Protein AF-0000000082178890 (afdb_homodimer)

pLDDT: mean 85.11, std 12.73, range [21.38, 98.31]

Organism: Oncorhynchus tshawytscha (NCBI:txid74940)

Solvent-accessible surface area (backbone atoms only — not comparable to full-atom values): 46301 Å² total; per-residue (Å²): 65,71,50,72,57,61,72,82,31,42,28,19,26,69,44,69,34,83,80,50,57,94,66,37,44,65,43,42,55,34,37,46,28,28,51,73,40,82,48,95,54,94,53,44,28,35,28,27,34,68,86,80,62,51,67,18,37,38,53,47,88,45,40,38,68,64,49,59,48,72,90,50,92,35,52,24,84,53,24,27,51,57,45,88,54,51,71,70,54,52,52,60,68,50,57,78,66,42,74,19,31,27,36,34,29,39,30,83,89,47,79,79,22,32,30,41,38,36,22,47,92,88,39,73,46,77,39,62,28,46,56,57,93,77,29,34,26,70,72,83,75,59,76,24,68,30,68,66,30,44,51,54,49,29,42,75,36,38,82,94,48,97,54,34,47,71,39,71,45,62,28,88,78,43,35,52,34,64,57,51,30,33,64,30,46,33,54,48,66,67,90,48,52,44,79,58,58,77,74,46,74,53,99,71,31,47,26,24,34,30,33,46,85,83,36,65,22,28,36,37,46,23,51,47,62,72,58,31,53,56,44,48,56,30,51,28,55,38,53,63,44,83,47,94,18,32,59,41,65,68,29,31,28,83,65,73,28,37,30,46,33,25,59,52,44,80,55,36,32,37,32,63,47,37,59,47,68,53,47,64,44,57,48,27,40,34,50,30,48,25,51,34,44,76,71,46,35,19,49,72,58,58,38,43,74,30,24,31,24,26,54,69,35,58,34,19,40,45,75,49,75,62,43,38,61,60,46,74,58,74,65,92,64,91,65,59,65,86,38,50,27,67,62,34,71,73,68,32,44,51,32,57,44,36,40,32,23,5,47,22,46,29,51,50,22,57,55,48,43,43,46,69,71,66,75,98,53,54,72,68,52,49,57,53,40,44,70,75,65,55,73,86,74,74,44,79,90,50,53,67,70,57,44,51,50,28,51,43,25,60,40,88,52,56,86,72,26,62,52,45,61,56,48,43,52,52,53,52,53,54,52,60,62,64,48,74,70,86,114,66,71,51,72,56,62,70,80,31,44,29,20,25,71,44,68,33,83,79,50,56,93,66,36,41,64,44,44,56,33,36,46,28,28,50,74,40,82,48,94,56,93,52,43,28,36,27,27,34,68,85,82,60,51,66,19,37,38,52,47,88,44,40,37,69,62,50,57,49,72,91,51,91,37,52,26,83,53,24,30,52,58,44,88,52,52,71,71,54,52,52,60,68,49,56,78,65,43,75,19,30,26,36,33,30,39,30,82,90,46,80,80,23,32,28,42,38,35,22,47,91,86,37,72,47,77,39,61,29,46,56,55,95,78,27,34,26,72,71,83,75,59,77,25,70,29,69,66,30,43,52,54,48,30,42,77,35,39,83,93,49,96,55,37,47,73,40,71,44,62,28,88,77,43,34,52,34,64,58,51,30,32,64,31,45,34,53,47,65,66,91,48,52,44,80,58,57,77,75,46,74,51,100,72,30,48,25,23,35,29,33,46,84,85,37,64,24,28,33,37,46,22,51,48,61,72,56,32,52,56,44,47,55,30,50,28,55,37,53,63,43,82,47,94,19,30,58,42,64,69,30,33,28,82,64,72,28,38,31,45,33,26,60,52,44,78,55,35,34,38,31,63,45,38,59,47,68,54,48,63,44,56,50,28,40,36,50,29,48,26,50,35,44,76,70,45,34,20,47,75,59,57,38,42,74,30,24,31,24,26,55,69,34,57,33,18,41,45,74,49,75,62,42,37,61,61,46,74,59,74,67,92,64,90,65,60,64,85,39,50,28,67,59,32,72,73,67,33,43,52,34,58,45,35,41,33,23,7,48,22,46,28,52,47,22,57,54,46,43,42,46,70,73,66,73,98,54,52,72,69,52,48,57,54,40,44,70,74,65,55,71,86,74,75,44,78,90,51,53,65,70,57,45,51,50,30,51,44,24,59,42,88,51,54,85,72,26,60,51,44,62,55,48,45,52,53,52,52,54,53,53,60,63,64,48,74,71,85,115

Nearest PDB structures (foldseek):
  3f3t-assembly2_B  TM=7.734E-01  e=2.099E-18  Gallus gallus
  3us4-assembly1_A  TM=9.822E-01  e=5.163E-13  Homo sapiens
  7jxi-assembly1_D-2  TM=7.387E-01  e=9.907E-17  Homo sapiens
  3eaz-assembly1_A  TM=9.312E-01  e=6.035E-11  Homo sapiens
  3eac-assembly1_A  TM=9.272E-01  e=5.388E-11  Homo sapiens

Sequence (878 aa):
MATKSWASGTRVAKSDHSKPKAGELAYGKGDILTIVETGTGKQHYKARHNTTGEEGLVAATNVREREAICVDPSLSLMPWFHGKISGPEAVSKLLPVEDGLFLVRESIRHHGDYVLCVSYSSQVIHYRVIYQDSKLTIDNTQYFYNLLDMIEFYSKHKGAIVTKLLKPKEKEGTKSAELELSKTGWLLDIRELTLGGSIGEGEFGAVYEGDYMGQKVAVKNIKCDVTAQAFLEETTVMTKLQHKNLVRLLGVILHNGLHIVTELMAKGNLVNFLRTRGRHIIEDVCEGMEYLESKRLVHRDLAARNILVSNEGVAKVSDFGLTKLDCKASDNAKLPVKWTAPEALKKEKFSTRSDVWSYGVLLWEMFSYGRQPYPKMSLKEVKELVEQGYRMEAPEECPPSVYALMRCCWEAEPRKRPSFQKLQEKLERELTKQQPCSGMATKSWASGTRVAKSDHSKPKAGELAYGKGDILTIVETGTGKQHYKARHNTTGEEGLVAATNVREREAICVDPSLSLMPWFHGKISGPEAVSKLLPVEDGLFLVRESIRHHGDYVLCVSYSSQVIHYRVIYQDSKLTIDNTQYFYNLLDMIEFYSKHKGAIVTKLLKPKEKEGTKSAELELSKTGWLLDIRELTLGGSIGEGEFGAVYEGDYMGQKVAVKNIKCDVTAQAFLEETTVMTKLQHKNLVRLLGVILHNGLHIVTELMAKGNLVNFLRTRGRHIIEDVCEGMEYLESKRLVHRDLAARNILVSNEGVAKVSDFGLTKLDCKASDNAKLPVKWTAPEALKKEKFSTRSDVWSYGVLLWEMFSYGRQPYPKMSLKEVKELVEQGYRMEAPEECPPSVYALMRCCWEAEPRKRPSFQKLQEKLERELTKQQPCSG

InterPro domains:
  IPR000719 Protein kinase domain [PS50011] (193-431)
  IPR000980 SH2 domain [PF00017] (80-154)
  IPR000980 SH2 domain [PS50001] (80-169)
  IPR000980 SH2 domain [SM00252] (78-160)
  IPR001245 Serine-threonine/tyrosine-protein kinase, catalytic domain [PF07714] (194-427)
  IPR001245 Serine-threonine/tyrosine-protein kinase, catalytic domain [PR00109] (262-275)
  IPR001245 Serine-threonine/tyrosine-protein kinase, catalytic domain [PR00109] (335-345)
  IPR001245 Serine-threonine/tyrosine-protein kinase, catalytic domain [PR00109] (354-376)
  IPR001245 Serine-threonine/tyrosine-protein kinase, catalytic domain [PR00109] (398-420)
  IPR001452 SH3 domain [PS50002] (6-68)
  IPR008266 Tyrosine-protein kinase, active site [PS00109] (297-309)
  IPR011009 Protein kinase-like domain superfamily [SSF56112] (185-430)
  IPR017441 Protein kinase, ATP binding site [PS00107] (199-220)
  IPR020635 Tyrosine-protein kinase, catalytic domain [SM00219] (193-427)
  IPR036028 SH3-like domain superfamily [SSF50044] (12-96)
  IPR036860 SH2 domain superfamily [G3DSA:3.30.505.10] (75-171)
  IPR036860 SH2 domain superfamily [SSF55550] (75-210)
  IPR050198 Non-receptor tyrosine kinases involved in cell signaling [PTHR24418] (56-435)

Structure (mmCIF, N/CA/C/O backbone):
data_AF-0000000082178890-model_v1
#
loop_
_entity.id
_entity.type
_entity.pdbx_description
1 polymer 'Tyrosine-protein kinase'
#
loop_
_atom_site.group_PDB
_atom_site.id
_atom_site.type_symbol
_atom_site.label_atom_id
_atom_site.label_alt_id
_atom_site.label_comp_id
_atom_site.label_asym_id
_atom_site.label_entity_id
_atom_site.label_seq_id
_atom_site.pdbx_PDB_ins_code
_atom_site.Cartn_x
_atom_site.Cartn_y
_atom_site.Cartn_z
_atom_site.occupancy
_atom_site.B_iso_or_equiv
_atom_site.auth_seq_id
_atom_site.auth_comp_id
_atom_site.auth_asym_id
_atom_site.auth_atom_id
_atom_site.pdbx_PDB_model_num
ATOM 1 N N . MET A 1 1 ? 3.154 4.98 -15.164 1 21.38 1 MET A N 1
ATOM 2 C CA . MET A 1 1 ? 3.699 6.281 -14.797 1 21.38 1 MET A CA 1
ATOM 3 C C . MET A 1 1 ? 3.086 6.777 -13.492 1 21.38 1 MET A C 1
ATOM 5 O O . MET A 1 1 ? 1.864 6.906 -13.383 1 21.38 1 MET A O 1
ATOM 9 N N . ALA A 1 2 ? 3.6 6.578 -12.391 1 32.34 2 ALA A N 1
ATOM 10 C CA . ALA A 1 2 ? 3.096 7.086 -11.117 1 32.34 2 ALA A CA 1
ATOM 11 C C . ALA A 1 2 ? 2.637 8.539 -11.25 1 32.34 2 ALA A C 1
ATOM 13 O O . ALA A 1 2 ? 3.41 9.406 -11.656 1 32.34 2 ALA A O 1
ATOM 14 N N . THR A 1 3 ? 1.495 8.75 -11.523 1 34.69 3 THR A N 1
ATOM 15 C CA . THR A 1 3 ? 1.02 10.125 -11.578 1 34.69 3 THR A CA 1
ATOM 16 C C . THR A 1 3 ? 1.709 10.977 -10.508 1 34.69 3 THR A C 1
ATOM 18 O O . THR A 1 3 ? 1.564 10.719 -9.312 1 34.69 3 THR A O 1
ATOM 21 N N . LYS A 1 4 ? 2.84 11.531 -10.789 1 46.69 4 LYS A N 1
ATOM 22 C CA . LYS A 1 4 ? 3.564 12.469 -9.938 1 46.69 4 LYS A CA 1
ATOM 23 C C . LYS A 1 4 ? 2.609 13.445 -9.258 1 46.69 4 LYS A C 1
ATOM 25 O O . LYS A 1 4 ? 1.762 14.055 -9.922 1 46.69 4 LYS A O 1
ATOM 30 N N . SER A 1 5 ? 2.381 13.297 -7.906 1 59.34 5 SER A N 1
ATOM 31 C CA . SER A 1 5 ? 1.671 14.273 -7.09 1 59.34 5 SER A CA 1
ATOM 32 C C . SER A 1 5 ? 2.092 15.695 -7.445 1 59.34 5 SER A C 1
ATOM 34 O O . SER A 1 5 ? 3.246 15.938 -7.805 1 59.34 5 SER A O 1
ATOM 36 N N . TRP A 1 6 ? 1.131 16.531 -7.875 1 55.03 6 TRP A N 1
ATOM 37 C CA . TRP A 1 6 ? 1.464 17.922 -8.219 1 55.03 6 TRP A CA 1
ATOM 38 C C . TRP A 1 6 ? 2.426 18.516 -7.195 1 55.03 6 TRP A C 1
ATOM 40 O O . TRP A 1 6 ? 3.217 19.406 -7.523 1 55.03 6 TRP A O 1
ATOM 50 N N . ALA A 1 7 ? 2.412 17.984 -6.113 1 60.75 7 ALA A N 1
ATOM 51 C CA . ALA A 1 7 ? 3.166 18.625 -5.039 1 60.75 7 ALA A CA 1
ATOM 52 C C . ALA A 1 7 ? 4.668 18.438 -5.242 1 60.75 7 ALA A C 1
ATOM 54 O O . ALA A 1 7 ? 5.457 19.328 -4.914 1 60.75 7 ALA A O 1
ATOM 55 N N . SER A 1 8 ? 4.941 17.312 -5.859 1 61.91 8 SER A N 1
ATOM 56 C CA . SER A 1 8 ? 6.367 17.062 -6.051 1 61.91 8 SER A CA 1
ATOM 57 C C . SER A 1 8 ? 6.945 17.969 -7.133 1 61.91 8 SER A C 1
ATOM 59 O O . SER A 1 8 ? 8.141 18.266 -7.125 1 61.91 8 SER A O 1
ATOM 61 N N . GLY A 1 9 ? 6.125 18.5 -7.93 1 70.94 9 GLY A N 1
ATOM 62 C CA . GLY A 1 9 ? 6.609 19.344 -9.016 1 70.94 9 GLY A CA 1
ATOM 63 C C . GLY A 1 9 ? 6.254 20.812 -8.852 1 70.94 9 GLY A C 1
ATOM 64 O O . GLY A 1 9 ? 6.34 21.578 -9.797 1 70.94 9 GLY A O 1
ATOM 65 N N . THR A 1 10 ? 5.934 21.188 -7.602 1 76.75 10 THR A N 1
ATOM 66 C CA . THR A 1 10 ? 5.461 22.547 -7.379 1 76.75 10 THR A CA 1
ATOM 67 C C . THR A 1 10 ? 6.633 23.516 -7.301 1 76.75 10 THR A C 1
ATOM 69 O O . THR A 1 10 ? 7.633 23.25 -6.637 1 76.75 10 THR A O 1
ATOM 72 N N . ARG A 1 11 ? 6.566 24.578 -8.125 1 82.94 11 ARG A N 1
ATOM 73 C CA . ARG A 1 11 ? 7.551 25.656 -8.133 1 82.94 11 ARG A CA 1
ATOM 74 C C . ARG A 1 11 ? 6.875 27.016 -7.977 1 82.94 11 ARG A C 1
ATOM 76 O O . ARG A 1 11 ? 5.672 27.141 -8.211 1 82.94 11 ARG A O 1
ATOM 83 N N . VAL A 1 12 ? 7.715 27.938 -7.555 1 87 12 VAL A N 1
ATOM 84 C CA . VAL A 1 12 ? 7.227 29.312 -7.371 1 87 12 VAL A CA 1
ATOM 85 C C . VAL A 1 12 ? 7.934 30.25 -8.344 1 87 12 VAL A C 1
ATOM 87 O O . VAL A 1 12 ? 9.156 30.203 -8.477 1 87 12 VAL A O 1
ATOM 90 N N . ALA A 1 13 ? 7.145 31.062 -9.047 1 89.56 13 ALA A N 1
ATOM 91 C CA . ALA A 1 13 ? 7.719 32.031 -9.992 1 89.56 13 ALA A CA 1
ATOM 92 C C . ALA A 1 13 ? 8.516 33.094 -9.273 1 89.56 13 ALA A C 1
ATOM 94 O O . ALA A 1 13 ? 8.016 33.719 -8.328 1 89.56 13 ALA A O 1
ATOM 95 N N . LYS A 1 14 ? 9.688 33.375 -9.711 1 88.5 14 LYS A N 1
ATOM 96 C CA . LYS A 1 14 ? 10.57 34.344 -9.078 1 88.5 14 LYS A CA 1
ATOM 97 C C . LYS A 1 14 ? 10.258 35.75 -9.539 1 88.5 14 LYS A C 1
ATOM 99 O O . LYS A 1 14 ? 10.586 36.719 -8.852 1 88.5 14 LYS A O 1
ATOM 104 N N . SER A 1 15 ? 9.781 35.812 -10.742 1 89 15 SER A N 1
ATOM 105 C CA . SER A 1 15 ? 9.523 37.094 -11.352 1 89 15 SER A CA 1
ATOM 106 C C . SER A 1 15 ? 8.312 37.031 -12.273 1 89 15 SER A C 1
ATOM 108 O O . SER A 1 15 ? 7.762 35.969 -12.523 1 89 15 SER A O 1
ATOM 110 N N . ASP A 1 16 ? 7.922 38.188 -12.68 1 90.56 16 ASP A N 1
ATOM 111 C CA . ASP A 1 16 ? 6.801 38.281 -13.609 1 90.56 16 ASP A CA 1
ATOM 112 C C . ASP A 1 16 ? 7.223 37.875 -15.023 1 90.56 16 ASP A C 1
ATOM 114 O O . ASP A 1 16 ? 8.352 38.125 -15.438 1 90.56 16 ASP A O 1
ATOM 118 N N . HIS A 1 17 ? 6.422 37.156 -15.703 1 90.56 17 HIS A N 1
ATOM 119 C CA . HIS A 1 17 ? 6.527 36.844 -17.109 1 90.56 17 HIS A CA 1
ATOM 120 C C . HIS A 1 17 ? 5.211 37.094 -17.844 1 90.56 17 HIS A C 1
ATOM 122 O O . HIS A 1 17 ? 4.5 36.156 -18.203 1 90.56 17 HIS A O 1
ATOM 128 N N . SER A 1 18 ? 4.898 38.375 -18.094 1 88.88 18 SER A N 1
ATOM 129 C CA . SER A 1 18 ? 3.588 38.781 -18.562 1 88.88 18 SER A CA 1
ATOM 130 C C . SER A 1 18 ? 3.502 38.75 -20.078 1 88.88 18 SER A C 1
ATOM 132 O O . SER A 1 18 ? 2.408 38.719 -20.641 1 88.88 18 SER A O 1
ATOM 134 N N . LYS A 1 19 ? 4.586 38.844 -20.781 1 88.62 19 LYS A N 1
ATOM 135 C CA . LYS A 1 19 ? 4.598 38.781 -22.25 1 88.62 19 LYS A CA 1
ATOM 136 C C . LYS A 1 19 ? 5.328 37.562 -22.75 1 88.62 19 LYS A C 1
ATOM 138 O O . LYS A 1 19 ? 6.43 37.656 -23.297 1 88.62 19 LYS A O 1
ATOM 143 N N . PRO A 1 20 ? 4.676 36.469 -22.594 1 86.12 20 PRO A N 1
ATOM 144 C CA . PRO A 1 20 ? 5.344 35.219 -23 1 86.12 20 PRO A CA 1
ATOM 145 C C . PRO A 1 20 ? 5.402 35.062 -24.516 1 86.12 20 PRO A C 1
ATOM 147 O O . PRO A 1 20 ? 4.531 35.562 -25.234 1 86.12 20 PRO A O 1
ATOM 150 N N . LYS A 1 21 ? 6.488 34.438 -25.016 1 86.31 21 LYS A N 1
ATOM 151 C CA . LYS A 1 21 ? 6.559 34 -26.422 1 86.31 21 LYS A CA 1
ATOM 152 C C . LYS A 1 21 ? 5.645 32.812 -26.672 1 86.31 21 LYS A C 1
ATOM 154 O O . LYS A 1 21 ? 5.066 32.25 -25.734 1 86.31 21 LYS A O 1
ATOM 159 N N . ALA A 1 22 ? 5.484 32.594 -27.906 1 86.88 22 ALA A N 1
ATOM 160 C CA . ALA A 1 22 ? 4.621 31.484 -28.297 1 86.88 22 ALA A CA 1
ATOM 161 C C . ALA A 1 22 ? 5.07 30.188 -27.625 1 86.88 22 ALA A C 1
ATOM 163 O O . ALA A 1 22 ? 6.246 29.828 -27.703 1 86.88 22 ALA A O 1
ATOM 164 N N . GLY A 1 23 ? 4.211 29.578 -26.906 1 89.31 23 GLY A N 1
ATOM 165 C CA . GLY A 1 23 ? 4.5 28.312 -26.266 1 89.31 23 GLY A CA 1
ATOM 166 C C . GLY A 1 23 ? 4.906 28.453 -24.812 1 89.31 23 GLY A C 1
ATOM 167 O O . GLY A 1 23 ? 4.973 27.453 -24.078 1 89.31 23 GLY A O 1
ATOM 168 N N . GLU A 1 24 ? 5.281 29.703 -24.453 1 90.62 24 GLU A N 1
ATOM 169 C CA . GLU A 1 24 ? 5.719 29.938 -23.078 1 90.62 24 GLU A CA 1
ATOM 170 C C . GLU A 1 24 ? 4.531 30.234 -22.172 1 90.62 24 GLU A C 1
ATOM 172 O O . GLU A 1 24 ? 3.471 30.656 -22.641 1 90.62 24 GLU A O 1
ATOM 177 N N . LEU A 1 25 ? 4.695 29.984 -20.938 1 92.06 25 LEU A N 1
ATOM 178 C CA . LEU A 1 25 ? 3.666 30.219 -19.922 1 92.06 25 LEU A CA 1
ATOM 179 C C . LEU A 1 25 ? 3.771 31.625 -19.344 1 92.06 25 LEU A C 1
ATOM 181 O O . LEU A 1 25 ? 4.871 32.094 -19.062 1 92.06 25 LEU A O 1
ATOM 185 N N . ALA A 1 26 ? 2.646 32.312 -19.266 1 92.38 26 ALA A N 1
ATOM 186 C CA . ALA A 1 26 ? 2.59 33.625 -18.562 1 92.38 26 ALA A CA 1
ATOM 187 C C . ALA A 1 26 ? 2.365 33.406 -17.062 1 92.38 26 ALA A C 1
ATOM 189 O O . ALA A 1 26 ? 1.588 32.562 -16.656 1 92.38 26 ALA A O 1
ATOM 190 N N . TYR A 1 27 ? 3.115 34.156 -16.203 1 90.5 27 TYR A N 1
ATOM 191 C CA . TYR A 1 27 ? 2.947 34.062 -14.766 1 90.5 27 TYR A CA 1
ATOM 192 C C . TYR A 1 27 ? 3.42 35.344 -14.078 1 90.5 27 TYR A C 1
ATOM 194 O O . TYR A 1 27 ? 4.086 36.188 -14.703 1 90.5 27 TYR A O 1
ATOM 202 N N . GLY A 1 28 ? 2.945 35.531 -12.867 1 87.12 28 GLY A N 1
ATOM 203 C CA . GLY A 1 28 ? 3.426 36.594 -12 1 87.12 28 GLY A CA 1
ATOM 204 C C . GLY A 1 28 ? 4.332 36.094 -10.891 1 87.12 28 GLY A C 1
ATOM 205 O O . GLY A 1 28 ? 4.359 34.906 -10.602 1 87.12 28 GLY A O 1
ATOM 206 N N . LYS A 1 29 ? 5.078 37.062 -10.398 1 83.94 29 LYS A N 1
ATOM 207 C CA . LYS A 1 29 ? 5.922 36.688 -9.258 1 83.94 29 LYS A CA 1
ATOM 208 C C . LYS A 1 29 ? 5.094 36.094 -8.133 1 83.94 29 LYS A C 1
ATOM 210 O O . LYS A 1 29 ? 4.062 36.625 -7.746 1 83.94 29 LYS A O 1
ATOM 215 N N . GLY A 1 30 ? 5.543 34.906 -7.727 1 79.62 30 GLY A N 1
ATOM 216 C CA . GLY A 1 30 ? 4.855 34.281 -6.609 1 79.62 30 GLY A CA 1
ATOM 217 C C . GLY A 1 30 ? 3.83 33.25 -7.051 1 79.62 30 GLY A C 1
ATOM 218 O O . GLY A 1 30 ? 3.336 32.469 -6.234 1 79.62 30 GLY A O 1
ATOM 219 N N . ASP A 1 31 ? 3.588 33.25 -8.336 1 83.31 31 ASP A N 1
ATOM 220 C CA . ASP A 1 31 ? 2.643 32.25 -8.828 1 83.31 31 ASP A CA 1
ATOM 221 C C . ASP A 1 31 ? 3.178 30.828 -8.609 1 83.31 31 ASP A C 1
ATOM 223 O O . ASP A 1 31 ? 4.383 30.594 -8.727 1 83.31 31 ASP A O 1
ATOM 227 N N . ILE A 1 32 ? 2.248 29.984 -8.273 1 83.12 32 ILE A N 1
ATOM 228 C CA . ILE A 1 32 ? 2.607 28.578 -8.078 1 83.12 32 ILE A CA 1
ATOM 229 C C . ILE A 1 32 ? 2.41 27.812 -9.375 1 83.12 32 ILE A C 1
ATOM 231 O O . ILE A 1 32 ? 1.333 27.859 -9.977 1 83.12 32 ILE A O 1
ATOM 235 N N . LEU A 1 33 ? 3.479 27.188 -9.742 1 85.38 33 LEU A N 1
ATOM 236 C CA . LEU A 1 33 ? 3.488 26.391 -10.969 1 85.38 33 LEU A CA 1
ATOM 237 C C . LEU A 1 33 ? 3.781 24.938 -10.664 1 85.38 33 LEU A C 1
ATOM 239 O O . LEU A 1 33 ? 4.496 24.625 -9.711 1 85.38 33 LEU A O 1
ATOM 243 N N . THR A 1 34 ? 3.146 24.078 -11.406 1 84.69 34 THR A N 1
ATOM 244 C CA . THR A 1 34 ? 3.439 22.656 -11.297 1 84.69 34 THR A CA 1
ATOM 245 C C . THR A 1 34 ? 4.219 22.172 -12.523 1 84.69 34 THR A C 1
ATOM 247 O O . THR A 1 34 ? 3.75 22.297 -13.656 1 84.69 34 THR A O 1
ATOM 250 N N . ILE A 1 35 ? 5.371 21.656 -12.289 1 82.31 35 ILE A N 1
ATOM 251 C CA . ILE A 1 35 ? 6.172 21.109 -13.383 1 82.31 35 ILE A CA 1
ATOM 252 C C . ILE A 1 35 ? 5.543 19.828 -13.898 1 82.31 35 ILE A C 1
ATOM 254 O O . ILE A 1 35 ? 5.34 18.875 -13.133 1 82.31 35 ILE A O 1
ATOM 258 N N . VAL A 1 36 ? 5.164 19.781 -15.086 1 79.88 36 VAL A N 1
ATOM 259 C CA . VAL A 1 36 ? 4.52 18.625 -15.703 1 79.88 36 VAL A CA 1
ATOM 260 C C . VAL A 1 36 ? 5.574 17.719 -16.328 1 79.88 36 VAL A C 1
ATOM 262 O O . VAL A 1 36 ? 5.469 16.484 -16.266 1 79.88 36 VAL A O 1
ATOM 265 N N . GLU A 1 37 ? 6.445 18.172 -17.016 1 76.44 37 GLU A N 1
ATOM 266 C CA . GLU A 1 37 ? 7.496 17.422 -17.703 1 76.44 37 GLU A CA 1
ATOM 267 C C . GLU A 1 37 ? 8.844 18.125 -17.562 1 76.44 37 GLU A C 1
ATOM 269 O O . GLU A 1 37 ? 8.922 19.344 -17.609 1 76.44 37 GLU A O 1
ATOM 274 N N . THR A 1 38 ? 9.797 17.203 -17.156 1 69.38 38 THR A N 1
ATOM 275 C CA . THR A 1 38 ? 11.148 17.766 -17.125 1 69.38 38 THR A CA 1
ATOM 276 C C . THR A 1 38 ? 11.812 17.656 -18.5 1 69.38 38 THR A C 1
ATOM 278 O O . THR A 1 38 ? 11.766 16.609 -19.125 1 69.38 38 THR A O 1
ATOM 281 N N . GLY A 1 39 ? 11.75 18.562 -19.375 1 55.72 39 GLY A N 1
ATOM 282 C CA . GLY A 1 39 ? 12.352 18.531 -20.703 1 55.72 39 GLY A CA 1
ATOM 283 C C . GLY A 1 39 ? 13.766 18 -20.703 1 55.72 39 GLY A C 1
ATOM 284 O O . GLY A 1 39 ? 14.375 17.844 -19.641 1 55.72 39 GLY A O 1
ATOM 285 N N . THR A 1 40 ? 14.109 17.391 -21.797 1 54.22 40 THR A N 1
ATOM 286 C CA . THR A 1 40 ? 15.43 16.828 -22.047 1 54.22 40 THR A CA 1
ATOM 287 C C . THR A 1 40 ? 16.516 17.797 -21.609 1 54.22 40 THR A C 1
ATOM 289 O O . THR A 1 40 ? 17.594 17.375 -21.188 1 54.22 40 THR A O 1
ATOM 292 N N . GLY A 1 41 ? 16.484 19.094 -21.906 1 54.06 41 GLY A N 1
ATOM 293 C CA . GLY A 1 41 ? 17.516 20.047 -21.531 1 54.06 41 GLY A CA 1
ATOM 294 C C . GLY A 1 41 ? 17.188 20.828 -20.281 1 54.06 41 GLY A C 1
ATOM 295 O O . GLY A 1 41 ? 16.016 20.938 -19.906 1 54.06 41 GLY A O 1
ATOM 296 N N . LYS A 1 42 ? 18.234 21.016 -19.312 1 60.53 42 LYS A N 1
ATOM 297 C CA . LYS A 1 42 ? 18.25 21.578 -17.969 1 60.53 42 LYS A CA 1
ATOM 298 C C . LYS A 1 42 ? 17.766 23.016 -17.969 1 60.53 42 LYS A C 1
ATOM 300 O O . LYS A 1 42 ? 17.766 23.672 -16.922 1 60.53 42 LYS A O 1
ATOM 305 N N . GLN A 1 43 ? 17.172 23.391 -19.109 1 76.94 43 GLN A N 1
ATOM 306 C CA . GLN A 1 43 ? 17.016 24.844 -19.062 1 76.94 43 GLN A CA 1
ATOM 307 C C . GLN A 1 43 ? 15.539 25.219 -19.016 1 76.94 43 GLN A C 1
ATOM 309 O O . GLN A 1 43 ? 15.188 26.297 -18.531 1 76.94 43 GLN A O 1
ATOM 314 N N . HIS A 1 44 ? 14.648 24.375 -19.578 1 84.31 44 HIS A N 1
ATOM 315 C CA . HIS A 1 44 ? 13.234 24.734 -19.578 1 84.31 44 HIS A CA 1
ATOM 316 C C . HIS A 1 44 ? 12.383 23.578 -19.047 1 84.31 44 HIS A C 1
ATOM 318 O O . HIS A 1 44 ? 12.758 22.406 -19.172 1 84.31 44 HIS A O 1
ATOM 324 N N . TYR A 1 45 ? 11.328 23.938 -18.281 1 85.94 45 TYR A N 1
ATOM 325 C CA . TYR A 1 45 ? 10.312 23 -17.859 1 85.94 45 TYR A CA 1
ATOM 326 C C . TYR A 1 45 ? 8.992 23.25 -18.578 1 85.94 45 TYR A C 1
ATOM 328 O O . TYR A 1 45 ? 8.703 24.375 -18.969 1 85.94 45 TYR A O 1
ATOM 336 N N . LYS A 1 46 ? 8.312 22.203 -18.859 1 88.25 46 LYS A N 1
ATOM 337 C CA . LYS A 1 46 ? 6.887 22.375 -19.109 1 88.25 46 LYS A CA 1
ATOM 338 C C . LYS A 1 46 ? 6.098 22.422 -17.797 1 88.25 46 LYS A C 1
ATOM 340 O O . LYS A 1 46 ? 6.191 21.516 -16.984 1 88.25 46 LYS A O 1
ATOM 345 N N . ALA A 1 47 ? 5.434 23.578 -17.562 1 88.25 47 ALA A N 1
ATOM 346 C CA . ALA A 1 47 ? 4.754 23.766 -16.297 1 88.25 47 ALA A CA 1
ATOM 347 C C . ALA A 1 47 ? 3.293 24.156 -16.5 1 88.25 47 ALA A C 1
ATOM 349 O O . ALA A 1 47 ? 2.91 24.609 -17.578 1 88.25 47 ALA A O 1
ATOM 350 N N . ARG A 1 48 ? 2.516 23.875 -15.578 1 86.25 48 ARG A N 1
ATOM 351 C CA . ARG A 1 48 ? 1.12 24.297 -15.5 1 86.25 48 ARG A CA 1
ATOM 352 C C . ARG A 1 48 ? 0.93 25.359 -14.43 1 86.25 48 ARG A C 1
ATOM 354 O O . ARG A 1 48 ? 1.444 25.234 -13.32 1 86.25 48 ARG A O 1
ATOM 361 N N . HIS A 1 49 ? 0.298 26.469 -14.906 1 85.81 49 HIS A N 1
ATOM 362 C CA . HIS A 1 49 ? -0.065 27.484 -13.93 1 85.81 49 HIS A CA 1
ATOM 363 C C . HIS A 1 49 ? -1.202 27.016 -13.031 1 85.81 49 HIS A C 1
ATOM 365 O O . HIS A 1 49 ? -2.293 26.703 -13.516 1 85.81 49 HIS A O 1
ATOM 371 N N . ASN A 1 50 ? -1.004 26.969 -11.75 1 76.94 50 ASN A N 1
ATOM 372 C CA . ASN A 1 50 ? -1.936 26.312 -10.844 1 76.94 50 ASN A CA 1
ATOM 373 C C . ASN A 1 50 ? -3.256 27.078 -10.742 1 76.94 50 ASN A C 1
ATOM 375 O O . ASN A 1 50 ? -4.301 26.484 -10.469 1 76.94 50 ASN A O 1
ATOM 379 N N . THR A 1 51 ? -3.238 28.359 -10.93 1 76.38 51 THR A N 1
ATOM 380 C CA . THR A 1 51 ? -4.453 29.156 -10.836 1 76.38 51 THR A CA 1
ATOM 381 C C . THR A 1 51 ? -5.207 29.172 -12.164 1 76.38 51 THR A C 1
ATOM 383 O O . THR A 1 51 ? -6.418 28.938 -12.195 1 76.38 51 THR A O 1
ATOM 386 N N . THR A 1 52 ? -4.492 29.344 -13.266 1 79.56 52 THR A N 1
ATOM 387 C CA . THR A 1 52 ? -5.141 29.5 -14.562 1 79.56 52 THR A CA 1
ATOM 388 C C . THR A 1 52 ? -5.293 28.156 -15.258 1 79.56 52 THR A C 1
ATOM 390 O O . THR A 1 52 ? -6.121 28 -16.156 1 79.56 52 THR A O 1
ATOM 393 N N . GLY A 1 53 ? -4.453 27.188 -14.898 1 81.38 53 GLY A N 1
ATOM 394 C CA . GLY A 1 53 ? -4.473 25.875 -15.516 1 81.38 53 GLY A CA 1
ATOM 395 C C . GLY A 1 53 ? -3.719 25.828 -16.828 1 81.38 53 GLY A C 1
ATOM 396 O O . GLY A 1 53 ? -3.553 24.75 -17.406 1 81.38 53 GLY A O 1
ATOM 397 N N . GLU A 1 54 ? -3.254 26.938 -17.297 1 87.5 54 GLU A N 1
ATOM 398 C CA . GLU A 1 54 ? -2.539 27 -18.578 1 87.5 54 GLU A CA 1
ATOM 399 C C . GLU A 1 54 ? -1.191 26.297 -18.484 1 87.5 54 GLU A C 1
ATOM 401 O O . GLU A 1 54 ? -0.545 26.312 -17.438 1 87.5 54 GLU A O 1
ATOM 406 N N . GLU A 1 55 ? -0.882 25.625 -19.531 1 89.56 55 GLU A N 1
ATOM 407 C CA . GLU A 1 55 ? 0.407 24.938 -19.594 1 89.56 55 GLU A CA 1
ATOM 408 C C . GLU A 1 55 ? 1.344 25.609 -20.594 1 89.56 55 GLU A C 1
ATOM 410 O O . GLU A 1 55 ? 0.892 26.188 -21.594 1 89.56 55 GLU A O 1
ATOM 415 N N . GLY A 1 56 ? 2.578 25.641 -20.406 1 88.69 56 GLY A N 1
ATOM 416 C CA . GLY A 1 56 ? 3.594 26.203 -21.281 1 88.69 56 GLY A CA 1
ATOM 417 C C . GLY A 1 56 ? 5.004 26 -20.766 1 88.69 56 GLY A C 1
ATOM 418 O O . GLY A 1 56 ? 5.211 25.344 -19.734 1 88.69 56 GLY A O 1
ATOM 419 N N . LEU A 1 57 ? 5.902 26.531 -21.5 1 89.62 57 LEU A N 1
ATOM 420 C CA . LEU A 1 57 ? 7.309 26.406 -21.141 1 89.62 57 LEU A CA 1
ATOM 421 C C . LEU A 1 57 ? 7.715 27.484 -20.156 1 89.62 57 LEU A C 1
ATOM 423 O O . LEU A 1 57 ? 7.277 28.641 -20.266 1 89.62 57 LEU A O 1
ATOM 427 N N . VAL A 1 58 ? 8.484 27.125 -19.219 1 90.31 58 VAL A N 1
ATOM 428 C CA . VAL A 1 58 ? 9.031 28.047 -18.234 1 90.31 58 VAL A CA 1
ATOM 429 C C . VAL A 1 58 ? 10.531 27.812 -18.062 1 90.31 58 VAL A C 1
ATOM 431 O O . VAL A 1 58 ? 10.984 26.656 -18.062 1 90.31 58 VAL A O 1
ATOM 434 N N . ALA A 1 59 ? 11.234 28.891 -18.078 1 87.94 59 ALA A N 1
ATOM 435 C CA . ALA A 1 59 ? 12.664 28.766 -17.828 1 87.94 59 ALA A CA 1
ATOM 436 C C . ALA A 1 59 ? 12.938 28.297 -16.391 1 87.94 59 ALA A C 1
ATOM 438 O O . ALA A 1 59 ? 12.359 28.828 -15.445 1 87.94 59 ALA A O 1
ATOM 439 N N . ALA A 1 60 ? 13.828 27.375 -16.219 1 86.62 60 ALA A N 1
ATOM 440 C CA . ALA A 1 60 ? 14.164 26.844 -14.906 1 86.62 60 ALA A CA 1
ATOM 441 C C . ALA A 1 60 ? 14.703 27.922 -13.984 1 86.62 60 ALA A C 1
ATOM 443 O O . ALA A 1 60 ? 14.508 27.875 -12.766 1 86.62 60 ALA A O 1
ATOM 444 N N . THR A 1 61 ? 15.32 28.938 -14.523 1 87.44 61 THR A N 1
ATOM 445 C CA . THR A 1 61 ? 15.93 30.016 -13.75 1 87.44 61 THR A CA 1
ATOM 446 C C . THR A 1 61 ? 14.859 30.953 -13.18 1 87.44 61 THR A C 1
ATOM 448 O O . THR A 1 61 ? 15.133 31.734 -12.273 1 87.44 61 THR A O 1
ATOM 451 N N . ASN A 1 62 ? 13.695 30.844 -13.75 1 89.94 62 ASN A N 1
ATOM 452 C CA . ASN A 1 62 ? 12.648 31.781 -13.352 1 89.94 62 ASN A CA 1
ATOM 453 C C . ASN A 1 62 ? 11.727 31.172 -12.297 1 89.94 62 ASN A C 1
ATOM 455 O O . ASN A 1 62 ? 10.727 31.781 -11.906 1 89.94 62 ASN A O 1
ATOM 459 N N . VAL A 1 63 ? 12.078 30.016 -11.93 1 87.94 63 VAL A N 1
ATOM 460 C CA . VAL A 1 63 ? 11.242 29.359 -10.922 1 87.94 63 VAL A CA 1
ATOM 461 C C . VAL A 1 63 ? 12.125 28.828 -9.797 1 87.94 63 VAL A C 1
ATOM 463 O O . VAL A 1 63 ? 13.32 28.594 -9.992 1 87.94 63 VAL A O 1
ATOM 466 N N . ARG A 1 64 ? 11.578 28.844 -8.602 1 86.25 64 ARG A N 1
ATOM 467 C CA . ARG A 1 64 ? 12.273 28.281 -7.445 1 86.25 64 ARG A CA 1
ATOM 468 C C . ARG A 1 64 ? 11.391 27.281 -6.707 1 86.25 64 ARG A C 1
ATOM 470 O O . ARG A 1 64 ? 10.18 27.234 -6.922 1 86.25 64 ARG A O 1
ATOM 477 N N . GLU A 1 65 ? 12.062 26.516 -5.879 1 84.62 65 GLU A N 1
ATOM 478 C CA . GLU A 1 65 ? 11.32 25.609 -5.008 1 84.62 65 GLU A CA 1
ATOM 479 C C . GLU A 1 65 ? 10.617 26.375 -3.885 1 84.62 65 GLU A C 1
ATOM 481 O O . GLU A 1 65 ? 10.953 27.531 -3.607 1 84.62 65 GLU A O 1
ATOM 486 N N . ARG A 1 66 ? 9.609 25.797 -3.328 1 85.56 66 ARG A N 1
ATOM 487 C CA . ARG A 1 66 ? 8.961 26.359 -2.15 1 85.56 66 ARG A CA 1
ATOM 488 C C . ARG A 1 66 ? 9.945 26.516 -1 1 85.56 66 ARG A C 1
ATOM 490 O O . ARG A 1 66 ? 10.898 25.734 -0.881 1 85.56 66 ARG A O 1
ATOM 497 N N . GLU A 1 67 ? 9.719 27.562 -0.272 1 84.69 67 GLU A N 1
ATOM 498 C CA . GLU A 1 67 ? 10.609 27.828 0.85 1 84.69 67 GLU A CA 1
ATOM 499 C C . GLU A 1 67 ? 9.906 27.609 2.184 1 84.69 67 GLU A C 1
ATOM 501 O O . GLU A 1 67 ? 8.711 27.906 2.318 1 84.69 67 GLU A O 1
ATOM 506 N N . ALA A 1 68 ? 10.688 27.094 3.045 1 85.94 68 ALA A N 1
ATOM 507 C CA . ALA A 1 68 ? 10.164 26.953 4.402 1 85.94 68 ALA A CA 1
ATOM 508 C C . ALA A 1 68 ? 9.93 28.328 5.047 1 85.94 68 ALA A C 1
ATOM 510 O O . ALA A 1 68 ? 10.703 29.25 4.828 1 85.94 68 ALA A O 1
ATOM 511 N N . ILE A 1 69 ? 8.875 28.406 5.734 1 83.88 69 ILE A N 1
ATOM 512 C CA . ILE A 1 69 ? 8.586 29.625 6.488 1 83.88 69 ILE A CA 1
ATOM 513 C C . ILE A 1 69 ? 9.234 29.547 7.867 1 83.88 69 ILE A C 1
ATOM 515 O O . ILE A 1 69 ? 9.094 28.547 8.57 1 83.88 69 ILE A O 1
ATOM 519 N N . CYS A 1 70 ? 10 30.484 8.164 1 79.12 70 CYS A N 1
ATOM 520 C CA . CYS A 1 70 ? 10.641 30.531 9.477 1 79.12 70 CYS A CA 1
ATOM 521 C C . CYS A 1 70 ? 9.625 30.812 10.57 1 79.12 70 CYS A C 1
ATOM 523 O O . CYS A 1 70 ? 8.68 31.578 10.359 1 79.12 70 CYS A O 1
ATOM 525 N N . VAL A 1 71 ? 9.883 30.141 11.633 1 73.81 71 VAL A N 1
ATOM 526 C CA . VAL A 1 71 ? 9.039 30.438 12.789 1 73.81 71 VAL A CA 1
ATOM 527 C C . VAL A 1 71 ? 9.227 31.891 13.211 1 73.81 71 VAL A C 1
ATOM 529 O O . VAL A 1 71 ? 10.336 32.312 13.547 1 73.81 71 VAL A O 1
ATOM 532 N N . ASP A 1 72 ? 8.242 32.719 12.969 1 79.06 72 ASP A N 1
ATOM 533 C CA . ASP A 1 72 ? 8.219 34.125 13.281 1 79.06 72 ASP A CA 1
ATOM 534 C C . ASP A 1 72 ? 6.984 34.5 14.102 1 79.06 72 ASP A C 1
ATOM 536 O O . ASP A 1 72 ? 5.855 34.438 13.609 1 79.06 72 ASP A O 1
ATOM 540 N N . PRO A 1 73 ? 7.215 34.812 15.359 1 77.81 73 PRO A N 1
ATOM 541 C CA . PRO A 1 73 ? 6.074 35.156 16.219 1 77.81 73 PRO A CA 1
ATOM 542 C C . PRO A 1 73 ? 5.285 36.344 15.703 1 77.81 73 PRO A C 1
ATOM 544 O O . PRO A 1 73 ? 4.145 36.562 16.125 1 77.81 73 PRO A O 1
ATOM 547 N N . SER A 1 74 ? 5.906 37.062 14.828 1 86.06 74 SER A N 1
ATOM 548 C CA . SER A 1 74 ? 5.242 38.25 14.328 1 86.06 74 SER A CA 1
ATOM 549 C C . SER A 1 74 ? 4.246 37.906 13.227 1 86.06 74 SER A C 1
ATOM 551 O O . SER A 1 74 ? 3.402 38.719 12.867 1 86.06 74 SER A O 1
ATOM 553 N N . LEU A 1 75 ? 4.305 36.75 12.758 1 86.69 75 LEU A N 1
ATOM 554 C CA . LEU A 1 75 ? 3.391 36.344 11.695 1 86.69 75 LEU A CA 1
ATOM 555 C C . LEU A 1 75 ? 1.964 36.219 12.219 1 86.69 75 LEU A C 1
ATOM 557 O O . LEU A 1 75 ? 1.729 35.594 13.25 1 86.69 75 LEU A O 1
ATOM 561 N N . SER A 1 76 ? 1.094 36.938 11.586 1 89 76 SER A N 1
ATOM 562 C CA . SER A 1 76 ? -0.3 36.938 12.016 1 89 76 SER A CA 1
ATOM 563 C C . SER A 1 76 ? -1.246 36.719 10.844 1 89 76 SER A C 1
ATOM 565 O O . SER A 1 76 ? -1.021 37.25 9.75 1 89 76 SER A O 1
ATOM 567 N N . LEU A 1 77 ? -2.277 35.938 11.055 1 88.56 77 LEU A N 1
ATOM 568 C CA . LEU A 1 77 ? -3.338 35.812 10.062 1 88.56 77 LEU A CA 1
ATOM 569 C C . LEU A 1 77 ? -4.227 37.031 10.023 1 88.56 77 LEU A C 1
ATOM 571 O O . LEU A 1 77 ? -4.965 37.25 9.062 1 88.56 77 LEU A O 1
ATOM 575 N N . MET A 1 78 ? -4.145 37.812 11.078 1 89.75 78 MET A N 1
ATOM 576 C CA . MET A 1 78 ? -4.973 39 11.227 1 89.75 78 MET A CA 1
ATOM 577 C C . MET A 1 78 ? -4.121 40.219 11.578 1 89.75 78 MET A C 1
ATOM 579 O O . MET A 1 78 ? -4.34 40.844 12.602 1 89.75 78 MET A O 1
ATOM 583 N N . PRO A 1 79 ? -3.273 40.5 10.641 1 92.19 79 PRO A N 1
ATOM 584 C CA . PRO A 1 79 ? -2.393 41.656 10.945 1 92.19 79 PRO A CA 1
ATOM 585 C C . PRO A 1 79 ? -3.152 42.969 11.086 1 92.19 79 PRO A C 1
ATOM 587 O O . PRO A 1 79 ? -2.619 43.938 11.641 1 92.19 79 PRO A O 1
ATOM 590 N N . TRP A 1 80 ? -4.359 43.031 10.648 1 94.31 80 TRP A N 1
ATOM 591 C CA . TRP A 1 80 ? -5.199 44.25 10.711 1 94.31 80 TRP A CA 1
ATOM 592 C C . TRP A 1 80 ? -5.926 44.312 12.047 1 94.31 80 TRP A C 1
ATOM 594 O O . TRP A 1 80 ? -6.625 45.312 12.32 1 94.31 80 TRP A O 1
ATOM 604 N N . PHE A 1 81 ? -5.77 43.312 12.859 1 94.5 81 PHE A N 1
ATOM 605 C CA . PHE A 1 81 ? -6.434 43.344 14.156 1 94.5 81 PHE A CA 1
ATOM 606 C C . PHE A 1 81 ? -5.555 44 15.203 1 94.5 81 PHE A C 1
ATOM 608 O O . PHE A 1 81 ? -4.5 43.469 15.562 1 94.5 81 PHE A O 1
ATOM 615 N N . HIS A 1 82 ? -5.973 45.125 15.789 1 94.88 82 HIS A N 1
ATOM 616 C CA . HIS A 1 82 ? -5.125 45.938 16.641 1 94.88 82 HIS A CA 1
ATOM 617 C C . HIS A 1 82 ? -5.504 45.781 18.109 1 94.88 82 HIS A C 1
ATOM 619 O O . HIS A 1 82 ? -4.938 46.438 18.984 1 94.88 82 HIS A O 1
ATOM 625 N N . GLY A 1 83 ? -6.504 44.875 18.359 1 92.75 83 GLY A N 1
ATOM 626 C CA . GLY A 1 83 ? -6.844 44.562 19.719 1 92.75 83 GLY A CA 1
ATOM 627 C C . GLY A 1 83 ? -7.602 45.656 20.438 1 92.75 83 GLY A C 1
ATOM 628 O O . GLY A 1 83 ? -8.586 46.188 19.906 1 92.75 83 GLY A O 1
ATOM 629 N N . LYS A 1 84 ? -7.141 45.906 21.719 1 93.94 84 LYS A N 1
ATOM 630 C CA . LYS A 1 84 ? -7.852 46.844 22.594 1 93.94 84 LYS A CA 1
ATOM 631 C C . LYS A 1 84 ? -7.281 48.25 22.453 1 93.94 84 LYS A C 1
ATOM 633 O O . LYS A 1 84 ? -6.508 48.719 23.297 1 93.94 84 LYS A O 1
ATOM 638 N N . ILE A 1 85 ? -7.699 48.969 21.469 1 96 85 ILE A N 1
ATOM 639 C CA . ILE A 1 85 ? -7.328 50.375 21.297 1 96 85 ILE A CA 1
ATOM 640 C C . ILE A 1 85 ? -8.586 51.25 21.234 1 96 85 ILE A C 1
ATOM 642 O O . ILE A 1 85 ? -9.672 50.75 20.938 1 96 85 ILE A O 1
ATOM 646 N N . SER A 1 86 ? -8.367 52.531 21.5 1 95.75 86 SER A N 1
ATOM 647 C CA . SER A 1 86 ? -9.508 53.438 21.531 1 95.75 86 SER A CA 1
ATOM 648 C C . SER A 1 86 ? -9.844 53.938 20.125 1 95.75 86 SER A C 1
ATOM 650 O O . SER A 1 86 ? -9.047 53.781 19.203 1 95.75 86 SER A O 1
ATOM 652 N N . GLY A 1 87 ? -11.07 54.5 19.953 1 95.31 87 GLY A N 1
ATOM 653 C CA . GLY A 1 87 ? -11.492 55.094 18.688 1 95.31 87 GLY A CA 1
ATOM 654 C C . GLY A 1 87 ? -10.508 56.125 18.172 1 95.31 87 GLY A C 1
ATOM 655 O O . GLY A 1 87 ? -10.047 56.031 17.031 1 95.31 87 GLY A O 1
ATOM 656 N N . PRO A 1 88 ? -10.172 57.062 19.062 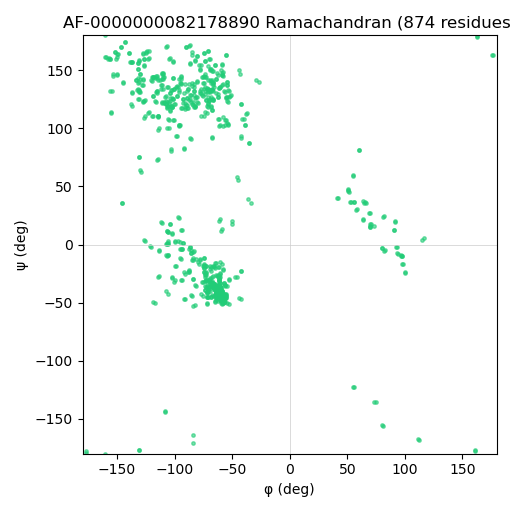1 95.88 88 PRO A N 1
ATOM 657 C CA . PRO A 1 88 ? -9.203 58.062 18.641 1 95.88 88 PRO A CA 1
ATOM 658 C C . PRO A 1 88 ? -7.852 57.469 18.25 1 95.88 88 PRO A C 1
ATOM 660 O O . PRO A 1 88 ? -7.211 57.969 17.312 1 95.88 88 PRO A O 1
ATOM 663 N N . GLU A 1 89 ? -7.441 56.5 18.906 1 96.5 89 GLU A N 1
ATOM 664 C CA . GLU A 1 89 ? -6.188 55.844 18.562 1 96.5 89 GLU A CA 1
ATOM 665 C C . GLU A 1 89 ? -6.273 55.188 17.172 1 96.5 89 GLU A C 1
ATOM 667 O O . GLU A 1 89 ? -5.312 55.25 16.406 1 96.5 89 GLU A O 1
ATOM 672 N N . ALA A 1 90 ? -7.383 54.562 16.938 1 97.19 90 ALA A N 1
ATOM 673 C CA . ALA A 1 90 ? -7.598 53.938 15.625 1 97.19 90 ALA A CA 1
ATOM 674 C C . ALA A 1 90 ? -7.523 55 14.516 1 97.19 90 ALA A C 1
ATOM 676 O O . ALA A 1 90 ? -6.93 54.75 13.461 1 97.19 90 ALA A O 1
ATOM 677 N N . VAL A 1 91 ? -8.117 56.125 14.781 1 96.88 91 VAL A N 1
ATOM 678 C CA . VAL A 1 91 ? -8.109 57.219 13.805 1 96.88 91 VAL A CA 1
ATOM 679 C C . VAL A 1 91 ? -6.676 57.656 13.555 1 96.88 91 VAL A C 1
ATOM 681 O O . VAL A 1 91 ? -6.289 57.906 12.406 1 96.88 91 VAL A O 1
ATOM 684 N N . SER A 1 92 ? -5.879 57.781 14.633 1 96.69 92 SER A N 1
ATOM 685 C CA . SER A 1 92 ? -4.488 58.219 14.516 1 96.69 92 SER A CA 1
ATOM 686 C C . SER A 1 92 ? -3.674 57.25 13.68 1 96.69 92 SER A C 1
ATOM 688 O O . SER A 1 92 ? -2.818 57.656 12.898 1 96.69 92 SER A O 1
ATOM 690 N N . LYS A 1 93 ? -3.951 55.969 13.797 1 96 93 LYS A N 1
ATOM 691 C CA . LYS A 1 93 ? -3.197 54.938 13.109 1 96 93 LYS A CA 1
ATOM 692 C C . LYS A 1 93 ? -3.551 54.906 11.625 1 96 93 LYS A C 1
ATOM 694 O O . LYS A 1 93 ? -2.768 54.406 10.805 1 96 93 LYS A O 1
ATOM 699 N N . LEU A 1 94 ? -4.676 55.375 11.281 1 96.44 94 LEU A N 1
ATOM 700 C CA . LEU A 1 94 ? -5.145 55.281 9.898 1 96.44 94 LEU A CA 1
ATOM 701 C C . LEU A 1 94 ? -4.781 56.562 9.133 1 96.44 94 LEU A C 1
ATOM 703 O O . LEU A 1 94 ? -5.219 56.75 8 1 96.44 94 LEU A O 1
ATOM 707 N N . LEU A 1 95 ? -3.924 57.344 9.742 1 92.56 95 LEU A N 1
ATOM 708 C CA . LEU A 1 95 ? -3.436 58.562 9.062 1 92.56 95 LEU A CA 1
ATOM 709 C C . LEU A 1 95 ? -2.115 58.281 8.352 1 92.56 95 LEU A C 1
ATOM 711 O O . LEU A 1 95 ? -1.269 57.531 8.875 1 92.56 95 LEU A O 1
ATOM 715 N N . PRO A 1 96 ? -1.795 58.812 7.176 1 90.44 96 PRO A N 1
ATOM 716 C CA . PRO A 1 96 ? -2.725 59.594 6.383 1 90.44 96 PRO A CA 1
ATOM 717 C C . PRO A 1 96 ? -3.873 58.781 5.805 1 90.44 96 PRO A C 1
ATOM 719 O O . PRO A 1 96 ? -3.707 57.594 5.527 1 90.44 96 PRO A O 1
ATOM 722 N N . VAL A 1 97 ? -4.871 59.375 5.629 1 88.12 97 VAL A N 1
ATOM 723 C CA . VAL A 1 97 ? -6.082 58.719 5.191 1 88.12 97 VAL A CA 1
ATOM 724 C C . VAL A 1 97 ? -5.934 58.281 3.734 1 88.12 97 VAL A C 1
ATOM 726 O O . VAL A 1 97 ? -5.434 59.031 2.902 1 88.12 97 VAL A O 1
ATOM 729 N N . GLU A 1 98 ? -6.184 57.031 3.473 1 94.94 98 GLU A N 1
ATOM 730 C CA . GLU A 1 98 ? -6.258 56.438 2.143 1 94.94 98 GLU A CA 1
ATOM 731 C C . GLU A 1 98 ? -7.523 55.594 1.99 1 94.94 98 GLU A C 1
ATOM 733 O O . GLU A 1 98 ? -7.809 54.75 2.83 1 94.94 98 GLU A O 1
ATOM 738 N N . ASP A 1 99 ? -8.266 55.938 0.953 1 96.06 99 ASP A N 1
ATOM 739 C CA . ASP A 1 99 ? -9.523 55.219 0.777 1 96.06 99 ASP A CA 1
ATOM 740 C C . ASP A 1 99 ? -9.305 53.688 0.767 1 96.06 99 ASP A C 1
ATOM 742 O O . ASP A 1 99 ? -8.453 53.188 0.028 1 96.06 99 ASP A O 1
ATOM 746 N N . GLY A 1 100 ? -10.047 53 1.616 1 96.56 100 GLY A N 1
ATOM 747 C CA . GLY A 1 100 ? -9.977 51.562 1.664 1 96.56 100 GLY A CA 1
ATOM 748 C C . GLY A 1 100 ? -8.992 51.031 2.703 1 96.56 100 GLY A C 1
ATOM 749 O O . GLY A 1 100 ? -8.93 49.844 2.957 1 96.56 100 GLY A O 1
ATOM 750 N N . LEU A 1 101 ? -8.203 51.969 3.295 1 97.31 101 LEU A N 1
ATOM 751 C CA . LEU A 1 101 ? -7.355 51.625 4.426 1 97.31 101 LEU A CA 1
ATOM 752 C C . LEU A 1 101 ? -8.195 51.281 5.652 1 97.31 101 LEU A C 1
ATOM 754 O O . LEU A 1 101 ? -9.172 51.969 5.945 1 97.31 101 LEU A O 1
ATOM 758 N N . PHE A 1 102 ? -7.812 50.125 6.305 1 97.94 102 PHE A N 1
ATOM 759 C CA . PHE A 1 102 ? -8.719 49.75 7.379 1 97.94 102 PHE A CA 1
ATOM 760 C C . PHE A 1 102 ? -7.961 49.031 8.5 1 97.94 102 PHE A C 1
ATOM 762 O O . PHE A 1 102 ? -6.809 48.625 8.312 1 97.94 102 PHE A O 1
ATOM 769 N N . LEU A 1 103 ? -8.562 48.906 9.688 1 98 103 LEU A N 1
ATOM 770 C CA . LEU A 1 103 ? -8.141 48.031 10.797 1 98 103 LEU A CA 1
ATOM 771 C C . LEU A 1 103 ? -9.344 47.594 11.625 1 98 103 LEU A C 1
ATOM 773 O O . LEU A 1 103 ? -10.445 48.125 11.461 1 98 103 LEU A O 1
ATOM 777 N N . VAL A 1 104 ? -9.164 46.562 12.359 1 97.38 104 VAL A N 1
ATOM 778 C CA . VAL A 1 104 ? -10.203 46.094 13.266 1 97.38 104 VAL A CA 1
ATOM 779 C C . VAL A 1 104 ? -9.719 46.188 14.711 1 97.38 104 VAL A C 1
ATOM 781 O O . VAL A 1 104 ? -8.531 46 14.984 1 97.38 104 VAL A O 1
ATOM 784 N N . ARG A 1 105 ? -10.625 46.531 15.594 1 96.94 105 ARG A N 1
ATOM 785 C CA . ARG A 1 105 ? -10.312 46.625 17.016 1 96.94 105 ARG A CA 1
ATOM 786 C C . ARG A 1 105 ? -11.453 46.062 17.859 1 96.94 105 ARG A C 1
ATOM 788 O O . ARG A 1 105 ? -12.555 45.844 17.359 1 96.94 105 ARG A O 1
ATOM 795 N N . GLU A 1 106 ? -11.18 45.812 19.094 1 95.56 106 GLU A N 1
ATOM 796 C CA . GLU A 1 106 ? -12.234 45.438 20.047 1 95.56 106 GLU A CA 1
ATOM 797 C C . GLU A 1 106 ? -13.109 46.656 20.406 1 95.56 106 GLU A C 1
ATOM 799 O O . GLU A 1 106 ? -12.609 47.75 20.516 1 95.56 106 GLU A O 1
ATOM 804 N N . SER A 1 107 ? -14.336 46.375 20.578 1 95.38 107 SER A N 1
ATOM 805 C CA . SER A 1 107 ? -15.242 47.438 21 1 95.38 107 SER A CA 1
ATOM 806 C C . SER A 1 107 ? -15.078 47.781 22.469 1 95.38 107 SER A C 1
ATOM 808 O O . SER A 1 107 ? -15.055 46.875 23.312 1 95.38 107 SER A O 1
ATOM 810 N N . ILE A 1 108 ? -14.891 48.969 22.781 1 92.81 108 ILE A N 1
ATOM 811 C CA . ILE A 1 108 ? -14.789 49.406 24.172 1 92.81 108 ILE A CA 1
ATOM 812 C C . ILE A 1 108 ? -16.188 49.594 24.75 1 92.81 108 ILE A C 1
ATOM 814 O O . ILE A 1 108 ? -16.406 49.281 25.922 1 92.81 108 ILE A O 1
ATOM 818 N N . ARG A 1 109 ? -17.109 50.031 24 1 93.19 109 ARG A N 1
ATOM 819 C CA . ARG A 1 109 ? -18.484 50.312 24.422 1 93.19 109 ARG A CA 1
ATOM 820 C C . ARG A 1 109 ? -19.281 49.031 24.594 1 93.19 109 ARG A C 1
ATOM 822 O O . ARG A 1 109 ? -20.094 48.938 25.516 1 93.19 109 ARG A O 1
ATOM 829 N N . HIS A 1 110 ? -19.125 48.156 23.641 1 94.31 110 HIS A N 1
ATOM 830 C CA . HIS A 1 110 ? -19.844 46.875 23.641 1 94.31 110 HIS A CA 1
ATOM 831 C C . HIS A 1 110 ? -18.875 45.688 23.812 1 94.31 110 HIS A C 1
ATOM 833 O O . HIS A 1 110 ? -18.391 45.156 22.828 1 94.31 110 HIS A O 1
ATOM 839 N N . HIS A 1 111 ? -18.797 45.188 25 1 89.81 111 HIS A N 1
ATOM 840 C CA . HIS A 1 111 ? -17.844 44.125 25.297 1 89.81 111 HIS A CA 1
ATOM 841 C C . HIS A 1 111 ? -18.172 42.875 24.516 1 89.81 111 HIS A C 1
ATOM 843 O O . HIS A 1 111 ? -19.328 42.438 24.5 1 89.81 111 HIS A O 1
ATOM 849 N N . GLY A 1 112 ? -17.156 42.312 23.844 1 90.19 112 GLY A N 1
ATOM 850 C CA . GLY A 1 112 ? -17.344 41.125 23.031 1 90.19 112 GLY A CA 1
ATOM 851 C C . GLY A 1 112 ? -17.469 41.406 21.547 1 90.19 112 GLY A C 1
ATOM 852 O O . GLY A 1 112 ? -17.234 40.531 20.703 1 90.19 112 GLY A O 1
ATOM 853 N N . ASP A 1 113 ? -17.891 42.625 21.281 1 94.81 113 ASP A N 1
ATOM 854 C 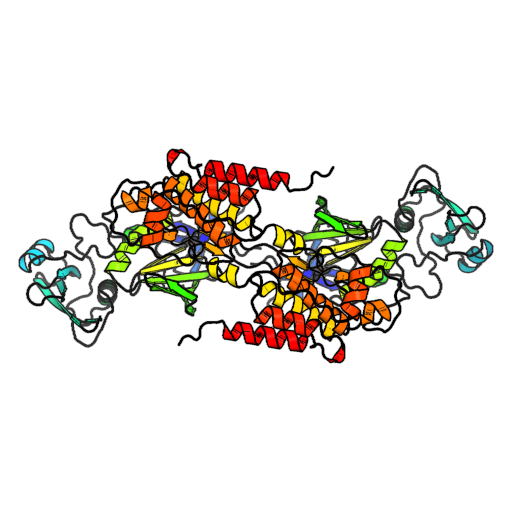CA . ASP A 1 113 ? -18.031 43.062 19.891 1 94.81 113 ASP A CA 1
ATOM 855 C C . ASP A 1 113 ? -16.703 43.625 19.359 1 94.81 113 ASP A C 1
ATOM 857 O O . ASP A 1 113 ? -15.734 43.75 20.109 1 94.81 113 ASP A O 1
ATOM 861 N N . TYR A 1 114 ? -16.719 43.875 18.062 1 97.19 114 TYR A N 1
ATOM 862 C CA . TYR A 1 114 ? -15.57 44.469 17.406 1 97.19 114 TYR A CA 1
ATOM 863 C C . TYR A 1 114 ? -15.984 45.75 16.688 1 97.19 114 TYR A C 1
ATOM 865 O O . TYR A 1 114 ? -17.156 46.125 16.688 1 97.19 114 TYR A O 1
ATOM 873 N N . VAL A 1 115 ? -14.992 46.531 16.281 1 98 115 VAL A N 1
ATOM 874 C CA . VAL A 1 115 ? -15.234 47.719 15.469 1 98 115 VAL A CA 1
ATOM 875 C C . VAL A 1 115 ? -14.352 47.688 14.219 1 98 115 VAL A C 1
ATOM 877 O O . VAL A 1 115 ? -13.133 47.5 14.32 1 98 115 VAL A O 1
ATOM 880 N N . LEU A 1 116 ? -14.953 47.75 13.109 1 98.31 116 LEU A N 1
ATOM 881 C CA . LEU A 1 116 ? -14.242 47.906 11.844 1 98.31 116 LEU A CA 1
ATOM 882 C C . LEU A 1 116 ? -14.078 49.375 11.492 1 98.31 116 LEU A C 1
ATOM 884 O O . LEU A 1 116 ? -15.07 50.094 11.383 1 98.31 116 LEU A O 1
ATOM 888 N N . CYS A 1 117 ? -12.836 49.844 11.43 1 98.12 117 CYS A N 1
ATOM 889 C CA . CYS A 1 117 ? -12.531 51.219 11.086 1 98.12 117 CYS A CA 1
ATOM 890 C C . CYS A 1 117 ? -12.047 51.312 9.641 1 98.12 117 CYS A C 1
ATOM 892 O O . CYS A 1 117 ? -11.07 50.688 9.266 1 98.12 117 CYS A O 1
ATOM 894 N N . VAL A 1 118 ? -12.703 52.188 8.852 1 98.06 118 VAL A N 1
ATOM 895 C CA . VAL A 1 118 ? -12.383 52.281 7.43 1 98.06 118 VAL A CA 1
ATOM 896 C C . VAL A 1 118 ? -12.18 53.719 7.035 1 98.06 118 VAL A C 1
ATOM 898 O O . VAL A 1 118 ? -12.992 54.594 7.375 1 98.06 118 VAL A O 1
ATOM 901 N N . SER A 1 119 ? -11.07 53.969 6.324 1 97.38 119 SER A N 1
ATOM 902 C CA . SER A 1 119 ? -10.812 55.312 5.809 1 97.38 119 SER A CA 1
ATOM 903 C C . SER A 1 119 ? -11.547 55.531 4.496 1 97.38 119 SER A C 1
ATOM 905 O O . SER A 1 119 ? -11.477 54.719 3.578 1 97.38 119 SER A O 1
ATOM 907 N N . TYR A 1 120 ? -12.273 56.594 4.41 1 96.38 120 TYR A N 1
ATOM 908 C CA . TYR A 1 120 ? -12.984 56.969 3.191 1 96.38 120 TYR A CA 1
ATOM 909 C C . TYR A 1 120 ? -13.25 58.469 3.143 1 96.38 120 TYR A C 1
ATOM 911 O O . TYR A 1 120 ? -13.773 59.031 4.098 1 96.38 120 TYR A O 1
ATOM 919 N N . SER A 1 121 ? -12.945 59.094 2.006 1 94.5 121 SER A N 1
ATOM 920 C CA . SER A 1 121 ? -13.211 60.5 1.765 1 94.5 121 SER A CA 1
ATOM 921 C C . SER A 1 121 ? -12.672 61.375 2.9 1 94.5 121 SER A C 1
ATOM 923 O O . SER A 1 121 ? -13.414 62.156 3.49 1 94.5 121 SER A O 1
ATOM 925 N N . SER A 1 122 ? -11.492 61.156 3.357 1 92.75 122 SER A N 1
ATOM 926 C CA . SER A 1 122 ? -10.711 61.938 4.316 1 92.75 122 SER A CA 1
ATOM 927 C C . SER A 1 122 ? -11.266 61.781 5.73 1 92.75 122 SER A C 1
ATOM 929 O O . SER A 1 122 ? -10.992 62.625 6.598 1 92.75 122 SER A O 1
ATOM 931 N N . GLN A 1 123 ? -12.109 60.75 5.93 1 95 123 GLN A N 1
ATOM 932 C CA . GLN A 1 123 ? -12.633 60.438 7.258 1 95 123 GLN A CA 1
ATOM 933 C C . GLN A 1 123 ? -12.477 58.969 7.598 1 95 123 GLN A C 1
ATOM 935 O O . GLN A 1 123 ? -12.289 58.125 6.703 1 95 123 GLN A O 1
ATOM 940 N N . VAL A 1 124 ? -12.492 58.688 8.852 1 97.31 124 VAL A N 1
ATOM 941 C CA . VAL A 1 124 ? -12.5 57.312 9.328 1 97.31 124 VAL A CA 1
ATOM 942 C C . VAL A 1 124 ? -13.898 56.938 9.812 1 97.31 124 VAL A C 1
ATOM 944 O O . VAL A 1 124 ? -14.438 57.594 10.711 1 97.31 124 VAL A O 1
ATOM 947 N N . ILE A 1 125 ? -14.492 56 9.148 1 97.25 125 ILE A N 1
ATOM 948 C CA . ILE A 1 125 ? -15.828 55.531 9.508 1 97.25 125 ILE A CA 1
ATOM 949 C C . ILE A 1 125 ? -15.727 54.281 10.383 1 97.25 125 ILE A C 1
ATOM 951 O O . ILE A 1 125 ? -14.992 53.344 10.055 1 97.25 125 ILE A O 1
ATOM 955 N N . HIS A 1 126 ? -16.469 54.281 11.5 1 97.56 126 HIS A N 1
ATOM 956 C CA . HIS A 1 126 ? -16.453 53.188 12.453 1 97.56 126 HIS A CA 1
ATOM 957 C C . HIS A 1 126 ? -17.734 52.344 12.344 1 97.56 126 HIS A C 1
ATOM 959 O O . HIS A 1 126 ? -18.844 52.875 12.477 1 97.56 126 HIS A O 1
ATOM 965 N N . TYR A 1 127 ? -17.531 51.125 12.039 1 97.75 127 TYR A N 1
ATOM 966 C CA . TYR A 1 127 ? -18.656 50.188 12.008 1 97.75 127 TYR A CA 1
ATOM 967 C C . TYR A 1 127 ? -18.609 49.219 13.195 1 97.75 127 TYR A C 1
ATOM 969 O O . TYR A 1 127 ? -17.625 48.531 13.391 1 97.75 127 TYR A O 1
ATOM 977 N N . ARG A 1 128 ? -19.625 49.188 13.938 1 97.5 128 ARG A N 1
ATOM 978 C CA . ARG A 1 128 ? -19.734 48.188 14.977 1 97.5 128 ARG A CA 1
ATOM 979 C C . ARG A 1 128 ? -19.922 46.781 14.367 1 97.5 128 ARG A C 1
ATOM 981 O O . ARG A 1 128 ? -20.781 46.594 13.492 1 97.5 128 ARG A O 1
ATOM 988 N N . VAL A 1 129 ? -19.078 45.875 14.742 1 97.75 129 VAL A N 1
ATOM 989 C CA . VAL A 1 129 ? -19.219 44.469 14.375 1 97.75 129 VAL A CA 1
ATOM 990 C C . VAL A 1 129 ? -19.812 43.656 15.531 1 97.75 129 VAL A C 1
ATOM 992 O O . VAL A 1 129 ? -19.141 43.375 16.516 1 97.75 129 VAL A O 1
ATOM 995 N N . ILE A 1 130 ? -21.031 43.281 15.367 1 96.62 130 ILE A N 1
ATOM 996 C CA . ILE A 1 130 ? -21.781 42.594 16.422 1 96.62 130 ILE A CA 1
ATOM 997 C C . ILE A 1 130 ? -21.391 41.125 16.453 1 96.62 130 ILE A C 1
ATOM 999 O O . ILE A 1 130 ? -21.375 40.469 15.406 1 96.62 130 ILE A O 1
ATOM 1003 N N . TYR A 1 131 ? -20.938 40.656 17.5 1 93.5 131 TYR A N 1
ATOM 1004 C CA . TYR A 1 131 ? -20.688 39.219 17.703 1 93.5 131 TYR A CA 1
ATOM 1005 C C . TYR A 1 131 ? -21.75 38.594 18.609 1 93.5 131 TYR A C 1
ATOM 1007 O O . TYR A 1 131 ? -21.797 38.906 19.797 1 93.5 131 TYR A O 1
ATOM 1015 N N . GLN A 1 132 ? -22.625 37.812 18 1 89.62 132 GLN A N 1
ATOM 1016 C CA . GLN A 1 132 ? -23.719 37.156 18.719 1 89.62 132 GLN A CA 1
ATOM 1017 C C . GLN A 1 132 ? -24 35.781 18.141 1 89.62 132 GLN A C 1
ATOM 1019 O O . GLN A 1 132 ? -23.984 35.594 16.938 1 89.62 132 GLN A O 1
ATOM 1024 N N . ASP A 1 133 ? -24.266 34.781 18.984 1 88.38 133 ASP A N 1
ATOM 1025 C CA . ASP A 1 133 ? -24.594 33.406 18.594 1 88.38 133 ASP A CA 1
ATOM 1026 C C . ASP A 1 133 ? -23.5 32.812 17.703 1 88.38 133 ASP A C 1
ATOM 1028 O O . ASP A 1 133 ? -23.797 32.219 16.672 1 88.38 133 ASP A O 1
ATOM 1032 N N . SER A 1 134 ? -22.281 33.156 17.984 1 82.75 134 SER A N 1
ATOM 1033 C CA . SER A 1 134 ? -21.078 32.594 17.344 1 82.75 134 SER A CA 1
ATOM 1034 C C . SER A 1 134 ? -20.984 33.062 15.891 1 82.75 134 SER A C 1
ATOM 1036 O O . SER A 1 134 ? -20.438 32.344 15.039 1 82.75 134 SER A O 1
ATOM 1038 N N . LYS A 1 135 ? -21.578 34.219 15.695 1 90.31 135 LYS A N 1
ATOM 1039 C CA . LYS A 1 135 ? -21.484 34.812 14.359 1 90.31 135 LYS A CA 1
ATOM 1040 C C . LYS A 1 135 ? -21.219 36.312 14.445 1 90.31 135 LYS A C 1
ATOM 1042 O O . LYS A 1 135 ? -21.484 36.938 15.477 1 90.31 135 LYS A O 1
ATOM 1047 N N . LEU A 1 136 ? -20.672 36.812 13.391 1 93.94 136 LEU A N 1
ATOM 1048 C CA . LEU A 1 136 ? -20.375 38.25 13.281 1 93.94 136 LEU A CA 1
ATOM 1049 C C . LEU A 1 136 ? -21.25 38.906 12.211 1 93.94 136 LEU A C 1
ATOM 1051 O O . LEU A 1 136 ? -21.531 38.281 11.18 1 93.94 136 LEU A O 1
ATOM 1055 N N . THR A 1 137 ? -21.703 40.125 12.469 1 96.5 137 THR A N 1
ATOM 1056 C CA . THR A 1 137 ? -22.453 40.875 11.461 1 96.5 137 THR A CA 1
ATOM 1057 C C . THR A 1 137 ? -22.328 42.375 11.664 1 96.5 137 THR A C 1
ATOM 1059 O O . THR A 1 137 ? -22.125 42.844 12.789 1 96.5 137 THR A O 1
ATOM 1062 N N . ILE A 1 138 ? -22.297 43.125 10.641 1 96.19 138 ILE A N 1
ATOM 1063 C CA . ILE A 1 138 ? -22.281 44.562 10.68 1 96.19 138 ILE A CA 1
ATOM 1064 C C . ILE A 1 138 ? -23.688 45.125 10.422 1 96.19 138 ILE A C 1
ATOM 1066 O O . ILE A 1 138 ? -24.094 46.125 11.008 1 96.19 138 ILE A O 1
ATOM 1070 N N . ASP A 1 139 ? -24.5 44.375 9.602 1 94.81 139 ASP A N 1
ATOM 1071 C CA . ASP A 1 139 ? -25.766 44.906 9.133 1 94.81 139 ASP A CA 1
ATOM 1072 C C . ASP A 1 139 ? -26.922 43.969 9.438 1 94.81 139 ASP A C 1
ATOM 1074 O O . ASP A 1 139 ? -28.031 44.156 8.945 1 94.81 139 ASP A O 1
ATOM 1078 N N . ASN A 1 140 ? -26.766 42.906 10.094 1 93.94 140 ASN A N 1
ATOM 1079 C CA . ASN A 1 140 ? -27.75 41.875 10.461 1 93.94 140 ASN A CA 1
ATOM 1080 C C . ASN A 1 140 ? -28.328 41.188 9.234 1 93.94 140 ASN A C 1
ATOM 1082 O O . ASN A 1 140 ? -29.453 40.688 9.266 1 93.94 140 ASN A O 1
ATOM 1086 N N . THR A 1 141 ? -27.641 41.25 8.133 1 93.62 141 THR A N 1
ATOM 1087 C CA . THR A 1 141 ? -28.016 40.562 6.906 1 93.62 141 THR A CA 1
ATOM 1088 C C . THR A 1 141 ? -26.953 39.531 6.5 1 93.62 141 THR A C 1
ATOM 1090 O O . THR A 1 141 ? -27.281 38.375 6.199 1 93.62 141 THR A O 1
ATOM 1093 N N . GLN A 1 142 ? -25.75 40.094 6.5 1 93.75 142 GLN A N 1
ATOM 1094 C CA . GLN A 1 142 ? -24.625 39.219 6.207 1 93.75 142 GLN A CA 1
ATOM 1095 C C . GLN A 1 142 ? -23.953 38.75 7.492 1 93.75 142 GLN A C 1
ATOM 1097 O O . GLN A 1 142 ? -23.641 39.531 8.375 1 93.75 142 GLN A O 1
ATOM 1102 N N . TYR A 1 143 ? -23.797 37.406 7.613 1 93.31 143 TYR A N 1
ATOM 1103 C CA . TYR A 1 143 ? -23.219 36.812 8.82 1 93.31 143 TYR A CA 1
ATOM 1104 C C . TYR A 1 143 ? -21.938 36.062 8.492 1 93.31 143 TYR A C 1
ATOM 1106 O O . TYR A 1 143 ? -21.797 35.5 7.402 1 93.31 143 TYR A O 1
ATOM 1114 N N . PHE A 1 144 ? -20.953 36.125 9.438 1 91.06 144 PHE A N 1
ATOM 1115 C CA . PHE A 1 144 ? -19.656 35.469 9.289 1 91.06 144 PHE A CA 1
ATOM 1116 C C . PHE A 1 144 ? -19.297 34.688 10.547 1 91.06 144 PHE A C 1
ATOM 1118 O O . PHE A 1 144 ? -19.672 35.094 11.656 1 91.06 144 PHE A O 1
ATOM 1125 N N . TYR A 1 145 ? -18.547 33.656 10.359 1 84.12 145 TYR A N 1
ATOM 1126 C CA . TYR A 1 145 ? -18.203 32.844 11.508 1 84.12 145 TYR A CA 1
ATOM 1127 C C . TYR A 1 145 ? -16.953 33.375 12.203 1 84.12 145 TYR A C 1
ATOM 1129 O O . TYR A 1 145 ? -16.719 33.094 13.383 1 84.12 145 TYR A O 1
ATOM 1137 N N . ASN A 1 146 ? -16.188 34.094 11.5 1 86.88 146 ASN A N 1
ATOM 1138 C CA . ASN A 1 146 ? -14.969 34.656 12.078 1 86.88 146 ASN A CA 1
ATOM 1139 C C . ASN A 1 146 ? -14.578 35.969 11.383 1 86.88 146 ASN A C 1
ATOM 1141 O O . ASN A 1 146 ? -15.172 36.344 10.367 1 86.88 146 ASN A O 1
ATOM 1145 N N . LEU A 1 147 ? -13.656 36.688 12.039 1 90.75 147 LEU A N 1
ATOM 1146 C CA . LEU A 1 147 ? -13.234 37.969 11.508 1 90.75 147 LEU A CA 1
ATOM 1147 C C . LEU A 1 147 ? -12.555 37.812 10.156 1 90.75 147 LEU A C 1
ATOM 1149 O O . LEU A 1 147 ? -12.727 38.656 9.266 1 90.75 147 LEU A O 1
ATOM 1153 N N . LEU A 1 148 ? -11.828 36.812 9.992 1 88 148 LEU A N 1
ATOM 1154 C CA . LEU A 1 148 ? -11.117 36.531 8.742 1 88 148 LEU A CA 1
ATOM 1155 C C . LEU A 1 148 ? -12.086 36.5 7.57 1 88 148 LEU A C 1
ATOM 1157 O O . LEU A 1 148 ? -11.836 37.094 6.527 1 88 148 LEU A O 1
ATOM 1161 N N . ASP A 1 149 ? -13.133 35.844 7.789 1 89.06 149 ASP A N 1
ATOM 1162 C CA . ASP A 1 149 ? -14.156 35.688 6.754 1 89.06 149 ASP A CA 1
ATOM 1163 C C . ASP A 1 149 ? -14.82 37.031 6.445 1 89.06 149 ASP A C 1
ATOM 1165 O O . ASP A 1 149 ? -15.125 37.344 5.289 1 89.06 149 ASP A O 1
ATOM 1169 N N . MET A 1 150 ? -15.07 37.625 7.469 1 92.75 150 MET A N 1
ATOM 1170 C CA . MET A 1 150 ? -15.719 38.938 7.301 1 92.75 150 MET A CA 1
ATOM 1171 C C . MET A 1 150 ? -14.844 39.875 6.477 1 92.75 150 MET A C 1
ATOM 1173 O O . MET A 1 150 ? -15.32 40.5 5.535 1 92.75 150 MET A O 1
ATOM 1177 N N . ILE A 1 151 ? -13.57 39.938 6.816 1 92.94 151 ILE A N 1
ATOM 1178 C CA . ILE A 1 151 ? -12.633 40.812 6.125 1 92.94 151 ILE A CA 1
ATOM 1179 C C . ILE A 1 151 ? -12.5 40.375 4.664 1 92.94 151 ILE A C 1
ATOM 1181 O O . ILE A 1 151 ? -12.469 41.219 3.764 1 92.94 151 ILE A O 1
ATOM 1185 N N . GLU A 1 152 ? -12.406 39.094 4.445 1 89 152 GLU A N 1
ATOM 1186 C CA . GLU A 1 152 ? -12.328 38.594 3.082 1 89 152 GLU A CA 1
ATOM 1187 C C . GLU A 1 152 ? -13.539 39.031 2.26 1 89 152 GLU A C 1
ATOM 1189 O O . GLU A 1 152 ? -13.398 39.469 1.109 1 89 152 GLU A O 1
ATOM 1194 N N . PHE A 1 153 ? -14.68 38.875 2.814 1 90.56 153 PHE A N 1
ATOM 1195 C CA . PHE A 1 153 ? -15.914 39.25 2.127 1 90.56 153 PHE A CA 1
ATOM 1196 C C . PHE A 1 153 ? -15.914 40.719 1.749 1 90.56 153 PHE A C 1
ATOM 1198 O O . PHE A 1 153 ? -16.156 41.062 0.591 1 90.56 153 PHE A O 1
ATOM 1205 N N . TYR A 1 154 ? -15.594 41.562 2.711 1 95.31 154 TYR A N 1
ATOM 1206 C CA . TYR A 1 154 ? -15.688 43.031 2.492 1 95.31 154 TYR A CA 1
ATOM 1207 C C . TYR A 1 154 ? -14.508 43.531 1.677 1 95.31 154 TYR A C 1
ATOM 1209 O O . TYR A 1 154 ? -14.5 44.688 1.233 1 95.31 154 TYR A O 1
ATOM 1217 N N . SER A 1 155 ? -13.492 42.719 1.518 1 92.88 155 SER A N 1
ATOM 1218 C CA . SER A 1 155 ? -12.422 43.031 0.583 1 92.88 155 SER A CA 1
ATOM 1219 C C . SER A 1 155 ? -12.875 42.844 -0.862 1 92.88 155 SER A C 1
ATOM 1221 O O . SER A 1 155 ? -12.344 43.469 -1.774 1 92.88 155 SER A O 1
ATOM 1223 N N . LYS A 1 156 ? -13.781 42 -1.035 1 91.31 156 LYS A N 1
ATOM 1224 C CA . LYS A 1 156 ? -14.258 41.688 -2.379 1 91.31 156 LYS A CA 1
ATOM 1225 C C . LYS A 1 156 ? -15.578 42.375 -2.678 1 91.31 156 LYS A C 1
ATOM 1227 O O . LYS A 1 156 ? -15.883 42.688 -3.836 1 91.31 156 LYS A O 1
ATOM 1232 N N . HIS A 1 157 ? -16.344 42.625 -1.569 1 93.44 157 HIS A N 1
ATOM 1233 C CA . HIS A 1 157 ? -17.672 43.219 -1.704 1 93.44 157 HIS A CA 1
ATOM 1234 C C . HIS A 1 157 ? -17.859 44.406 -0.751 1 93.44 157 HIS A C 1
ATOM 1236 O O . HIS A 1 157 ? -17.531 44.281 0.435 1 93.44 157 HIS A O 1
ATOM 1242 N N . LYS A 1 158 ? -18.359 45.438 -1.29 1 93.31 158 LYS A N 1
ATOM 1243 C CA . LYS A 1 158 ? -18.594 46.594 -0.453 1 93.31 158 LYS A CA 1
ATOM 1244 C C . LYS A 1 158 ? -19.656 46.312 0.611 1 93.31 158 LYS A C 1
ATOM 1246 O O . LYS A 1 158 ? -19.453 46.625 1.788 1 93.31 158 LYS A O 1
ATOM 1251 N N . GLY A 1 159 ? -20.812 45.719 0.087 1 91.31 159 GLY A N 1
ATOM 1252 C CA . GLY A 1 159 ? -21.922 45.406 0.982 1 91.31 159 GLY A CA 1
ATOM 1253 C C . GLY A 1 159 ? -22.406 46.594 1.79 1 91.31 159 GLY A C 1
ATOM 1254 O O . GLY A 1 159 ? -22.719 47.625 1.229 1 91.31 159 GLY A O 1
ATOM 1255 N N . ALA A 1 160 ? -22.375 46.438 3.195 1 93.88 160 ALA A N 1
ATOM 1256 C CA . ALA A 1 160 ? -22.953 47.406 4.121 1 93.88 160 ALA A CA 1
ATOM 1257 C C . ALA A 1 160 ? -21.969 48.5 4.457 1 93.88 160 ALA A C 1
ATOM 1259 O O . ALA A 1 160 ? -22.297 49.469 5.16 1 93.88 160 ALA A O 1
ATOM 1260 N N . ILE A 1 161 ? -20.734 48.469 3.947 1 96.38 161 ILE A N 1
ATOM 1261 C CA . ILE A 1 161 ? -19.734 49.438 4.371 1 96.38 161 ILE A CA 1
ATOM 1262 C C . ILE A 1 161 ? -19.484 50.438 3.25 1 96.38 161 ILE A C 1
ATOM 1264 O O . ILE A 1 161 ? -19.969 50.25 2.131 1 96.38 161 ILE A O 1
ATOM 1268 N N . VAL A 1 162 ? -18.766 51.5 3.484 1 95.94 162 VAL A N 1
ATOM 1269 C CA . VAL A 1 162 ? -18.672 52.656 2.633 1 95.94 162 VAL A CA 1
ATOM 1270 C C . VAL A 1 162 ? -17.844 52.344 1.393 1 95.94 162 VAL A C 1
ATOM 1272 O O . VAL A 1 162 ? -17.984 53 0.354 1 95.94 162 VAL A O 1
ATOM 1275 N N . THR A 1 163 ? -16.891 51.438 1.518 1 96.69 163 THR A N 1
ATOM 1276 C CA . THR A 1 163 ? -16.016 51.031 0.429 1 96.69 163 THR A CA 1
ATOM 1277 C C . THR A 1 163 ? -15.422 49.656 0.711 1 96.69 163 THR A C 1
ATOM 1279 O O . THR A 1 163 ? -15.477 49.156 1.845 1 96.69 163 THR A O 1
ATOM 1282 N N . LYS A 1 164 ? -14.961 49 -0.32 1 97.06 164 LYS A N 1
ATOM 1283 C CA . LYS A 1 164 ? -14.266 47.75 -0.136 1 97.06 164 LYS A CA 1
ATOM 1284 C C . LYS A 1 164 ? -12.992 47.906 0.676 1 97.06 164 LYS A C 1
ATOM 1286 O O . LYS A 1 164 ? -12.359 48.969 0.618 1 97.06 164 LYS A O 1
ATOM 1291 N N . LEU A 1 165 ? -12.711 46.938 1.422 1 96.44 165 LEU A N 1
ATOM 1292 C CA . LEU A 1 165 ? -11.438 46.906 2.143 1 96.44 165 LEU A CA 1
ATOM 1293 C C . LEU A 1 165 ? -10.273 46.656 1.191 1 96.44 165 LEU A C 1
ATOM 1295 O O . LEU A 1 165 ? -10.172 45.562 0.622 1 96.44 165 LEU A O 1
ATOM 1299 N N . LEU A 1 166 ? -9.445 47.625 1.042 1 94.5 166 LEU A N 1
ATOM 1300 C CA . LEU A 1 166 ? -8.422 47.531 0.007 1 94.5 166 LEU A CA 1
ATOM 1301 C C . LEU A 1 166 ? -7.055 47.25 0.62 1 94.5 166 LEU A C 1
ATOM 1303 O O . LEU A 1 166 ? -6.266 46.469 0.067 1 94.5 166 LEU A O 1
ATOM 1307 N N . LYS A 1 167 ? -6.738 47.938 1.722 1 94.06 167 LYS A N 1
ATOM 1308 C CA . LYS A 1 167 ? -5.418 47.844 2.338 1 94.06 167 LYS A CA 1
ATOM 1309 C C . LYS A 1 167 ? -5.527 47.75 3.857 1 94.06 167 LYS A C 1
ATOM 1311 O O . LYS A 1 167 ? -6.078 48.625 4.5 1 94.06 167 LYS A O 1
ATOM 1316 N N . PRO A 1 168 ? -5.039 46.688 4.387 1 94.56 168 PRO A N 1
ATOM 1317 C CA . PRO A 1 168 ? -5.051 46.594 5.848 1 94.56 168 PRO A CA 1
ATOM 1318 C C . PRO A 1 168 ? -3.959 47.438 6.508 1 94.56 168 PRO A C 1
ATOM 1320 O O . PRO A 1 168 ? -2.836 47.5 6 1 94.56 168 PRO A O 1
ATOM 1323 N N . LYS A 1 169 ? -4.34 48.188 7.551 1 95.75 169 LYS A N 1
ATOM 1324 C CA . LYS A 1 169 ? -3.32 48.781 8.414 1 95.75 169 LYS A CA 1
ATOM 1325 C C . LYS A 1 169 ? -2.74 47.75 9.367 1 95.75 169 LYS A C 1
ATOM 1327 O O . LYS A 1 169 ? -3.402 47.344 10.328 1 95.75 169 LYS A O 1
ATOM 1332 N N . GLU A 1 170 ? -1.527 47.406 9.148 1 93.06 170 GLU A N 1
ATOM 1333 C CA . GLU A 1 170 ? -0.905 46.375 9.945 1 93.06 170 GLU A CA 1
ATOM 1334 C C . GLU A 1 170 ? -0.568 46.844 11.352 1 93.06 170 GLU A C 1
ATOM 1336 O O . GLU A 1 170 ? -0.125 48 11.523 1 93.06 170 GLU A O 1
ATOM 1341 N N . LYS A 1 171 ? -0.952 46 12.273 1 93.5 171 LYS A N 1
ATOM 1342 C CA . LYS A 1 171 ? -0.543 46.281 13.648 1 93.5 171 LYS A CA 1
ATOM 1343 C C . LYS A 1 171 ? 0.978 46.281 13.781 1 93.5 171 LYS A C 1
ATOM 1345 O O . LYS A 1 171 ? 1.659 45.469 13.172 1 93.5 171 LYS A O 1
ATOM 1350 N N . GLU A 1 172 ? 1.462 47.281 14.469 1 89.38 172 GLU A N 1
ATOM 1351 C CA . GLU A 1 172 ? 2.906 47.344 14.664 1 89.38 172 GLU A CA 1
ATOM 1352 C C . GLU A 1 172 ? 3.465 46.031 15.203 1 89.38 172 GLU A C 1
ATOM 1354 O O . GLU A 1 172 ? 2.916 45.469 16.156 1 89.38 172 GLU A O 1
ATOM 1359 N N . GLY A 1 173 ? 4.461 45.531 14.562 1 88.06 173 GLY A N 1
ATOM 1360 C CA . GLY A 1 173 ? 5.105 44.312 15.023 1 88.06 173 GLY A CA 1
ATOM 1361 C C . GLY A 1 173 ? 4.535 43.062 14.391 1 88.06 173 GLY A C 1
ATOM 1362 O O . GLY A 1 173 ? 4.961 41.938 14.711 1 88.06 173 GLY A O 1
ATOM 1363 N N . THR A 1 174 ? 3.533 43.219 13.555 1 89.56 174 THR A N 1
ATOM 1364 C CA . THR A 1 174 ? 2.936 42.031 12.922 1 89.56 174 THR A CA 1
ATOM 1365 C C . THR A 1 174 ? 3.264 42 11.43 1 89.56 174 THR A C 1
ATOM 1367 O O . THR A 1 174 ? 3.535 43.062 10.828 1 89.56 174 THR A O 1
ATOM 1370 N N . LYS A 1 175 ? 3.387 40.75 10.977 1 88.5 175 LYS A N 1
ATOM 1371 C CA . LYS A 1 175 ? 3.555 40.5 9.547 1 88.5 175 LYS A CA 1
ATOM 1372 C C . LYS A 1 175 ? 2.424 39.625 9.008 1 88.5 175 LYS A C 1
ATOM 1374 O O . LYS A 1 175 ? 1.951 38.719 9.703 1 88.5 175 LYS A O 1
ATOM 1379 N N . SER A 1 176 ? 2.027 39.969 7.844 1 87.94 176 SER A N 1
ATOM 1380 C CA . SER A 1 176 ? 0.922 39.25 7.246 1 87.94 176 SER A CA 1
ATOM 1381 C C . SER A 1 176 ? 1.328 37.812 6.93 1 87.94 176 SER A C 1
ATOM 1383 O O . SER A 1 176 ? 2.164 37.562 6.051 1 87.94 176 SER A O 1
ATOM 1385 N N . ALA A 1 177 ? 0.703 36.906 7.582 1 89.12 177 ALA A N 1
ATOM 1386 C CA . ALA A 1 177 ? 0.945 35.469 7.297 1 89.12 177 ALA A CA 1
ATOM 1387 C C . ALA A 1 177 ? 0.51 35.125 5.879 1 89.12 177 ALA A C 1
ATOM 1389 O O . ALA A 1 177 ? 1.148 34.312 5.215 1 89.12 177 ALA A O 1
ATOM 1390 N N . GLU A 1 178 ? -0.583 35.656 5.43 1 86.88 178 GLU A N 1
ATOM 1391 C CA . GLU A 1 178 ? -1.088 35.406 4.082 1 86.88 178 GLU A CA 1
ATOM 1392 C C . GLU A 1 178 ? -0.044 35.781 3.027 1 86.88 178 GLU A C 1
ATOM 1394 O O . GLU A 1 178 ? 0.178 35 2.088 1 86.88 178 GLU A O 1
ATOM 1399 N N . LEU A 1 179 ? 0.507 36.906 3.219 1 84.94 179 LEU A N 1
ATOM 1400 C CA . LEU A 1 179 ? 1.529 37.344 2.281 1 84.94 179 LEU A CA 1
ATOM 1401 C C . LEU A 1 179 ? 2.736 36.438 2.301 1 84.94 179 LEU A C 1
ATOM 1403 O O . LEU A 1 179 ? 3.285 36.094 1.249 1 84.94 179 LEU A O 1
ATOM 1407 N N . GLU A 1 180 ? 3.123 36.094 3.457 1 87 180 GLU A N 1
ATOM 1408 C CA . GLU A 1 180 ? 4.281 35.188 3.598 1 87 180 GLU A CA 1
ATOM 1409 C C . GLU A 1 180 ? 4.016 33.844 2.967 1 87 180 GLU A C 1
ATOM 1411 O O . GLU A 1 180 ? 4.883 33.281 2.287 1 87 180 GLU A O 1
ATOM 1416 N N . LEU A 1 181 ? 2.869 33.375 3.229 1 87.94 181 LEU A N 1
ATOM 1417 C CA . LEU A 1 181 ? 2.473 32.094 2.654 1 87.94 181 LEU A CA 1
ATOM 1418 C C . LEU A 1 181 ? 2.449 32.156 1.131 1 87.94 181 LEU A C 1
ATOM 1420 O O . LEU A 1 181 ? 2.854 31.203 0.454 1 87.94 181 LEU A O 1
ATOM 1424 N N . SER A 1 182 ? 1.937 33.188 0.641 1 83.81 182 SER A N 1
ATOM 1425 C CA . SER A 1 182 ? 1.878 33.375 -0.804 1 83.81 182 SER A CA 1
ATOM 1426 C C . SER A 1 182 ? 3.275 33.469 -1.405 1 83.81 182 SER A C 1
ATOM 1428 O O . SER A 1 182 ? 3.588 32.781 -2.377 1 83.81 182 SER A O 1
ATOM 1430 N N . LYS A 1 183 ? 4.094 34.281 -0.785 1 82.25 183 LYS A N 1
ATOM 1431 C CA . LYS A 1 183 ? 5.449 34.5 -1.275 1 82.25 183 LYS A CA 1
ATOM 1432 C C . LYS A 1 183 ? 6.262 33.219 -1.26 1 82.25 183 LYS A C 1
ATOM 1434 O O . LYS A 1 183 ? 7.102 33 -2.135 1 82.25 183 LYS A O 1
ATOM 1439 N N . THR A 1 184 ? 6.012 32.438 -0.319 1 85.94 184 THR A N 1
ATOM 1440 C CA . THR A 1 184 ? 6.824 31.234 -0.14 1 85.94 184 THR A CA 1
ATOM 1441 C C . THR A 1 184 ? 6.188 30.031 -0.843 1 85.94 184 THR A C 1
ATOM 1443 O O . THR A 1 184 ? 6.746 28.938 -0.839 1 85.94 184 THR A O 1
ATOM 1446 N N . GLY A 1 185 ? 5.004 30.172 -1.426 1 83.56 185 GLY A N 1
ATOM 1447 C CA . GLY A 1 185 ? 4.418 29.172 -2.295 1 83.56 185 GLY A CA 1
ATOM 1448 C C . GLY A 1 185 ? 3.535 28.188 -1.555 1 83.56 185 GLY A C 1
A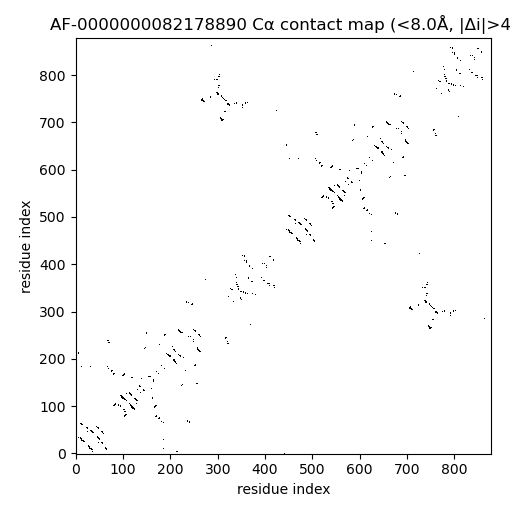TOM 1449 O O . GLY A 1 185 ? 3.303 27.062 -2.031 1 83.56 185 GLY A O 1
ATOM 1450 N N . TRP A 1 186 ? 3.068 28.562 -0.371 1 89.5 186 TRP A N 1
ATOM 1451 C CA . TRP A 1 186 ? 2.299 27.609 0.425 1 89.5 186 TRP A CA 1
ATOM 1452 C C . TRP A 1 186 ? 0.816 27.953 0.412 1 89.5 186 TRP A C 1
ATOM 1454 O O . TRP A 1 186 ? -0.017 27.188 0.895 1 89.5 186 TRP A O 1
ATOM 1464 N N . LEU A 1 187 ? 0.502 29.125 -0.141 1 87.69 187 LEU A N 1
ATOM 1465 C CA . LEU A 1 187 ? -0.895 29.531 -0.227 1 87.69 187 LEU A CA 1
ATOM 1466 C C . LEU A 1 187 ? -1.574 28.891 -1.437 1 87.69 187 LEU A C 1
ATOM 1468 O O . LEU A 1 187 ? -1.148 29.109 -2.574 1 87.69 187 LEU A O 1
ATOM 1472 N N . LEU A 1 188 ? -2.615 28.094 -1.175 1 87.81 188 LEU A N 1
ATOM 1473 C CA . LEU A 1 188 ? -3.342 27.391 -2.221 1 87.81 188 LEU A CA 1
ATOM 1474 C C . LEU A 1 188 ? -4.648 28.094 -2.555 1 87.81 188 LEU A C 1
ATOM 1476 O O . LEU A 1 188 ? -5.16 28.875 -1.745 1 87.81 188 LEU A O 1
ATOM 1480 N N . ASP A 1 189 ? -5.121 27.812 -3.771 1 85.31 189 ASP A N 1
ATOM 1481 C CA . ASP A 1 189 ? -6.371 28.375 -4.258 1 85.31 189 ASP A CA 1
ATOM 1482 C C . ASP A 1 189 ? -7.555 27.469 -3.945 1 85.31 189 ASP A C 1
ATOM 1484 O O . ASP A 1 189 ? -7.582 26.312 -4.363 1 85.31 189 ASP A O 1
ATOM 1488 N N . ILE A 1 190 ? -8.484 28.031 -3.238 1 88.31 190 ILE A N 1
ATOM 1489 C CA . ILE A 1 190 ? -9.641 27.25 -2.809 1 88.31 190 ILE A CA 1
ATOM 1490 C C . ILE A 1 190 ? -10.398 26.734 -4.031 1 88.31 190 ILE A C 1
ATOM 1492 O O . ILE A 1 190 ? -11.102 25.734 -3.955 1 88.31 190 ILE A O 1
ATOM 1496 N N . ARG A 1 191 ? -10.375 27.328 -5.258 1 88.5 191 ARG A N 1
ATOM 1497 C CA . ARG A 1 191 ? -11.148 27 -6.449 1 88.5 191 ARG A CA 1
ATOM 1498 C C . ARG A 1 191 ? -10.766 25.625 -6.984 1 88.5 191 ARG A C 1
ATOM 1500 O O . ARG A 1 191 ? -11.547 24.984 -7.695 1 88.5 191 ARG A O 1
ATOM 1507 N N . GLU A 1 192 ? -9.602 25.188 -6.539 1 85.31 192 GLU A N 1
ATOM 1508 C CA . GLU A 1 192 ? -9.109 23.906 -7.047 1 85.31 192 GLU A CA 1
ATOM 1509 C C . GLU A 1 192 ? -9.375 22.781 -6.055 1 85.31 192 GLU A C 1
ATOM 1511 O O . GLU A 1 192 ? -8.984 21.641 -6.285 1 85.31 192 GLU A O 1
ATOM 1516 N N . LEU A 1 193 ? -10.031 23.156 -4.98 1 90.62 193 LEU A N 1
ATOM 1517 C CA . LEU A 1 193 ? -10.297 22.172 -3.936 1 90.62 193 LEU A CA 1
ATOM 1518 C C . LEU A 1 193 ? -11.742 21.672 -4.016 1 90.62 193 LEU A C 1
ATOM 1520 O O . LEU A 1 193 ? -12.672 22.469 -4.125 1 90.62 193 LEU A O 1
ATOM 1524 N N . THR A 1 194 ? -11.891 20.391 -4.105 1 93 194 THR A N 1
ATOM 1525 C CA . THR A 1 194 ? -13.188 19.766 -3.91 1 93 194 THR A CA 1
ATOM 1526 C C . THR A 1 194 ? -13.219 18.984 -2.596 1 93 194 THR A C 1
ATOM 1528 O O . THR A 1 194 ? -12.406 18.078 -2.383 1 93 194 THR A O 1
ATOM 1531 N N . LEU A 1 195 ? -14.164 19.344 -1.762 1 91.56 195 LEU A N 1
ATOM 1532 C CA . LEU A 1 195 ? -14.242 18.703 -0.455 1 91.56 195 LEU A CA 1
ATOM 1533 C C . LEU A 1 195 ? -15.227 17.547 -0.483 1 91.56 195 LEU A C 1
ATOM 1535 O O . LEU A 1 195 ? -16.281 17.625 -1.11 1 91.56 195 LEU A O 1
ATOM 1539 N N . GLY A 1 196 ? -14.781 16.516 0.18 1 91.56 196 GLY A N 1
ATOM 1540 C CA . GLY A 1 196 ? -15.648 15.359 0.338 1 91.56 196 GLY A CA 1
ATOM 1541 C C . GLY A 1 196 ? -16.172 15.188 1.754 1 91.56 196 GLY A C 1
ATOM 1542 O O . GLY A 1 196 ? -16.547 16.172 2.398 1 91.56 196 GLY A O 1
ATOM 1543 N N . GLY A 1 197 ? -16.297 13.938 2.195 1 87.69 197 GLY A N 1
ATOM 1544 C CA . GLY A 1 197 ? -16.859 13.633 3.508 1 87.69 197 GLY A CA 1
ATOM 1545 C C . GLY A 1 197 ? -15.844 13.797 4.629 1 87.69 197 GLY A C 1
ATOM 1546 O O . GLY A 1 197 ? -14.641 13.875 4.379 1 87.69 197 GLY A O 1
ATOM 1547 N N . SER A 1 198 ? -16.422 13.906 5.855 1 87.06 198 SER A N 1
ATOM 1548 C CA . SER A 1 198 ? -15.586 13.992 7.047 1 87.06 198 SER A CA 1
ATOM 1549 C C . SER A 1 198 ? -14.906 12.656 7.34 1 87.06 198 SER A C 1
ATOM 1551 O O . SER A 1 198 ? -15.523 11.602 7.23 1 87.06 198 SER A O 1
ATOM 1553 N N . ILE A 1 199 ? -13.602 12.641 7.602 1 82.25 199 ILE A N 1
ATOM 1554 C CA . ILE A 1 199 ? -12.867 11.406 7.875 1 82.25 199 ILE A CA 1
ATOM 1555 C C . ILE A 1 199 ? -12.383 11.414 9.32 1 82.25 199 ILE A C 1
ATOM 1557 O O . ILE A 1 199 ? -11.766 10.445 9.773 1 82.25 199 ILE A O 1
ATOM 1561 N N . GLY A 1 200 ? -12.539 12.398 10.008 1 75.19 200 GLY A N 1
ATOM 1562 C CA . GLY A 1 200 ? -12.117 12.43 11.398 1 75.19 200 GLY A CA 1
ATOM 1563 C C . GLY A 1 200 ? -12.328 13.781 12.062 1 75.19 200 GLY A C 1
ATOM 1564 O O . GLY A 1 200 ? -12.758 14.734 11.414 1 75.19 200 GLY A O 1
ATOM 1565 N N . GLU A 1 201 ? -12.289 13.695 13.375 1 69.25 201 GLU A N 1
ATOM 1566 C CA . GLU A 1 201 ? -12.359 14.914 14.172 1 69.25 201 GLU A CA 1
ATOM 1567 C C . GLU A 1 201 ? -11.055 15.148 14.93 1 69.25 201 GLU A C 1
ATOM 1569 O O . GLU A 1 201 ? -10.5 14.219 15.531 1 69.25 201 GLU A O 1
ATOM 1574 N N . GLY A 1 202 ? -10.375 16.141 14.508 1 57.84 202 GLY A N 1
ATOM 1575 C CA . GLY A 1 202 ? -9.203 16.484 15.305 1 57.84 202 GLY A CA 1
ATOM 1576 C C . GLY A 1 202 ? -9.484 17.484 16.406 1 57.84 202 GLY A C 1
ATOM 1577 O O . GLY A 1 202 ? -10.633 17.891 16.594 1 57.84 202 GLY A O 1
ATOM 1578 N N . GLU A 1 203 ? -8.539 17.734 17.328 1 54.09 203 GLU A N 1
ATOM 1579 C CA . GLU A 1 203 ? -8.609 18.672 18.438 1 54.09 203 GLU A CA 1
ATOM 1580 C C . GLU A 1 203 ? -9.133 20.031 17.984 1 54.09 203 GLU A C 1
ATOM 1582 O O . GLU A 1 203 ? -9.828 20.719 18.734 1 54.09 203 GLU A O 1
ATOM 1587 N N . PHE A 1 204 ? -8.898 20.312 16.766 1 57.78 204 PHE A N 1
ATOM 1588 C CA . PHE A 1 204 ? -9.125 21.703 16.391 1 57.78 204 PHE A CA 1
ATOM 1589 C C . PHE A 1 204 ? -10.164 21.812 15.281 1 57.78 204 PHE A C 1
ATOM 1591 O O . PHE A 1 204 ? -10.484 22.906 14.82 1 57.78 204 PHE A O 1
ATOM 1598 N N . GLY A 1 205 ? -10.594 20.656 14.875 1 66.88 205 GLY A N 1
ATOM 1599 C CA . GLY A 1 205 ? -11.617 20.719 13.852 1 66.88 205 GLY A CA 1
ATOM 1600 C C . GLY A 1 205 ? -11.797 19.422 13.102 1 66.88 205 GLY A C 1
ATOM 1601 O O . GLY A 1 205 ? -11.117 18.438 13.391 1 66.88 205 GLY A O 1
ATOM 1602 N N . ALA A 1 206 ? -12.703 19.516 12.234 1 78.12 206 ALA A N 1
ATOM 1603 C CA . ALA A 1 206 ? -13.031 18.359 11.422 1 78.12 206 ALA A CA 1
ATOM 1604 C C . ALA A 1 206 ? -12.047 18.188 10.273 1 78.12 206 ALA A C 1
ATOM 1606 O O . ALA A 1 206 ? -11.484 19.172 9.781 1 78.12 206 ALA A O 1
ATOM 1607 N N . VAL A 1 207 ? -11.68 17.016 9.992 1 87.94 207 VAL A N 1
ATOM 1608 C CA . VAL A 1 207 ? -10.844 16.703 8.836 1 87.94 207 VAL A CA 1
ATOM 1609 C C . VAL A 1 207 ? -11.703 16.078 7.73 1 87.94 207 VAL A C 1
ATOM 1611 O O . VAL A 1 207 ? -12.508 15.188 7.984 1 87.94 207 VAL A O 1
ATOM 1614 N N . TYR A 1 208 ? -11.539 16.625 6.555 1 91 208 TYR A N 1
ATOM 1615 C CA . TYR A 1 208 ? -12.305 16.156 5.406 1 91 208 TYR A CA 1
ATOM 1616 C C . TYR A 1 208 ? -11.391 15.547 4.352 1 91 208 TYR A C 1
ATOM 1618 O O . TYR A 1 208 ? -10.234 15.961 4.207 1 91 208 TYR A O 1
ATOM 1626 N N . GLU A 1 209 ? -11.914 14.523 3.705 1 92.5 209 GLU A N 1
ATOM 1627 C CA . GLU A 1 209 ? -11.25 14.117 2.471 1 92.5 209 GLU A CA 1
ATOM 1628 C C . GLU A 1 209 ? -11.617 15.047 1.314 1 92.5 209 GLU A C 1
ATOM 1630 O O . GLU A 1 209 ? -12.672 15.672 1.326 1 92.5 209 GLU A O 1
ATOM 1635 N N . GLY A 1 210 ? -10.695 15.172 0.384 1 92.38 210 GLY A N 1
ATOM 1636 C CA . GLY A 1 210 ? -10.93 16.031 -0.768 1 92.38 210 GLY A CA 1
ATOM 1637 C C . GLY A 1 210 ? -10.023 15.711 -1.941 1 92.38 210 GLY A C 1
ATOM 1638 O O . GLY A 1 210 ? -9.312 14.711 -1.931 1 92.38 210 GLY A O 1
ATOM 1639 N N . ASP A 1 211 ? -10.211 16.438 -2.939 1 91.19 211 ASP A N 1
ATOM 1640 C CA . ASP A 1 211 ? -9.383 16.406 -4.141 1 91.19 211 ASP A CA 1
ATOM 1641 C C . ASP A 1 211 ? -8.852 17.797 -4.484 1 91.19 211 ASP A C 1
ATOM 1643 O O . ASP A 1 211 ? -9.617 18.766 -4.52 1 91.19 211 ASP A O 1
ATOM 1647 N N . TYR A 1 212 ? -7.566 17.922 -4.59 1 88.38 212 TYR A N 1
ATOM 1648 C CA . TYR A 1 212 ? -6.941 19.172 -5.035 1 88.38 212 TYR A CA 1
ATOM 1649 C C . TYR A 1 212 ? -6.141 18.938 -6.312 1 88.38 212 TYR A C 1
ATOM 1651 O O . TYR A 1 212 ? -5.105 18.266 -6.293 1 88.38 212 TYR A O 1
ATOM 1659 N N . MET A 1 213 ? -6.602 19.469 -7.387 1 79.81 213 MET A N 1
ATOM 1660 C CA . MET A 1 213 ? -5.957 19.359 -8.695 1 79.81 213 MET A CA 1
ATOM 1661 C C . MET A 1 213 ? -5.68 17.891 -9.039 1 79.81 213 MET A C 1
ATOM 1663 O O . MET A 1 213 ? -4.566 17.547 -9.438 1 79.81 213 MET A O 1
ATOM 1667 N N . GLY A 1 214 ? -6.605 17.016 -8.648 1 78.75 214 GLY A N 1
ATOM 1668 C CA . GLY A 1 214 ? -6.516 15.609 -9.031 1 78.75 214 GLY A CA 1
ATOM 1669 C C . GLY A 1 214 ? -5.875 14.734 -7.973 1 78.75 214 GLY A C 1
ATOM 1670 O O . GLY A 1 214 ? -5.855 13.516 -8.094 1 78.75 214 GLY A O 1
ATOM 1671 N N . GLN A 1 215 ? -5.352 15.328 -7.031 1 81.81 215 GLN A N 1
ATOM 1672 C CA . GLN A 1 215 ? -4.727 14.57 -5.953 1 81.81 215 GLN A CA 1
ATOM 1673 C C . GLN A 1 215 ? -5.648 14.484 -4.738 1 81.81 215 GLN A C 1
ATOM 1675 O O . GLN A 1 215 ? -6.223 15.492 -4.316 1 81.81 215 GLN A O 1
ATOM 1680 N N . LYS A 1 216 ? -5.738 13.273 -4.211 1 87.12 216 LYS A N 1
ATOM 1681 C CA . LYS A 1 216 ? -6.508 13.117 -2.98 1 87.12 216 LYS A CA 1
ATOM 1682 C C . LYS A 1 216 ? -5.797 13.773 -1.801 1 87.12 216 LYS A C 1
ATOM 1684 O O . LYS A 1 216 ? -4.578 13.648 -1.657 1 87.12 216 LYS A O 1
ATOM 1689 N N . VAL A 1 217 ? -6.629 14.555 -1.027 1 92.56 217 VAL A N 1
ATOM 1690 C CA . VAL A 1 217 ? -6.023 15.32 0.061 1 92.56 217 VAL A CA 1
ATOM 1691 C C . VAL A 1 217 ? -6.898 15.219 1.31 1 92.56 217 VAL A C 1
ATOM 1693 O O . VAL A 1 217 ? -8.047 14.789 1.235 1 92.56 217 VAL A O 1
ATOM 1696 N N . ALA A 1 218 ? -6.293 15.43 2.447 1 92.19 218 ALA A N 1
ATOM 1697 C CA . ALA A 1 218 ? -6.996 15.656 3.707 1 92.19 218 ALA A CA 1
ATOM 1698 C C . ALA A 1 218 ? -7 17.141 4.074 1 92.19 218 ALA A C 1
ATOM 1700 O O . ALA A 1 218 ? -5.973 17.812 3.961 1 92.19 218 ALA A O 1
ATOM 1701 N N . VAL A 1 219 ? -8.156 17.672 4.457 1 92.69 219 VAL A N 1
ATOM 1702 C CA . VAL A 1 219 ? -8.305 19.094 4.738 1 92.69 219 VAL A CA 1
ATOM 1703 C C . VAL A 1 219 ? -8.805 19.281 6.168 1 92.69 219 VAL A C 1
ATOM 1705 O O . VAL A 1 219 ? -9.898 18.828 6.52 1 92.69 219 VAL A O 1
ATOM 1708 N N . LYS A 1 220 ? -7.98 19.844 6.965 1 88.12 220 LYS A N 1
ATOM 1709 C CA . LYS A 1 220 ? -8.391 20.25 8.305 1 88.12 220 LYS A CA 1
ATOM 1710 C C . LYS A 1 220 ? -8.938 21.672 8.297 1 88.12 220 LYS A C 1
ATOM 1712 O O . LYS A 1 220 ? -8.242 22.609 7.891 1 88.12 220 LYS A O 1
ATOM 1717 N N . ASN A 1 221 ? -10.141 21.828 8.68 1 84.94 221 ASN A N 1
ATOM 1718 C CA . ASN A 1 221 ? -10.805 23.125 8.672 1 84.94 221 ASN A CA 1
ATOM 1719 C C . ASN A 1 221 ? -10.836 23.75 10.062 1 84.94 221 ASN A C 1
ATOM 1721 O O . ASN A 1 221 ? -11.406 23.172 10.992 1 84.94 221 ASN A O 1
ATOM 1725 N N . ILE A 1 222 ? -10.25 24.906 10.141 1 81.88 222 ILE A N 1
ATOM 1726 C CA . ILE A 1 222 ? -10.211 25.672 11.391 1 81.88 222 ILE A CA 1
ATOM 1727 C C . ILE A 1 222 ? -11.008 26.953 11.234 1 81.88 222 ILE A C 1
ATOM 1729 O O . ILE A 1 222 ? -10.555 27.906 10.578 1 81.88 222 ILE A O 1
ATOM 1733 N N . LYS A 1 223 ? -12.094 27.062 11.844 1 77.19 223 LYS A N 1
ATOM 1734 C CA . LYS A 1 223 ? -13.016 28.172 11.633 1 77.19 223 LYS A CA 1
ATOM 1735 C C . LYS A 1 223 ? -12.859 29.234 12.727 1 77.19 223 LYS A C 1
ATOM 1737 O O . LYS A 1 223 ? -13.258 30.391 12.539 1 77.19 223 LYS A O 1
ATOM 1742 N N . CYS A 1 224 ? -12.227 28.797 13.852 1 75.06 224 CYS A N 1
ATOM 1743 C CA . CYS A 1 224 ? -12.047 29.719 14.961 1 75.06 224 CYS A CA 1
ATOM 1744 C C . CYS A 1 224 ? -10.766 30.531 14.797 1 75.06 224 CYS A C 1
ATOM 1746 O O . CYS A 1 224 ? -9.711 29.984 14.508 1 75.06 224 CYS A O 1
ATOM 1748 N N . ASP A 1 225 ? -10.867 31.906 14.914 1 76.62 225 ASP A N 1
ATOM 1749 C CA . ASP A 1 225 ? -9.742 32.812 14.695 1 76.62 225 ASP A CA 1
ATOM 1750 C C . ASP A 1 225 ? -8.562 32.469 15.594 1 76.62 225 ASP A C 1
ATOM 1752 O O . ASP A 1 225 ? -7.418 32.406 15.141 1 76.62 225 ASP A O 1
ATOM 1756 N N . VAL A 1 226 ? -8.945 32.219 16.906 1 69.38 226 VAL A N 1
ATOM 1757 C CA . VAL A 1 226 ? -7.902 31.953 17.891 1 69.38 226 VAL A CA 1
ATOM 1758 C C . VAL A 1 226 ? -7.188 30.656 17.531 1 69.38 226 VAL A C 1
ATOM 1760 O O . VAL A 1 226 ? -5.953 30.609 17.531 1 69.38 226 VAL A O 1
ATOM 1763 N N . THR A 1 227 ? -7.953 29.812 17.125 1 70.19 227 THR A N 1
ATOM 1764 C CA . THR A 1 227 ? -7.387 28.516 16.781 1 70.19 227 THR A CA 1
ATOM 1765 C C . THR A 1 227 ? -6.613 28.594 15.469 1 70.19 227 THR A C 1
ATOM 1767 O O . THR A 1 227 ? -5.555 27.969 15.32 1 70.19 227 THR A O 1
ATOM 1770 N N . ALA A 1 228 ? -7.141 29.375 14.641 1 76.38 228 ALA A N 1
ATOM 1771 C CA . ALA A 1 228 ? -6.469 29.531 13.359 1 76.38 228 ALA A CA 1
ATOM 1772 C C . ALA A 1 228 ? -5.066 30.109 13.539 1 76.38 228 ALA A C 1
ATOM 1774 O O . ALA A 1 228 ? -4.113 29.656 12.914 1 76.38 228 ALA A O 1
ATOM 1775 N N . GLN A 1 229 ? -4.953 31.078 14.398 1 77.62 229 GLN A N 1
ATOM 1776 C CA . GLN A 1 229 ? -3.658 31.688 14.664 1 77.62 229 GLN A CA 1
ATOM 1777 C C . GLN A 1 229 ? -2.691 30.703 15.297 1 77.62 229 GLN A C 1
ATOM 1779 O O . GLN A 1 229 ? -1.495 30.703 15 1 77.62 229 GLN A O 1
ATOM 1784 N N . ALA A 1 230 ? -3.232 29.891 16.094 1 73.06 230 ALA A N 1
ATOM 1785 C CA . ALA A 1 230 ? -2.406 28.875 16.734 1 73.06 230 ALA A CA 1
ATOM 1786 C C . ALA A 1 230 ? -1.868 27.875 15.719 1 73.06 230 ALA A C 1
ATOM 1788 O O . ALA A 1 230 ? -0.727 27.406 15.828 1 73.06 230 ALA A O 1
ATOM 1789 N N . PHE A 1 231 ? -2.693 27.672 14.75 1 75.88 231 PHE A N 1
ATOM 1790 C CA . PHE A 1 231 ? -2.326 26.656 13.773 1 75.88 231 PHE A CA 1
ATOM 1791 C C . PHE A 1 231 ? -1.325 27.203 12.766 1 75.88 231 PHE A C 1
ATOM 1793 O O . PHE A 1 231 ? -0.667 26.438 12.055 1 75.88 231 PHE A O 1
ATOM 1800 N N . LEU A 1 232 ? -1.255 28.516 12.789 1 80.06 232 LEU A N 1
ATOM 1801 C CA . LEU A 1 232 ? -0.244 29.109 11.906 1 80.06 232 LEU A CA 1
ATOM 1802 C C . LEU A 1 232 ? 1.151 28.625 12.289 1 80.06 232 LEU A C 1
ATOM 1804 O O . LEU A 1 232 ? 1.986 28.375 11.422 1 80.06 232 LEU A O 1
ATOM 1808 N N . GLU A 1 233 ? 1.326 28.469 13.586 1 77.56 233 GLU A N 1
ATOM 1809 C CA . GLU A 1 233 ? 2.615 27.969 14.055 1 77.56 233 GLU A CA 1
ATOM 1810 C C . GLU A 1 233 ? 2.854 26.531 13.578 1 77.56 233 GLU A C 1
ATOM 1812 O O . GLU A 1 233 ? 3.953 26.203 13.133 1 77.56 233 GLU A O 1
ATOM 1817 N N . GLU A 1 234 ? 1.868 25.766 13.703 1 78 234 GLU A N 1
ATOM 1818 C CA . GLU A 1 234 ? 1.936 24.375 13.227 1 78 234 GLU A CA 1
ATOM 1819 C C . GLU A 1 234 ? 2.27 24.312 11.742 1 78 234 GLU A C 1
ATOM 1821 O O . GLU A 1 234 ? 3.123 23.531 11.32 1 78 234 GLU A O 1
ATOM 1826 N N . THR A 1 235 ? 1.608 25.094 11.055 1 83.25 235 THR A N 1
ATOM 1827 C CA . THR A 1 235 ? 1.784 25.125 9.602 1 83.25 235 THR A CA 1
ATOM 1828 C C . THR A 1 235 ? 3.199 25.562 9.234 1 83.25 235 THR A C 1
ATOM 1830 O O . THR A 1 235 ? 3.807 25 8.32 1 83.25 235 THR A O 1
ATOM 1833 N N . THR A 1 236 ? 3.631 26.547 9.969 1 85.44 236 THR A N 1
ATOM 1834 C CA . THR A 1 236 ? 4.98 27.031 9.727 1 85.44 236 THR A CA 1
ATOM 1835 C C . THR A 1 236 ? 6.008 25.938 9.945 1 85.44 236 THR A C 1
ATOM 1837 O O . THR A 1 236 ? 6.938 25.766 9.156 1 85.44 236 THR A O 1
ATOM 1840 N N . VAL A 1 237 ? 5.789 25.172 11 1 83.25 237 VAL A N 1
ATOM 1841 C CA . VAL A 1 237 ? 6.68 24.047 11.289 1 83.25 237 VAL A CA 1
ATOM 1842 C C . VAL A 1 237 ? 6.613 23.016 10.156 1 83.25 237 VAL A C 1
ATOM 1844 O O . VAL A 1 237 ? 7.641 22.516 9.703 1 83.25 237 VAL A O 1
ATOM 1847 N N . MET A 1 238 ? 5.488 22.797 9.656 1 87.62 238 MET A N 1
ATOM 1848 C CA . MET A 1 238 ? 5.277 21.75 8.656 1 87.62 238 MET A CA 1
ATOM 1849 C C . MET A 1 238 ? 5.922 22.141 7.328 1 87.62 238 MET A C 1
ATOM 1851 O O . MET A 1 238 ? 6.297 21.266 6.539 1 87.62 238 MET A O 1
ATOM 1855 N N . THR A 1 239 ? 5.977 23.422 7.062 1 88.44 239 THR A N 1
ATOM 1856 C CA . THR A 1 239 ? 6.59 23.859 5.812 1 88.44 239 THR A CA 1
ATOM 1857 C C . THR A 1 239 ? 8.062 23.453 5.762 1 88.44 239 THR A C 1
ATOM 1859 O O . THR A 1 239 ? 8.648 23.375 4.68 1 88.44 239 THR A O 1
ATOM 1862 N N . LYS A 1 240 ? 8.633 23.172 6.891 1 84.75 240 LYS A N 1
ATOM 1863 C CA . LYS A 1 240 ? 10.047 22.812 6.98 1 84.75 240 LYS A CA 1
ATOM 1864 C C . LYS A 1 240 ? 10.227 21.297 6.953 1 84.75 240 LYS A C 1
ATOM 1866 O O . LYS A 1 240 ? 11.344 20.797 6.805 1 84.75 240 LYS A O 1
ATOM 1871 N N . LEU A 1 241 ? 9.133 20.641 7.117 1 85.19 241 LEU A N 1
ATOM 1872 C CA . LEU A 1 241 ? 9.203 19.203 7.359 1 85.19 241 LEU A CA 1
ATOM 1873 C C . LEU A 1 241 ? 8.844 18.438 6.098 1 85.19 241 LEU A C 1
ATOM 1875 O O . LEU A 1 241 ? 7.684 18.078 5.887 1 85.19 241 LEU A O 1
ATOM 1879 N N . GLN A 1 242 ? 9.789 18.281 5.238 1 82.5 242 GLN A N 1
ATOM 1880 C CA . GLN A 1 242 ? 9.602 17.453 4.055 1 82.5 242 GLN A CA 1
ATOM 1881 C C . GLN A 1 242 ? 10.359 16.141 4.188 1 82.5 242 GLN A C 1
ATOM 1883 O O . GLN A 1 242 ? 11.586 16.094 4.016 1 82.5 242 GLN A O 1
ATOM 1888 N N . HIS A 1 243 ? 9.586 15.109 4.547 1 86.94 243 HIS A N 1
ATOM 1889 C CA . HIS A 1 243 ? 10.172 13.789 4.773 1 86.94 243 HIS A CA 1
ATOM 1890 C C . HIS A 1 243 ? 9.18 12.68 4.445 1 86.94 243 HIS A C 1
ATOM 1892 O O . HIS A 1 243 ? 7.977 12.828 4.672 1 86.94 243 HIS A O 1
ATOM 1898 N N . LYS A 1 244 ? 9.672 11.586 3.961 1 85.94 244 LYS A N 1
ATOM 1899 C CA . LYS A 1 244 ? 8.836 10.477 3.492 1 85.94 244 LYS A CA 1
ATOM 1900 C C . LYS A 1 244 ? 8 9.898 4.633 1 85.94 244 LYS A C 1
ATOM 1902 O O . LYS A 1 244 ? 6.953 9.297 4.395 1 85.94 244 LYS A O 1
ATOM 1907 N N . ASN A 1 245 ? 8.438 10.008 5.91 1 90.25 245 ASN A N 1
ATOM 1908 C CA . ASN A 1 245 ? 7.738 9.398 7.039 1 90.25 245 ASN A CA 1
ATOM 1909 C C . ASN A 1 245 ? 7.016 10.453 7.879 1 90.25 245 ASN A C 1
ATOM 1911 O O . ASN A 1 245 ? 6.676 10.195 9.039 1 90.25 245 ASN A O 1
ATOM 1915 N N . LEU A 1 246 ? 6.922 11.648 7.379 1 91.81 246 LEU A N 1
ATOM 1916 C CA . LEU A 1 246 ? 6.086 12.703 7.945 1 91.81 246 LEU A CA 1
ATOM 1917 C C . LEU A 1 246 ? 4.965 13.086 6.988 1 91.81 246 LEU A C 1
ATOM 1919 O O . LEU A 1 246 ? 5.184 13.195 5.781 1 91.81 246 LEU A O 1
ATOM 1923 N N . VAL A 1 247 ? 3.773 13.156 7.547 1 90.94 247 VAL A N 1
ATOM 1924 C CA . VAL A 1 247 ? 2.668 13.578 6.691 1 90.94 247 VAL A CA 1
ATOM 1925 C C . VAL A 1 247 ? 3.016 14.898 6.004 1 90.94 247 VAL A C 1
ATOM 1927 O O . VAL A 1 247 ? 3.426 15.859 6.664 1 90.94 247 VAL A O 1
ATOM 1930 N N . ARG A 1 248 ? 2.812 14.961 4.789 1 89.81 248 ARG A N 1
ATOM 1931 C CA . ARG A 1 248 ? 3.281 16.078 3.98 1 89.81 248 ARG A CA 1
ATOM 1932 C C . ARG A 1 248 ? 2.242 17.188 3.934 1 89.81 248 ARG A C 1
ATOM 1934 O O . ARG A 1 248 ? 1.072 16.938 3.633 1 89.81 248 ARG A O 1
ATOM 1941 N N . LEU A 1 249 ? 2.705 18.391 4.301 1 90.94 249 LEU A N 1
ATOM 1942 C CA . LEU A 1 249 ? 1.895 19.578 4.047 1 90.94 249 LEU A CA 1
ATOM 1943 C C . LEU A 1 249 ? 1.885 19.922 2.564 1 90.94 249 LEU A C 1
ATOM 1945 O O . LEU A 1 249 ? 2.943 20.031 1.94 1 90.94 249 LEU A O 1
ATOM 1949 N N . LEU A 1 250 ? 0.706 20.016 2.01 1 90.12 250 LEU A N 1
ATOM 1950 C CA . LEU A 1 250 ? 0.604 20.406 0.605 1 90.12 250 LEU A CA 1
ATOM 1951 C C . LEU A 1 250 ? 0.396 21.906 0.466 1 90.12 250 LEU A C 1
ATOM 1953 O O . LEU A 1 250 ? 0.816 22.5 -0.527 1 90.12 250 LEU A O 1
ATOM 1957 N N . GLY A 1 251 ? -0.25 22.516 1.444 1 90.31 251 GLY A N 1
ATOM 1958 C CA . GLY A 1 251 ? -0.457 23.953 1.466 1 90.31 251 GLY A CA 1
ATOM 1959 C C . GLY A 1 251 ? -1.577 24.375 2.395 1 90.31 251 GLY A C 1
ATOM 1960 O O . GLY A 1 251 ? -2.09 23.562 3.17 1 90.31 251 GLY A O 1
ATOM 1961 N N . VAL A 1 252 ? -1.785 25.688 2.352 1 91.69 252 VAL A N 1
ATOM 1962 C CA . VAL A 1 252 ? -2.811 26.266 3.207 1 91.69 252 VAL A CA 1
ATOM 1963 C C . VAL A 1 252 ? -3.771 27.109 2.363 1 91.69 252 VAL A C 1
ATOM 1965 O O . VAL A 1 252 ? -3.369 27.703 1.365 1 91.69 252 VAL A O 1
ATOM 1968 N N . ILE A 1 253 ? -5 27.031 2.723 1 89.56 253 ILE A N 1
ATOM 1969 C CA . ILE A 1 253 ? -6.023 27.859 2.09 1 89.56 253 ILE A CA 1
ATOM 1970 C C . ILE A 1 253 ? -6.641 28.797 3.121 1 89.56 253 ILE A C 1
ATOM 1972 O O . ILE A 1 253 ? -7.008 28.375 4.219 1 89.56 253 ILE A O 1
ATOM 1976 N N . LEU A 1 254 ? -6.562 30 2.803 1 85.88 254 LEU A N 1
ATOM 1977 C CA . LEU A 1 254 ? -7.219 31 3.637 1 85.88 254 LEU A CA 1
ATOM 1978 C C . LEU A 1 254 ? -8.562 31.406 3.041 1 85.88 254 LEU A C 1
ATOM 1980 O O . LEU A 1 254 ? -8.617 32.25 2.15 1 85.88 254 LEU A O 1
ATOM 1984 N N . HIS A 1 255 ? -9.602 30.766 3.465 1 83.12 255 HIS A N 1
ATOM 1985 C CA . HIS A 1 255 ? -10.977 30.969 3.016 1 83.12 255 HIS A CA 1
ATOM 1986 C C . HIS A 1 255 ? -11.977 30.531 4.078 1 83.12 255 HIS A C 1
ATOM 1988 O O . HIS A 1 255 ? -12.094 29.344 4.367 1 83.12 255 HIS A O 1
ATOM 1994 N N . ASN A 1 256 ? -12.734 31.516 4.645 1 79.31 256 ASN A N 1
ATOM 1995 C CA . ASN A 1 256 ? -13.656 31.188 5.73 1 79.31 256 ASN A CA 1
ATOM 1996 C C . ASN A 1 256 ? -12.953 30.391 6.832 1 79.31 256 ASN A C 1
ATOM 1998 O O . ASN A 1 256 ? -13.422 29.328 7.223 1 79.31 256 ASN A O 1
ATOM 2002 N N . GLY A 1 257 ? -11.867 30.938 7.141 1 80 257 GLY A N 1
ATOM 2003 C CA . GLY A 1 257 ? -11.016 30.281 8.109 1 80 257 GLY A CA 1
ATOM 2004 C C . GLY A 1 257 ? -9.727 29.75 7.504 1 80 257 GLY A C 1
ATOM 2005 O O . GLY A 1 257 ? -9.266 30.25 6.469 1 80 257 GLY A O 1
ATOM 2006 N N . LEU A 1 258 ? -9.047 28.922 8.297 1 85.81 258 LEU A N 1
ATOM 2007 C CA . LEU A 1 258 ? -7.785 28.344 7.867 1 85.81 258 LEU A CA 1
ATOM 2008 C C . LEU A 1 258 ? -7.961 26.859 7.523 1 85.81 258 LEU A C 1
ATOM 2010 O O . LEU A 1 258 ? -8.477 26.094 8.336 1 85.81 258 LEU A O 1
ATOM 2014 N N . HIS A 1 259 ? -7.691 26.547 6.215 1 89.12 259 HIS A N 1
ATOM 2015 C CA . HIS A 1 259 ? -7.672 25.141 5.797 1 89.12 259 HIS A CA 1
ATOM 2016 C C . HIS A 1 259 ? -6.242 24.641 5.637 1 89.12 259 HIS A C 1
ATOM 2018 O O . HIS A 1 259 ? -5.461 25.203 4.871 1 89.12 259 HIS A O 1
ATOM 2024 N N . ILE A 1 260 ? -5.902 23.641 6.41 1 90 260 ILE A N 1
ATOM 2025 C CA . ILE A 1 260 ? -4.613 22.984 6.25 1 90 260 ILE A CA 1
ATOM 2026 C C . ILE A 1 260 ? -4.766 21.766 5.336 1 90 260 ILE A C 1
ATOM 2028 O O . ILE A 1 260 ? -5.512 20.828 5.648 1 90 260 ILE A O 1
ATOM 2032 N N . VAL A 1 261 ? -4.094 21.812 4.227 1 92.38 261 VAL A N 1
ATOM 2033 C CA . VAL A 1 261 ? -4.215 20.75 3.221 1 92.38 261 VAL A CA 1
ATOM 2034 C C . VAL A 1 261 ? -2.992 19.844 3.285 1 92.38 261 VAL A C 1
ATOM 2036 O O . VAL A 1 261 ? -1.861 20.297 3.092 1 92.38 261 VAL A O 1
ATOM 2039 N N . THR A 1 262 ? -3.207 18.562 3.566 1 92.62 262 THR A N 1
ATOM 2040 C CA . THR A 1 262 ? -2.141 17.562 3.617 1 92.62 262 THR A CA 1
ATOM 2041 C C . THR A 1 262 ? -2.447 16.391 2.684 1 92.62 262 THR A C 1
ATOM 2043 O O . THR A 1 262 ? -3.549 16.297 2.139 1 92.62 262 THR A O 1
ATOM 2046 N N . GLU A 1 263 ? -1.413 15.602 2.426 1 90 263 GLU A N 1
ATOM 2047 C CA . GLU A 1 263 ? -1.67 14.367 1.69 1 90 263 GLU A CA 1
ATOM 2048 C C . GLU A 1 263 ? -2.664 13.477 2.434 1 90 263 GLU A C 1
ATOM 2050 O O . GLU A 1 263 ? -2.723 13.5 3.664 1 90 263 GLU A O 1
ATOM 2055 N N . LEU A 1 264 ? -3.439 12.797 1.675 1 88.75 264 LEU A N 1
ATOM 2056 C CA . LEU A 1 264 ? -4.414 11.891 2.277 1 88.75 264 LEU A CA 1
ATOM 2057 C C . LEU A 1 264 ? -3.783 10.539 2.598 1 88.75 264 LEU A C 1
ATOM 2059 O O . LEU A 1 264 ? -3.16 9.922 1.732 1 88.75 264 LEU A O 1
ATOM 2063 N N . MET A 1 265 ? -3.855 10.172 3.861 1 86.81 265 MET A N 1
ATOM 2064 C CA . MET A 1 265 ? -3.498 8.828 4.301 1 86.81 265 MET A CA 1
ATOM 2065 C C . MET A 1 265 ? -4.734 7.938 4.402 1 86.81 265 MET A C 1
ATOM 2067 O O . MET A 1 265 ? -5.469 8 5.391 1 86.81 265 MET A O 1
ATOM 2071 N N . ALA A 1 266 ? -4.945 7.094 3.471 1 76.75 266 ALA A N 1
ATOM 2072 C CA . ALA A 1 266 ? -6.223 6.453 3.178 1 76.75 266 ALA A CA 1
ATOM 2073 C C . ALA A 1 266 ? -6.637 5.512 4.305 1 76.75 266 ALA A C 1
ATOM 2075 O O . ALA A 1 266 ? -7.828 5.309 4.551 1 76.75 266 ALA A O 1
ATOM 2076 N N . LYS A 1 267 ? -5.738 4.969 5.047 1 76.62 267 LYS A N 1
ATOM 2077 C CA . LYS A 1 267 ? -6.117 3.969 6.043 1 76.62 267 LYS A CA 1
ATOM 2078 C C . LYS A 1 267 ? -6.316 4.605 7.414 1 76.62 267 LYS A C 1
ATOM 2080 O O . LYS A 1 267 ? -6.699 3.928 8.367 1 76.62 267 LYS A O 1
ATOM 2085 N N . GLY A 1 268 ? -6.059 5.852 7.512 1 78.19 268 GLY A N 1
ATOM 2086 C CA . GLY A 1 268 ? -6.32 6.555 8.758 1 78.19 268 GLY A CA 1
ATOM 2087 C C . GLY A 1 268 ? -5.23 6.352 9.797 1 78.19 268 GLY A C 1
ATOM 2088 O O . GLY A 1 268 ? -4.062 6.156 9.453 1 78.19 268 GLY A O 1
ATOM 2089 N N . ASN A 1 269 ? -5.617 6.52 11.031 1 82.12 269 ASN A N 1
ATOM 2090 C CA . ASN A 1 269 ? -4.602 6.492 12.078 1 82.12 269 ASN A CA 1
ATOM 2091 C C . ASN A 1 269 ? -4.254 5.062 12.484 1 82.12 269 ASN A C 1
ATOM 2093 O O . ASN A 1 269 ? -5.047 4.141 12.273 1 82.12 269 ASN A O 1
ATOM 2097 N N . LEU A 1 270 ? -3.135 4.926 13.039 1 83.94 270 LEU A N 1
ATOM 2098 C CA . LEU A 1 270 ? -2.549 3.627 13.359 1 83.94 270 LEU A CA 1
ATOM 2099 C C . LEU A 1 270 ? -3.395 2.889 14.391 1 83.94 270 LEU A C 1
ATOM 2101 O O . LEU A 1 270 ? -3.529 1.665 14.336 1 83.94 270 LEU A O 1
ATOM 2105 N N . VAL A 1 271 ? -4.008 3.594 15.391 1 83.19 271 VAL A N 1
ATOM 2106 C CA . VAL A 1 271 ? -4.805 2.955 16.422 1 83.19 271 VAL A CA 1
ATOM 2107 C C . VAL A 1 271 ? -5.949 2.17 15.789 1 83.19 271 VAL A C 1
ATOM 2109 O O . VAL A 1 271 ? -6.156 0.995 16.109 1 83.19 271 VAL A O 1
ATOM 2112 N N . ASN A 1 272 ? -6.625 2.879 14.922 1 76.81 272 ASN A N 1
ATOM 2113 C CA . ASN A 1 272 ? -7.73 2.227 14.227 1 76.81 272 ASN A CA 1
ATOM 2114 C C . ASN A 1 272 ? -7.246 1.077 13.352 1 76.81 272 ASN A C 1
ATOM 2116 O O . ASN A 1 272 ? -7.879 0.02 13.297 1 76.81 272 ASN A O 1
ATOM 2120 N N . PHE A 1 273 ? -6.227 1.271 12.719 1 77.38 273 PHE A N 1
ATOM 2121 C CA . PHE A 1 273 ? -5.629 0.243 11.875 1 77.38 273 PHE A CA 1
ATOM 2122 C C . PHE A 1 273 ? -5.301 -1.005 12.688 1 77.38 273 PHE A C 1
ATOM 2124 O O . PHE A 1 273 ? -5.613 -2.121 12.273 1 77.38 273 PHE A O 1
ATOM 2131 N N . LEU A 1 274 ? -4.645 -0.777 13.836 1 75.44 274 LEU A N 1
ATOM 2132 C CA . LEU A 1 274 ? -4.25 -1.88 14.711 1 75.44 274 LEU A CA 1
ATOM 2133 C C . LEU A 1 274 ? -5.473 -2.637 15.219 1 75.44 274 LEU A C 1
ATOM 2135 O O . LEU A 1 274 ? -5.445 -3.863 15.336 1 75.44 274 LEU A O 1
ATOM 2139 N N . ARG A 1 275 ? -6.457 -1.927 15.461 1 71.12 275 ARG A N 1
ATOM 2140 C CA . ARG A 1 275 ? -7.648 -2.527 16.047 1 71.12 275 ARG A CA 1
ATOM 2141 C C . ARG A 1 275 ? -8.391 -3.389 15.031 1 71.12 275 ARG A C 1
ATOM 2143 O O . ARG A 1 275 ? -9.141 -4.289 15.406 1 71.12 275 ARG A O 1
ATOM 2150 N N . THR A 1 276 ? -8.188 -3.078 13.727 1 68.44 276 THR A N 1
ATOM 2151 C CA . THR A 1 276 ? -8.82 -3.904 12.703 1 68.44 276 THR A CA 1
ATOM 2152 C C . THR A 1 276 ? -8.109 -5.25 12.578 1 68.44 276 THR A C 1
ATOM 2154 O O . THR A 1 276 ? -8.688 -6.219 12.086 1 68.44 276 THR A O 1
ATOM 2157 N N . ARG A 1 277 ? -6.926 -5.445 13.188 1 62.53 277 ARG A N 1
ATOM 2158 C CA . ARG A 1 277 ? -6.105 -6.652 13.195 1 62.53 277 ARG A CA 1
ATOM 2159 C C . ARG A 1 277 ? -6.07 -7.309 11.82 1 62.53 277 ARG A C 1
ATOM 2161 O O . ARG A 1 277 ? -6.199 -8.531 11.711 1 62.53 277 ARG A O 1
ATOM 2168 N N . GLY A 1 278 ? -5.992 -6.504 10.766 1 66.25 278 GLY A N 1
ATOM 2169 C CA . GLY A 1 278 ? -5.871 -7.105 9.445 1 66.25 278 GLY A CA 1
ATOM 2170 C C . GLY A 1 278 ? -7.203 -7.555 8.875 1 66.25 278 GLY A C 1
ATOM 2171 O O . GLY A 1 278 ? -7.254 -8.477 8.055 1 66.25 278 GLY A O 1
ATOM 2172 N N . ARG A 1 279 ? -8.242 -6.902 9.383 1 70.12 279 ARG A N 1
ATOM 2173 C CA . ARG A 1 279 ? -9.586 -7.246 8.93 1 70.12 279 ARG A CA 1
ATOM 2174 C C . ARG A 1 279 ? -9.672 -7.188 7.406 1 70.12 279 ARG A C 1
ATOM 2176 O O . ARG A 1 279 ? -10.367 -8 6.789 1 70.12 279 ARG A O 1
ATOM 2183 N N . HIS A 1 280 ? -8.867 -6.309 6.922 1 74.94 280 HIS A N 1
ATOM 2184 C CA . HIS A 1 280 ? -8.945 -6.195 5.469 1 74.94 280 HIS A CA 1
ATOM 2185 C C . HIS A 1 280 ? -8.398 -7.449 4.789 1 74.94 280 HIS A C 1
ATOM 2187 O O . HIS A 1 280 ? -8.891 -7.852 3.732 1 74.94 280 HIS A O 1
ATOM 2193 N N . ILE A 1 281 ? -7.434 -8.078 5.383 1 80.25 281 ILE A N 1
ATOM 2194 C CA . ILE A 1 281 ? -6.855 -9.297 4.816 1 80.25 281 ILE A CA 1
ATOM 2195 C C . ILE A 1 281 ? -7.898 -10.414 4.828 1 80.25 281 ILE A C 1
ATOM 2197 O O . ILE A 1 281 ? -8.016 -11.172 3.863 1 80.25 281 ILE A O 1
ATOM 2201 N N . ILE A 1 282 ? -8.641 -10.391 5.918 1 81.81 282 ILE A N 1
ATOM 2202 C CA . ILE A 1 282 ? -9.703 -11.383 6.047 1 81.81 282 ILE A CA 1
ATOM 2203 C C . ILE A 1 282 ? -10.695 -11.234 4.895 1 81.81 282 ILE A C 1
ATOM 2205 O O . ILE A 1 282 ? -11.062 -12.219 4.254 1 81.81 282 ILE A O 1
ATOM 2209 N N . GLU A 1 283 ? -10.984 -10.055 4.609 1 84.75 283 GLU A N 1
ATOM 2210 C CA . GLU A 1 283 ? -11.945 -9.758 3.551 1 84.75 283 GLU A CA 1
ATOM 2211 C C . GLU A 1 283 ? -11.359 -10.062 2.172 1 84.75 283 GLU A C 1
ATOM 2213 O O . GLU A 1 283 ? -12.047 -10.617 1.312 1 84.75 283 GLU A O 1
ATOM 2218 N N . ASP A 1 284 ? -10.164 -9.641 1.998 1 87.75 284 ASP A N 1
ATOM 2219 C CA . ASP A 1 284 ? -9.508 -9.883 0.717 1 87.75 284 ASP A CA 1
ATOM 2220 C C . ASP A 1 284 ? -9.469 -11.375 0.394 1 87.75 284 ASP A C 1
ATOM 2222 O O . ASP A 1 284 ? -9.805 -11.781 -0.718 1 87.75 284 ASP A O 1
ATOM 2226 N N . VAL A 1 285 ? -9.023 -12.172 1.364 1 90.44 285 VAL A N 1
ATOM 2227 C CA . VAL A 1 285 ? -8.898 -13.609 1.157 1 90.44 285 VAL A CA 1
ATOM 2228 C C . VAL A 1 285 ? -10.281 -14.219 0.897 1 90.44 285 VAL A C 1
ATOM 2230 O O . VAL A 1 285 ? -10.438 -15.047 -0.002 1 90.44 285 VAL A O 1
ATOM 2233 N N . CYS A 1 286 ? -11.25 -13.75 1.698 1 91.56 286 CYS A N 1
ATOM 2234 C CA . CYS A 1 286 ? -12.602 -14.258 1.517 1 91.56 286 CYS A CA 1
ATOM 2235 C C . CYS A 1 286 ? -13.117 -13.953 0.115 1 91.56 286 CYS A C 1
ATOM 2237 O O . CYS A 1 286 ? -13.719 -14.812 -0.53 1 91.56 286 CYS A O 1
ATOM 2239 N N . GLU A 1 287 ? -12.898 -12.789 -0.324 1 90.75 287 GLU A N 1
ATOM 2240 C CA . GLU A 1 287 ? -13.328 -12.391 -1.661 1 90.75 287 GLU A CA 1
ATOM 2241 C C . GLU A 1 287 ? -12.648 -13.234 -2.734 1 90.75 287 GLU A C 1
ATOM 2243 O O . GLU A 1 287 ? -13.281 -13.648 -3.705 1 90.75 287 GLU A O 1
ATOM 2248 N N . GLY A 1 288 ? -11.367 -13.422 -2.57 1 92.12 288 GLY A N 1
ATOM 2249 C CA . GLY A 1 288 ? -10.656 -14.297 -3.486 1 92.12 288 GLY A CA 1
ATOM 2250 C C . GLY A 1 288 ? -11.219 -15.711 -3.514 1 92.12 288 GLY A C 1
ATOM 2251 O O . GLY A 1 288 ? -11.398 -16.281 -4.586 1 92.12 288 GLY A O 1
ATOM 2252 N N . MET A 1 289 ? -11.461 -16.219 -2.33 1 92.94 289 MET A N 1
ATOM 2253 C CA . MET A 1 289 ? -11.984 -17.578 -2.225 1 92.94 289 MET A CA 1
ATOM 2254 C C . MET A 1 289 ? -13.414 -17.656 -2.754 1 92.94 289 MET A C 1
ATOM 2256 O O . MET A 1 289 ? -13.812 -18.688 -3.318 1 92.94 289 MET A O 1
ATOM 2260 N N . GLU A 1 290 ? -14.172 -16.578 -2.527 1 92.38 290 GLU A N 1
ATOM 2261 C CA . GLU A 1 290 ? -15.508 -16.516 -3.113 1 92.38 290 GLU A CA 1
ATOM 2262 C C . GLU A 1 290 ? -15.445 -16.625 -4.633 1 92.38 290 GLU A C 1
ATOM 2264 O O . GLU A 1 290 ? -16.281 -17.297 -5.246 1 92.38 290 GLU A O 1
ATOM 2269 N N . TYR A 1 291 ? -14.547 -15.992 -5.215 1 91.62 291 TYR A N 1
ATOM 2270 C CA . TYR A 1 291 ? -14.344 -16.078 -6.656 1 91.62 291 TYR A CA 1
ATOM 2271 C C . TYR A 1 291 ? -14.016 -17.5 -7.078 1 91.62 291 TYR A C 1
ATOM 2273 O O . TYR A 1 291 ? -14.586 -18.016 -8.039 1 91.62 291 TYR A O 1
ATOM 2281 N N . LEU A 1 292 ? -13.078 -18.141 -6.383 1 90.5 292 LEU A N 1
ATOM 2282 C CA . LEU A 1 292 ? -12.742 -19.531 -6.68 1 90.5 292 LEU A CA 1
ATOM 2283 C C . LEU A 1 292 ? -13.984 -20.406 -6.586 1 90.5 292 LEU A C 1
ATOM 2285 O O . LEU A 1 292 ? -14.219 -21.25 -7.457 1 90.5 292 LEU A O 1
ATOM 2289 N N . GLU A 1 293 ? -14.688 -20.172 -5.523 1 89.69 293 GLU A N 1
ATOM 2290 C CA . GLU A 1 293 ? -15.922 -20.922 -5.316 1 89.69 293 GLU A CA 1
ATOM 2291 C C . GLU A 1 293 ? -16.891 -20.719 -6.473 1 89.69 293 GLU A C 1
ATOM 2293 O O . GLU A 1 293 ? -17.531 -21.672 -6.926 1 89.69 293 GLU A O 1
ATOM 2298 N N . SER A 1 294 ? -17.016 -19.516 -6.941 1 90.38 294 SER A N 1
ATOM 2299 C CA . SER A 1 294 ? -17.922 -19.188 -8.047 1 90.38 294 SER A CA 1
ATOM 2300 C C . SER A 1 294 ? -17.5 -19.906 -9.328 1 90.38 294 SER A C 1
ATOM 2302 O O . SER A 1 294 ? -18.328 -20.141 -10.211 1 90.38 294 SER A O 1
ATOM 2304 N N . LYS A 1 295 ? -16.234 -20.219 -9.469 1 86.81 295 LYS A N 1
ATOM 2305 C CA . LYS A 1 295 ? -15.703 -20.969 -10.617 1 86.81 295 LYS A CA 1
ATOM 2306 C C . LYS A 1 295 ? -15.672 -22.469 -10.336 1 86.81 295 LYS A C 1
ATOM 2308 O O . LYS A 1 295 ? -15.117 -23.234 -11.125 1 86.81 295 LYS A O 1
ATOM 2313 N N . ARG A 1 296 ? -16.141 -22.891 -9.148 1 87.06 296 ARG A N 1
ATOM 2314 C CA . ARG A 1 296 ? -16.203 -24.297 -8.719 1 87.06 296 ARG A CA 1
ATOM 2315 C C . ARG A 1 296 ? -14.82 -24.891 -8.594 1 87.06 296 ARG A C 1
ATOM 2317 O O . ARG A 1 296 ? -14.602 -26.047 -8.961 1 87.06 296 ARG A O 1
ATOM 2324 N N . LEU A 1 297 ? -13.93 -24.047 -8.148 1 87.12 297 LEU A N 1
ATOM 2325 C CA . LEU A 1 297 ? -12.562 -24.484 -7.902 1 87.12 297 LEU A CA 1
ATOM 2326 C C . LEU A 1 297 ? -12.289 -24.609 -6.41 1 87.12 297 LEU A C 1
ATOM 2328 O O . LEU A 1 297 ? -12.727 -23.766 -5.621 1 87.12 297 LEU A O 1
ATOM 2332 N N . VAL A 1 298 ? -11.656 -25.656 -6.055 1 88.81 298 VAL A N 1
ATOM 2333 C CA . VAL A 1 298 ? -11.227 -25.906 -4.68 1 88.81 298 VAL A CA 1
ATOM 2334 C C . VAL A 1 298 ? -9.727 -25.688 -4.555 1 88.81 298 VAL A C 1
ATOM 2336 O O . VAL A 1 298 ? -8.938 -26.297 -5.277 1 88.81 298 VAL A O 1
ATOM 2339 N N . HIS A 1 299 ? -9.289 -24.797 -3.664 1 87.06 299 HIS A N 1
ATOM 2340 C CA . HIS A 1 299 ? -7.883 -24.422 -3.531 1 87.06 299 HIS A CA 1
ATOM 2341 C C . HIS A 1 299 ? -7.074 -25.562 -2.906 1 87.06 299 HIS A C 1
ATOM 2343 O O . HIS A 1 299 ? -6 -25.906 -3.4 1 87.06 299 HIS A O 1
ATOM 2349 N N . ARG A 1 300 ? -7.504 -26.141 -1.747 1 85.12 300 ARG A N 1
ATOM 2350 C CA . ARG A 1 300 ? -7.02 -27.328 -1.058 1 85.12 300 ARG A CA 1
ATOM 2351 C C . ARG A 1 300 ? -5.773 -27.016 -0.235 1 85.12 300 ARG A C 1
ATOM 2353 O O . ARG A 1 300 ? -5.277 -27.875 0.501 1 85.12 300 ARG A O 1
ATOM 2360 N N . ASP A 1 301 ? -5.258 -25.828 -0.26 1 86.5 301 ASP A N 1
ATOM 2361 C CA . ASP A 1 301 ? -4.07 -25.5 0.517 1 86.5 301 ASP A CA 1
ATOM 2362 C C . ASP A 1 301 ? -4.133 -24.062 1.019 1 86.5 301 ASP A C 1
ATOM 2364 O O . ASP A 1 301 ? -3.129 -23.344 0.99 1 86.5 301 ASP A O 1
ATOM 2368 N N . LEU A 1 302 ? -5.305 -23.641 1.354 1 90.81 302 LEU A N 1
ATOM 2369 C CA . LEU A 1 302 ? -5.465 -22.297 1.9 1 90.81 302 LEU A CA 1
ATOM 2370 C C . LEU A 1 302 ? -4.828 -22.188 3.283 1 90.81 302 LEU A C 1
ATOM 2372 O O . LEU A 1 302 ? -5.152 -22.969 4.18 1 90.81 302 LEU A O 1
ATOM 2376 N N . ALA A 1 303 ? -3.898 -21.359 3.389 1 91.81 303 ALA A N 1
ATOM 2377 C CA . ALA A 1 303 ? -3.139 -21.094 4.609 1 91.81 303 ALA A CA 1
ATOM 2378 C C . ALA A 1 303 ? -2.439 -19.734 4.535 1 91.81 303 ALA A C 1
ATOM 2380 O O . ALA A 1 303 ? -2.279 -19.172 3.449 1 91.81 303 ALA A O 1
ATOM 2381 N N . ALA A 1 304 ? -2.055 -19.234 5.676 1 90.06 304 ALA A N 1
ATOM 2382 C CA . ALA A 1 304 ? -1.395 -17.922 5.727 1 90.06 304 ALA A CA 1
ATOM 2383 C C . ALA A 1 304 ? -0.141 -17.906 4.855 1 90.06 304 ALA A C 1
ATOM 2385 O O . ALA A 1 304 ? 0.195 -16.891 4.258 1 90.06 304 ALA A O 1
ATOM 2386 N N . ARG A 1 305 ? 0.587 -19.047 4.73 1 87 305 ARG A N 1
ATOM 2387 C CA . ARG A 1 305 ? 1.809 -19.141 3.938 1 87 305 ARG A CA 1
ATOM 2388 C C . ARG A 1 305 ? 1.517 -18.922 2.455 1 87 305 ARG A C 1
ATOM 2390 O O . ARG A 1 305 ? 2.414 -18.578 1.683 1 87 305 ARG A O 1
ATOM 2397 N N . ASN A 1 306 ? 0.24 -19.109 2.08 1 86.75 306 ASN A N 1
ATOM 2398 C CA . ASN A 1 306 ? -0.142 -19 0.675 1 86.75 306 ASN A CA 1
ATOM 2399 C C . ASN A 1 306 ? -0.899 -17.703 0.394 1 86.75 306 ASN A C 1
ATOM 2401 O O . ASN A 1 306 ? -1.547 -17.578 -0.646 1 86.75 306 ASN A O 1
ATOM 2405 N N . ILE A 1 307 ? -0.887 -16.828 1.386 1 90.94 307 ILE A N 1
ATOM 2406 C CA . ILE A 1 307 ? -1.406 -15.469 1.209 1 90.94 307 ILE A CA 1
ATOM 2407 C C . ILE A 1 307 ? -0.248 -14.492 1.042 1 90.94 307 ILE A C 1
ATOM 2409 O O . ILE A 1 307 ? 0.637 -14.414 1.897 1 90.94 307 ILE A O 1
ATOM 2413 N N . LEU A 1 308 ? -0.234 -13.867 -0.098 1 88.19 308 LEU A N 1
ATOM 2414 C CA . LEU A 1 308 ? 0.813 -12.883 -0.356 1 88.19 308 LEU A CA 1
ATOM 2415 C C . LEU A 1 308 ? 0.284 -11.461 -0.175 1 88.19 308 LEU A C 1
ATOM 2417 O O . LEU A 1 308 ? -0.88 -11.188 -0.471 1 88.19 308 LEU A O 1
ATOM 2421 N N . VAL A 1 309 ? 1.134 -10.641 0.352 1 84 309 VAL A N 1
ATOM 2422 C CA . VAL A 1 309 ? 0.714 -9.281 0.677 1 84 309 VAL A CA 1
ATOM 2423 C C . VAL A 1 309 ? 1.546 -8.273 -0.121 1 84 309 VAL A C 1
ATOM 2425 O O . VAL A 1 309 ? 2.742 -8.484 -0.334 1 84 309 VAL A O 1
ATOM 2428 N N . SER A 1 310 ? 0.943 -7.43 -0.761 1 76.44 310 SER A N 1
ATOM 2429 C CA . SER A 1 310 ? 1.623 -6.398 -1.534 1 76.44 310 SER A CA 1
ATOM 2430 C C . SER A 1 310 ? 2.01 -5.215 -0.655 1 76.44 310 SER A C 1
ATOM 2432 O O . SER A 1 310 ? 1.638 -5.156 0.519 1 76.44 310 SER A O 1
ATOM 2434 N N . ASN A 1 311 ? 2.484 -4.066 -1.205 1 57.25 311 ASN A N 1
ATOM 2435 C CA . ASN A 1 311 ? 3.221 -2.92 -0.685 1 57.25 311 ASN A CA 1
ATOM 2436 C C . ASN A 1 311 ? 2.492 -2.273 0.489 1 57.25 311 ASN A C 1
ATOM 2438 O O . ASN A 1 311 ? 1.285 -2.031 0.419 1 57.25 311 ASN A O 1
ATOM 2442 N N . GLU A 1 312 ? 3.184 -2.592 1.566 1 59.19 312 GLU A N 1
ATOM 2443 C CA . GLU A 1 312 ? 2.771 -2.057 2.859 1 59.19 312 GLU A CA 1
ATOM 2444 C C . GLU A 1 312 ? 2.688 -0.533 2.824 1 59.19 312 GLU A C 1
ATOM 2446 O O . GLU A 1 312 ? 3.424 0.117 2.078 1 59.19 312 GLU A O 1
ATOM 2451 N N . GLY A 1 313 ? 1.646 -0.078 2.826 1 65.5 313 GLY A N 1
ATOM 2452 C CA . GLY A 1 313 ? 1.424 1.33 3.117 1 65.5 313 GLY A CA 1
ATOM 2453 C C . GLY A 1 313 ? 2.504 1.937 3.992 1 65.5 313 GLY A C 1
ATOM 2454 O O . GLY A 1 313 ? 3.287 1.214 4.609 1 65.5 313 GLY A O 1
ATOM 2455 N N . VAL A 1 314 ? 2.982 3.082 3.822 1 76.38 314 VAL A N 1
ATOM 2456 C CA . VAL A 1 314 ? 3.922 3.887 4.594 1 76.38 314 VAL A CA 1
ATOM 2457 C C . VAL A 1 314 ? 3.215 4.488 5.809 1 76.38 314 VAL A C 1
ATOM 2459 O O . VAL A 1 314 ? 2.055 4.898 5.719 1 76.38 314 VAL A O 1
ATOM 2462 N N . ALA A 1 315 ? 3.898 4.285 7.008 1 87 315 ALA A N 1
ATOM 2463 C CA . ALA A 1 315 ? 3.414 4.992 8.188 1 87 315 ALA A CA 1
ATOM 2464 C C . ALA A 1 315 ? 4.07 6.367 8.312 1 87 315 ALA A C 1
ATOM 2466 O O . ALA A 1 315 ? 5.273 6.508 8.078 1 87 315 ALA A O 1
ATOM 2467 N N . LYS A 1 316 ? 3.299 7.375 8.57 1 91.25 316 LYS A N 1
ATOM 2468 C CA . LYS A 1 316 ? 3.814 8.734 8.688 1 91.25 316 LYS A CA 1
ATOM 2469 C C . LYS A 1 316 ? 3.369 9.383 9.992 1 91.25 316 LYS A C 1
ATOM 2471 O O . LYS A 1 316 ? 2.229 9.203 10.43 1 91.25 316 LYS A O 1
ATOM 2476 N N . VAL A 1 317 ? 4.309 10.055 10.602 1 92.06 317 VAL A N 1
ATOM 2477 C CA . VAL A 1 317 ? 4.008 10.836 11.789 1 92.06 317 VAL A CA 1
ATOM 2478 C C . VAL A 1 317 ? 3.18 12.062 11.414 1 92.06 317 VAL A C 1
ATOM 2480 O O . VAL A 1 317 ? 3.445 12.711 10.398 1 92.06 317 VAL A O 1
ATOM 2483 N N . SER A 1 318 ? 2.164 12.305 12.156 1 88.88 318 SER A N 1
ATOM 2484 C CA . SER A 1 318 ? 1.304 13.461 11.906 1 88.88 318 SER A CA 1
ATOM 2485 C C . SER A 1 318 ? 1.062 14.258 13.18 1 88.88 318 SER A C 1
ATOM 2487 O O . SER A 1 318 ? 1.682 13.992 14.211 1 88.88 318 SER A O 1
ATOM 2489 N N . ASP A 1 319 ? 0.212 15.344 13.094 1 79.38 319 ASP A N 1
ATOM 2490 C CA . ASP A 1 319 ? -0.229 16.219 14.188 1 79.38 319 ASP A CA 1
ATOM 2491 C C . ASP A 1 319 ? 0.959 16.906 14.852 1 79.38 319 ASP A C 1
ATOM 2493 O O . ASP A 1 319 ? 1.344 16.547 15.969 1 79.38 319 ASP A O 1
ATOM 2497 N N . PHE A 1 320 ? 1.421 17.922 14.281 1 80.19 320 PHE A N 1
ATOM 2498 C CA . PHE A 1 320 ? 2.555 18.703 14.773 1 80.19 320 PHE A CA 1
ATOM 2499 C C . PHE A 1 320 ? 2.078 19.906 15.57 1 80.19 320 PHE A C 1
ATOM 2501 O O . PHE A 1 320 ? 2.789 20.906 15.672 1 80.19 320 PHE A O 1
ATOM 2508 N N . GLY A 1 321 ? 0.945 19.797 16.047 1 74.06 321 GLY A N 1
ATOM 2509 C CA . GLY A 1 321 ? 0.325 20.906 16.781 1 74.06 321 GLY A CA 1
ATOM 2510 C C . GLY A 1 321 ? 1.097 21.312 18.016 1 74.06 321 GLY A C 1
ATOM 2511 O O . GLY A 1 321 ? 1.088 22.484 18.391 1 74.06 321 GLY A O 1
ATOM 2512 N N . LEU A 1 322 ? 1.755 20.422 18.578 1 67.12 322 LEU A N 1
ATOM 2513 C CA . LEU A 1 322 ? 2.482 20.719 19.812 1 67.12 322 LEU A CA 1
ATOM 2514 C C . LEU A 1 322 ? 3.982 20.812 19.547 1 67.12 322 LEU A C 1
ATOM 2516 O O . LEU A 1 322 ? 4.766 21.031 20.469 1 67.12 322 LEU A O 1
ATOM 2520 N N . THR A 1 323 ? 4.281 20.625 18.297 1 73.31 323 THR A N 1
ATOM 2521 C CA . THR A 1 323 ? 5.695 20.547 17.953 1 73.31 323 THR A CA 1
ATOM 2522 C C . THR A 1 323 ? 6.387 21.891 18.172 1 73.31 323 THR A C 1
ATOM 2524 O O . THR A 1 323 ? 5.84 22.938 17.828 1 73.31 323 THR A O 1
ATOM 2527 N N . LYS A 1 324 ? 7.391 21.891 18.922 1 72.06 324 LYS A N 1
ATOM 2528 C CA . LYS A 1 324 ? 8.188 23.078 19.203 1 72.06 324 LYS A CA 1
ATOM 2529 C C . LYS A 1 324 ? 9.68 22.797 19.047 1 72.06 324 LYS A C 1
ATOM 2531 O O . LYS A 1 324 ? 10.094 21.641 19 1 72.06 324 LYS A O 1
ATOM 2536 N N . LEU A 1 325 ? 10.344 23.953 18.797 1 65.94 325 LEU A N 1
ATOM 2537 C CA . LEU A 1 325 ? 11.797 23.828 18.828 1 65.94 325 LEU A CA 1
ATOM 2538 C C . LEU A 1 325 ? 12.266 23.375 20.203 1 65.94 325 LEU A C 1
ATOM 2540 O O . LEU A 1 325 ? 11.641 23.703 21.219 1 65.94 325 LEU A O 1
ATOM 2544 N N . ASP A 1 326 ? 13.094 22.531 20.203 1 59.38 326 ASP A N 1
ATOM 2545 C CA . ASP A 1 326 ? 13.656 22.016 21.453 1 59.38 326 ASP A CA 1
ATOM 2546 C C . ASP A 1 326 ? 14.008 23.156 22.406 1 59.38 326 ASP A C 1
ATOM 2548 O O . ASP A 1 326 ? 15.117 23.703 22.344 1 59.38 326 ASP A O 1
ATOM 2552 N N . CYS A 1 327 ? 12.922 23.969 22.719 1 54.34 327 CYS A N 1
ATOM 2553 C CA . CYS A 1 327 ? 13.234 25.047 23.672 1 54.34 327 CYS A CA 1
ATOM 2554 C C . CYS A 1 327 ? 12.547 24.812 25 1 54.34 327 CYS A C 1
ATOM 2556 O O . CYS A 1 327 ? 11.516 24.141 25.078 1 54.34 327 CYS A O 1
ATOM 2558 N N . LYS A 1 328 ? 13.281 24.969 26.125 1 51.31 328 LYS A N 1
ATOM 2559 C CA . LYS A 1 328 ? 12.922 24.828 27.531 1 51.31 328 LYS A CA 1
ATOM 2560 C C . LYS A 1 328 ? 11.648 25.625 27.859 1 51.31 328 LYS A C 1
ATOM 2562 O O . LYS A 1 328 ? 11.383 25.922 29.016 1 51.31 328 LYS A O 1
ATOM 2567 N N . ALA A 1 329 ? 10.969 25.938 26.828 1 47.22 329 ALA A N 1
ATOM 2568 C CA . ALA A 1 329 ? 9.93 26.875 27.266 1 47.22 329 ALA A CA 1
ATOM 2569 C C . ALA A 1 329 ? 8.727 26.125 27.844 1 47.22 329 ALA A C 1
ATOM 2571 O O . ALA A 1 329 ? 8.414 25.016 27.391 1 47.22 329 ALA A O 1
ATOM 2572 N N . SER A 1 330 ? 8.258 26.562 29.016 1 48.34 330 SER A N 1
ATOM 2573 C CA . SER A 1 330 ? 7.105 26.125 29.781 1 48.34 330 SER A CA 1
ATOM 2574 C C . SER A 1 330 ? 5.809 26.312 29 1 48.34 330 SER A C 1
ATOM 2576 O O . SER A 1 330 ? 5.621 27.344 28.344 1 48.34 330 SER A O 1
ATOM 2578 N N . ASP A 1 331 ? 5.16 25.312 28.406 1 53.53 331 ASP A N 1
ATOM 2579 C CA . ASP A 1 331 ? 3.871 25.531 27.766 1 53.53 331 ASP A CA 1
ATOM 2580 C C . ASP A 1 331 ? 2.746 24.844 28.531 1 53.53 331 ASP A C 1
ATOM 2582 O O . ASP A 1 331 ? 2.957 23.812 29.172 1 53.53 331 ASP A O 1
ATOM 2586 N N . ASN A 1 332 ? 1.732 25.672 28.969 1 52.81 332 ASN A N 1
ATOM 2587 C CA . ASN A 1 332 ? 0.521 25.219 29.641 1 52.81 332 ASN A CA 1
ATOM 2588 C C . ASN A 1 332 ? -0.289 24.266 28.75 1 52.81 332 ASN A C 1
ATOM 2590 O O . ASN A 1 332 ? -1.492 24.094 28.969 1 52.81 332 ASN A O 1
ATOM 2594 N N . ALA A 1 333 ? 0.315 23.656 27.812 1 57.44 333 ALA A N 1
ATOM 2595 C CA . ALA A 1 333 ? -0.485 22.844 26.906 1 57.44 333 ALA A CA 1
ATOM 2596 C C . ALA A 1 333 ? -0.945 21.562 27.594 1 57.44 333 ALA A C 1
ATOM 2598 O O . ALA A 1 333 ? -0.267 21.047 28.469 1 57.44 333 ALA A O 1
ATOM 2599 N N . LYS A 1 334 ? -2.254 21.203 27.406 1 70.56 334 LYS A N 1
ATOM 2600 C CA . LYS A 1 334 ? -2.756 19.891 27.797 1 70.56 334 LYS A CA 1
ATOM 2601 C C . LYS A 1 334 ? -1.914 18.781 27.188 1 70.56 334 LYS A C 1
ATOM 2603 O O . LYS A 1 334 ? -1.846 18.641 25.953 1 70.56 334 LYS A O 1
ATOM 2608 N N . LEU A 1 335 ? -1.09 18.188 28 1 79.75 335 LEU A N 1
ATOM 2609 C CA . LEU A 1 335 ? -0.159 17.156 27.562 1 79.75 335 LEU A CA 1
ATOM 2610 C C . LEU A 1 335 ? -0.792 15.766 27.688 1 79.75 335 LEU A C 1
ATOM 2612 O O . LEU A 1 335 ? -1.592 15.523 28.594 1 79.75 335 LEU A O 1
ATOM 2616 N N . PRO A 1 336 ? -0.575 14.922 26.703 1 88.19 336 PRO A N 1
ATOM 2617 C CA . PRO A 1 336 ? -1.012 13.531 26.844 1 88.19 336 PRO A CA 1
ATOM 2618 C C . PRO A 1 336 ? -0.23 12.773 27.906 1 88.19 336 PRO A C 1
ATOM 2620 O O . PRO A 1 336 ? 0.767 12.109 27.594 1 88.19 336 PRO A O 1
ATOM 2623 N N . VAL A 1 337 ? -0.67 12.758 29.062 1 90.44 337 VAL A N 1
ATOM 2624 C CA . VAL A 1 337 ? 0.031 12.336 30.266 1 90.44 337 VAL A CA 1
ATOM 2625 C C . VAL A 1 337 ? 0.562 10.914 30.078 1 90.44 337 VAL A C 1
ATOM 2627 O O . VAL A 1 337 ? 1.728 10.641 30.375 1 90.44 337 VAL A O 1
ATOM 2630 N N . LYS A 1 338 ? -0.226 9.992 29.547 1 94.56 338 LYS A N 1
ATOM 2631 C CA . LYS A 1 338 ? 0.13 8.578 29.453 1 94.56 338 LYS A CA 1
ATOM 2632 C C . LYS A 1 338 ? 1.277 8.359 28.469 1 94.56 338 LYS A C 1
ATOM 2634 O O . LYS A 1 338 ? 1.951 7.328 28.516 1 94.56 338 LYS A O 1
ATOM 2639 N N . TRP A 1 339 ? 1.519 9.32 27.578 1 95.12 339 TRP A N 1
ATOM 2640 C CA . TRP A 1 339 ? 2.549 9.164 26.562 1 95.12 339 TRP A CA 1
ATOM 2641 C C . TRP A 1 339 ? 3.766 10.023 26.875 1 95.12 339 TRP A C 1
ATOM 2643 O O . TRP A 1 339 ? 4.816 9.883 26.25 1 95.12 339 TRP A O 1
ATOM 2653 N N . THR A 1 340 ? 3.65 10.914 27.875 1 93.62 340 THR A N 1
ATOM 2654 C CA . THR A 1 340 ? 4.668 11.938 28.109 1 93.62 340 THR A CA 1
ATOM 2655 C C . THR A 1 340 ? 5.68 11.461 29.156 1 93.62 340 THR A C 1
ATOM 2657 O O . THR A 1 340 ? 5.312 10.82 30.141 1 93.62 340 THR A O 1
ATOM 2660 N N . ALA A 1 341 ? 6.906 11.812 29 1 94.62 341 ALA A N 1
ATOM 2661 C CA . ALA A 1 341 ? 7.992 11.469 29.906 1 94.62 341 ALA A CA 1
ATOM 2662 C C . ALA A 1 341 ? 7.82 12.156 31.25 1 94.62 341 ALA A C 1
ATOM 2664 O O . ALA A 1 341 ? 7.273 13.258 31.328 1 94.62 341 ALA A O 1
ATOM 2665 N N . PRO A 1 342 ? 8.297 11.516 32.312 1 93.69 342 PRO A N 1
ATOM 2666 C CA . PRO A 1 342 ? 8.117 12.078 33.656 1 93.69 342 PRO A CA 1
ATOM 2667 C C . PRO A 1 342 ? 8.758 13.461 33.812 1 93.69 342 PRO A C 1
ATOM 2669 O O . PRO A 1 342 ? 8.188 14.336 34.469 1 93.69 342 PRO A O 1
ATOM 2672 N N . GLU A 1 343 ? 9.961 13.742 33.219 1 92.38 343 GLU A N 1
ATOM 2673 C CA . GLU A 1 343 ? 10.602 15.047 33.344 1 92.38 343 GLU A CA 1
ATOM 2674 C C . GLU A 1 343 ? 9.797 16.125 32.625 1 92.38 343 GLU A C 1
ATOM 2676 O O . GLU A 1 343 ? 9.82 17.297 33.031 1 92.38 343 GLU A O 1
ATOM 2681 N N . ALA A 1 344 ? 9.141 15.789 31.547 1 89.06 344 ALA A N 1
ATOM 2682 C CA . ALA A 1 344 ? 8.297 16.734 30.812 1 89.06 344 ALA A CA 1
ATOM 2683 C C . ALA A 1 344 ? 7.023 17.047 31.594 1 89.06 344 ALA A C 1
ATOM 2685 O O . ALA A 1 344 ? 6.543 18.188 31.562 1 89.06 344 ALA A O 1
ATOM 2686 N N . LEU A 1 345 ? 6.496 16.094 32.281 1 86.56 345 LEU A N 1
ATOM 2687 C CA . LEU A 1 345 ? 5.285 16.281 33.062 1 86.56 345 LEU A CA 1
ATOM 2688 C C . LEU A 1 345 ? 5.566 17.156 34.281 1 86.56 345 LEU A C 1
ATOM 2690 O O . LEU A 1 345 ? 4.73 17.969 34.656 1 86.56 345 LEU A O 1
ATOM 2694 N N . LYS A 1 346 ? 6.633 16.969 34.844 1 82.25 346 LYS A N 1
ATOM 2695 C CA . LYS A 1 346 ? 6.961 17.641 36.125 1 82.25 346 LYS A CA 1
ATOM 2696 C C . LYS A 1 346 ? 7.504 19.031 35.844 1 82.25 346 LYS A C 1
ATOM 2698 O O . LYS A 1 346 ? 7.047 20 36.469 1 82.25 346 LYS A O 1
ATOM 2703 N N . LYS A 1 347 ? 8.539 19.109 34.969 1 71.19 347 LYS A N 1
ATOM 2704 C CA . LYS A 1 347 ? 9.289 20.344 34.844 1 71.19 347 LYS A CA 1
ATOM 2705 C C . LYS A 1 347 ? 8.945 21.062 33.531 1 71.19 347 LYS A C 1
ATOM 2707 O O . LYS A 1 347 ? 9.531 22.109 33.219 1 71.19 347 LYS A O 1
ATOM 2712 N N . GLU A 1 348 ? 8.078 20.469 32.812 1 73.38 348 GLU A N 1
ATOM 2713 C CA . GLU A 1 348 ? 7.715 21.016 31.531 1 73.38 348 GLU A CA 1
ATOM 2714 C C . GLU A 1 348 ? 8.938 21.156 30.625 1 73.38 348 GLU A C 1
ATOM 2716 O O . GLU A 1 348 ? 9.078 22.141 29.891 1 73.38 348 GLU A O 1
ATOM 2721 N N . LYS A 1 349 ? 9.883 20.266 30.844 1 81.31 349 LYS A N 1
ATOM 2722 C CA . LYS A 1 349 ? 11.086 20.219 30.016 1 81.31 349 LYS A CA 1
ATOM 2723 C C . LYS A 1 349 ? 10.953 19.188 28.906 1 81.31 349 LYS A C 1
ATOM 2725 O O . LYS A 1 349 ? 11.062 17.984 29.156 1 81.31 349 LYS A O 1
ATOM 2730 N N . PHE A 1 350 ? 10.695 19.688 27.766 1 86.44 350 PHE A N 1
ATOM 2731 C CA . PHE A 1 350 ? 10.578 18.797 26.609 1 86.44 350 PHE A CA 1
ATOM 2732 C C . PHE A 1 350 ? 11.875 18.781 25.812 1 86.44 350 PHE A C 1
ATOM 2734 O O . PHE A 1 350 ? 12.547 19.797 25.672 1 86.44 350 PHE A O 1
ATOM 2741 N N . SER A 1 351 ? 12.258 17.625 25.453 1 88.25 351 SER A N 1
ATOM 2742 C CA . SER A 1 351 ? 13.383 17.406 24.547 1 88.25 351 SER A CA 1
ATOM 2743 C C . SER A 1 351 ? 13.125 16.25 23.609 1 88.25 351 SER A C 1
ATOM 2745 O O . SER A 1 351 ? 12.094 15.578 23.703 1 88.25 351 SER A O 1
ATOM 2747 N N . THR A 1 352 ? 14.031 16.078 22.703 1 90.94 352 THR A N 1
ATOM 2748 C CA . THR A 1 352 ? 13.922 14.922 21.812 1 90.94 352 THR A CA 1
ATOM 2749 C C . THR A 1 352 ? 13.906 13.625 22.594 1 90.94 352 THR A C 1
ATOM 2751 O O . THR A 1 352 ? 13.32 12.625 22.156 1 90.94 352 THR A O 1
ATOM 2754 N N . ARG A 1 353 ? 14.422 13.719 23.797 1 93.31 353 ARG A N 1
ATOM 2755 C CA . ARG A 1 353 ? 14.461 12.531 24.641 1 93.31 353 ARG A CA 1
ATOM 2756 C C . ARG A 1 353 ? 13.086 12.219 25.219 1 93.31 353 ARG A C 1
ATOM 2758 O O . ARG A 1 353 ? 12.766 11.062 25.484 1 93.31 353 ARG A O 1
ATOM 2765 N N . SER A 1 354 ? 12.312 13.289 25.469 1 93.19 354 SER A N 1
ATOM 2766 C CA . SER A 1 354 ? 10.938 13.055 25.891 1 93.19 354 SER A CA 1
ATOM 2767 C C . SER A 1 354 ? 10.133 12.367 24.797 1 93.19 354 SER A C 1
ATOM 2769 O O . SER A 1 354 ? 9.266 11.539 25.078 1 93.19 354 SER A O 1
ATOM 2771 N N . ASP A 1 355 ? 10.445 12.719 23.531 1 93.62 355 ASP A N 1
ATOM 2772 C CA . ASP A 1 355 ? 9.805 12.047 22.406 1 93.62 355 ASP A CA 1
ATOM 2773 C C . ASP A 1 355 ? 10.227 10.586 22.312 1 93.62 355 ASP A C 1
ATOM 2775 O O . ASP A 1 355 ? 9.438 9.727 21.906 1 93.62 355 ASP A O 1
ATOM 2779 N N . VAL A 1 356 ? 11.453 10.305 22.719 1 96.44 356 VAL A N 1
ATOM 2780 C CA . VAL A 1 356 ? 11.922 8.922 22.734 1 96.44 356 VAL A CA 1
ATOM 2781 C C . VAL A 1 356 ? 11.086 8.109 23.719 1 96.44 356 VAL A C 1
ATOM 2783 O O . VAL A 1 356 ? 10.742 6.961 23.453 1 96.44 356 VAL A O 1
ATOM 2786 N N . TRP A 1 357 ? 10.781 8.742 24.875 1 96.5 357 TRP A N 1
ATOM 2787 C CA . TRP A 1 357 ? 9.883 8.094 25.828 1 96.5 357 TRP A CA 1
ATOM 2788 C C . TRP A 1 357 ? 8.547 7.762 25.172 1 96.5 357 TRP A C 1
ATOM 2790 O O . TRP A 1 357 ? 8.062 6.637 25.266 1 96.5 357 TRP A O 1
ATOM 2800 N N . SER A 1 358 ? 7.98 8.75 24.5 1 95.56 358 SER A N 1
ATOM 2801 C CA . SER A 1 358 ? 6.703 8.562 23.828 1 95.56 358 SER A CA 1
ATOM 2802 C C . SER A 1 358 ? 6.785 7.469 22.781 1 95.56 358 SER A C 1
ATOM 2804 O O . SER A 1 358 ? 5.82 6.734 22.547 1 95.56 358 SER A O 1
ATOM 2806 N N . TYR A 1 359 ? 7.938 7.391 22.094 1 96 359 TYR A N 1
ATOM 2807 C CA . TYR A 1 359 ? 8.156 6.352 21.094 1 96 359 TYR A CA 1
ATOM 2808 C C . TYR A 1 359 ? 8.055 4.965 21.719 1 96 359 TYR A C 1
ATOM 2810 O O . TYR A 1 359 ? 7.461 4.055 21.125 1 96 359 TYR A O 1
ATOM 2818 N N . GLY A 1 360 ? 8.648 4.785 22.875 1 96.19 360 GLY A N 1
ATOM 2819 C CA . GLY A 1 360 ? 8.492 3.529 23.594 1 96.19 360 GLY A CA 1
ATOM 2820 C C . GLY A 1 360 ? 7.047 3.18 23.875 1 96.19 360 GLY A C 1
ATOM 2821 O O . GLY A 1 360 ? 6.641 2.023 23.734 1 96.19 360 GLY A O 1
ATOM 2822 N N . VAL A 1 361 ? 6.309 4.195 24.328 1 96.19 361 VAL A N 1
ATOM 2823 C CA . VAL A 1 361 ? 4.895 3.98 24.625 1 96.19 361 VAL A CA 1
ATOM 2824 C C . VAL A 1 361 ? 4.145 3.607 23.344 1 96.19 361 VAL A C 1
ATOM 2826 O O . VAL A 1 361 ? 3.27 2.74 23.359 1 96.19 361 VAL A O 1
ATOM 2829 N N . LEU A 1 362 ? 4.48 4.285 22.281 1 93.94 362 LEU A N 1
ATOM 2830 C CA . LEU A 1 362 ? 3.9 3.969 20.984 1 93.94 362 LEU A CA 1
ATOM 2831 C C . LEU A 1 362 ? 4.148 2.51 20.609 1 93.94 362 LEU A C 1
ATOM 2833 O O . LEU A 1 362 ? 3.25 1.831 20.109 1 93.94 362 LEU A O 1
ATOM 2837 N N . LEU A 1 363 ? 5.402 2.027 20.812 1 92.31 363 LEU A N 1
ATOM 2838 C CA . LEU A 1 363 ? 5.707 0.622 20.562 1 92.31 363 LEU A CA 1
ATOM 2839 C C . LEU A 1 363 ? 4.777 -0.286 21.359 1 92.31 363 LEU A C 1
ATOM 2841 O O . LEU A 1 363 ? 4.293 -1.296 20.844 1 92.31 363 LEU A O 1
ATOM 2845 N N . TRP A 1 364 ? 4.586 0.104 22.578 1 92.25 364 TRP A N 1
ATOM 2846 C CA . TRP A 1 364 ? 3.695 -0.674 23.438 1 92.25 364 TRP A CA 1
ATOM 2847 C C . TRP A 1 364 ? 2.283 -0.713 22.859 1 92.25 364 TRP A C 1
ATOM 2849 O O . TRP A 1 364 ? 1.651 -1.771 22.828 1 92.25 364 TRP A O 1
ATOM 2859 N N . GLU A 1 365 ? 1.757 0.437 22.391 1 90.19 365 GLU A N 1
ATOM 2860 C CA . GLU A 1 365 ? 0.452 0.502 21.734 1 90.19 365 GLU A CA 1
ATOM 2861 C C . GLU A 1 365 ? 0.381 -0.449 20.547 1 90.19 365 GLU A C 1
ATOM 2863 O O . GLU A 1 365 ? -0.612 -1.157 20.359 1 90.19 365 GLU A O 1
ATOM 2868 N N . MET A 1 366 ? 1.42 -0.452 19.797 1 85.81 366 MET A N 1
ATOM 2869 C CA . MET A 1 366 ? 1.458 -1.263 18.594 1 85.81 366 MET A CA 1
ATOM 2870 C C . MET A 1 366 ? 1.37 -2.748 18.922 1 85.81 366 MET A C 1
ATOM 2872 O O . MET A 1 366 ? 0.571 -3.477 18.328 1 85.81 366 MET A O 1
ATOM 2876 N N . PHE A 1 367 ? 2.105 -3.145 19.891 1 83.12 367 PHE A N 1
ATOM 2877 C CA . PHE A 1 367 ? 2.191 -4.566 20.188 1 83.12 367 PHE A CA 1
ATOM 2878 C C . PHE A 1 367 ? 1.055 -4.996 21.109 1 83.12 367 PHE A C 1
ATOM 2880 O O . PHE A 1 367 ? 0.869 -6.191 21.359 1 83.12 367 PHE A O 1
ATOM 2887 N N . SER A 1 368 ? 0.271 -4.047 21.609 1 82.69 368 SER A N 1
ATOM 2888 C CA . SER A 1 368 ? -0.938 -4.359 22.359 1 82.69 368 SER A CA 1
ATOM 2889 C C . SER A 1 368 ? -2.188 -4.176 21.5 1 82.69 368 SER A C 1
ATOM 2891 O O . SER A 1 368 ? -3.299 -4.086 22.031 1 82.69 368 SER A O 1
ATOM 2893 N N . TYR A 1 369 ? -2.02 -3.969 20.219 1 76.88 369 TYR A N 1
ATOM 2894 C CA . TYR A 1 369 ? -3.092 -3.861 19.234 1 76.88 369 TYR A CA 1
ATOM 2895 C C . TYR A 1 369 ? -3.941 -2.623 19.484 1 76.88 369 TYR A C 1
ATOM 2897 O O . TYR A 1 369 ? -5.172 -2.682 19.422 1 76.88 369 TYR A O 1
ATOM 2905 N N . GLY A 1 370 ? -3.285 -1.55 19.922 1 81.94 370 GLY A N 1
ATOM 2906 C CA . GLY A 1 370 ? -3.955 -0.262 20.016 1 81.94 370 GLY A CA 1
ATOM 2907 C C . GLY A 1 370 ? -4.602 -0.021 21.359 1 81.94 370 GLY A C 1
ATOM 2908 O O . GLY A 1 370 ? -5.383 0.919 21.531 1 81.94 370 GLY A O 1
ATOM 2909 N N . ARG A 1 371 ? -4.293 -0.834 22.344 1 84.62 371 ARG A N 1
ATOM 2910 C CA . ARG A 1 371 ? -4.801 -0.587 23.688 1 84.62 371 ARG A CA 1
ATOM 2911 C C . ARG A 1 371 ? -4.23 0.708 24.25 1 84.62 371 ARG A C 1
ATOM 2913 O O . ARG A 1 371 ? -3.129 1.122 23.891 1 84.62 371 ARG A O 1
ATOM 2920 N N . GLN A 1 372 ? -5.008 1.289 25.188 1 89.25 372 GLN A N 1
ATOM 2921 C CA . GLN A 1 372 ? -4.512 2.469 25.891 1 89.25 372 GLN A CA 1
ATOM 2922 C C . GLN A 1 372 ? -3.367 2.105 26.828 1 89.25 372 GLN A C 1
ATOM 2924 O O . GLN A 1 372 ? -3.428 1.089 27.531 1 89.25 372 GLN A O 1
ATOM 2929 N N . PRO A 1 373 ? -2.307 2.865 26.766 1 94.44 373 PRO A N 1
ATOM 2930 C CA . PRO A 1 373 ? -1.218 2.6 27.703 1 94.44 373 PRO A CA 1
ATOM 2931 C C . PRO A 1 373 ? -1.658 2.711 29.156 1 94.44 373 PRO A C 1
ATOM 2933 O O . PRO A 1 373 ? -2.654 3.375 29.469 1 94.44 373 PRO A O 1
ATOM 2936 N N . TYR A 1 374 ? -0.929 2.006 30.031 1 95.25 374 TYR A N 1
ATOM 2937 C CA . TYR A 1 374 ? -1.191 2.002 31.469 1 95.25 374 TYR A CA 1
ATOM 2938 C C . TYR A 1 374 ? -2.635 1.605 31.75 1 95.25 374 TYR A C 1
ATOM 2940 O O . TYR A 1 374 ? -3.371 2.35 32.406 1 95.25 374 TYR A O 1
ATOM 2948 N N . PRO A 1 375 ? -2.914 0.435 31.297 1 91.94 375 PRO A N 1
ATOM 2949 C CA . PRO A 1 375 ? -4.305 0.002 31.453 1 91.94 375 PRO A CA 1
ATOM 2950 C C . PRO A 1 375 ? -4.754 -0.009 32.906 1 91.94 375 PRO A C 1
ATOM 2952 O O . PRO A 1 375 ? -3.984 -0.393 33.812 1 91.94 375 PRO A O 1
ATOM 2955 N N . LYS A 1 376 ? -6.02 0.494 33.156 1 91.12 376 LYS A N 1
ATOM 2956 C CA . LYS A 1 376 ? -6.711 0.469 34.438 1 91.12 376 LYS A CA 1
ATOM 2957 C C . LYS A 1 376 ? -6.051 1.422 35.438 1 91.12 376 LYS A C 1
ATOM 2959 O O . LYS A 1 376 ? -6.184 1.25 36.656 1 91.12 376 LYS A O 1
ATOM 2964 N N . MET A 1 377 ? -5.258 2.344 35.031 1 93.38 377 MET A N 1
ATOM 2965 C CA . MET A 1 377 ? -4.645 3.361 35.875 1 93.38 377 MET A CA 1
ATOM 2966 C C . MET A 1 377 ? -5.211 4.742 35.562 1 93.38 377 MET A C 1
ATOM 2968 O O . MET A 1 377 ? -5.426 5.082 34.406 1 93.38 377 MET A O 1
ATOM 2972 N N . SER A 1 378 ? -5.473 5.488 36.625 1 92.19 378 SER A N 1
ATOM 2973 C CA . SER A 1 378 ? -5.836 6.891 36.438 1 92.19 378 SER A CA 1
ATOM 2974 C C . SER A 1 378 ? -4.621 7.73 36.062 1 92.19 378 SER A C 1
ATOM 2976 O O . SER A 1 378 ? -3.482 7.289 36.219 1 92.19 378 SER A O 1
ATOM 2978 N N . LEU A 1 379 ? -4.836 8.93 35.562 1 92.44 379 LEU A N 1
ATOM 2979 C CA . LEU A 1 379 ? -3.752 9.82 35.188 1 92.44 379 LEU A CA 1
ATOM 2980 C C . LEU A 1 379 ? -2.859 10.148 36.375 1 92.44 379 LEU A C 1
ATOM 2982 O O . LEU A 1 379 ? -1.636 10.211 36.219 1 92.44 379 LEU A O 1
ATOM 2986 N N . LYS A 1 380 ? -3.549 10.328 37.469 1 92.19 380 LYS A N 1
ATOM 2987 C CA . LYS A 1 380 ? -2.809 10.617 38.688 1 92.19 380 LYS A CA 1
ATOM 2988 C C . LYS A 1 380 ? -1.921 9.445 39.094 1 92.19 380 LYS A C 1
ATOM 2990 O O . LYS A 1 380 ? -0.764 9.633 39.469 1 92.19 380 LYS A O 1
ATOM 2995 N N . GLU A 1 381 ? -2.443 8.242 39 1 94.94 381 GLU A N 1
ATOM 2996 C CA . GLU A 1 381 ? -1.682 7.035 39.312 1 94.94 381 GLU A CA 1
ATOM 2997 C C . GLU A 1 381 ? -0.493 6.871 38.375 1 94.94 381 GLU A C 1
ATOM 2999 O O . GLU A 1 381 ? 0.599 6.492 38.812 1 94.94 381 GLU A O 1
ATOM 3004 N N . VAL A 1 382 ? -0.688 7.133 37.094 1 95 382 VAL A N 1
ATOM 3005 C CA . VAL A 1 382 ? 0.376 7.016 36.094 1 95 382 VAL A CA 1
ATOM 3006 C C . VAL A 1 382 ? 1.531 7.941 36.469 1 95 382 VAL A C 1
ATOM 3008 O O . VAL A 1 382 ? 2.688 7.52 36.5 1 95 382 VAL A O 1
ATOM 3011 N N . LYS A 1 383 ? 1.208 9.195 36.719 1 93.06 383 LYS A N 1
ATOM 3012 C CA . LYS A 1 383 ? 2.232 10.172 37.062 1 93.06 383 LYS A CA 1
ATOM 3013 C C . LYS A 1 383 ? 3.031 9.734 38.312 1 93.06 383 LYS A C 1
ATOM 3015 O O . LYS A 1 383 ? 4.262 9.766 38.281 1 93.06 383 LYS A O 1
ATOM 3020 N N . GLU A 1 384 ? 2.346 9.266 39.312 1 94.62 384 GLU A N 1
ATOM 3021 C CA . GLU A 1 384 ? 2.975 8.898 40.562 1 94.62 384 GLU A CA 1
ATOM 3022 C C . GLU A 1 384 ? 3.814 7.633 40.438 1 94.62 384 GLU A C 1
ATOM 3024 O O . GLU A 1 384 ? 4.965 7.59 40.875 1 94.62 384 GLU A O 1
ATOM 3029 N N . LEU A 1 385 ? 3.271 6.637 39.781 1 96.12 385 LEU A N 1
ATOM 3030 C CA . LEU A 1 385 ? 3.939 5.344 39.688 1 96.12 385 LEU A CA 1
ATOM 3031 C C . LEU A 1 385 ? 5.145 5.422 38.781 1 96.12 385 LEU A C 1
ATOM 3033 O O . LEU A 1 385 ? 6.18 4.805 39.031 1 96.12 385 LEU A O 1
ATOM 3037 N N . VAL A 1 386 ? 5.02 6.105 37.688 1 95.69 386 VAL A N 1
ATOM 3038 C CA . VAL A 1 386 ? 6.125 6.242 36.719 1 95.69 386 VAL A CA 1
ATOM 3039 C C . VAL A 1 386 ? 7.289 6.973 37.406 1 95.69 386 VAL A C 1
ATOM 3041 O O . VAL A 1 386 ? 8.453 6.613 37.188 1 95.69 386 VAL A O 1
ATOM 3044 N N . GLU A 1 387 ? 6.984 7.988 38.156 1 93.5 387 GLU A N 1
ATOM 3045 C CA . GLU A 1 387 ? 8.008 8.719 38.875 1 93.5 387 GLU A CA 1
ATOM 3046 C C . GLU A 1 387 ? 8.719 7.816 39.875 1 93.5 387 GLU A C 1
ATOM 3048 O O . GLU A 1 387 ? 9.906 8.008 40.156 1 93.5 387 GLU A O 1
ATOM 3053 N N . GLN A 1 388 ? 7.977 6.836 40.406 1 95 388 GLN A N 1
ATOM 3054 C CA . GLN A 1 388 ? 8.523 5.914 41.406 1 95 388 GLN A CA 1
ATOM 3055 C C . GLN A 1 388 ? 9.266 4.762 40.719 1 95 388 GLN A C 1
ATOM 3057 O O . GLN A 1 388 ? 9.789 3.873 41.406 1 95 388 GLN A O 1
ATOM 3062 N N . GLY A 1 389 ? 9.195 4.676 39.344 1 95 389 GLY A N 1
ATOM 3063 C CA . GLY A 1 389 ? 10.016 3.693 38.656 1 95 389 GLY A CA 1
ATOM 3064 C C . GLY A 1 389 ? 9.195 2.65 37.938 1 95 389 GLY A C 1
ATOM 3065 O O . GLY A 1 389 ? 9.758 1.769 37.281 1 95 389 GLY A O 1
ATOM 3066 N N . TYR A 1 390 ? 7.93 2.869 37.969 1 96.81 390 TYR A N 1
ATOM 3067 C CA . TYR A 1 390 ? 7.066 1.91 37.312 1 96.81 390 TYR A CA 1
ATOM 3068 C C . TYR A 1 390 ? 7.27 1.967 35.781 1 96.81 390 TYR A C 1
ATOM 3070 O O . TYR A 1 390 ? 7.441 3.047 35.219 1 96.81 390 TYR A O 1
ATOM 3078 N N . ARG A 1 391 ? 7.285 0.812 35.188 1 97.5 391 ARG A N 1
ATOM 3079 C CA . ARG A 1 391 ? 7.234 0.656 33.75 1 97.5 391 ARG A CA 1
ATOM 3080 C C . ARG A 1 391 ? 6.23 -0.418 33.344 1 97.5 391 ARG A C 1
ATOM 3082 O O . ARG A 1 391 ? 6.078 -1.425 34.031 1 97.5 391 ARG A O 1
ATOM 3089 N N . MET A 1 392 ? 5.523 -0.161 32.25 1 96.88 392 MET A N 1
ATOM 3090 C CA . MET A 1 392 ? 4.539 -1.132 31.75 1 96.88 392 MET A CA 1
ATOM 3091 C C . MET A 1 392 ? 5.203 -2.471 31.453 1 96.88 392 MET A C 1
ATOM 3093 O O . MET A 1 392 ? 6.348 -2.514 31 1 96.88 392 MET A O 1
ATOM 3097 N N . GLU A 1 393 ? 4.473 -3.586 31.625 1 95.94 393 GLU A N 1
ATOM 3098 C CA . GLU A 1 393 ? 4.93 -4.922 31.25 1 95.94 393 GLU A CA 1
ATOM 3099 C C . GLU A 1 393 ? 4.82 -5.145 29.75 1 95.94 393 GLU A C 1
ATOM 3101 O O . GLU A 1 393 ? 4.027 -4.484 29.078 1 95.94 393 GLU A O 1
ATOM 3106 N N . ALA A 1 394 ? 5.652 -6.035 29.344 1 93.19 394 ALA A N 1
ATOM 3107 C CA . ALA A 1 394 ? 5.598 -6.379 27.922 1 93.19 394 ALA A CA 1
ATOM 3108 C C . ALA A 1 394 ? 4.203 -6.852 27.531 1 93.19 394 ALA A C 1
ATOM 3110 O O . ALA A 1 394 ? 3.572 -7.621 28.266 1 93.19 394 ALA A O 1
ATOM 3111 N N . PRO A 1 395 ? 3.691 -6.273 26.406 1 85.94 395 PRO A N 1
ATOM 3112 C CA . PRO A 1 395 ? 2.455 -6.867 25.891 1 85.94 395 PRO A CA 1
ATOM 3113 C C . PRO A 1 395 ? 2.592 -8.367 25.625 1 85.94 395 PRO A C 1
ATOM 3115 O O . PRO A 1 395 ? 3.707 -8.875 25.484 1 85.94 395 PRO A O 1
ATOM 3118 N N . GLU A 1 396 ? 1.465 -9.047 25.5 1 77.75 396 GLU A N 1
ATOM 3119 C CA . GLU A 1 396 ? 1.459 -10.484 25.25 1 77.75 396 GLU A CA 1
ATOM 3120 C C . GLU A 1 396 ? 2.121 -10.805 23.906 1 77.75 396 GLU A C 1
ATOM 3122 O O . GLU A 1 396 ? 1.832 -10.164 22.891 1 77.75 396 GLU A O 1
ATOM 3127 N N . GLU A 1 397 ? 3.109 -11.727 23.953 1 72.69 397 GLU A N 1
ATOM 3128 C CA . GLU A 1 397 ? 3.791 -12.258 22.781 1 72.69 397 GLU A CA 1
ATOM 3129 C C . GLU A 1 397 ? 4.672 -11.203 22.125 1 72.69 397 GLU A C 1
ATOM 3131 O O . GLU A 1 397 ? 4.965 -11.281 20.938 1 72.69 397 GLU A O 1
ATOM 3136 N N . CYS A 1 398 ? 4.926 -10.172 22.812 1 80.81 398 CYS A N 1
ATOM 3137 C CA . CYS A 1 398 ? 5.887 -9.18 22.328 1 80.81 398 CYS A CA 1
ATOM 3138 C C . CYS A 1 398 ? 7.293 -9.766 22.297 1 80.81 398 CYS A C 1
ATOM 3140 O O . CYS A 1 398 ? 7.758 -10.336 23.281 1 80.81 398 CYS A O 1
ATOM 3142 N N . PRO A 1 399 ? 7.926 -9.703 21.141 1 78.19 399 PRO A N 1
ATOM 3143 C CA . PRO A 1 399 ? 9.312 -10.18 21.109 1 78.19 399 PRO A CA 1
ATOM 3144 C C . PRO A 1 399 ? 10.195 -9.5 22.156 1 78.19 399 PRO A C 1
ATOM 3146 O O . PRO A 1 399 ? 10.086 -8.289 22.375 1 78.19 399 PRO A O 1
ATOM 3149 N N . PRO A 1 400 ? 11.016 -10.289 22.797 1 86.62 400 PRO A N 1
ATOM 3150 C CA . PRO A 1 400 ? 11.875 -9.727 23.844 1 86.62 400 PRO A CA 1
ATOM 3151 C C . PRO A 1 400 ? 12.734 -8.57 23.328 1 86.62 400 PRO A C 1
ATOM 3153 O O . PRO A 1 400 ? 12.992 -7.621 24.078 1 86.62 400 PRO A O 1
ATOM 3156 N N . SER A 1 401 ? 13.148 -8.664 22.125 1 83.94 401 SER A N 1
ATOM 3157 C CA . SER A 1 401 ? 13.992 -7.609 21.562 1 83.94 401 SER A CA 1
ATOM 3158 C C . SER A 1 401 ? 13.234 -6.285 21.484 1 83.94 401 SER A C 1
ATOM 3160 O O . SER A 1 401 ? 13.812 -5.223 21.703 1 83.94 401 SER A O 1
ATOM 3162 N N . VAL A 1 402 ? 11.984 -6.359 21.188 1 86.5 402 VAL A N 1
ATOM 3163 C CA . VAL A 1 402 ? 11.156 -5.16 21.078 1 86.5 402 VAL A CA 1
ATOM 3164 C C . VAL A 1 402 ? 10.906 -4.574 22.469 1 86.5 402 VAL A C 1
ATOM 3166 O O . VAL A 1 402 ? 10.93 -3.354 22.656 1 86.5 402 VAL A O 1
ATOM 3169 N N . TYR A 1 403 ? 10.664 -5.469 23.391 1 92.56 403 TYR A N 1
ATOM 3170 C CA . TYR A 1 403 ? 10.438 -4.977 24.734 1 92.56 403 TYR A CA 1
ATOM 3171 C C . TYR A 1 403 ? 11.703 -4.34 25.297 1 92.56 403 TYR A C 1
ATOM 3173 O O . TYR A 1 403 ? 11.633 -3.359 26.047 1 92.56 403 TYR A O 1
ATOM 3181 N N . ALA A 1 404 ? 12.836 -4.941 24.953 1 93.44 404 ALA A N 1
ATOM 3182 C CA . ALA A 1 404 ? 14.102 -4.328 25.359 1 93.44 404 ALA A CA 1
ATOM 3183 C C . ALA A 1 404 ? 14.219 -2.912 24.797 1 93.44 404 ALA A C 1
ATOM 3185 O O . ALA A 1 404 ? 14.727 -2.014 25.484 1 93.44 404 ALA A O 1
ATOM 3186 N N . LEU A 1 405 ? 13.805 -2.752 23.609 1 92.19 405 LEU A N 1
ATOM 3187 C CA . LEU A 1 405 ? 13.805 -1.43 23 1 92.19 405 LEU A CA 1
ATOM 3188 C C . LEU A 1 405 ? 12.898 -0.471 23.766 1 92.19 405 LEU A C 1
ATOM 3190 O O . LEU A 1 405 ? 13.266 0.685 23.984 1 92.19 405 LEU A O 1
ATOM 3194 N N . MET A 1 406 ? 11.688 -0.906 24.156 1 95.5 406 MET A N 1
ATOM 3195 C CA . MET A 1 406 ? 10.781 -0.09 24.953 1 95.5 406 MET A CA 1
ATOM 3196 C C . MET A 1 406 ? 11.445 0.362 26.25 1 95.5 406 MET A C 1
ATOM 3198 O O . MET A 1 406 ? 11.398 1.545 26.594 1 95.5 406 MET A O 1
ATOM 3202 N N . ARG A 1 407 ? 12.055 -0.548 26.859 1 96.62 407 ARG A N 1
ATOM 3203 C CA . ARG A 1 407 ? 12.664 -0.279 28.156 1 96.62 407 ARG A CA 1
ATOM 3204 C C . ARG A 1 407 ? 13.797 0.736 28.016 1 96.62 407 ARG A C 1
ATOM 3206 O O . ARG A 1 407 ? 13.977 1.583 28.891 1 96.62 407 ARG A O 1
ATOM 3213 N N . CYS A 1 408 ? 14.539 0.613 26.938 1 96.62 408 CYS A N 1
ATOM 3214 C CA . CYS A 1 408 ? 15.594 1.585 26.688 1 96.62 408 CYS A CA 1
ATOM 3215 C C . CYS A 1 408 ? 15.023 2.988 26.531 1 96.62 408 CYS A C 1
ATOM 3217 O O . CYS A 1 408 ? 15.633 3.963 26.969 1 96.62 408 CYS A O 1
ATOM 3219 N N . CYS A 1 409 ? 13.883 3.072 25.969 1 97.38 409 CYS A N 1
ATOM 3220 C CA . CYS A 1 409 ? 13.234 4.359 25.766 1 97.38 409 CYS A CA 1
ATOM 3221 C C . CYS A 1 409 ? 12.672 4.91 27.062 1 97.38 409 CYS A C 1
ATOM 3223 O O . CYS A 1 409 ? 12.453 6.117 27.188 1 97.38 409 CYS A O 1
ATOM 3225 N N . TRP A 1 410 ? 12.461 4.031 28.062 1 97.88 410 TRP A N 1
ATOM 3226 C CA . TRP A 1 410 ? 11.781 4.426 29.297 1 97.88 410 TRP A CA 1
ATOM 3227 C C . TRP A 1 410 ? 12.773 4.602 30.438 1 97.88 410 TRP A C 1
ATOM 3229 O O . TRP A 1 410 ? 12.398 4.574 31.609 1 97.88 410 TRP A O 1
ATOM 3239 N N . GLU A 1 411 ? 14.039 4.738 30.062 1 97.44 411 GLU A N 1
ATOM 3240 C CA . GLU A 1 411 ? 15.016 5.07 31.094 1 97.44 411 GLU A CA 1
ATOM 3241 C C . GLU A 1 411 ? 14.609 6.332 31.859 1 97.44 411 GLU A C 1
ATOM 3243 O O . GLU A 1 411 ? 14.141 7.297 31.25 1 97.44 411 GLU A O 1
ATOM 3248 N N . ALA A 1 412 ? 14.812 6.332 33.188 1 95.25 412 ALA A N 1
ATOM 3249 C CA . ALA A 1 412 ? 14.383 7.434 34.031 1 95.25 412 ALA A CA 1
ATOM 3250 C C . ALA A 1 412 ? 15.125 8.719 33.688 1 95.25 412 ALA A C 1
ATOM 3252 O O . ALA A 1 412 ? 14.523 9.797 33.625 1 95.25 412 ALA A O 1
ATOM 3253 N N . GLU A 1 413 ? 16.422 8.594 33.5 1 94.88 413 GLU A N 1
ATOM 3254 C CA . GLU A 1 413 ? 17.234 9.742 33.125 1 94.88 413 GLU A CA 1
ATOM 3255 C C . GLU A 1 413 ? 17.188 9.984 31.609 1 94.88 413 GLU A C 1
ATOM 3257 O O . GLU A 1 413 ? 17.594 9.125 30.828 1 94.88 413 GLU A O 1
ATOM 3262 N N . PRO A 1 414 ? 16.734 11.133 31.156 1 94.75 414 PRO A N 1
ATOM 3263 C CA . PRO A 1 414 ? 16.594 11.406 29.719 1 94.75 414 PRO A CA 1
ATOM 3264 C C . PRO A 1 414 ? 17.891 11.188 28.953 1 94.75 414 PRO A C 1
ATOM 3266 O O . PRO A 1 414 ? 17.875 10.672 27.828 1 94.75 414 PRO A O 1
ATOM 3269 N N . ARG A 1 415 ? 19.016 11.5 29.547 1 94.5 415 ARG A N 1
ATOM 3270 C CA . ARG A 1 415 ? 20.312 11.414 28.875 1 94.5 415 ARG A CA 1
ATOM 3271 C C . ARG A 1 415 ? 20.703 9.969 28.609 1 94.5 415 ARG A C 1
ATOM 3273 O O . ARG A 1 415 ? 21.531 9.688 27.75 1 94.5 415 ARG A O 1
ATOM 3280 N N . LYS A 1 416 ? 20.141 9.078 29.328 1 96.62 416 LYS A N 1
ATOM 3281 C CA . LYS A 1 416 ? 20.438 7.664 29.172 1 96.62 416 LYS A CA 1
ATOM 3282 C C . LYS A 1 416 ? 19.594 7.035 28.078 1 96.62 416 LYS A C 1
ATOM 3284 O O . LYS A 1 416 ? 19.859 5.91 27.641 1 96.62 416 LYS A O 1
ATOM 3289 N N . ARG A 1 417 ? 18.578 7.746 27.641 1 96.56 417 ARG A N 1
ATOM 3290 C CA . ARG A 1 417 ? 17.781 7.258 26.531 1 96.56 417 ARG A CA 1
ATOM 3291 C C . ARG A 1 417 ? 18.5 7.43 25.203 1 96.56 417 ARG A C 1
ATOM 3293 O O . ARG A 1 417 ? 19.234 8.406 25.016 1 96.56 417 ARG A O 1
ATOM 3300 N N . PRO A 1 418 ? 18.344 6.52 24.312 1 95.38 418 PRO A N 1
ATOM 3301 C CA . PRO A 1 418 ? 19 6.664 23 1 95.38 418 PRO A CA 1
ATOM 3302 C C . PRO A 1 418 ? 18.391 7.785 22.156 1 95.38 418 PRO A C 1
ATOM 3304 O O . PRO A 1 418 ? 17.234 8.156 22.359 1 95.38 418 PRO A O 1
ATOM 3307 N N . SER A 1 419 ? 19.219 8.398 21.297 1 94.56 419 SER A N 1
ATOM 3308 C CA . SER A 1 419 ? 18.672 9.281 20.266 1 94.56 419 SER A CA 1
ATOM 3309 C C . SER A 1 419 ? 17.906 8.492 19.219 1 94.56 419 SER A C 1
ATOM 3311 O O . SER A 1 419 ? 18.031 7.27 19.125 1 94.56 419 SER A O 1
ATOM 3313 N N . PHE A 1 420 ? 17.047 9.133 18.484 1 93.56 420 PHE A N 1
ATOM 3314 C CA . PHE A 1 420 ? 16.344 8.461 17.391 1 93.56 420 PHE A CA 1
ATOM 3315 C C . PHE A 1 420 ? 17.344 7.945 16.344 1 93.56 420 PHE A C 1
ATOM 3317 O O . PHE A 1 420 ? 17.109 6.902 15.734 1 93.56 420 PHE A O 1
ATOM 3324 N N . GLN A 1 421 ? 18.438 8.672 16.172 1 91.62 421 GLN A N 1
ATOM 3325 C CA . GLN A 1 421 ? 19.484 8.211 15.273 1 91.62 421 GLN A CA 1
ATOM 3326 C C . GLN A 1 421 ? 20.016 6.848 15.703 1 91.62 421 GLN A C 1
ATOM 3328 O O . GLN A 1 421 ? 20.156 5.941 14.875 1 91.62 421 GLN A O 1
ATOM 3333 N N . LYS A 1 422 ? 20.312 6.746 16.938 1 91.81 422 LYS A N 1
ATOM 3334 C CA . LYS A 1 422 ? 20.812 5.488 17.484 1 91.81 422 LYS A CA 1
ATOM 3335 C C . LYS A 1 422 ? 19.766 4.391 17.391 1 91.81 422 LYS A C 1
ATOM 3337 O O . LYS A 1 422 ? 20.078 3.229 17.125 1 91.81 422 LYS A O 1
ATOM 3342 N N . LEU A 1 423 ? 18.516 4.758 17.688 1 91.69 423 LEU A N 1
ATOM 3343 C CA . LEU A 1 423 ? 17.422 3.801 17.578 1 91.69 423 LEU A CA 1
ATOM 3344 C C . LEU A 1 423 ? 17.312 3.27 16.156 1 91.69 423 LEU A C 1
ATOM 3346 O O . LEU A 1 423 ? 17.109 2.07 15.953 1 91.69 423 LEU A O 1
ATOM 3350 N N . GLN A 1 424 ? 17.391 4.168 15.172 1 88.19 424 GLN A N 1
ATOM 3351 C CA . GLN A 1 424 ? 17.312 3.787 13.766 1 88.19 424 GLN A CA 1
ATOM 3352 C C . GLN A 1 424 ? 18.422 2.803 13.398 1 88.19 424 GLN A C 1
ATOM 3354 O O . GLN A 1 424 ? 18.172 1.839 12.664 1 88.19 424 GLN A O 1
ATOM 3359 N N . GLU A 1 425 ? 19.578 3.051 13.891 1 87 425 GLU A N 1
ATOM 3360 C CA . GLU A 1 425 ? 20.719 2.168 13.641 1 87 425 GLU A CA 1
ATOM 3361 C C . GLU A 1 425 ? 20.469 0.777 14.219 1 87 425 GLU A C 1
ATOM 3363 O O . GLU A 1 425 ? 20.766 -0.23 13.578 1 87 425 GLU A O 1
ATOM 3368 N N . LYS A 1 426 ? 19.969 0.792 15.391 1 84.88 426 LYS A N 1
ATOM 3369 C CA . LYS A 1 426 ? 19.672 -0.474 16.047 1 84.88 426 LYS A CA 1
ATOM 3370 C C . LYS A 1 426 ? 18.609 -1.265 15.289 1 84.88 426 LYS A C 1
ATOM 3372 O O . LYS A 1 426 ? 18.734 -2.48 15.125 1 84.88 426 LYS A O 1
ATOM 3377 N N . LEU A 1 427 ? 17.578 -0.6 14.867 1 83.56 427 LEU A N 1
ATOM 3378 C CA . LEU A 1 427 ? 16.484 -1.235 14.133 1 83.56 427 LEU A CA 1
ATOM 3379 C C . LEU A 1 427 ? 16.969 -1.78 12.797 1 83.56 427 LEU A C 1
ATOM 3381 O O . LEU A 1 427 ? 16.578 -2.875 12.391 1 83.56 427 LEU A O 1
ATOM 3385 N N . GLU A 1 428 ? 17.812 -1.028 12.125 1 76.81 428 GLU A N 1
ATOM 3386 C CA . GLU A 1 428 ? 18.359 -1.45 10.844 1 76.81 428 GLU A CA 1
ATOM 3387 C C . GLU A 1 428 ? 19.234 -2.689 11 1 76.81 428 GLU A C 1
ATOM 3389 O O . GLU A 1 428 ? 19.219 -3.582 10.148 1 76.81 428 GLU A O 1
ATOM 3394 N N . ARG A 1 429 ? 19.953 -2.791 12.062 1 75.44 429 ARG A N 1
ATOM 3395 C CA . ARG A 1 429 ? 20.812 -3.934 12.336 1 75.44 429 ARG A CA 1
ATOM 3396 C C . ARG A 1 429 ? 20 -5.191 12.594 1 75.44 429 ARG A C 1
ATOM 3398 O O . ARG A 1 429 ? 20.359 -6.281 12.156 1 75.44 429 ARG A O 1
ATOM 3405 N N . GLU A 1 430 ? 18.859 -4.992 13.266 1 71.31 430 GLU A N 1
ATOM 3406 C CA . GLU A 1 430 ? 18 -6.129 13.57 1 71.31 430 GLU A CA 1
ATOM 3407 C C . GLU A 1 430 ? 17.328 -6.672 12.305 1 71.31 430 GLU A C 1
ATOM 3409 O O . GLU A 1 430 ? 17.094 -7.875 12.188 1 71.31 430 GLU A O 1
ATOM 3414 N N . LEU A 1 431 ? 16.984 -5.812 11.461 1 60.94 431 LEU A N 1
ATOM 3415 C CA . LEU A 1 431 ? 16.344 -6.219 10.203 1 60.94 431 LEU A CA 1
ATOM 3416 C C . LEU A 1 431 ? 17.328 -6.961 9.312 1 60.94 431 LEU A C 1
ATOM 3418 O O . LEU A 1 431 ? 16.969 -7.934 8.648 1 60.94 431 LEU A O 1
ATOM 3422 N N . THR A 1 432 ? 18.484 -6.457 9.203 1 57.12 432 THR A N 1
ATOM 3423 C CA . THR A 1 432 ? 19.516 -7.094 8.391 1 57.12 432 THR A CA 1
ATOM 3424 C C . THR A 1 432 ? 19.844 -8.484 8.93 1 57.12 432 THR A C 1
ATOM 3426 O O . THR A 1 432 ? 20.156 -9.391 8.156 1 57.12 432 THR A O 1
ATOM 3429 N N . LYS A 1 433 ? 19.703 -8.68 10.172 1 56.31 433 LYS A N 1
ATOM 3430 C CA . LYS A 1 433 ? 19.984 -9.984 10.773 1 56.31 433 LYS A CA 1
ATOM 3431 C C . LYS A 1 433 ? 18.891 -10.992 10.438 1 56.31 433 LYS A C 1
ATOM 3433 O O . LYS A 1 433 ? 19.156 -12.188 10.312 1 56.31 433 LYS A O 1
ATOM 3438 N N . GLN A 1 434 ? 17.734 -10.523 10.445 1 52.19 434 GLN A N 1
ATOM 3439 C CA . GLN A 1 434 ? 16.609 -11.43 10.18 1 52.19 434 GLN A CA 1
ATOM 3440 C C . GLN A 1 434 ? 16.547 -11.82 8.711 1 52.19 434 GLN A C 1
ATOM 3442 O O . GLN A 1 434 ? 15.828 -12.742 8.336 1 52.19 434 GLN A O 1
ATOM 3447 N N . GLN A 1 435 ? 17.031 -11.062 7.816 1 45.75 435 GLN A N 1
ATOM 3448 C CA . GLN A 1 435 ? 17.094 -11.57 6.449 1 45.75 435 GLN A CA 1
ATOM 3449 C C . GLN A 1 435 ? 17.906 -12.859 6.383 1 45.75 435 GLN A C 1
ATOM 3451 O O . GLN A 1 435 ? 19.047 -12.914 6.867 1 45.75 435 GLN A O 1
ATOM 3456 N N . PRO A 1 436 ? 17.344 -14.023 6.293 1 40.22 436 PRO A N 1
ATOM 3457 C CA . PRO A 1 436 ? 18.125 -15.266 6.223 1 40.22 436 PRO A CA 1
ATOM 3458 C C . PRO A 1 436 ? 19.391 -15.125 5.395 1 40.22 436 PRO A C 1
ATOM 3460 O O . PRO A 1 436 ? 19.406 -14.398 4.395 1 40.22 436 PRO A O 1
ATOM 3463 N N . CYS A 1 437 ? 20.672 -15.211 6.055 1 30.8 437 CYS A N 1
ATOM 3464 C CA . CYS A 1 437 ? 21.859 -15.594 5.312 1 30.8 437 CYS A CA 1
ATOM 3465 C C . CYS A 1 437 ? 21.547 -16.688 4.293 1 30.8 437 CYS A C 1
ATOM 3467 O O . CYS A 1 437 ? 20.859 -17.656 4.605 1 30.8 437 CYS A O 1
ATOM 3469 N N . SER A 1 438 ? 21.438 -16.312 3.055 1 29.5 438 SER A N 1
ATOM 3470 C CA . SER A 1 438 ? 21.75 -17.344 2.08 1 29.5 438 SER A CA 1
ATOM 3471 C C . SER A 1 438 ? 22.844 -18.266 2.586 1 29.5 438 SER A C 1
ATOM 3473 O O . SER A 1 438 ? 23.5 -18.969 1.797 1 29.5 438 SER A O 1
ATOM 3475 N N . GLY A 1 439 ? 23 -18.672 3.969 1 24.11 439 GLY A N 1
ATOM 3476 C CA . GLY A 1 439 ? 23.797 -19.891 3.934 1 24.11 439 GLY A CA 1
ATOM 3477 C C . GLY A 1 439 ? 23.078 -21.047 3.26 1 24.11 439 GLY A C 1
ATOM 3478 O O . GLY A 1 439 ? 21.844 -21.078 3.223 1 24.11 439 GLY A O 1
ATOM 3479 N N . MET B 1 1 ? -0.21 9.18 -13.375 1 21.77 1 MET B N 1
ATOM 3480 C CA . MET B 1 1 ? -0.684 8.141 -14.281 1 21.77 1 MET B CA 1
ATOM 3481 C C . MET B 1 1 ? -0.211 6.762 -13.828 1 21.77 1 MET B C 1
ATOM 3483 O O . MET B 1 1 ? 0.992 6.527 -13.695 1 21.77 1 MET B O 1
ATOM 3487 N N . ALA B 1 2 ? -0.869 6.027 -13.094 1 32.12 2 ALA B N 1
ATOM 3488 C CA . ALA B 1 2 ? -0.493 4.676 -12.688 1 32.12 2 ALA B CA 1
ATOM 3489 C C . ALA B 1 2 ? 0.086 3.887 -13.859 1 32.12 2 ALA B C 1
ATOM 3491 O O . ALA B 1 2 ? -0.559 3.75 -14.898 1 32.12 2 ALA B O 1
ATOM 3492 N N . THR B 1 3 ? 1.271 3.893 -14.008 1 35.09 3 THR B N 1
ATOM 3493 C CA . THR B 1 3 ? 1.857 3.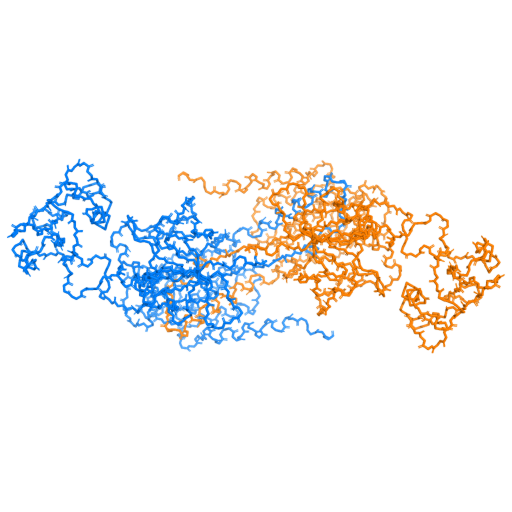078 -15.062 1 35.09 3 THR B CA 1
ATOM 3494 C C . THR B 1 3 ? 1.094 1.766 -15.227 1 35.09 3 THR B C 1
ATOM 3496 O O . THR B 1 3 ? 1.05 0.952 -14.297 1 35.09 3 THR B O 1
ATOM 3499 N N . LYS B 1 4 ? 0.054 1.722 -16.016 1 46.56 4 LYS B N 1
ATOM 3500 C CA . LYS B 1 4 ? -0.711 0.528 -16.359 1 46.56 4 LYS B CA 1
ATOM 3501 C C . LYS B 1 4 ? 0.211 -0.662 -16.609 1 46.56 4 LYS B C 1
ATOM 3503 O O . LYS B 1 4 ? 1.186 -0.553 -17.359 1 46.56 4 LYS B O 1
ATOM 3508 N N . SER B 1 5 ? 0.23 -1.66 -15.664 1 59.31 5 SER B N 1
ATOM 3509 C CA . SER B 1 5 ? 0.887 -2.947 -15.867 1 59.31 5 SER B CA 1
ATOM 3510 C C . SER B 1 5 ? 0.624 -3.482 -17.266 1 59.31 5 SER B C 1
ATOM 3512 O O . SER B 1 5 ? -0.448 -3.258 -17.844 1 59.31 5 SER B O 1
ATOM 3514 N N . TRP B 1 6 ? 1.71 -3.711 -18.062 1 55.5 6 TRP B N 1
ATOM 3515 C CA . TRP B 1 6 ? 1.532 -4.234 -19.406 1 55.5 6 TRP B CA 1
ATOM 3516 C C . TRP B 1 6 ? 0.483 -5.34 -19.422 1 55.5 6 TRP B C 1
ATOM 3518 O O . TRP B 1 6 ? -0.184 -5.551 -20.438 1 55.5 6 TRP B O 1
ATOM 3528 N N . ALA B 1 7 ? 0.292 -5.883 -18.375 1 61.28 7 ALA B N 1
ATOM 3529 C CA . ALA B 1 7 ? -0.557 -7.074 -18.359 1 61.28 7 ALA B CA 1
ATOM 3530 C C . ALA B 1 7 ? -2.023 -6.703 -18.578 1 61.28 7 ALA B C 1
ATOM 3532 O O . ALA B 1 7 ? -2.771 -7.438 -19.219 1 61.28 7 ALA B O 1
ATOM 3533 N N . SER B 1 8 ? -2.289 -5.516 -18.062 1 62.06 8 SER B N 1
ATOM 3534 C CA . SER B 1 8 ? -3.688 -5.117 -18.188 1 62.06 8 SER B CA 1
ATOM 3535 C C . SER B 1 8 ? -4.023 -4.75 -19.625 1 62.06 8 SER B C 1
ATOM 3537 O O . SER B 1 8 ? -5.18 -4.855 -20.047 1 62.06 8 SER B O 1
ATOM 3539 N N . GLY B 1 9 ? -3.059 -4.48 -20.391 1 71.06 9 GLY B N 1
ATOM 3540 C CA . GLY B 1 9 ? -3.307 -4.066 -21.766 1 71.06 9 GLY B CA 1
ATOM 3541 C C . GLY B 1 9 ? -2.875 -5.105 -22.797 1 71.06 9 GLY B C 1
ATOM 3542 O O . GLY B 1 9 ? -2.775 -4.805 -23.984 1 71.06 9 GLY B O 1
ATOM 3543 N N . THR B 1 10 ? -2.707 -6.348 -22.312 1 76.62 10 THR B N 1
ATOM 3544 C CA . THR B 1 10 ? -2.176 -7.371 -23.203 1 76.62 10 THR B CA 1
ATOM 3545 C C . THR B 1 10 ? -3.273 -7.922 -24.109 1 76.62 10 THR B C 1
ATOM 3547 O O . THR B 1 10 ? -4.379 -8.211 -23.641 1 76.62 10 THR B O 1
ATOM 3550 N N . ARG B 1 11 ? -3.006 -7.898 -25.422 1 82.75 11 ARG B N 1
ATOM 3551 C CA . ARG B 1 11 ? -3.896 -8.461 -26.438 1 82.75 11 ARG B CA 1
ATOM 3552 C C . ARG B 1 11 ? -3.156 -9.445 -27.328 1 82.75 11 ARG B C 1
ATOM 3554 O O . ARG B 1 11 ? -1.926 -9.43 -27.391 1 82.75 11 ARG B O 1
ATOM 3561 N N . VAL B 1 12 ? -3.984 -10.273 -27.953 1 86.94 12 VAL B N 1
ATOM 3562 C CA . VAL B 1 12 ? -3.43 -11.273 -28.859 1 86.94 12 VAL B CA 1
ATOM 3563 C C . VAL B 1 12 ? -3.92 -10.992 -30.281 1 86.94 12 VAL B C 1
ATOM 3565 O O . VAL B 1 12 ? -5.113 -10.773 -30.5 1 86.94 12 VAL B O 1
ATOM 3568 N N . ALA B 1 13 ? -2.979 -10.984 -31.25 1 89.5 13 ALA B N 1
ATOM 3569 C CA . ALA B 1 13 ? -3.338 -10.758 -32.656 1 89.5 13 ALA B CA 1
ATOM 3570 C C . ALA B 1 13 ? -4.152 -11.922 -33.188 1 89.5 13 ALA B C 1
ATOM 3572 O O . ALA B 1 13 ? -3.752 -13.086 -33.062 1 89.5 13 ALA B O 1
ATOM 3573 N N . LYS B 1 14 ? -5.227 -11.641 -33.844 1 88.44 14 LYS B N 1
ATOM 3574 C CA . LYS B 1 14 ? -6.125 -12.664 -34.375 1 88.44 14 LYS B CA 1
ATOM 3575 C C . LYS B 1 14 ? -5.648 -13.156 -35.719 1 88.44 14 LYS B C 1
ATOM 3577 O O . LYS B 1 14 ? -6.008 -14.258 -36.156 1 88.44 14 LYS B O 1
ATOM 3582 N N . SER B 1 15 ? -5 -12.25 -36.375 1 89 15 SER B N 1
ATOM 3583 C CA . SER B 1 15 ? -4.559 -12.555 -37.75 1 89 15 SER B CA 1
ATOM 3584 C C . SER B 1 15 ? -3.238 -11.867 -38.062 1 89 15 SER B C 1
ATOM 3586 O O . SER B 1 15 ? -2.734 -11.078 -37.281 1 89 15 SER B O 1
ATOM 3588 N N . ASP B 1 16 ? -2.717 -12.25 -39.156 1 90.56 16 ASP B N 1
ATOM 3589 C CA . ASP B 1 16 ? -1.47 -11.641 -39.625 1 90.56 16 ASP B CA 1
ATOM 3590 C C . ASP B 1 16 ? -1.715 -10.242 -40.156 1 90.56 16 ASP B C 1
ATOM 3592 O O . ASP B 1 16 ? -2.756 -9.984 -40.781 1 90.56 16 ASP B O 1
ATOM 3596 N N . HIS B 1 17 ? -0.883 -9.344 -39.875 1 90.56 17 HIS B N 1
ATOM 3597 C CA . HIS B 1 17 ? -0.806 -8 -40.469 1 90.56 17 HIS B CA 1
ATOM 3598 C C . HIS B 1 17 ? 0.615 -7.672 -40.906 1 90.56 17 HIS B C 1
ATOM 3600 O O . HIS B 1 17 ? 1.311 -6.891 -40.25 1 90.56 17 HIS B O 1
ATOM 3606 N N . SER B 1 18 ? 1.047 -8.258 -42.031 1 88.81 18 SER B N 1
ATOM 3607 C CA . SER B 1 18 ? 2.439 -8.242 -42.469 1 88.81 18 SER B CA 1
ATOM 3608 C C . SER B 1 18 ? 2.742 -7.008 -43.312 1 88.81 18 SER B C 1
ATOM 3610 O O . SER B 1 18 ? 3.904 -6.629 -43.469 1 88.81 18 SER B O 1
ATOM 3612 N N . LYS B 1 19 ? 1.783 -6.402 -43.938 1 88.56 19 LYS B N 1
ATOM 3613 C CA . LYS B 1 19 ? 1.979 -5.211 -44.75 1 88.56 19 LYS B CA 1
ATOM 3614 C C . LYS B 1 19 ? 1.252 -4.008 -44.156 1 88.56 19 LYS B C 1
ATOM 3616 O O . LYS B 1 19 ? 0.248 -3.549 -44.719 1 88.56 19 LYS B O 1
ATOM 3621 N N . PRO B 1 20 ? 1.797 -3.555 -43.125 1 86.06 20 PRO B N 1
ATOM 3622 C CA . PRO B 1 20 ? 1.114 -2.443 -42.438 1 86.06 20 PRO B CA 1
ATOM 3623 C C . PRO B 1 20 ? 1.264 -1.123 -43.188 1 86.06 20 PRO B C 1
ATOM 3625 O O . PRO B 1 20 ? 2.262 -0.912 -43.875 1 86.06 20 PRO B O 1
ATOM 3628 N N . LYS B 1 21 ? 0.223 -0.272 -43.156 1 86.12 21 LYS B N 1
ATOM 3629 C CA . LYS B 1 21 ? 0.329 1.102 -43.625 1 86.12 21 LYS B CA 1
ATOM 3630 C C . LYS B 1 21 ? 1.179 1.952 -42.688 1 86.12 21 LYS B C 1
ATOM 3632 O O . LYS B 1 21 ? 1.572 1.493 -41.625 1 86.12 21 LYS B O 1
ATOM 3637 N N . ALA B 1 22 ? 1.503 3.055 -43.219 1 86.81 22 ALA B N 1
ATOM 3638 C CA . ALA B 1 22 ? 2.33 3.959 -42.406 1 86.81 22 ALA B CA 1
ATOM 3639 C C . ALA B 1 22 ? 1.694 4.23 -41.062 1 86.81 22 ALA B C 1
ATOM 3641 O O . ALA B 1 22 ? 0.521 4.602 -40.969 1 86.81 22 ALA B O 1
ATOM 3642 N N . GLY B 1 23 ? 2.4 3.955 -40.031 1 89.31 23 GLY B N 1
ATOM 3643 C CA . GLY B 1 23 ? 1.928 4.223 -38.688 1 89.31 23 GLY B CA 1
ATOM 3644 C C . GLY B 1 23 ? 1.326 3.002 -38 1 89.31 23 GLY B C 1
ATOM 3645 O O . GLY B 1 23 ? 1.084 3.01 -36.781 1 89.31 23 GLY B O 1
ATOM 3646 N N . GLU B 1 24 ? 1.004 2.006 -38.844 1 90.62 24 GLU B N 1
ATOM 3647 C CA . GLU B 1 24 ? 0.392 0.799 -38.312 1 90.62 24 GLU B CA 1
ATOM 3648 C C . GLU B 1 24 ? 1.451 -0.196 -37.844 1 90.62 24 GLU B C 1
ATOM 3650 O O . GLU B 1 24 ? 2.598 -0.147 -38.281 1 90.62 24 GLU B O 1
ATOM 3655 N N . LEU B 1 25 ? 1.085 -1.032 -36.969 1 92.06 25 LEU B N 1
ATOM 3656 C CA . LEU B 1 25 ? 1.968 -2.049 -36.406 1 92.06 25 LEU B CA 1
ATOM 3657 C C . LEU B 1 25 ? 1.879 -3.346 -37.188 1 92.06 25 LEU B C 1
ATOM 3659 O O . LEU B 1 25 ? 0.785 -3.775 -37.562 1 92.06 25 LEU B O 1
ATOM 3663 N N . ALA B 1 26 ? 3.023 -3.908 -37.562 1 92.38 26 ALA B N 1
ATOM 3664 C CA . ALA B 1 26 ? 3.066 -5.234 -38.156 1 92.38 26 ALA B CA 1
ATOM 3665 C C . ALA B 1 26 ? 3.055 -6.332 -37.094 1 92.38 26 ALA B C 1
ATOM 3667 O O . ALA B 1 26 ? 3.705 -6.203 -36.062 1 92.38 26 ALA B O 1
ATOM 3668 N N . TYR B 1 27 ? 2.242 -7.395 -37.312 1 90.44 27 TYR B N 1
ATOM 3669 C CA . TYR B 1 27 ? 2.189 -8.516 -36.375 1 90.44 27 TYR B CA 1
ATOM 3670 C C . TYR B 1 27 ? 1.711 -9.781 -37.062 1 90.44 27 TYR B C 1
ATOM 3672 O O . TYR B 1 27 ? 1.192 -9.727 -38.188 1 90.44 27 TYR B O 1
ATOM 3680 N N . GLY B 1 28 ? 2.025 -10.898 -36.438 1 87.12 28 GLY B N 1
ATOM 3681 C CA . GLY B 1 28 ? 1.497 -12.188 -36.844 1 87.12 28 GLY B CA 1
ATOM 3682 C C . GLY B 1 28 ? 0.408 -12.703 -35.938 1 87.12 28 GLY B C 1
ATOM 3683 O O . GLY B 1 28 ? 0.258 -12.227 -34.812 1 87.12 28 GLY B O 1
ATOM 3684 N N . LYS B 1 29 ? -0.335 -13.617 -36.5 1 83.69 29 LYS B N 1
ATOM 3685 C CA . LYS B 1 29 ? -1.357 -14.25 -35.688 1 83.69 29 LYS B CA 1
ATOM 3686 C C . LYS B 1 29 ? -0.749 -14.852 -34.438 1 83.69 29 LYS B C 1
ATOM 3688 O O . LYS B 1 29 ? 0.253 -15.562 -34.5 1 83.69 29 LYS B O 1
ATOM 3693 N N . GLY B 1 30 ? -1.327 -14.445 -33.312 1 79.5 30 GLY B N 1
ATOM 3694 C CA . GLY B 1 30 ? -0.853 -15.008 -32.062 1 79.5 30 GLY B CA 1
ATOM 3695 C C . GLY B 1 30 ? 0.148 -14.117 -31.344 1 79.5 30 GLY B C 1
ATOM 3696 O O . GLY B 1 30 ? 0.472 -14.344 -30.172 1 79.5 30 GLY B O 1
ATOM 3697 N N . ASP B 1 31 ? 0.566 -13.102 -32.062 1 83.38 31 ASP B N 1
ATOM 3698 C CA . ASP B 1 31 ? 1.499 -12.188 -31.406 1 83.38 31 ASP B CA 1
ATOM 3699 C C . ASP B 1 31 ? 0.841 -11.477 -30.219 1 83.38 31 ASP B C 1
ATOM 3701 O O . ASP B 1 31 ? -0.345 -11.141 -30.281 1 83.38 31 ASP B O 1
ATOM 3705 N N . ILE B 1 32 ? 1.664 -11.32 -29.219 1 83.06 32 ILE B N 1
ATOM 3706 C CA . ILE B 1 32 ? 1.183 -10.617 -28.047 1 83.06 32 ILE B CA 1
ATOM 3707 C C . ILE B 1 32 ? 1.513 -9.125 -28.156 1 83.06 32 ILE B C 1
ATOM 3709 O O . ILE B 1 32 ? 2.666 -8.758 -28.391 1 83.06 32 ILE B O 1
ATOM 3713 N N . LEU B 1 33 ? 0.46 -8.391 -28.016 1 85.38 33 LEU B N 1
ATOM 3714 C CA . LEU B 1 33 ? 0.572 -6.941 -28.109 1 85.38 33 LEU B CA 1
ATOM 3715 C C . LEU B 1 33 ? 0.132 -6.285 -26.797 1 85.38 33 LEU B C 1
ATOM 3717 O O . LEU B 1 33 ? -0.735 -6.809 -26.094 1 85.38 33 LEU B O 1
ATOM 3721 N N . THR B 1 34 ? 0.801 -5.234 -26.469 1 84.75 34 THR B N 1
ATOM 3722 C CA . THR B 1 34 ? 0.394 -4.445 -25.297 1 84.75 34 THR B CA 1
ATOM 3723 C C . THR B 1 34 ? -0.234 -3.125 -25.734 1 84.75 34 THR B C 1
ATOM 3725 O O . THR B 1 34 ? 0.398 -2.332 -26.438 1 84.75 34 THR B O 1
ATOM 3728 N N . ILE B 1 35 ? -1.441 -2.92 -25.344 1 82.25 35 ILE B N 1
ATOM 3729 C CA . ILE B 1 35 ? -2.113 -1.668 -25.672 1 82.25 35 ILE B CA 1
ATOM 3730 C C . ILE B 1 35 ? -1.513 -0.531 -24.844 1 82.25 35 ILE B C 1
ATOM 3732 O O . ILE B 1 35 ? -1.495 -0.591 -23.609 1 82.25 35 ILE B O 1
ATOM 3736 N N . VAL B 1 36 ? -0.98 0.413 -25.453 1 79.69 36 VAL B N 1
ATOM 3737 C CA . VAL B 1 36 ? -0.333 1.546 -24.797 1 79.69 36 VAL B CA 1
ATOM 3738 C C .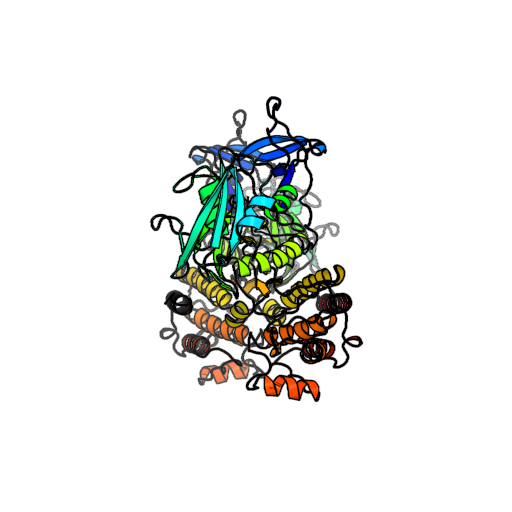 VAL B 1 36 ? -1.346 2.67 -24.594 1 79.69 36 VAL B C 1
ATOM 3740 O O . VAL B 1 36 ? -1.34 3.332 -23.547 1 79.69 36 VAL B O 1
ATOM 3743 N N . GLU B 1 37 ? -2.064 3.018 -25.469 1 76.5 37 GLU B N 1
ATOM 3744 C CA . GLU B 1 37 ? -3.059 4.086 -25.406 1 76.5 37 GLU B CA 1
ATOM 3745 C C . GLU B 1 37 ? -4.363 3.664 -26.078 1 76.5 37 GLU B C 1
ATOM 3747 O O . GLU B 1 37 ? -4.348 2.975 -27.109 1 76.5 37 GLU B O 1
ATOM 3752 N N . THR B 1 38 ? -5.434 3.939 -25.234 1 68.94 38 THR B N 1
ATOM 3753 C CA . THR B 1 38 ? -6.73 3.676 -25.859 1 68.94 38 THR B CA 1
ATOM 3754 C C . THR B 1 38 ? -7.199 4.883 -26.656 1 68.94 38 THR B C 1
ATOM 3756 O O . THR B 1 38 ? -7.152 6.016 -26.188 1 68.94 38 THR B O 1
ATOM 3759 N N . GLY B 1 39 ? -6.934 5.035 -27.875 1 56.12 39 GLY B N 1
ATOM 3760 C CA . GLY B 1 39 ? -7.344 6.152 -28.719 1 56.12 39 GLY B CA 1
ATOM 3761 C C . GLY B 1 39 ? -8.789 6.562 -28.5 1 56.12 39 GLY B C 1
ATOM 3762 O O . GLY B 1 39 ? -9.547 5.844 -27.844 1 56.12 39 GLY B O 1
ATOM 3763 N N . THR B 1 40 ? -9.023 7.844 -28.641 1 53.94 40 THR B N 1
ATOM 3764 C CA . THR B 1 40 ? -10.336 8.461 -28.531 1 53.94 40 THR B CA 1
ATOM 3765 C C . THR B 1 40 ? -11.398 7.621 -29.234 1 53.94 40 THR B C 1
ATOM 3767 O O . THR B 1 40 ? -12.555 7.586 -28.812 1 53.94 40 THR B O 1
ATOM 3770 N N . GLY B 1 41 ? -11.188 7.148 -30.469 1 54.81 41 GLY B N 1
ATOM 3771 C CA . GLY B 1 41 ? -12.195 6.375 -31.172 1 54.81 41 GLY B CA 1
ATOM 3772 C C . GLY B 1 41 ? -12.023 4.879 -31.016 1 54.81 41 GLY B C 1
ATOM 3773 O O . GLY B 1 41 ? -10.93 4.406 -30.688 1 54.81 41 GLY B O 1
ATOM 3774 N N . LYS B 1 42 ? -13.148 4.07 -30.812 1 61.03 42 LYS B N 1
ATOM 3775 C CA . LYS B 1 42 ? -13.328 2.652 -30.5 1 61.03 42 LYS B CA 1
ATOM 3776 C C . LYS B 1 42 ? -12.711 1.774 -31.594 1 61.03 42 LYS B C 1
ATOM 3778 O O . LYS B 1 42 ? -12.773 0.545 -31.5 1 61.03 42 LYS B O 1
ATOM 3783 N N . GLN B 1 43 ? -11.969 2.379 -32.438 1 77.38 43 GLN B N 1
ATOM 3784 C CA . GLN B 1 43 ? -11.703 1.468 -33.562 1 77.38 43 GLN B CA 1
ATOM 3785 C C . GLN B 1 43 ? -10.227 1.09 -33.625 1 77.38 43 GLN B C 1
ATOM 3787 O O . GLN B 1 43 ? -9.867 0.043 -34.156 1 77.38 43 GLN B O 1
ATOM 3792 N N . HIS B 1 44 ? -9.336 1.957 -33.125 1 83.88 44 HIS B N 1
ATOM 3793 C CA . HIS B 1 44 ? -7.914 1.634 -33.188 1 83.88 44 HIS B CA 1
ATOM 3794 C C . HIS B 1 44 ? -7.234 1.844 -31.844 1 83.88 44 HIS B C 1
ATOM 3796 O O . HIS B 1 44 ? -7.672 2.676 -31.031 1 83.88 44 HIS B O 1
ATOM 3802 N N . TYR B 1 45 ? -6.277 0.971 -31.531 1 85.88 45 TYR B N 1
ATOM 3803 C CA . TYR B 1 45 ? -5.402 1.11 -30.375 1 85.88 45 TYR B CA 1
ATOM 3804 C C . TYR B 1 45 ? -3.975 1.432 -30.812 1 85.88 45 TYR B C 1
ATOM 3806 O O . TYR B 1 45 ? -3.553 1.06 -31.906 1 85.88 45 TYR B O 1
ATOM 3814 N N . LYS B 1 46 ? -3.348 2.229 -30.031 1 88.25 46 LYS B N 1
ATOM 3815 C CA . LYS B 1 46 ? -1.891 2.217 -30.125 1 88.25 46 LYS B CA 1
ATOM 3816 C C . LYS B 1 46 ? -1.301 1.084 -29.281 1 88.25 46 LYS B C 1
ATOM 3818 O O . LYS B 1 46 ? -1.581 0.976 -28.094 1 88.25 46 LYS B O 1
ATOM 3823 N N . ALA B 1 47 ? -0.593 0.155 -29.984 1 88.25 47 ALA B N 1
ATOM 3824 C CA . ALA B 1 47 ? -0.096 -1.029 -29.297 1 88.25 47 ALA B CA 1
ATOM 3825 C C . ALA B 1 47 ? 1.403 -1.206 -29.516 1 88.25 47 ALA B C 1
ATOM 3827 O O . ALA B 1 47 ? 1.971 -0.634 -30.453 1 88.25 47 ALA B O 1
ATOM 3828 N N . ARG B 1 48 ? 2.016 -1.828 -28.625 1 86.31 48 ARG B N 1
ATOM 3829 C CA . ARG B 1 48 ? 3.412 -2.24 -28.719 1 86.31 48 ARG B CA 1
ATOM 3830 C C . ARG B 1 48 ? 3.525 -3.748 -28.922 1 86.31 48 ARG B C 1
ATOM 3832 O O . ARG B 1 48 ? 2.85 -4.523 -28.25 1 86.31 48 ARG B O 1
ATOM 3839 N N . HIS B 1 49 ? 4.301 -4.066 -29.984 1 85.81 49 HIS B N 1
ATOM 3840 C CA . HIS B 1 49 ? 4.59 -5.484 -30.188 1 85.81 49 HIS B CA 1
ATOM 3841 C C . HIS B 1 49 ? 5.551 -6 -29.109 1 85.81 49 HIS B C 1
ATOM 3843 O O . HIS B 1 49 ? 6.676 -5.508 -29 1 85.81 49 HIS B O 1
ATOM 3849 N N . ASN B 1 50 ? 5.156 -6.984 -28.375 1 76.81 50 ASN B N 1
ATOM 3850 C CA . ASN B 1 50 ? 5.898 -7.387 -27.188 1 76.81 50 ASN B CA 1
ATOM 3851 C C . ASN B 1 50 ? 7.242 -8.016 -27.547 1 76.81 50 ASN B C 1
ATOM 3853 O O . ASN B 1 50 ? 8.195 -7.934 -26.766 1 76.81 50 ASN B O 1
ATOM 3857 N N . THR B 1 51 ? 7.352 -8.641 -28.672 1 76.12 51 THR B N 1
ATOM 3858 C CA . THR B 1 51 ? 8.594 -9.289 -29.078 1 76.12 51 THR B CA 1
ATOM 3859 C C . THR B 1 51 ? 9.531 -8.289 -29.75 1 76.12 51 THR B C 1
ATOM 3861 O O . THR B 1 51 ? 10.711 -8.211 -29.406 1 76.12 51 THR B O 1
ATOM 3864 N N . THR B 1 52 ? 8.992 -7.465 -30.641 1 79.62 52 THR B N 1
ATOM 3865 C CA . THR B 1 52 ? 9.836 -6.574 -31.438 1 79.62 52 THR B CA 1
ATOM 3866 C C . THR B 1 52 ? 10 -5.223 -30.734 1 79.62 52 THR B C 1
ATOM 3868 O O . THR B 1 52 ? 10.93 -4.477 -31.031 1 79.62 52 THR B O 1
ATOM 3871 N N . GLY B 1 53 ? 9.039 -4.875 -29.891 1 81.38 53 GLY B N 1
ATOM 3872 C CA . GLY B 1 53 ? 9.055 -3.598 -29.188 1 81.38 53 GLY B CA 1
ATOM 3873 C C . GLY B 1 53 ? 8.5 -2.459 -30.031 1 81.38 53 GLY B C 1
ATOM 3874 O O . GLY B 1 53 ? 8.344 -1.339 -29.531 1 81.38 53 GLY B O 1
ATOM 3875 N N . GLU B 1 54 ? 8.188 -2.711 -31.25 1 87.56 54 GLU B N 1
ATOM 3876 C CA . GLU B 1 54 ? 7.664 -1.681 -32.156 1 87.56 54 GLU B CA 1
ATOM 3877 C C . GLU B 1 54 ? 6.273 -1.227 -31.719 1 87.56 54 GLU B C 1
ATOM 3879 O O . GLU B 1 54 ? 5.484 -2.023 -31.219 1 87.56 54 GLU B O 1
ATOM 3884 N N . GLU B 1 55 ? 6.074 0.038 -31.859 1 89.56 55 GLU B N 1
ATOM 3885 C CA . GLU B 1 55 ? 4.762 0.585 -31.531 1 89.56 55 GLU B CA 1
ATOM 3886 C C . GLU B 1 55 ? 4.027 1.056 -32.781 1 89.56 55 GLU B C 1
ATOM 3888 O O . GLU B 1 55 ? 4.66 1.479 -33.75 1 89.56 55 GLU B O 1
ATOM 3893 N N . GLY B 1 56 ? 2.773 0.98 -32.875 1 88.81 56 GLY B N 1
ATOM 3894 C CA . GLY B 1 56 ? 1.938 1.414 -33.969 1 88.81 56 GLY B CA 1
ATOM 3895 C C . GLY B 1 56 ? 0.456 1.225 -33.719 1 88.81 56 GLY B C 1
ATOM 3896 O O . GLY B 1 56 ? 0.059 0.809 -32.625 1 88.81 56 GLY B O 1
ATOM 3897 N N . LEU B 1 57 ? -0.269 1.593 -34.688 1 89.56 57 LEU B N 1
ATOM 3898 C CA . LEU B 1 57 ? -1.719 1.481 -34.594 1 89.56 57 LEU B CA 1
ATOM 3899 C C . LEU B 1 57 ? -2.186 0.073 -34.938 1 89.56 57 LEU B C 1
ATOM 3901 O O . LEU B 1 57 ? -1.657 -0.549 -35.875 1 89.56 57 LEU B O 1
ATOM 3905 N N . VAL B 1 58 ? -3.113 -0.403 -34.188 1 90.38 58 VAL B N 1
ATOM 3906 C CA . VAL B 1 58 ? -3.73 -1.702 -34.438 1 90.38 58 VAL B CA 1
ATOM 3907 C C . VAL B 1 58 ? -5.25 -1.576 -34.375 1 90.38 58 VAL B C 1
ATOM 3909 O O . VAL B 1 58 ? -5.781 -0.861 -33.5 1 90.38 58 VAL B O 1
ATOM 3912 N N . ALA B 1 59 ? -5.859 -2.166 -35.344 1 87.94 59 ALA B N 1
ATOM 3913 C CA . ALA B 1 59 ? -7.32 -2.184 -35.281 1 87.94 59 ALA B CA 1
ATOM 3914 C C . ALA B 1 59 ? -7.828 -3.025 -34.125 1 87.94 59 ALA B C 1
ATOM 3916 O O . ALA B 1 59 ? -7.352 -4.141 -33.906 1 87.94 59 ALA B O 1
ATOM 3917 N N . ALA B 1 60 ? -8.797 -2.539 -33.438 1 86.56 60 ALA B N 1
ATOM 3918 C CA . ALA B 1 60 ? -9.352 -3.242 -32.281 1 86.56 60 ALA B CA 1
ATOM 3919 C C . ALA B 1 60 ? -9.945 -4.59 -32.688 1 86.56 60 ALA B C 1
ATOM 3921 O O . ALA B 1 60 ? -9.93 -5.543 -31.906 1 86.56 60 ALA B O 1
ATOM 3922 N N . THR B 1 61 ? -10.391 -4.73 -33.906 1 87.31 61 THR B N 1
ATOM 3923 C CA . THR B 1 61 ? -11.031 -5.945 -34.406 1 87.31 61 THR B CA 1
ATOM 3924 C C . THR B 1 61 ? -9.992 -7.031 -34.656 1 87.31 61 THR B C 1
ATOM 3926 O O . THR B 1 61 ? -10.336 -8.211 -34.781 1 87.31 61 THR B O 1
ATOM 3929 N N . ASN B 1 62 ? -8.781 -6.602 -34.75 1 89.94 62 ASN B N 1
ATOM 3930 C CA . ASN B 1 62 ? -7.734 -7.555 -35.094 1 89.94 62 ASN B CA 1
ATOM 3931 C C . ASN B 1 62 ? -7.027 -8.102 -33.875 1 89.94 62 ASN B C 1
ATOM 3933 O O . ASN B 1 62 ? -6.059 -8.852 -33.969 1 89.94 62 ASN B O 1
ATOM 3937 N N . VAL B 1 63 ? -7.504 -7.672 -32.781 1 88.06 63 VAL B N 1
ATOM 3938 C CA . VAL B 1 63 ? -6.875 -8.156 -31.562 1 88.06 63 VAL B CA 1
ATOM 3939 C C . VAL B 1 63 ? -7.945 -8.664 -30.594 1 88.06 63 VAL B C 1
ATOM 3941 O O . VAL B 1 63 ? -9.117 -8.281 -30.703 1 88.06 63 VAL B O 1
ATOM 3944 N N . ARG B 1 64 ? -7.566 -9.672 -29.844 1 86.31 64 ARG B N 1
ATOM 3945 C CA . ARG B 1 64 ? -8.461 -10.211 -28.812 1 86.31 64 ARG B CA 1
ATOM 3946 C C . ARG B 1 64 ? -7.766 -10.273 -27.469 1 86.31 64 ARG B C 1
ATOM 3948 O O . ARG B 1 64 ? -6.543 -10.164 -27.375 1 86.31 64 ARG B O 1
ATOM 3955 N N . GLU B 1 65 ? -8.609 -10.438 -26.469 1 84.69 65 GLU B N 1
ATOM 3956 C CA . GLU B 1 65 ? -8.062 -10.648 -25.125 1 84.69 65 GLU B CA 1
ATOM 3957 C C . GLU B 1 65 ? -7.48 -12.047 -24.984 1 84.69 65 GLU B C 1
ATOM 3959 O O . GLU B 1 65 ? -7.77 -12.93 -25.797 1 84.69 65 GLU B O 1
ATOM 3964 N N . ARG B 1 66 ? -6.609 -12.219 -24.047 1 85.62 66 ARG B N 1
ATOM 3965 C CA . ARG B 1 66 ? -6.098 -13.547 -23.719 1 85.62 66 ARG B CA 1
ATOM 3966 C C . ARG B 1 66 ? -7.23 -14.484 -23.312 1 85.62 66 ARG B C 1
ATOM 3968 O O . ARG B 1 66 ? -8.242 -14.047 -22.766 1 85.62 66 ARG B O 1
ATOM 3975 N N . GLU B 1 67 ? -7.023 -15.711 -23.688 1 84.62 67 GLU B N 1
ATOM 3976 C CA . GLU B 1 67 ? -8.055 -16.703 -23.391 1 84.62 67 GLU B CA 1
ATOM 3977 C C . GLU B 1 67 ? -7.57 -17.688 -22.328 1 84.62 67 GLU B C 1
ATOM 3979 O O . GLU B 1 67 ? -6.398 -18.062 -22.312 1 84.62 67 GLU B O 1
ATOM 3984 N N . ALA B 1 68 ? -8.516 -18 -21.531 1 86 68 ALA B N 1
ATOM 3985 C CA . ALA B 1 68 ? -8.211 -19.047 -20.547 1 86 68 ALA B CA 1
ATOM 3986 C C . ALA B 1 68 ? -7.977 -20.391 -21.234 1 86 68 ALA B C 1
ATOM 3988 O O . ALA B 1 68 ? -8.641 -20.719 -22.219 1 86 68 ALA B O 1
ATOM 3989 N N . ILE B 1 69 ? -7.023 -21.062 -20.75 1 83.88 69 ILE B N 1
ATOM 3990 C CA . ILE B 1 69 ? -6.762 -22.422 -21.25 1 83.88 69 ILE B CA 1
ATOM 3991 C C . ILE B 1 69 ? -7.613 -23.422 -20.484 1 83.88 69 ILE B C 1
ATOM 3993 O O . ILE B 1 69 ? -7.656 -23.391 -19.25 1 83.88 69 ILE B O 1
ATOM 3997 N N . CYS B 1 70 ? -8.352 -24.172 -21.172 1 79.06 70 CYS B N 1
ATOM 3998 C CA . CYS B 1 70 ? -9.18 -25.188 -20.531 1 79.06 70 CYS B CA 1
ATOM 3999 C C . CYS B 1 70 ? -8.32 -26.312 -19.984 1 79.06 70 CYS B C 1
ATOM 4001 O O . CYS B 1 70 ? -7.301 -26.672 -20.578 1 79.06 70 CYS B O 1
ATOM 4003 N N . VAL B 1 71 ? -8.773 -26.734 -18.859 1 73.94 71 VAL B N 1
ATOM 4004 C CA . VAL B 1 71 ? -8.094 -27.906 -18.297 1 73.94 71 VAL B CA 1
ATOM 4005 C C . VAL B 1 71 ? -8.227 -29.094 -19.25 1 73.94 71 VAL B C 1
ATOM 4007 O O . VAL B 1 71 ? -9.344 -29.531 -19.547 1 73.94 71 VAL B O 1
ATOM 4010 N N . ASP B 1 72 ? -7.164 -29.453 -19.891 1 79.06 72 ASP B N 1
ATOM 4011 C CA . ASP B 1 72 ? -7.082 -30.562 -20.844 1 79.06 72 ASP B CA 1
ATOM 4012 C C . ASP B 1 72 ? -5.961 -31.531 -20.469 1 79.06 72 ASP B C 1
ATOM 4014 O O . ASP B 1 72 ? -4.781 -31.172 -20.547 1 79.06 72 ASP B O 1
ATOM 4018 N N . PRO B 1 73 ? -6.359 -32.719 -20.031 1 78 73 PRO B N 1
ATOM 4019 C CA . PRO B 1 73 ? -5.34 -33.688 -19.625 1 78 73 PRO B CA 1
ATOM 4020 C C . PRO B 1 73 ? -4.391 -34.062 -20.766 1 78 73 PRO B C 1
ATOM 4022 O O . PRO B 1 73 ? -3.314 -34.594 -20.531 1 78 73 PRO B O 1
ATOM 4025 N N . SER B 1 74 ? -4.812 -33.719 -21.922 1 86.38 74 SER B N 1
ATOM 4026 C CA . SER B 1 74 ? -3.99 -34.094 -23.078 1 86.38 74 SER B CA 1
ATOM 4027 C C . SER B 1 74 ? -2.867 -33.062 -23.297 1 86.38 74 SER B C 1
ATOM 4029 O O . SER B 1 74 ? -1.922 -33.344 -24.031 1 86.38 74 SER B O 1
ATOM 4031 N N . LEU B 1 75 ? -2.938 -32 -22.656 1 87 75 LEU B N 1
ATOM 4032 C CA . LEU B 1 75 ? -1.903 -30.984 -22.812 1 87 75 LEU B CA 1
ATOM 4033 C C . LEU B 1 75 ? -0.587 -31.438 -22.203 1 87 75 LEU B C 1
ATOM 4035 O O . LEU B 1 75 ? -0.56 -31.906 -21.062 1 87 75 LEU B O 1
ATOM 4039 N N . SER B 1 76 ? 0.426 -31.422 -23 1 89.25 76 SER B N 1
ATOM 4040 C CA . SER B 1 76 ? 1.733 -31.875 -22.547 1 89.25 76 SER B CA 1
ATOM 4041 C C . SER B 1 76 ? 2.826 -30.875 -22.906 1 89.25 76 SER B C 1
ATOM 4043 O O . SER B 1 76 ? 2.812 -30.297 -24 1 89.25 76 SER B O 1
ATOM 4045 N N . LEU B 1 77 ? 3.742 -30.656 -22.016 1 88.88 77 LEU B N 1
ATOM 4046 C CA . LEU B 1 77 ? 4.926 -29.859 -22.312 1 88.88 77 LEU B CA 1
ATOM 4047 C C . LEU B 1 77 ? 5.902 -30.641 -23.188 1 88.88 77 LEU B C 1
ATOM 4049 O O . LEU B 1 77 ? 6.789 -30.047 -23.812 1 88.88 77 LEU B O 1
ATOM 4053 N N . MET B 1 78 ? 5.723 -31.938 -23.203 1 90.12 78 MET B N 1
ATOM 4054 C CA . MET B 1 78 ? 6.609 -32.812 -23.938 1 90.12 78 MET B CA 1
ATOM 4055 C C . MET B 1 78 ? 5.805 -33.781 -24.828 1 90.12 78 MET B C 1
ATOM 4057 O O . MET B 1 78 ? 5.922 -35 -24.719 1 90.12 78 MET B O 1
ATOM 4061 N N . PRO B 1 79 ? 5.133 -33.156 -25.75 1 92.44 79 PRO B N 1
ATOM 4062 C CA . PRO B 1 79 ? 4.305 -34 -26.594 1 92.44 79 PRO B CA 1
ATOM 4063 C C . PRO B 1 79 ? 5.133 -34.969 -27.453 1 92.44 79 PRO B C 1
ATOM 4065 O O . PRO B 1 79 ? 4.598 -35.938 -27.984 1 92.44 79 PRO B O 1
ATOM 4068 N N . TRP B 1 80 ? 6.395 -34.75 -27.594 1 94.5 80 TRP B N 1
ATOM 4069 C CA . TRP B 1 80 ? 7.305 -35.562 -28.391 1 94.5 80 TRP B CA 1
ATOM 4070 C C . TRP B 1 80 ? 7.824 -36.75 -27.562 1 94.5 80 TRP B C 1
ATOM 4072 O O . TRP B 1 80 ? 8.547 -37.594 -28.094 1 94.5 80 TRP B O 1
ATOM 4082 N N . PHE B 1 81 ? 7.477 -36.781 -26.328 1 94.62 81 PHE B N 1
ATOM 4083 C CA . PHE B 1 81 ? 7.938 -37.875 -25.484 1 94.62 81 PHE B CA 1
ATOM 4084 C C . PHE B 1 81 ? 6.965 -39.062 -25.531 1 94.62 81 PHE B C 1
ATOM 4086 O O . PHE B 1 81 ? 5.832 -38.938 -25.047 1 94.62 81 PHE B O 1
ATOM 4093 N N . HIS B 1 82 ? 7.367 -40.219 -26 1 95 82 HIS B N 1
ATOM 4094 C CA . HIS B 1 82 ? 6.465 -41.312 -26.281 1 95 82 HIS B CA 1
ATOM 4095 C C . HIS B 1 82 ? 6.605 -42.406 -25.234 1 95 82 HIS B C 1
ATOM 4097 O O . HIS B 1 82 ? 5.957 -43.469 -25.344 1 95 82 HIS B O 1
ATOM 4103 N N . GLY B 1 83 ? 7.5 -42.156 -24.25 1 92.88 83 GLY B N 1
ATOM 4104 C CA . GLY B 1 83 ? 7.605 -43.094 -23.141 1 92.88 83 GLY B CA 1
ATOM 4105 C C . GLY B 1 83 ? 8.32 -44.375 -23.5 1 92.88 83 GLY B C 1
ATOM 4106 O O . GLY B 1 83 ? 9.414 -44.344 -24.078 1 92.88 83 GLY B O 1
ATOM 4107 N N . LYS B 1 84 ? 7.691 -45.5 -23.016 1 94 84 LYS B N 1
ATOM 4108 C CA . LYS B 1 84 ? 8.336 -46.812 -23.156 1 94 84 LYS B CA 1
ATOM 4109 C C . LYS B 1 84 ? 7.895 -47.5 -24.453 1 94 84 LYS B C 1
ATOM 4111 O O . LYS B 1 84 ? 7.02 -48.375 -24.438 1 94 84 LYS B O 1
ATOM 4116 N N . ILE B 1 85 ? 8.508 -47.156 -25.547 1 96.06 85 ILE B N 1
ATOM 4117 C CA . ILE B 1 85 ? 8.273 -47.844 -26.812 1 96.06 85 ILE B CA 1
ATOM 4118 C C . ILE B 1 85 ? 9.578 -48.406 -27.344 1 96.06 85 ILE B C 1
ATOM 4120 O O . ILE B 1 85 ? 10.664 -47.969 -26.969 1 96.06 85 ILE B O 1
ATOM 4124 N N . SER B 1 86 ? 9.43 -49.375 -28.234 1 95.81 86 SER B N 1
ATOM 4125 C CA . SER B 1 86 ? 10.625 -50 -28.766 1 95.81 86 SER B CA 1
ATOM 4126 C C . SER B 1 86 ? 11.203 -49.219 -29.938 1 95.81 86 SER B C 1
ATOM 4128 O O . SER B 1 86 ? 10.547 -48.312 -30.484 1 95.81 86 SER B O 1
ATOM 4130 N N . GLY B 1 87 ? 12.484 -49.531 -30.328 1 95.38 87 GLY B N 1
ATOM 4131 C CA . GLY B 1 87 ? 13.133 -48.906 -31.469 1 95.38 87 GLY B CA 1
ATOM 4132 C C . GLY B 1 87 ? 12.32 -49.031 -32.75 1 95.38 87 GLY B C 1
ATOM 4133 O O . GLY B 1 87 ? 12.023 -48 -33.406 1 95.38 87 GLY B O 1
ATOM 4134 N N . PRO B 1 88 ? 11.914 -50.281 -33 1 95.94 88 PRO B N 1
ATOM 4135 C CA . PRO B 1 88 ? 11.109 -50.469 -34.219 1 95.94 88 PRO B CA 1
ATOM 4136 C C . PRO B 1 88 ? 9.789 -49.688 -34.156 1 95.94 88 PRO B C 1
ATOM 4138 O O . PRO B 1 88 ? 9.336 -49.188 -35.188 1 95.94 88 PRO B O 1
ATOM 4141 N N . GLU B 1 89 ? 9.211 -49.594 -33.062 1 96.56 89 GLU B N 1
ATOM 4142 C CA . GLU B 1 89 ? 7.98 -48.844 -32.938 1 96.56 89 GLU B CA 1
ATOM 4143 C C . GLU B 1 89 ? 8.227 -47.344 -33.219 1 96.56 89 GLU B C 1
ATOM 4145 O O . GLU B 1 89 ? 7.406 -46.688 -33.844 1 96.56 89 GLU B O 1
ATOM 4150 N N . ALA B 1 90 ? 9.297 -46.875 -32.656 1 97.25 90 ALA B N 1
ATOM 4151 C CA . ALA B 1 90 ? 9.664 -45.469 -32.906 1 97.25 90 ALA B CA 1
ATOM 4152 C C . ALA B 1 90 ? 9.836 -45.219 -34.406 1 97.25 90 ALA B C 1
ATOM 4154 O O . ALA B 1 90 ? 9.391 -44.188 -34.906 1 97.25 90 ALA B O 1
ATOM 4155 N N . VAL B 1 91 ? 10.469 -46.156 -35.062 1 96.94 91 VAL B N 1
ATOM 4156 C CA . VAL B 1 91 ? 10.688 -46 -36.5 1 96.94 91 VAL B CA 1
ATOM 4157 C C . VAL B 1 91 ? 9.352 -45.969 -37.219 1 96.94 91 VAL B C 1
ATOM 4159 O O . VAL B 1 91 ? 9.156 -45.156 -38.156 1 96.94 91 VAL B O 1
ATOM 4162 N N . SER B 1 92 ? 8.414 -46.844 -36.812 1 96.69 92 SER B N 1
ATOM 4163 C CA . SER B 1 92 ? 7.094 -46.906 -37.438 1 96.69 92 SER B CA 1
ATOM 4164 C C . SER B 1 92 ? 6.344 -45.594 -37.281 1 96.69 92 SER B C 1
ATOM 4166 O O . SER B 1 92 ? 5.652 -45.125 -38.188 1 96.69 92 SER B O 1
ATOM 4168 N N . LYS B 1 93 ? 6.496 -44.938 -36.156 1 96.06 93 LYS B N 1
ATOM 4169 C CA . LYS B 1 93 ? 5.781 -43.719 -35.844 1 96.06 93 LYS B CA 1
ATOM 4170 C C . LYS B 1 93 ? 6.348 -42.531 -36.625 1 96.06 93 LYS B C 1
ATOM 4172 O O . LYS B 1 93 ? 5.66 -41.531 -36.844 1 96.06 93 LYS B O 1
ATOM 4177 N N . LEU B 1 94 ? 7.559 -42.625 -37.031 1 96.44 94 LEU B N 1
ATOM 4178 C CA . LEU B 1 94 ? 8.227 -41.531 -37.688 1 96.44 94 LEU B CA 1
ATOM 4179 C C . LEU B 1 94 ? 8.078 -41.656 -39.219 1 96.44 94 LEU B C 1
ATOM 4181 O O . LEU B 1 94 ? 8.703 -40.875 -39.969 1 96.44 94 LEU B O 1
ATOM 4185 N N . LEU B 1 95 ? 7.191 -42.531 -39.625 1 92.62 95 LEU B N 1
ATOM 4186 C CA . LEU B 1 95 ? 6.902 -42.656 -41.031 1 92.62 95 LEU B CA 1
ATOM 4187 C C . LEU B 1 95 ? 5.688 -41.844 -41.438 1 92.62 95 LEU B C 1
ATOM 4189 O O . LEU B 1 95 ? 4.719 -41.75 -40.656 1 92.62 95 LEU B O 1
ATOM 4193 N N . PRO B 1 96 ? 5.59 -41.188 -42.594 1 90.44 96 PRO B N 1
ATOM 4194 C CA . PRO B 1 96 ? 6.688 -41.125 -43.531 1 90.44 96 PRO B CA 1
ATOM 4195 C C . PRO B 1 96 ? 7.844 -40.25 -43.062 1 90.44 96 PRO B C 1
ATOM 4197 O O . PRO B 1 96 ? 7.629 -39.312 -42.281 1 90.44 96 PRO B O 1
ATOM 4200 N N . VAL B 1 97 ? 8.906 -40.531 -43.5 1 88.12 97 VAL B N 1
ATOM 4201 C CA . VAL B 1 97 ? 10.109 -39.875 -43 1 88.12 97 VAL B CA 1
ATOM 4202 C C . VAL B 1 97 ? 10.148 -38.438 -43.531 1 88.12 97 VAL B C 1
ATOM 4204 O O . VAL B 1 97 ? 9.852 -38.188 -44.719 1 88.12 97 VAL B O 1
ATOM 4207 N N . GLU B 1 98 ? 10.336 -37.531 -42.688 1 95 98 GLU B N 1
ATOM 4208 C CA . GLU B 1 98 ? 10.562 -36.094 -42.969 1 95 98 GLU B CA 1
ATOM 4209 C C . GLU B 1 98 ? 11.773 -35.562 -42.188 1 95 98 GLU B C 1
ATOM 4211 O O . GLU B 1 98 ? 11.859 -35.75 -40.969 1 95 98 GLU B O 1
ATOM 4216 N N . ASP B 1 99 ? 12.68 -35 -42.938 1 96.06 99 ASP B N 1
ATOM 4217 C CA . ASP B 1 99 ? 13.898 -34.531 -42.281 1 96.06 99 ASP B CA 1
ATOM 4218 C C . ASP B 1 99 ? 13.562 -33.594 -41.125 1 96.06 99 ASP B C 1
ATOM 4220 O O . ASP B 1 99 ? 12.797 -32.656 -41.281 1 96.06 99 ASP B O 1
ATOM 4224 N N . GLY B 1 100 ? 14.125 -33.938 -39.969 1 96.56 100 GLY B N 1
ATOM 4225 C CA . GLY B 1 100 ? 13.938 -33.094 -38.781 1 96.56 100 GLY B CA 1
ATOM 4226 C C . GLY B 1 100 ? 12.773 -33.531 -37.938 1 96.56 100 GLY B C 1
ATOM 4227 O O . GLY B 1 100 ? 12.57 -33.031 -36.844 1 96.56 100 GLY B O 1
ATOM 4228 N N . LEU B 1 101 ? 11.977 -34.5 -38.438 1 97.38 101 LEU B N 1
ATOM 4229 C CA . LEU B 1 101 ? 10.938 -35.125 -37.625 1 97.38 101 LEU B CA 1
ATOM 4230 C C . LEU B 1 101 ? 11.562 -35.969 -36.5 1 97.38 101 LEU B C 1
ATOM 4232 O O . LEU B 1 101 ? 12.531 -36.688 -36.75 1 97.38 101 LEU B O 1
ATOM 4236 N N . PHE B 1 102 ? 10.992 -35.781 -35.281 1 97.94 102 PHE B N 1
ATOM 4237 C CA . PHE B 1 102 ? 11.695 -36.469 -34.219 1 97.94 102 PHE B CA 1
ATOM 4238 C C . PHE B 1 102 ? 10.727 -36.875 -33.094 1 97.94 102 PHE B C 1
ATOM 4240 O O . PHE B 1 102 ? 9.586 -36.406 -33.062 1 97.94 102 PHE B O 1
ATOM 4247 N N . LEU B 1 103 ? 11.125 -37.781 -32.219 1 98.06 103 LEU B N 1
ATOM 4248 C CA . LEU B 1 103 ? 10.484 -38.125 -30.938 1 98.06 103 LEU B CA 1
ATOM 4249 C C . LEU B 1 103 ? 11.508 -38.625 -29.922 1 98.06 103 LEU B C 1
ATOM 4251 O O . LEU B 1 103 ? 12.656 -38.875 -30.281 1 98.06 103 LEU B O 1
ATOM 4255 N N . VAL B 1 104 ? 11.148 -38.562 -28.688 1 97.44 104 VAL B N 1
ATOM 4256 C CA . VAL B 1 104 ? 12 -39.094 -27.625 1 97.44 104 VAL B CA 1
ATOM 4257 C C . VAL B 1 104 ? 11.312 -40.25 -26.938 1 97.44 104 VAL B C 1
ATOM 4259 O O . VAL B 1 104 ? 10.086 -40.281 -26.781 1 97.44 104 VAL B O 1
ATOM 4262 N N . ARG B 1 105 ? 12.086 -41.25 -26.562 1 97 105 ARG B N 1
ATOM 4263 C CA . ARG B 1 105 ? 11.578 -42.406 -25.859 1 97 105 ARG B CA 1
ATOM 4264 C C . ARG B 1 105 ? 12.531 -42.844 -24.75 1 97 105 ARG B C 1
ATOM 4266 O O . ARG B 1 105 ? 13.672 -42.375 -24.688 1 97 105 ARG B O 1
ATOM 4273 N N . GLU B 1 106 ? 12.062 -43.656 -23.875 1 95.62 106 GLU B N 1
ATOM 4274 C CA . GLU B 1 106 ? 12.93 -44.25 -22.875 1 95.62 106 GLU B CA 1
ATOM 4275 C C . GLU B 1 106 ? 13.828 -45.344 -23.484 1 95.62 106 GLU B C 1
ATOM 4277 O O . GLU B 1 106 ? 13.398 -46.062 -24.391 1 95.62 106 GLU B O 1
ATOM 4282 N N . SER B 1 107 ? 14.992 -45.406 -22.984 1 95.44 107 SER B N 1
ATOM 4283 C CA . SER B 1 107 ? 15.898 -46.469 -23.469 1 95.44 107 SER B CA 1
ATOM 4284 C C . SER B 1 107 ? 15.539 -47.812 -22.891 1 95.44 107 SER B C 1
ATOM 4286 O O . SER B 1 107 ? 15.32 -47.938 -21.688 1 95.44 107 SER B O 1
ATOM 4288 N N . ILE B 1 108 ? 15.398 -48.75 -23.703 1 93 108 ILE B N 1
ATOM 4289 C CA . ILE B 1 108 ? 15.125 -50.125 -23.266 1 93 108 ILE B CA 1
ATOM 4290 C C . ILE B 1 108 ? 16.422 -50.812 -22.844 1 93 108 ILE B C 1
ATOM 4292 O O . ILE B 1 108 ? 16.453 -51.594 -21.875 1 93 108 ILE B O 1
ATOM 4296 N N . ARG B 1 109 ? 17.484 -50.531 -23.5 1 93.31 109 ARG B N 1
ATOM 4297 C CA . ARG B 1 109 ? 18.797 -51.156 -23.281 1 93.31 109 ARG B CA 1
ATOM 4298 C C . ARG B 1 109 ? 19.469 -50.562 -22.031 1 93.31 109 ARG B C 1
ATOM 4300 O O . ARG B 1 109 ? 20.109 -51.312 -21.281 1 93.31 109 ARG B O 1
ATOM 4307 N N . HIS B 1 110 ? 19.375 -49.281 -21.891 1 94.38 110 HIS B N 1
ATOM 4308 C CA . HIS B 1 110 ? 19.984 -48.562 -20.766 1 94.38 110 HIS B CA 1
ATOM 4309 C C . HIS B 1 110 ? 18.938 -47.938 -19.875 1 94.38 110 HIS B C 1
ATOM 4311 O O . HIS B 1 110 ? 18.562 -46.781 -20.078 1 94.38 110 HIS B O 1
ATOM 4317 N N . HIS B 1 111 ? 18.625 -48.594 -18.797 1 90 111 HIS B N 1
ATOM 4318 C CA . HIS B 1 111 ? 17.578 -48.125 -17.906 1 90 111 HIS B CA 1
ATOM 4319 C C . HIS B 1 111 ? 17.922 -46.75 -17.312 1 90 111 HIS B C 1
ATOM 4321 O O . HIS B 1 111 ? 19.031 -46.562 -16.797 1 90 111 HIS B O 1
ATOM 4327 N N . GLY B 1 112 ? 16.969 -45.812 -17.422 1 90.31 112 GLY B N 1
ATOM 4328 C CA . GLY B 1 112 ? 17.188 -44.469 -16.906 1 90.31 112 GLY B CA 1
ATOM 4329 C C . GLY B 1 112 ? 17.562 -43.469 -17.984 1 90.31 112 GLY B C 1
ATOM 4330 O O . GLY B 1 112 ? 17.375 -42.25 -17.828 1 90.31 112 GLY B O 1
ATOM 4331 N N . ASP B 1 113 ? 18.094 -44.031 -19.047 1 94.88 113 ASP B N 1
ATOM 4332 C CA . ASP B 1 113 ? 18.469 -43.188 -20.188 1 94.88 113 ASP B CA 1
ATOM 4333 C C . ASP B 1 113 ? 17.297 -43 -21.141 1 94.88 113 ASP B C 1
ATOM 4335 O O . ASP B 1 113 ? 16.219 -43.562 -20.938 1 94.88 113 ASP B O 1
ATOM 4339 N N . TYR B 1 114 ? 17.516 -42.094 -22.094 1 97.19 114 TYR B N 1
ATOM 4340 C CA . TYR B 1 114 ? 16.547 -41.844 -23.141 1 97.19 114 TYR B CA 1
ATOM 4341 C C . TYR B 1 114 ? 17.156 -42.062 -24.516 1 97.19 114 TYR B C 1
ATOM 4343 O O . TYR B 1 114 ? 18.344 -42.375 -24.641 1 97.19 114 TYR B O 1
ATOM 4351 N N . VAL B 1 115 ? 16.281 -42.125 -25.516 1 98.06 115 VAL B N 1
ATOM 4352 C CA . VAL B 1 115 ? 16.734 -42.219 -26.906 1 98.06 115 VAL B CA 1
ATOM 4353 C C . VAL B 1 115 ? 16.047 -41.125 -27.734 1 98.06 115 VAL B C 1
ATOM 4355 O O . VAL B 1 115 ? 14.82 -41 -27.703 1 98.06 115 VAL B O 1
ATOM 4358 N N . LEU B 1 116 ? 16.812 -40.344 -28.344 1 98.31 116 LEU B N 1
ATOM 4359 C CA . LEU B 1 116 ? 16.312 -39.375 -29.312 1 98.31 116 LEU B CA 1
ATOM 4360 C C . LEU B 1 116 ? 16.312 -39.969 -30.719 1 98.31 116 LEU B C 1
ATOM 4362 O O . LEU B 1 116 ? 17.359 -40.375 -31.219 1 98.31 116 LEU B O 1
ATOM 4366 N N . CYS B 1 117 ? 15.148 -40.062 -31.297 1 98.12 117 CYS B N 1
ATOM 4367 C CA . CYS B 1 117 ? 15.008 -40.594 -32.656 1 98.12 117 CYS B CA 1
ATOM 4368 C C . CYS B 1 117 ? 14.758 -39.469 -33.656 1 98.12 117 CYS B C 1
ATOM 4370 O O . CYS B 1 117 ? 13.797 -38.719 -33.5 1 98.12 117 CYS B O 1
ATOM 4372 N N . VAL B 1 118 ? 15.578 -39.406 -34.688 1 98.06 118 VAL B N 1
ATOM 4373 C CA . VAL B 1 118 ? 15.492 -38.312 -35.625 1 98.06 118 VAL B CA 1
ATOM 4374 C C . VAL B 1 118 ? 15.453 -38.844 -37.062 1 98.06 118 VAL B C 1
ATOM 4376 O O . VAL B 1 118 ? 16.266 -39.688 -37.438 1 98.06 118 VAL B O 1
ATOM 4379 N N . SER B 1 119 ? 14.492 -38.344 -37.844 1 97.44 119 SER B N 1
ATOM 4380 C CA . SER B 1 119 ? 14.414 -38.688 -39.25 1 97.44 119 SER B CA 1
ATOM 4381 C C . SER B 1 119 ? 15.367 -37.844 -40.094 1 97.44 119 SER B C 1
ATOM 4383 O O . SER B 1 119 ? 15.375 -36.625 -39.969 1 97.44 119 SER B O 1
ATOM 4385 N N . TYR B 1 120 ? 16.172 -38.469 -40.844 1 96.38 120 TYR B N 1
ATOM 4386 C CA . TYR B 1 120 ? 17.078 -37.75 -41.75 1 96.38 120 TYR B CA 1
ATOM 4387 C C . TYR B 1 120 ? 17.453 -38.625 -42.938 1 96.38 120 TYR B C 1
ATOM 4389 O O . TYR B 1 120 ? 17.859 -39.781 -42.781 1 96.38 120 TYR B O 1
ATOM 4397 N N . SER B 1 121 ? 17.375 -38.094 -44.156 1 94.56 121 SER B N 1
ATOM 4398 C CA . SER B 1 121 ? 17.766 -38.75 -45.375 1 94.56 121 SER B CA 1
ATOM 4399 C C . SER B 1 121 ? 17.141 -40.125 -45.5 1 94.56 121 SER B C 1
ATOM 4401 O O . SER B 1 121 ? 17.828 -41.125 -45.688 1 94.56 121 SER B O 1
ATOM 4403 N N . SER B 1 122 ? 15.891 -40.281 -45.25 1 92.75 122 SER B N 1
ATOM 4404 C CA . SER B 1 122 ? 15.023 -41.438 -45.406 1 92.75 122 SER B CA 1
ATOM 4405 C C . SER B 1 122 ? 15.352 -42.531 -44.375 1 92.75 122 SER B C 1
ATOM 4407 O O . SER B 1 122 ? 15.016 -43.688 -44.594 1 92.75 122 SER B O 1
ATOM 4409 N N . GLN B 1 123 ? 16.078 -42.125 -43.312 1 95.06 123 GLN B N 1
ATOM 4410 C CA . GLN B 1 123 ? 16.359 -43.062 -42.219 1 95.06 123 GLN B CA 1
ATOM 4411 C C . GLN B 1 123 ? 16.047 -42.438 -40.875 1 95.06 123 GLN B C 1
ATOM 4413 O O . GLN B 1 123 ? 15.93 -41.219 -40.75 1 95.06 123 GLN B O 1
ATOM 4418 N N . VAL B 1 124 ? 15.859 -43.281 -39.938 1 97.38 124 VAL B N 1
ATOM 4419 C CA . VAL B 1 124 ? 15.688 -42.844 -38.562 1 97.38 124 VAL B CA 1
ATOM 4420 C C . VAL B 1 124 ? 16.969 -43.094 -37.75 1 97.38 124 VAL B C 1
ATOM 4422 O O . VAL B 1 124 ? 17.406 -44.25 -37.688 1 97.38 124 VAL B O 1
ATOM 4425 N N . ILE B 1 125 ? 17.578 -42.062 -37.312 1 97.25 125 ILE B N 1
ATOM 4426 C CA . ILE B 1 125 ? 18.812 -42.188 -36.531 1 97.25 125 ILE B CA 1
ATOM 4427 C C . ILE B 1 125 ? 18.484 -42.125 -35.031 1 97.25 125 ILE B C 1
ATOM 4429 O O . ILE B 1 125 ? 17.734 -41.25 -34.594 1 97.25 125 ILE B O 1
ATOM 4433 N N . HIS B 1 126 ? 19.047 -43.062 -34.281 1 97.62 126 HIS B N 1
ATOM 4434 C CA . HIS B 1 126 ? 18.812 -43.156 -32.844 1 97.62 126 HIS B CA 1
ATOM 4435 C C . HIS B 1 126 ? 20.016 -42.688 -32.031 1 97.62 126 HIS B C 1
ATOM 4437 O O . HIS B 1 126 ? 21.125 -43.188 -32.219 1 97.62 126 HIS B O 1
ATOM 4443 N N . TYR B 1 127 ? 19.766 -41.688 -31.266 1 97.75 127 TYR B N 1
ATOM 4444 C CA . TYR B 1 127 ? 20.812 -41.188 -30.375 1 97.75 127 TYR B CA 1
ATOM 4445 C C . TYR B 1 127 ? 20.531 -41.562 -28.938 1 97.75 127 TYR B C 1
ATOM 4447 O O . TYR B 1 127 ? 19.469 -41.219 -28.406 1 97.75 127 TYR B O 1
ATOM 4455 N N . ARG B 1 128 ? 21.406 -42.219 -28.328 1 97.5 128 ARG B N 1
ATOM 4456 C CA . ARG B 1 128 ? 21.281 -42.438 -26.891 1 97.5 128 ARG B CA 1
ATOM 4457 C C . ARG B 1 128 ? 21.469 -41.125 -26.109 1 97.5 128 ARG B C 1
ATOM 4459 O O . ARG B 1 128 ? 22.422 -40.406 -26.344 1 97.5 128 ARG B O 1
ATOM 4466 N N . VAL B 1 129 ? 20.516 -40.812 -25.266 1 97.75 129 VAL B N 1
ATOM 4467 C CA . VAL B 1 129 ? 20.594 -39.688 -24.344 1 97.75 129 VAL B CA 1
ATOM 4468 C C . VAL B 1 129 ? 20.953 -40.188 -22.938 1 97.75 129 VAL B C 1
ATOM 4470 O O . VAL B 1 129 ? 20.109 -40.75 -22.25 1 97.75 129 VAL B O 1
ATOM 4473 N N . ILE B 1 130 ? 22.156 -39.938 -22.547 1 96.69 130 ILE B N 1
ATOM 4474 C CA . ILE B 1 130 ? 22.672 -40.438 -21.281 1 96.69 130 ILE B CA 1
ATOM 4475 C C . ILE B 1 130 ? 22.188 -39.531 -20.141 1 96.69 130 ILE B C 1
ATOM 4477 O O . ILE B 1 130 ? 22.281 -38.312 -20.219 1 96.69 130 ILE B O 1
ATOM 4481 N N . TYR B 1 131 ? 21.531 -40.062 -19.219 1 93.56 131 TYR B N 1
ATOM 4482 C CA . TYR B 1 131 ? 21.141 -39.344 -18.016 1 93.56 131 TYR B CA 1
ATOM 4483 C C . TYR B 1 131 ? 22 -39.781 -16.828 1 93.56 131 TYR B C 1
ATOM 4485 O O . TYR B 1 131 ? 21.891 -40.938 -16.359 1 93.56 131 TYR B O 1
ATOM 4493 N N . GLN B 1 132 ? 22.906 -38.875 -16.406 1 89.81 132 GLN B N 1
ATOM 4494 C CA . GLN B 1 132 ? 23.828 -39.156 -15.312 1 89.81 132 GLN B CA 1
ATOM 4495 C C . GLN B 1 132 ? 24.094 -37.906 -14.492 1 89.81 132 GLN B C 1
ATOM 4497 O O . GLN B 1 132 ? 24.234 -36.812 -15.055 1 89.81 132 GLN B O 1
ATOM 4502 N N . ASP B 1 133 ? 24.156 -38 -13.164 1 88.38 133 ASP B N 1
ATOM 4503 C CA . ASP B 1 133 ? 24.438 -36.906 -12.258 1 88.38 133 ASP B CA 1
ATOM 4504 C C . ASP B 1 133 ? 23.453 -35.75 -12.461 1 88.38 133 ASP B C 1
ATOM 4506 O O . ASP B 1 133 ? 23.859 -34.594 -12.547 1 88.38 133 ASP B O 1
ATOM 4510 N N . SER B 1 134 ? 22.219 -36.062 -12.742 1 83 134 SER B N 1
ATOM 4511 C CA . SER B 1 134 ? 21.109 -35.125 -12.859 1 83 134 SER B CA 1
ATOM 4512 C C . SER B 1 134 ? 21.266 -34.25 -14.094 1 83 134 SER B C 1
ATOM 4514 O O . SER B 1 134 ? 20.812 -33.094 -14.094 1 83 134 SER B O 1
ATOM 4516 N N . LYS B 1 135 ? 21.953 -34.812 -15.047 1 90.5 135 LYS B N 1
ATOM 4517 C CA . LYS B 1 135 ? 22.109 -34.094 -16.312 1 90.5 135 LYS B CA 1
ATOM 4518 C C . LYS B 1 135 ? 21.953 -35.062 -17.5 1 90.5 135 LYS B C 1
ATOM 4520 O O . LYS B 1 135 ? 22.109 -36.281 -17.359 1 90.5 135 LYS B O 1
ATOM 4525 N N . LEU B 1 136 ? 21.609 -34.469 -18.609 1 94.06 136 LEU B N 1
ATOM 4526 C CA . LEU B 1 136 ? 21.438 -35.219 -19.844 1 94.06 136 LEU B CA 1
ATOM 4527 C C . LEU B 1 136 ? 22.5 -34.812 -20.875 1 94.06 136 LEU B C 1
ATOM 4529 O O . LEU B 1 136 ? 22.891 -33.656 -20.953 1 94.06 136 LEU B O 1
ATOM 4533 N N . THR B 1 137 ? 23.016 -35.812 -21.641 1 96.56 137 THR B N 1
ATOM 4534 C CA . THR B 1 137 ? 23.969 -35.469 -22.703 1 96.56 137 THR B CA 1
ATOM 4535 C C . THR B 1 137 ? 23.906 -36.531 -23.797 1 96.56 137 THR B C 1
ATOM 4537 O O . THR B 1 137 ? 23.578 -37.688 -23.547 1 96.56 137 THR B O 1
ATOM 4540 N N . ILE B 1 138 ? 24.094 -36.156 -24.984 1 96.25 138 ILE B N 1
ATOM 4541 C CA . ILE B 1 138 ? 24.172 -37.062 -26.141 1 96.25 138 ILE B CA 1
ATOM 4542 C C . ILE B 1 138 ? 25.641 -37.281 -26.5 1 96.25 138 ILE B C 1
ATOM 4544 O O . ILE B 1 138 ? 26.031 -38.406 -26.906 1 96.25 138 ILE B O 1
ATOM 4548 N N . ASP B 1 139 ? 26.5 -36.25 -26.281 1 94.81 139 ASP B N 1
ATOM 4549 C CA . ASP B 1 139 ? 27.859 -36.281 -26.812 1 94.81 139 ASP B CA 1
ATOM 4550 C C . ASP B 1 139 ? 28.875 -36.062 -25.688 1 94.81 139 ASP B C 1
ATOM 4552 O O . ASP B 1 139 ? 30.062 -35.875 -25.969 1 94.81 139 ASP B O 1
ATOM 4556 N N . ASN B 1 140 ? 28.547 -35.938 -24.469 1 93.94 140 ASN B N 1
ATOM 4557 C CA . ASN B 1 140 ? 29.391 -35.688 -23.297 1 93.94 140 ASN B CA 1
ATOM 4558 C C . ASN B 1 140 ? 30.094 -34.344 -23.375 1 93.94 140 ASN B C 1
ATOM 4560 O O . ASN B 1 140 ? 31.172 -34.156 -22.797 1 93.94 140 ASN B O 1
ATOM 4564 N N . THR B 1 141 ? 29.578 -33.438 -24.156 1 93.62 141 THR B N 1
ATOM 4565 C CA . THR B 1 141 ? 30.094 -32.094 -24.266 1 93.62 141 THR B CA 1
ATOM 4566 C C . THR B 1 141 ? 29.047 -31.078 -23.844 1 93.62 141 THR B C 1
ATOM 4568 O O . THR B 1 141 ? 29.312 -30.172 -23.047 1 93.62 141 THR B O 1
ATOM 4571 N N . GLN B 1 142 ? 27.891 -31.328 -24.469 1 93.81 142 GLN B N 1
ATOM 4572 C CA . GLN B 1 142 ? 26.766 -30.469 -24.109 1 93.81 142 GLN B CA 1
ATOM 4573 C C . GLN B 1 142 ? 25.875 -31.156 -23.078 1 93.81 142 GLN B C 1
ATOM 4575 O O . GLN B 1 142 ? 25.484 -32.312 -23.234 1 93.81 142 GLN B O 1
ATOM 4580 N N . TYR B 1 143 ? 25.609 -30.438 -21.953 1 93.5 143 TYR B N 1
ATOM 4581 C CA . TYR B 1 143 ? 24.797 -31 -20.875 1 93.5 143 TYR B CA 1
ATOM 4582 C C . TYR B 1 143 ? 23.531 -30.188 -20.656 1 93.5 143 TYR B C 1
ATOM 4584 O O . TYR B 1 143 ? 23.516 -28.984 -20.844 1 93.5 143 TYR B O 1
ATOM 4592 N N . PHE B 1 144 ? 22.438 -30.922 -20.312 1 91.25 144 PHE B N 1
ATOM 4593 C CA . PHE B 1 144 ? 21.141 -30.312 -20.062 1 91.25 144 PHE B CA 1
ATOM 4594 C C . PHE B 1 144 ? 20.531 -30.828 -18.766 1 91.25 144 PHE B C 1
ATOM 4596 O O . PHE B 1 144 ? 20.766 -31.969 -18.375 1 91.25 144 PHE B O 1
ATOM 4603 N N . TYR B 1 145 ? 19.734 -30 -18.156 1 84.5 145 TYR B N 1
ATOM 4604 C CA . TYR B 1 145 ? 19.156 -30.391 -16.875 1 84.5 145 TYR B CA 1
ATOM 4605 C C . TYR B 1 145 ? 17.859 -31.172 -17.094 1 84.5 145 TYR B C 1
ATOM 4607 O O . TYR B 1 145 ? 17.438 -31.922 -16.203 1 84.5 145 TYR B O 1
ATOM 4615 N N . ASN B 1 146 ? 17.266 -30.984 -18.188 1 87.25 146 ASN B N 1
ATOM 4616 C CA . ASN B 1 146 ? 16.016 -31.688 -18.484 1 87.25 146 ASN B CA 1
ATOM 4617 C C . ASN B 1 146 ? 15.836 -31.875 -19.984 1 87.25 146 ASN B C 1
ATOM 4619 O O . ASN B 1 146 ? 16.594 -31.328 -20.781 1 87.25 146 ASN B O 1
ATOM 4623 N N . LEU B 1 147 ? 14.867 -32.781 -20.328 1 90.88 147 LEU B N 1
ATOM 4624 C CA . LEU B 1 147 ? 14.633 -33.094 -21.734 1 90.88 147 LEU B CA 1
ATOM 4625 C C . LEU B 1 147 ? 14.156 -31.859 -22.5 1 90.88 147 LEU B C 1
ATOM 4627 O O . LEU B 1 147 ? 14.531 -31.656 -23.656 1 90.88 147 LEU B O 1
ATOM 4631 N N . LEU B 1 148 ? 13.391 -31.062 -21.875 1 88.12 148 LEU B N 1
ATOM 4632 C CA . LEU B 1 148 ? 12.867 -29.859 -22.516 1 88.12 148 LEU B CA 1
ATOM 4633 C C . LEU B 1 148 ? 13.992 -28.953 -23 1 88.12 148 LEU B C 1
ATOM 4635 O O . LEU B 1 148 ? 13.953 -28.469 -24.141 1 88.12 148 LEU B O 1
ATOM 4639 N N . ASP B 1 149 ? 14.938 -28.828 -22.188 1 89.19 149 ASP B N 1
ATOM 4640 C CA . ASP B 1 149 ? 16.094 -27.984 -22.531 1 89.19 149 ASP B CA 1
ATOM 4641 C C . ASP B 1 149 ? 16.891 -28.594 -23.672 1 89.19 149 ASP B C 1
ATOM 4643 O O . ASP B 1 149 ? 17.391 -27.875 -24.547 1 89.19 149 ASP B O 1
ATOM 4647 N N . MET B 1 150 ? 17.047 -29.797 -23.531 1 93.06 150 MET B N 1
ATOM 4648 C CA . MET B 1 150 ? 17.797 -30.484 -24.562 1 93.06 150 MET B CA 1
ATOM 4649 C C . MET B 1 150 ? 17.125 -30.328 -25.938 1 93.06 150 MET B C 1
ATOM 4651 O O . MET B 1 150 ? 17.797 -29.984 -26.906 1 93.06 150 MET B O 1
ATOM 4655 N N . ILE B 1 151 ? 15.828 -30.531 -25.969 1 93.12 151 ILE B N 1
ATOM 4656 C CA . ILE B 1 151 ? 15.078 -30.438 -27.203 1 93.12 151 ILE B CA 1
ATOM 4657 C C . ILE B 1 151 ? 15.141 -29 -27.734 1 93.12 151 ILE B C 1
ATOM 4659 O O . ILE B 1 151 ? 15.305 -28.781 -28.938 1 93.12 151 ILE B O 1
ATOM 4663 N N . GLU B 1 152 ? 14.977 -28.047 -26.859 1 89.19 152 GLU B N 1
ATOM 4664 C CA . GLU B 1 152 ? 15.062 -26.656 -27.266 1 89.19 152 GLU B CA 1
ATOM 4665 C C . GLU B 1 152 ? 16.406 -26.344 -27.906 1 89.19 152 GLU B C 1
ATOM 4667 O O . GLU B 1 152 ? 16.469 -25.672 -28.938 1 89.19 152 GLU B O 1
ATOM 4672 N N . PHE B 1 153 ? 17.453 -26.797 -27.297 1 90.88 153 PHE B N 1
ATOM 4673 C CA . PHE B 1 153 ? 18.797 -26.547 -27.797 1 90.88 153 PHE B CA 1
ATOM 4674 C C . PHE B 1 153 ? 18.969 -27.125 -29.203 1 90.88 153 PHE B C 1
ATOM 4676 O O . PHE B 1 153 ? 19.406 -26.438 -30.109 1 90.88 153 PHE B O 1
ATOM 4683 N N . TYR B 1 154 ? 18.562 -28.391 -29.359 1 95.44 154 TYR B N 1
ATOM 4684 C CA . TYR B 1 154 ? 18.797 -29.078 -30.625 1 95.44 154 TYR B CA 1
ATOM 4685 C C . TYR B 1 154 ? 17.797 -28.641 -31.688 1 95.44 154 TYR B C 1
ATOM 4687 O O . TYR B 1 154 ? 17.938 -28.984 -32.875 1 95.44 154 TYR B O 1
ATOM 4695 N N . SER B 1 155 ? 16.75 -27.953 -31.281 1 93 155 SER B N 1
ATOM 4696 C CA . SER B 1 155 ? 15.867 -27.328 -32.25 1 93 155 SER B CA 1
ATOM 4697 C C . SER B 1 155 ? 16.516 -26.094 -32.875 1 93 155 SER B C 1
ATOM 4699 O O . SER B 1 155 ? 16.172 -25.703 -34 1 93 155 SER B O 1
ATOM 4701 N N . LYS B 1 156 ? 17.375 -25.516 -32.188 1 91.5 156 LYS B N 1
ATOM 4702 C CA . LYS B 1 156 ? 18.016 -24.297 -32.625 1 91.5 156 LYS B CA 1
ATOM 4703 C C . LYS B 1 156 ? 19.422 -24.562 -33.156 1 91.5 156 LYS B C 1
ATOM 4705 O O . LYS B 1 156 ? 19.906 -23.844 -34.031 1 91.5 156 LYS B O 1
ATOM 4710 N N . HIS B 1 157 ? 20.031 -25.656 -32.594 1 93.44 157 HIS B N 1
ATOM 4711 C CA . HIS B 1 157 ? 21.406 -26 -32.938 1 93.44 157 HIS B CA 1
ATOM 4712 C C . HIS B 1 157 ? 21.531 -27.484 -33.312 1 93.44 157 HIS B C 1
ATOM 4714 O O . HIS B 1 157 ? 21.047 -28.344 -32.562 1 93.44 157 HIS B O 1
ATOM 4720 N N . LYS B 1 158 ? 22.172 -27.719 -34.375 1 93.25 158 LYS B N 1
ATOM 4721 C CA . LYS B 1 158 ? 22.375 -29.109 -34.781 1 93.25 158 LYS B CA 1
ATOM 4722 C C . LYS B 1 158 ? 23.234 -29.859 -33.781 1 93.25 158 LYS B C 1
ATOM 4724 O O . LYS B 1 158 ? 22.891 -30.969 -33.344 1 93.25 158 LYS B O 1
ATOM 4729 N N . GLY B 1 159 ? 24.422 -29.172 -33.438 1 91.44 159 GLY B N 1
ATOM 4730 C CA . GLY B 1 159 ? 25.344 -29.766 -32.5 1 91.44 159 GLY B CA 1
ATOM 4731 C C . GLY B 1 159 ? 25.797 -31.156 -32.906 1 91.44 159 GLY B C 1
ATOM 4732 O O . GLY B 1 159 ? 26.281 -31.359 -34.031 1 91.44 159 GLY B O 1
ATOM 4733 N N . ALA B 1 160 ? 25.547 -32.188 -31.969 1 94 160 ALA B N 1
ATOM 4734 C CA . ALA B 1 160 ? 26.047 -33.562 -32.125 1 94 160 ALA B CA 1
ATOM 4735 C C . ALA B 1 160 ? 25.109 -34.406 -32.938 1 94 160 ALA B C 1
ATOM 4737 O O . ALA B 1 160 ? 25.406 -35.562 -33.25 1 94 160 ALA B O 1
ATOM 4738 N N . ILE B 1 161 ? 23.969 -33.875 -33.375 1 96.44 161 ILE B N 1
ATOM 4739 C CA . ILE B 1 161 ? 22.984 -34.719 -34.062 1 96.44 161 ILE B CA 1
ATOM 4740 C C . ILE B 1 161 ? 22.984 -34.406 -35.562 1 96.44 161 ILE B C 1
ATOM 4742 O O . ILE B 1 161 ? 23.625 -33.438 -36 1 96.44 161 ILE B O 1
ATOM 4746 N N . VAL B 1 162 ? 22.328 -35.156 -36.375 1 96 162 VAL B N 1
ATOM 4747 C CA . VAL B 1 162 ? 22.438 -35.188 -37.812 1 96 162 VAL B CA 1
ATOM 4748 C C . VAL B 1 162 ? 21.781 -33.938 -38.406 1 96 162 VAL B C 1
ATOM 4750 O O . VAL B 1 162 ? 22.156 -33.5 -39.5 1 96 162 VAL B O 1
ATOM 4753 N N . THR B 1 163 ? 20.766 -33.438 -37.75 1 96.69 163 THR B N 1
ATOM 4754 C CA . THR B 1 163 ? 20.031 -32.25 -38.188 1 96.69 163 THR B CA 1
ATOM 4755 C C . THR B 1 163 ? 19.312 -31.594 -37 1 96.69 163 THR B C 1
ATOM 4757 O O . THR B 1 163 ? 19.156 -32.219 -35.938 1 96.69 163 THR B O 1
ATOM 4760 N N . LYS B 1 164 ? 18.953 -30.359 -37.156 1 97.12 164 LYS B N 1
ATOM 4761 C CA . LYS B 1 164 ? 18.156 -29.703 -36.156 1 97.12 164 LYS B CA 1
ATOM 4762 C C . LYS B 1 164 ? 16.781 -30.359 -36 1 97.12 164 LYS B C 1
ATOM 4764 O O . LYS B 1 164 ? 16.25 -30.891 -36.969 1 97.12 164 LYS B O 1
ATOM 4769 N N . LEU B 1 165 ? 16.312 -30.328 -34.844 1 96.5 165 LEU B N 1
ATOM 4770 C CA . LEU B 1 165 ? 14.953 -30.797 -34.594 1 96.5 165 LEU B CA 1
ATOM 4771 C C . LEU B 1 165 ? 13.93 -29.797 -35.125 1 96.5 165 LEU B C 1
ATOM 4773 O O . LEU B 1 165 ? 13.836 -28.688 -34.594 1 96.5 165 LEU B O 1
ATOM 4777 N N . LEU B 1 166 ? 13.211 -30.203 -36.094 1 94.62 166 LEU B N 1
ATOM 4778 C CA . LEU B 1 166 ? 12.344 -29.234 -36.75 1 94.62 166 LEU B CA 1
ATOM 4779 C C . LEU B 1 166 ? 10.883 -29.453 -36.406 1 94.62 166 LEU B C 1
ATOM 4781 O O . LEU B 1 166 ? 10.133 -28.5 -36.219 1 94.62 166 LEU B O 1
ATOM 4785 N N . LYS B 1 167 ? 10.453 -30.734 -36.344 1 94.19 167 LYS B N 1
ATOM 4786 C CA . LYS B 1 167 ? 9.055 -31.062 -36.094 1 94.19 167 LYS B CA 1
ATOM 4787 C C . LYS B 1 167 ? 8.93 -32.219 -35.125 1 94.19 167 LYS B C 1
ATOM 4789 O O . LYS B 1 167 ? 9.438 -33.312 -35.375 1 94.19 167 LYS B O 1
ATOM 4794 N N . PRO B 1 168 ? 8.289 -31.984 -34.062 1 94.69 168 PRO B N 1
ATOM 4795 C CA . PRO B 1 168 ? 8.078 -33.094 -33.125 1 94.69 168 PRO B CA 1
ATOM 4796 C C . PRO B 1 168 ? 6.961 -34.031 -33.562 1 94.69 168 PRO B C 1
ATOM 4798 O O . PRO B 1 168 ? 5.934 -33.594 -34.094 1 94.69 168 PRO B O 1
ATOM 4801 N N . LYS B 1 169 ? 7.23 -35.344 -33.531 1 95.81 169 LYS B N 1
ATOM 4802 C CA . LYS B 1 169 ? 6.137 -36.312 -33.625 1 95.81 169 LYS B CA 1
ATOM 4803 C C . LYS B 1 169 ? 5.348 -36.406 -32.344 1 95.81 169 LYS B C 1
ATOM 4805 O O . LYS B 1 169 ? 5.832 -37 -31.359 1 95.81 169 LYS B O 1
ATOM 4810 N N . GLU B 1 170 ? 4.152 -35.938 -32.375 1 93.38 170 GLU B N 1
ATOM 4811 C CA . GLU B 1 170 ? 3.344 -35.906 -31.156 1 93.38 170 GLU B CA 1
ATOM 4812 C C . GLU B 1 170 ? 2.84 -37.312 -30.781 1 93.38 170 GLU B C 1
ATOM 4814 O O . GLU B 1 170 ? 2.467 -38.094 -31.656 1 93.38 170 GLU B O 1
ATOM 4819 N N . LYS B 1 171 ? 3.008 -37.562 -29.5 1 93.69 171 LYS B N 1
ATOM 4820 C CA . LYS B 1 171 ? 2.422 -38.781 -28.984 1 93.69 171 LYS B CA 1
ATOM 4821 C C . LYS B 1 171 ? 0.903 -38.781 -29.141 1 93.69 171 LYS B C 1
ATOM 4823 O O . LYS B 1 171 ? 0.261 -37.75 -28.953 1 93.69 171 LYS B O 1
ATOM 4828 N N . GLU B 1 172 ? 0.406 -39.875 -29.594 1 89.62 172 GLU B N 1
ATOM 4829 C CA . GLU B 1 172 ? -1.041 -39.969 -29.75 1 89.62 172 GLU B CA 1
ATOM 4830 C C . GLU B 1 172 ? -1.772 -39.594 -28.484 1 89.62 172 GLU B C 1
ATOM 4832 O O . GLU B 1 172 ? -1.414 -40.031 -27.391 1 89.62 172 GLU B O 1
ATOM 4837 N N . GLY B 1 173 ? -2.695 -38.688 -28.625 1 88.5 173 GLY B N 1
ATOM 4838 C CA . GLY B 1 173 ? -3.496 -38.281 -27.484 1 88.5 173 GLY B CA 1
ATOM 4839 C C . GLY B 1 173 ? -2.934 -37.062 -26.766 1 88.5 173 GLY B C 1
ATOM 4840 O O . GLY B 1 173 ? -3.494 -36.594 -25.766 1 88.5 173 GLY B O 1
ATOM 4841 N N . THR B 1 174 ? -1.812 -36.562 -27.219 1 89.94 174 THR B N 1
ATOM 4842 C CA . THR B 1 174 ? -1.218 -35.406 -26.562 1 89.94 174 THR B CA 1
ATOM 4843 C C . THR B 1 174 ? -1.312 -34.188 -27.469 1 89.94 174 THR B C 1
ATOM 4845 O O . THR B 1 174 ? -1.41 -34.312 -28.688 1 89.94 174 THR B O 1
ATOM 4848 N N . LYS B 1 175 ? -1.456 -33.062 -26.766 1 88.75 175 LYS B N 1
ATOM 4849 C CA . LYS B 1 175 ? -1.427 -31.75 -27.406 1 88.75 175 LYS B CA 1
ATOM 4850 C C . LYS B 1 175 ? -0.299 -30.891 -26.859 1 88.75 175 LYS B C 1
ATOM 4852 O O . LYS B 1 175 ? -0.006 -30.922 -25.672 1 88.75 175 LYS B O 1
ATOM 4857 N N . SER B 1 176 ? 0.288 -30.188 -27.75 1 88.19 176 SER B N 1
ATOM 4858 C CA . SER B 1 176 ? 1.409 -29.344 -27.344 1 88.19 176 SER B CA 1
ATOM 4859 C C . SER B 1 176 ? 0.946 -28.203 -26.453 1 88.19 176 SER B C 1
ATOM 4861 O O . SER B 1 176 ? 0.22 -27.312 -26.891 1 88.19 176 SER B O 1
ATOM 4863 N N . ALA B 1 177 ? 1.396 -28.234 -25.25 1 89.25 177 ALA B N 1
ATOM 4864 C CA . ALA B 1 177 ? 1.093 -27.156 -24.328 1 89.25 177 ALA B CA 1
ATOM 4865 C C . ALA B 1 177 ? 1.702 -25.844 -24.812 1 89.25 177 ALA B C 1
ATOM 4867 O O . ALA B 1 177 ? 1.104 -24.766 -24.641 1 89.25 177 ALA B O 1
ATOM 4868 N N . GLU B 1 178 ? 2.887 -25.875 -25.344 1 87.06 178 GLU B N 1
ATOM 4869 C CA . GLU B 1 178 ? 3.566 -24.688 -25.844 1 87.06 178 GLU B CA 1
ATOM 4870 C C . GLU B 1 178 ? 2.719 -23.984 -26.906 1 87.06 178 GLU B C 1
ATOM 4872 O O . GLU B 1 178 ? 2.58 -22.75 -26.875 1 87.06 178 GLU B O 1
ATOM 4877 N N . LEU B 1 179 ? 2.227 -24.766 -27.766 1 85.19 179 LEU B N 1
ATOM 4878 C CA . LEU B 1 179 ? 1.391 -24.203 -28.828 1 85.19 179 LEU B CA 1
ATOM 4879 C C . LEU B 1 179 ? 0.127 -23.578 -28.25 1 85.19 179 LEU B C 1
ATOM 4881 O O . LEU B 1 179 ? -0.281 -22.5 -28.672 1 85.19 179 LEU B O 1
ATOM 4885 N N . GLU B 1 180 ? -0.445 -24.266 -27.375 1 87.19 180 GLU B N 1
ATOM 4886 C CA . GLU B 1 180 ? -1.673 -23.766 -26.75 1 87.19 180 GLU B CA 1
ATOM 4887 C C . GLU B 1 180 ? -1.421 -22.469 -26 1 87.19 180 GLU B C 1
ATOM 4889 O O . GLU B 1 180 ? -2.213 -21.531 -26.078 1 87.19 180 GLU B O 1
ATOM 4894 N N . LEU B 1 181 ? -0.367 -22.484 -25.297 1 87.94 181 LEU B N 1
ATOM 4895 C CA . LEU B 1 181 ? 0.013 -21.297 -24.547 1 87.94 181 LEU B CA 1
ATOM 4896 C C . LEU B 1 181 ? 0.266 -20.125 -25.484 1 87.94 181 LEU B C 1
ATOM 4898 O O . LEU B 1 181 ? -0.107 -18.984 -25.188 1 87.94 181 LEU B O 1
ATOM 4902 N N . SER B 1 182 ? 0.915 -20.375 -26.5 1 83.94 182 SER B N 1
ATOM 4903 C CA . SER B 1 182 ? 1.199 -19.344 -27.5 1 83.94 182 SER B CA 1
ATOM 4904 C C . SER B 1 182 ? -0.084 -18.812 -28.125 1 83.94 182 SER B C 1
ATOM 4906 O O . SER B 1 182 ? -0.301 -17.594 -28.188 1 83.94 182 SER B O 1
ATOM 4908 N N . LYS B 1 183 ? -0.925 -19.719 -28.531 1 82.38 183 LYS B N 1
ATOM 4909 C CA . LYS B 1 183 ? -2.174 -19.375 -29.203 1 82.38 183 LYS B CA 1
ATOM 4910 C C . LYS B 1 183 ? -3.072 -18.547 -28.281 1 82.38 183 LYS B C 1
ATOM 4912 O O . LYS B 1 183 ? -3.787 -17.656 -28.734 1 82.38 183 LYS B O 1
ATOM 4917 N N . THR B 1 184 ? -3.008 -18.859 -27.078 1 86 184 THR B N 1
ATOM 4918 C CA . THR B 1 184 ? -3.924 -18.219 -26.125 1 86 184 THR B CA 1
ATOM 4919 C C . THR B 1 184 ? -3.279 -17 -25.484 1 86 184 THR B C 1
ATOM 4921 O O . THR B 1 184 ? -3.91 -16.297 -24.688 1 86 184 THR B O 1
ATOM 4924 N N . GLY B 1 185 ? -2.021 -16.703 -25.766 1 83.56 185 GLY B N 1
ATOM 4925 C CA . GLY B 1 185 ? -1.391 -15.453 -25.375 1 83.56 185 GLY B CA 1
ATOM 4926 C C . GLY B 1 185 ? -0.699 -15.523 -24.031 1 83.56 185 GLY B C 1
ATOM 4927 O O . GLY B 1 185 ? -0.481 -14.492 -23.391 1 83.56 185 GLY B O 1
ATOM 4928 N N . TRP B 1 186 ? -0.392 -16.719 -23.562 1 89.56 186 TRP B N 1
ATOM 4929 C CA . TRP B 1 186 ? 0.182 -16.844 -22.234 1 89.56 186 TRP B CA 1
ATOM 4930 C C . TRP B 1 186 ? 1.673 -17.156 -22.312 1 89.56 186 TRP B C 1
ATOM 4932 O O . TRP B 1 186 ? 2.367 -17.141 -21.281 1 89.56 186 TRP B O 1
ATOM 4942 N N . LEU B 1 187 ? 2.154 -17.438 -23.516 1 87.88 187 LEU B N 1
ATOM 4943 C CA . LEU B 1 187 ? 3.576 -17.719 -23.688 1 87.88 187 LEU B CA 1
ATOM 4944 C C . LEU B 1 187 ? 4.375 -16.422 -23.781 1 87.88 187 LEU B C 1
ATOM 4946 O O . LEU B 1 187 ? 4.133 -15.602 -24.672 1 87.88 187 LEU B O 1
ATOM 4950 N N . LEU B 1 188 ? 5.301 -16.234 -22.844 1 87.88 188 LEU B N 1
ATOM 4951 C CA . LEU B 1 188 ? 6.117 -15.023 -22.781 1 87.88 188 LEU B CA 1
ATOM 4952 C C . LEU B 1 188 ? 7.508 -15.281 -23.344 1 87.88 188 LEU B C 1
ATOM 4954 O O . LEU B 1 188 ? 7.953 -16.422 -23.422 1 87.88 188 LEU B O 1
ATOM 4958 N N . ASP B 1 189 ? 8.125 -14.164 -23.75 1 85.38 189 ASP B N 1
ATOM 4959 C CA . ASP B 1 189 ? 9.477 -14.211 -24.312 1 85.38 189 ASP B CA 1
ATOM 4960 C C . ASP B 1 189 ? 10.531 -14 -23.234 1 85.38 189 ASP B C 1
ATOM 4962 O O . ASP B 1 189 ? 10.523 -12.977 -22.531 1 85.38 189 ASP B O 1
ATOM 4966 N N . ILE B 1 190 ? 11.391 -14.969 -23.125 1 88.38 190 ILE B N 1
ATOM 4967 C CA . ILE B 1 190 ? 12.406 -14.93 -22.094 1 88.38 190 ILE B CA 1
ATOM 4968 C C . ILE B 1 190 ? 13.297 -13.703 -22.281 1 88.38 190 ILE B C 1
ATOM 4970 O O . ILE B 1 190 ? 13.891 -13.203 -21.328 1 88.38 190 ILE B O 1
ATOM 4974 N N . ARG B 1 191 ? 13.492 -13.062 -23.453 1 88.12 191 ARG B N 1
ATOM 4975 C CA . ARG B 1 191 ? 14.398 -11.969 -23.781 1 88.12 191 ARG B CA 1
ATOM 4976 C C . ARG B 1 191 ? 13.992 -10.688 -23.047 1 88.12 191 ARG B C 1
ATOM 4978 O O . ARG B 1 191 ? 14.812 -9.797 -22.844 1 88.12 191 ARG B O 1
ATOM 4985 N N . GLU B 1 192 ? 12.75 -10.711 -22.609 1 85.38 192 GLU B N 1
ATOM 4986 C CA . GLU B 1 192 ? 12.234 -9.508 -21.953 1 85.38 192 GLU B CA 1
ATOM 4987 C C . GLU B 1 192 ? 12.266 -9.648 -20.438 1 85.38 192 GLU B C 1
ATOM 4989 O O . GLU B 1 192 ? 11.828 -8.758 -19.719 1 85.38 192 GLU B O 1
ATOM 4994 N N . LEU B 1 193 ? 12.789 -10.781 -20.016 1 90.69 193 LEU B N 1
ATOM 4995 C CA . LEU B 1 193 ? 12.836 -11.055 -18.578 1 90.69 193 LEU B CA 1
ATOM 4996 C C . LEU B 1 193 ? 14.234 -10.797 -18.031 1 90.69 193 LEU B C 1
ATOM 4998 O O . LEU B 1 193 ? 15.227 -11.258 -18.594 1 90.69 193 LEU B O 1
ATOM 5002 N N . THR B 1 194 ? 14.305 -9.977 -17.031 1 93.06 194 THR B N 1
ATOM 5003 C CA . THR B 1 194 ? 15.508 -9.852 -16.219 1 93.06 194 THR B CA 1
ATOM 5004 C C . THR B 1 194 ? 15.289 -10.445 -14.836 1 93.06 194 THR B C 1
ATOM 5006 O O . THR B 1 194 ? 14.391 -10.016 -14.109 1 93.06 194 THR B O 1
ATOM 5009 N N . LEU B 1 195 ? 16.125 -11.406 -14.508 1 91.62 195 LEU B N 1
ATOM 5010 C CA . LEU B 1 195 ? 15.969 -12.07 -13.219 1 91.62 195 LEU B CA 1
ATOM 5011 C C . LEU B 1 195 ? 16.859 -11.43 -12.164 1 91.62 195 LEU B C 1
ATOM 5013 O O . LEU B 1 195 ? 18 -11.055 -12.445 1 91.62 195 LEU B O 1
ATOM 5017 N N . GLY B 1 196 ? 16.234 -11.312 -11.023 1 91.62 196 GLY B N 1
ATOM 5018 C CA . GLY B 1 196 ? 16.984 -10.812 -9.883 1 91.62 196 GLY B CA 1
ATOM 5019 C C . GLY B 1 196 ? 17.281 -11.883 -8.852 1 91.62 196 GLY B C 1
ATOM 5020 O O . GLY B 1 196 ? 17.656 -13.008 -9.195 1 91.62 196 GLY B O 1
ATOM 5021 N N . GLY B 1 197 ? 17.25 -11.508 -7.562 1 87.88 197 GLY B N 1
ATOM 5022 C CA . GLY B 1 197 ? 17.578 -12.414 -6.477 1 87.88 197 GLY B CA 1
ATOM 5023 C C . GLY B 1 197 ? 16.422 -13.336 -6.102 1 87.88 197 GLY B C 1
ATOM 5024 O O . GLY B 1 197 ? 15.281 -13.094 -6.48 1 87.88 197 GLY B O 1
ATOM 5025 N N . SER B 1 198 ? 16.828 -14.422 -5.379 1 87.06 198 SER B N 1
ATOM 5026 C CA . SER B 1 198 ? 15.844 -15.359 -4.871 1 87.06 198 SER B CA 1
ATOM 5027 C C . SER B 1 198 ? 15.023 -14.75 -3.738 1 87.06 198 SER B C 1
ATOM 5029 O O . SER B 1 198 ? 15.57 -14.078 -2.861 1 87.06 198 SER B O 1
ATOM 5031 N N . ILE B 1 199 ? 13.703 -14.844 -3.77 1 82.25 199 ILE B N 1
ATOM 5032 C CA . ILE B 1 199 ? 12.852 -14.273 -2.734 1 82.25 199 ILE B CA 1
ATOM 5033 C C . ILE B 1 199 ? 12.156 -15.398 -1.962 1 82.25 199 ILE B C 1
ATOM 5035 O O . ILE B 1 199 ? 11.398 -15.133 -1.021 1 82.25 199 ILE B O 1
ATOM 5039 N N . GLY B 1 200 ? 12.289 -16.547 -2.318 1 75.38 200 GLY B N 1
ATOM 5040 C CA . GLY B 1 200 ? 11.672 -17.641 -1.589 1 75.38 200 GLY B CA 1
ATOM 5041 C C . GLY B 1 200 ? 11.875 -18.984 -2.252 1 75.38 200 GLY B C 1
ATOM 5042 O O . GLY B 1 200 ? 12.461 -19.078 -3.332 1 75.38 200 GLY B O 1
ATOM 5043 N N . GLU B 1 201 ? 11.625 -19.984 -1.42 1 69.06 201 GLU B N 1
ATOM 5044 C CA . GLU B 1 201 ? 11.656 -21.359 -1.92 1 69.06 201 GLU B CA 1
ATOM 5045 C C . GLU B 1 201 ? 10.273 -22 -1.853 1 69.06 201 GLU B C 1
ATOM 5047 O O . GLU B 1 201 ? 9.578 -21.875 -0.843 1 69.06 201 GLU B O 1
ATOM 5052 N N . GLY B 1 202 ? 9.734 -22.203 -3.014 1 57.97 202 GLY B N 1
ATOM 5053 C CA . GLY B 1 202 ? 8.484 -22.938 -2.994 1 57.97 202 GLY B CA 1
ATOM 5054 C C . GLY B 1 202 ? 8.68 -24.438 -3.107 1 57.97 202 GLY B C 1
ATOM 5055 O O . GLY B 1 202 ? 9.812 -24.922 -3.146 1 57.97 202 GLY B O 1
ATOM 5056 N N . GLU B 1 203 ? 7.633 -25.266 -2.891 1 54.19 203 GLU B N 1
ATOM 5057 C CA . GLU B 1 203 ? 7.605 -26.719 -2.975 1 54.19 203 GLU B CA 1
ATOM 5058 C C . GLU B 1 203 ? 8.297 -27.219 -4.246 1 54.19 203 GLU B C 1
ATOM 5060 O O . GLU B 1 203 ? 8.922 -28.266 -4.25 1 54.19 203 GLU B O 1
ATOM 5065 N N . PHE B 1 204 ? 8.273 -26.391 -5.234 1 57.88 204 PHE B N 1
ATOM 5066 C CA . PHE B 1 204 ? 8.672 -26.953 -6.52 1 57.88 204 PHE B CA 1
ATOM 5067 C C . PHE B 1 204 ? 9.859 -26.203 -7.098 1 57.88 204 PHE B C 1
ATOM 5069 O O . PHE B 1 204 ? 10.336 -26.516 -8.188 1 57.88 204 PHE B O 1
ATOM 5076 N N . GLY B 1 205 ? 10.25 -25.219 -6.359 1 66.69 205 GLY B N 1
ATOM 5077 C CA . GLY B 1 205 ? 11.414 -24.5 -6.863 1 66.69 205 GLY B CA 1
ATOM 5078 C C . GLY B 1 205 ? 11.602 -23.141 -6.23 1 66.69 205 GLY B C 1
ATOM 5079 O O . GLY B 1 205 ? 10.812 -22.734 -5.379 1 66.69 205 GLY B O 1
ATOM 5080 N N . ALA B 1 206 ? 12.633 -22.594 -6.684 1 78.12 206 ALA B N 1
ATOM 5081 C CA . ALA B 1 206 ? 12.992 -21.266 -6.172 1 78.12 206 ALA B CA 1
ATOM 5082 C C . ALA B 1 206 ? 12.18 -20.172 -6.855 1 78.12 206 ALA B C 1
ATOM 5084 O O . ALA B 1 206 ? 11.781 -20.312 -8.016 1 78.12 206 ALA B O 1
ATOM 5085 N N . VAL B 1 207 ? 11.773 -19.219 -6.141 1 87.94 207 VAL B N 1
ATOM 5086 C CA . VAL B 1 207 ? 11.094 -18.047 -6.684 1 87.94 207 VAL B CA 1
ATOM 5087 C C . VAL B 1 207 ? 12.055 -16.859 -6.715 1 87.94 207 VAL B C 1
ATOM 5089 O O . VAL B 1 207 ? 12.742 -16.594 -5.73 1 87.94 207 VAL B O 1
ATOM 5092 N N . TYR B 1 208 ? 12.109 -16.234 -7.855 1 91 208 TYR B N 1
ATOM 5093 C CA . TYR B 1 208 ? 13 -15.094 -8.039 1 91 208 TYR B CA 1
ATOM 5094 C C . TYR B 1 208 ? 12.203 -13.82 -8.305 1 91 208 TYR B C 1
ATOM 5096 O O . TYR B 1 208 ? 11.117 -13.867 -8.883 1 91 208 TYR B O 1
ATOM 5104 N N . GLU B 1 209 ? 12.742 -12.734 -7.789 1 92.56 209 GLU B N 1
ATOM 5105 C CA . GLU B 1 209 ? 12.242 -11.453 -8.273 1 92.56 209 GLU B CA 1
ATOM 5106 C C . GLU B 1 209 ? 12.836 -11.109 -9.641 1 92.56 209 GLU B C 1
ATOM 5108 O O . GLU B 1 209 ? 13.93 -11.57 -9.977 1 92.56 209 GLU B O 1
ATOM 5113 N N . GLY B 1 210 ? 12.078 -10.375 -10.414 1 92.56 210 GLY B N 1
ATOM 5114 C CA . GLY B 1 210 ? 12.539 -9.977 -11.734 1 92.56 210 GLY B CA 1
ATOM 5115 C C . GLY B 1 210 ? 11.797 -8.789 -12.297 1 92.56 210 GLY B C 1
ATOM 5116 O O . GLY B 1 210 ? 11.016 -8.148 -11.594 1 92.56 210 GLY B O 1
ATOM 5117 N N . ASP B 1 211 ? 12.188 -8.445 -13.43 1 91.31 211 ASP B N 1
ATOM 5118 C CA . ASP B 1 211 ? 11.539 -7.398 -14.219 1 91.31 211 ASP B CA 1
ATOM 5119 C C . ASP B 1 211 ? 11.172 -7.91 -15.609 1 91.31 211 ASP B C 1
ATOM 5121 O O . ASP B 1 211 ? 12 -8.516 -16.297 1 91.31 211 ASP B O 1
ATOM 5125 N N . TYR B 1 212 ? 9.922 -7.812 -15.961 1 88.5 212 TYR B N 1
ATOM 5126 C CA . TYR B 1 212 ? 9.461 -8.148 -17.312 1 88.5 212 TYR B CA 1
ATOM 5127 C C . TYR B 1 212 ? 8.844 -6.934 -17.984 1 88.5 212 TYR B C 1
ATOM 5129 O O . TYR B 1 212 ? 7.777 -6.465 -17.594 1 88.5 212 TYR B O 1
ATOM 5137 N N . MET B 1 213 ? 9.5 -6.414 -18.969 1 79.81 213 MET B N 1
ATOM 5138 C CA . MET B 1 213 ? 9.047 -5.258 -19.734 1 79.81 213 MET B CA 1
ATOM 5139 C C . MET B 1 213 ? 8.719 -4.086 -18.812 1 79.81 213 MET B C 1
ATOM 5141 O O . MET B 1 213 ? 7.66 -3.473 -18.938 1 79.81 213 MET B O 1
ATOM 5145 N N . GLY B 1 214 ? 9.516 -3.947 -17.734 1 78.81 214 GLY B N 1
ATOM 5146 C CA . GLY B 1 214 ? 9.383 -2.797 -16.859 1 78.81 214 GLY B CA 1
ATOM 5147 C C . GLY B 1 214 ? 8.531 -3.074 -15.641 1 78.81 214 GLY B C 1
ATOM 5148 O O . GLY B 1 214 ? 8.438 -2.24 -14.734 1 78.81 214 GLY B O 1
ATOM 5149 N N . GLN B 1 215 ? 7.922 -4.148 -15.633 1 81.94 215 GLN B N 1
ATOM 5150 C CA . GLN B 1 215 ? 7.09 -4.512 -14.492 1 81.94 215 GLN B CA 1
ATOM 5151 C C . GLN B 1 215 ? 7.809 -5.5 -13.578 1 81.94 215 GLN B C 1
ATOM 5153 O O . GLN B 1 215 ? 8.383 -6.484 -14.055 1 81.94 215 GLN B O 1
ATOM 5158 N N . LYS B 1 216 ? 7.727 -5.199 -12.305 1 87.12 216 LYS B N 1
ATOM 5159 C CA . LYS B 1 216 ? 8.289 -6.145 -11.344 1 87.12 216 LYS B CA 1
ATOM 5160 C C . LYS B 1 216 ? 7.461 -7.426 -11.289 1 87.12 216 LYS B C 1
ATOM 5162 O O . LYS B 1 216 ? 6.23 -7.375 -11.289 1 87.12 216 LYS B O 1
ATOM 5167 N N . VAL B 1 217 ? 8.227 -8.578 -11.344 1 92.56 217 VAL B N 1
ATOM 5168 C CA . VAL B 1 217 ? 7.531 -9.859 -11.406 1 92.56 217 VAL B CA 1
ATOM 5169 C C . VAL B 1 217 ? 8.203 -10.859 -10.469 1 92.56 217 VAL B C 1
ATOM 5171 O O . VAL B 1 217 ? 9.32 -10.633 -10.008 1 92.56 217 VAL B O 1
ATOM 5174 N N . ALA B 1 218 ? 7.449 -11.844 -10.07 1 92.25 218 ALA B N 1
ATOM 5175 C CA . ALA B 1 218 ? 7.977 -13.039 -9.414 1 92.25 218 ALA B CA 1
ATOM 5176 C C . ALA B 1 218 ? 8.031 -14.219 -10.383 1 92.25 218 ALA B C 1
ATOM 5178 O O . ALA B 1 218 ? 7.09 -14.453 -11.141 1 92.25 218 ALA B O 1
ATOM 5179 N N . VAL B 1 219 ? 9.156 -14.922 -10.406 1 92.69 219 VAL B N 1
ATOM 5180 C CA . VAL B 1 219 ? 9.367 -16 -11.359 1 92.69 219 VAL B CA 1
ATOM 5181 C C . VAL B 1 219 ? 9.672 -17.297 -10.609 1 92.69 219 VAL B C 1
ATOM 5183 O O . VAL B 1 219 ? 10.664 -17.391 -9.883 1 92.69 219 VAL B O 1
ATOM 5186 N N . LYS B 1 220 ? 8.773 -18.203 -10.719 1 88 220 LYS B N 1
ATOM 5187 C CA . LYS B 1 220 ? 9.023 -19.547 -10.203 1 88 220 LYS B CA 1
ATOM 5188 C C . LYS B 1 220 ? 9.664 -20.438 -11.273 1 88 220 LYS B C 1
ATOM 5190 O O . LYS B 1 220 ? 9.102 -20.609 -12.359 1 88 220 LYS B O 1
ATOM 5195 N N . ASN B 1 221 ? 10.805 -20.906 -10.992 1 84.88 221 ASN B N 1
ATOM 5196 C CA . ASN B 1 221 ? 11.555 -21.734 -11.938 1 84.88 221 ASN B CA 1
ATOM 5197 C C . ASN B 1 221 ? 11.43 -23.219 -11.617 1 84.88 221 ASN B C 1
ATOM 5199 O O . ASN B 1 221 ? 11.82 -23.656 -10.531 1 84.88 221 ASN B O 1
ATOM 5203 N N . ILE B 1 222 ? 10.922 -23.938 -12.594 1 81.88 222 ILE B N 1
ATOM 5204 C CA . ILE B 1 222 ? 10.758 -25.391 -12.469 1 81.88 222 ILE B CA 1
ATOM 5205 C C . ILE B 1 222 ? 11.664 -26.094 -13.469 1 81.88 222 ILE B C 1
ATOM 5207 O O . ILE B 1 222 ? 11.383 -26.109 -14.672 1 81.88 222 ILE B O 1
ATOM 5211 N N . LYS B 1 223 ? 12.641 -26.734 -13.031 1 77.44 223 LYS B N 1
ATOM 5212 C CA . LYS B 1 223 ? 13.656 -27.312 -13.906 1 77.44 223 LYS B CA 1
ATOM 5213 C C . LYS B 1 223 ? 13.414 -28.797 -14.133 1 77.44 223 LYS B C 1
ATOM 5215 O O . LYS B 1 223 ? 13.898 -29.375 -15.109 1 77.44 223 LYS B O 1
ATOM 5220 N N . CYS B 1 224 ? 12.594 -29.391 -13.203 1 75.31 224 CYS B N 1
ATOM 5221 C CA . CYS B 1 224 ? 12.312 -30.812 -13.312 1 75.31 224 CYS B CA 1
ATOM 5222 C C . CYS B 1 224 ? 11.133 -31.062 -14.25 1 75.31 224 CYS B C 1
ATOM 5224 O O . CYS B 1 224 ? 10.094 -30.422 -14.133 1 75.31 224 CYS B O 1
ATOM 5226 N N . ASP B 1 225 ? 11.312 -31.984 -15.258 1 76.81 225 ASP B N 1
ATOM 5227 C CA . ASP B 1 225 ? 10.297 -32.25 -16.281 1 76.81 225 ASP B CA 1
ATOM 5228 C C . ASP B 1 225 ? 8.977 -32.688 -15.641 1 76.81 225 ASP B C 1
ATOM 5230 O O . ASP B 1 225 ? 7.914 -32.188 -16.031 1 76.81 225 ASP B O 1
ATOM 5234 N N . VAL B 1 226 ? 9.141 -33.625 -14.648 1 69.5 226 VAL B N 1
ATOM 5235 C CA . VAL B 1 226 ? 7.938 -34.156 -14.008 1 69.5 226 VAL B CA 1
ATOM 5236 C C . VAL B 1 226 ? 7.195 -33.031 -13.289 1 69.5 226 VAL B C 1
ATOM 5238 O O . VAL B 1 226 ? 5.977 -32.906 -13.422 1 69.5 226 VAL B O 1
ATOM 5241 N N . THR B 1 227 ? 7.953 -32.281 -12.727 1 69.88 227 THR B N 1
ATOM 5242 C CA . THR B 1 227 ? 7.359 -31.172 -11.984 1 69.88 227 THR B CA 1
ATOM 5243 C C . THR B 1 227 ? 6.801 -30.109 -12.93 1 69.88 227 THR B C 1
ATOM 5245 O O . THR B 1 227 ? 5.734 -29.547 -12.68 1 69.88 227 THR B O 1
ATOM 5248 N N . ALA B 1 228 ? 7.5 -29.953 -13.953 1 76.44 228 ALA B N 1
ATOM 5249 C CA . ALA B 1 228 ? 7.043 -28.984 -14.938 1 76.44 228 ALA B CA 1
ATOM 5250 C C . ALA B 1 228 ? 5.676 -29.359 -15.5 1 76.44 228 ALA B C 1
ATOM 5252 O O . ALA B 1 228 ? 4.797 -28.5 -15.641 1 76.44 228 ALA B O 1
ATOM 5253 N N . GLN B 1 229 ? 5.496 -30.609 -15.781 1 77.94 229 GLN B N 1
ATOM 5254 C CA . GLN B 1 229 ? 4.223 -31.078 -16.312 1 77.94 229 GLN B CA 1
ATOM 5255 C C . GLN B 1 229 ? 3.102 -30.906 -15.289 1 77.94 229 GLN B C 1
ATOM 5257 O O . GLN B 1 229 ? 1.971 -30.578 -15.648 1 77.94 229 GLN B O 1
ATOM 5262 N N . ALA B 1 230 ? 3.455 -31.094 -14.102 1 73.19 230 ALA B N 1
ATOM 5263 C CA . ALA B 1 230 ? 2.471 -30.922 -13.039 1 73.19 230 ALA B CA 1
ATOM 5264 C C . ALA B 1 230 ? 2.031 -29.469 -12.922 1 73.19 230 ALA B C 1
ATOM 5266 O O . ALA B 1 230 ? 0.857 -29.172 -12.672 1 73.19 230 ALA B O 1
ATOM 5267 N N . PHE B 1 231 ? 2.988 -28.672 -13.188 1 75.94 231 PHE B N 1
ATOM 5268 C CA . PHE B 1 231 ? 2.709 -27.25 -13.016 1 75.94 231 PHE B CA 1
ATOM 5269 C C . PHE B 1 231 ? 1.913 -26.703 -14.195 1 75.94 231 PHE B C 1
ATOM 5271 O O . PHE B 1 231 ? 1.31 -25.625 -14.102 1 75.94 231 PHE B O 1
ATOM 5278 N N . LEU B 1 232 ? 1.949 -27.5 -15.258 1 80.44 232 LEU B N 1
ATOM 5279 C CA . LEU B 1 232 ? 1.121 -27.078 -16.375 1 80.44 232 LEU B CA 1
ATOM 5280 C C . LEU B 1 232 ? -0.348 -27.016 -15.977 1 80.44 232 LEU B C 1
ATOM 5282 O O . LEU B 1 232 ? -1.072 -26.109 -16.406 1 80.44 232 LEU B O 1
ATOM 5286 N N . GLU B 1 233 ? -0.714 -27.953 -15.141 1 77.75 233 GLU B N 1
ATOM 5287 C CA . GLU B 1 233 ? -2.09 -27.938 -14.648 1 77.75 233 GLU B CA 1
ATOM 5288 C C . GLU B 1 233 ? -2.371 -26.688 -13.82 1 77.75 233 GLU B C 1
ATOM 5290 O O . GLU B 1 233 ? -3.416 -26.062 -13.977 1 77.75 233 GLU B O 1
ATOM 5295 N N . GLU B 1 234 ? -1.479 -26.406 -12.977 1 78.12 234 GLU B N 1
ATOM 5296 C CA . GLU B 1 234 ? -1.589 -25.203 -12.148 1 78.12 234 GLU B CA 1
ATOM 5297 C C . GLU B 1 234 ? -1.702 -23.953 -13.016 1 78.12 234 GLU B C 1
ATOM 5299 O O . GLU B 1 234 ? -2.543 -23.078 -12.758 1 78.12 234 GLU B O 1
ATOM 5304 N N . THR B 1 235 ? -0.893 -23.906 -13.938 1 83.19 235 THR B N 1
ATOM 5305 C CA . THR B 1 235 ? -0.852 -22.75 -14.82 1 83.19 235 THR B CA 1
ATOM 5306 C C . THR B 1 235 ? -2.16 -22.609 -15.594 1 83.19 235 THR B C 1
ATOM 5308 O O . THR B 1 235 ? -2.668 -21.5 -15.773 1 83.19 235 THR B O 1
ATOM 5311 N N . THR B 1 236 ? -2.611 -23.75 -16.016 1 85.44 236 THR B N 1
ATOM 5312 C CA . THR B 1 236 ? -3.871 -23.75 -16.766 1 85.44 236 THR B CA 1
ATOM 5313 C C . THR B 1 236 ? -5 -23.188 -15.898 1 85.44 236 THR B C 1
ATOM 5315 O O . THR B 1 236 ? -5.809 -22.391 -16.359 1 85.44 236 THR B O 1
ATOM 5318 N N . VAL B 1 237 ? -5 -23.594 -14.641 1 83.19 237 VAL B N 1
ATOM 5319 C CA . VAL B 1 237 ? -6.004 -23.094 -13.711 1 83.19 237 VAL B CA 1
ATOM 5320 C C . VAL B 1 237 ? -5.848 -21.578 -13.539 1 83.19 237 VAL B C 1
ATOM 5322 O O . VAL B 1 237 ? -6.836 -20.844 -13.555 1 83.19 237 VAL B O 1
ATOM 5325 N N . MET B 1 238 ? -4.684 -21.141 -13.484 1 87.62 238 MET B N 1
ATOM 5326 C CA . MET B 1 238 ? -4.406 -19.734 -13.203 1 87.62 238 MET B CA 1
ATOM 5327 C C . MET B 1 238 ? -4.816 -18.859 -14.375 1 87.62 238 MET B C 1
ATOM 5329 O O . MET B 1 238 ? -5.137 -17.672 -14.195 1 87.62 238 MET B O 1
ATOM 5333 N N . THR B 1 239 ? -4.734 -19.391 -15.562 1 88.44 239 THR B N 1
ATOM 5334 C CA . THR B 1 239 ? -5.121 -18.609 -16.734 1 88.44 239 THR B CA 1
ATOM 5335 C C . THR B 1 239 ? -6.594 -18.219 -16.656 1 88.44 239 THR B C 1
ATOM 5337 O O . THR B 1 239 ? -7.027 -17.266 -17.312 1 88.44 239 THR B O 1
ATOM 5340 N N . LYS B 1 240 ? -7.344 -18.906 -15.852 1 84.75 240 LYS B N 1
ATOM 5341 C CA . LYS B 1 240 ? -8.773 -18.656 -15.719 1 84.75 240 LYS B CA 1
ATOM 5342 C C . LYS B 1 240 ? -9.062 -17.734 -14.539 1 84.75 240 LYS B C 1
ATOM 5344 O O . LYS B 1 240 ? -10.18 -17.234 -14.391 1 84.75 240 LYS B O 1
ATOM 5349 N N . LEU B 1 241 ? -8.055 -17.562 -13.773 1 85.19 241 LEU B N 1
ATOM 5350 C CA . LEU B 1 241 ? -8.266 -16.891 -12.492 1 85.19 241 LEU B CA 1
ATOM 5351 C C . LEU B 1 241 ? -7.777 -15.453 -12.539 1 85.19 241 LEU B C 1
ATOM 5353 O O . LEU B 1 241 ? -6.641 -15.164 -12.156 1 85.19 241 LEU B O 1
ATOM 5357 N N . GLN B 1 242 ? -8.562 -14.602 -13.086 1 82.62 242 GLN B N 1
ATOM 5358 C CA . GLN B 1 242 ? -8.266 -13.172 -13.078 1 82.62 242 GLN B CA 1
ATOM 5359 C C . GLN B 1 242 ? -9.141 -12.438 -12.062 1 82.62 242 GLN B C 1
ATOM 5361 O O . GLN B 1 242 ? -10.32 -12.188 -12.32 1 82.62 242 GLN B O 1
ATOM 5366 N N . HIS B 1 243 ? -8.516 -12.172 -10.906 1 87.12 243 HIS B N 1
ATOM 5367 C CA . HIS B 1 243 ? -9.234 -11.531 -9.812 1 87.12 243 HIS B CA 1
ATOM 5368 C C . HIS B 1 243 ? -8.297 -10.68 -8.961 1 87.12 243 HIS B C 1
ATOM 5370 O O . HIS B 1 243 ? -7.129 -11.039 -8.773 1 87.12 243 HIS B O 1
ATOM 5376 N N . LYS B 1 244 ? -8.789 -9.602 -8.445 1 86.06 244 LYS B N 1
ATOM 5377 C CA . LYS B 1 244 ? -7.984 -8.625 -7.707 1 86.06 244 LYS B CA 1
ATOM 5378 C C . LYS B 1 244 ? -7.379 -9.258 -6.457 1 86.06 244 LYS B C 1
ATOM 5380 O O . LYS B 1 244 ? -6.359 -8.781 -5.949 1 86.06 244 LYS B O 1
ATOM 5385 N N . ASN B 1 245 ? -7.988 -10.305 -5.855 1 90.31 245 ASN B N 1
ATOM 5386 C CA . ASN B 1 245 ? -7.508 -10.898 -4.613 1 90.31 245 ASN B CA 1
ATOM 5387 C C . ASN B 1 245 ? -6.844 -12.25 -4.855 1 90.31 245 ASN B C 1
ATOM 5389 O O . ASN B 1 245 ? -6.695 -13.055 -3.932 1 90.31 245 ASN B O 1
ATOM 5393 N N . LEU B 1 246 ? -6.582 -12.578 -6.098 1 91.81 246 LEU B N 1
ATOM 5394 C CA . LEU B 1 246 ? -5.766 -13.727 -6.488 1 91.81 246 LEU B CA 1
ATOM 5395 C C . LEU B 1 246 ? -4.492 -13.273 -7.188 1 91.81 246 LEU B C 1
ATOM 5397 O O . LEU B 1 246 ? -4.523 -12.352 -8.008 1 91.81 246 LEU B O 1
ATOM 5401 N N . VAL B 1 247 ? -3.398 -13.844 -6.746 1 90.88 247 VAL B N 1
ATOM 5402 C CA . VAL B 1 247 ? -2.15 -13.484 -7.414 1 90.88 247 VAL B CA 1
ATOM 5403 C C . VAL B 1 247 ? -2.293 -13.695 -8.922 1 90.88 247 VAL B C 1
ATOM 5405 O O . VAL B 1 247 ? -2.725 -14.766 -9.367 1 90.88 247 VAL B O 1
ATOM 5408 N N . ARG B 1 248 ? -1.905 -12.781 -9.648 1 89.81 248 ARG B N 1
ATOM 5409 C CA . ARG B 1 248 ? -2.164 -12.766 -11.086 1 89.81 248 ARG B CA 1
ATOM 5410 C C . ARG B 1 248 ? -1.048 -13.469 -11.852 1 89.81 248 ARG B C 1
ATOM 5412 O O . ARG B 1 248 ? 0.131 -13.156 -11.656 1 89.81 248 ARG B O 1
ATOM 5419 N N . LEU B 1 249 ? -1.464 -14.438 -12.656 1 90.94 249 LEU B N 1
ATOM 5420 C CA . LEU B 1 249 ? -0.54 -15 -13.641 1 90.94 249 LEU B CA 1
ATOM 5421 C C . LEU B 1 249 ? -0.29 -14.016 -14.781 1 90.94 249 LEU B C 1
ATOM 5423 O O . LEU B 1 249 ? -1.235 -13.5 -15.375 1 90.94 249 LEU B O 1
ATOM 5427 N N . LEU B 1 250 ? 0.963 -13.719 -15.008 1 90.19 250 LEU B N 1
ATOM 5428 C CA . LEU B 1 250 ? 1.296 -12.836 -16.109 1 90.19 250 LEU B CA 1
ATOM 5429 C C . LEU B 1 250 ? 1.635 -13.633 -17.375 1 90.19 250 LEU B C 1
ATOM 5431 O O . LEU B 1 250 ? 1.411 -13.164 -18.484 1 90.19 250 LEU B O 1
ATOM 5435 N N . GLY B 1 251 ? 2.17 -14.812 -17.188 1 90.31 251 GLY B N 1
ATOM 5436 C CA . GLY B 1 251 ? 2.479 -15.703 -18.297 1 90.31 251 GLY B CA 1
ATOM 5437 C C . GLY B 1 251 ? 3.479 -16.781 -17.938 1 90.31 251 GLY B C 1
ATOM 5438 O O . GLY B 1 251 ? 3.814 -16.969 -16.766 1 90.31 251 GLY B O 1
ATOM 5439 N N . VAL B 1 252 ? 3.789 -17.547 -18.984 1 91.69 252 VAL B N 1
ATOM 5440 C CA . VAL B 1 252 ? 4.723 -18.656 -18.797 1 91.69 252 VAL B CA 1
ATOM 5441 C C . VAL B 1 252 ? 5.852 -18.547 -19.828 1 91.69 252 VAL B C 1
ATOM 5443 O O . VAL B 1 252 ? 5.645 -18.078 -20.938 1 91.69 252 VAL B O 1
ATOM 5446 N N . ILE B 1 253 ? 7.012 -18.875 -19.375 1 89.62 253 ILE B N 1
ATOM 5447 C CA . ILE B 1 253 ? 8.18 -18.938 -20.25 1 89.62 253 ILE B CA 1
ATOM 5448 C C . ILE B 1 253 ? 8.703 -20.375 -20.312 1 89.62 253 ILE B C 1
ATOM 5450 O O . ILE B 1 253 ? 8.875 -21.016 -19.281 1 89.62 253 ILE B O 1
ATOM 5454 N N . LEU B 1 254 ? 8.75 -20.844 -21.469 1 86.12 254 LEU B N 1
ATOM 5455 C CA . LEU B 1 254 ? 9.352 -22.156 -21.688 1 86.12 254 LEU B CA 1
ATOM 5456 C C . LEU B 1 254 ? 10.797 -22.016 -22.156 1 86.12 254 LEU B C 1
ATOM 5458 O O . LEU B 1 254 ? 11.047 -21.812 -23.344 1 86.12 254 LEU B O 1
ATOM 5462 N N . HIS B 1 255 ? 11.703 -22.047 -21.25 1 83.31 255 HIS B N 1
ATOM 5463 C CA . HIS B 1 255 ? 13.133 -21.922 -21.469 1 83.31 255 HIS B CA 1
ATOM 5464 C C . HIS B 1 255 ? 13.938 -22.578 -20.344 1 83.31 255 HIS B C 1
ATOM 5466 O O . HIS B 1 255 ? 13.922 -22.094 -19.203 1 83.31 255 HIS B O 1
ATOM 5472 N N . ASN B 1 256 ? 14.68 -23.672 -20.703 1 79.44 256 ASN B N 1
ATOM 5473 C CA . ASN B 1 256 ? 15.398 -24.406 -19.656 1 79.44 256 ASN B CA 1
ATOM 5474 C C . ASN B 1 256 ? 14.492 -24.766 -18.484 1 79.44 256 ASN B C 1
ATOM 5476 O O . ASN B 1 256 ? 14.82 -24.484 -17.328 1 79.44 256 ASN B O 1
ATOM 5480 N N . GLY B 1 257 ? 13.414 -25.25 -18.906 1 80.25 257 GLY B N 1
ATOM 5481 C CA . GLY B 1 257 ? 12.383 -25.562 -17.938 1 80.25 257 GLY B CA 1
ATOM 5482 C C . GLY B 1 257 ? 11.156 -24.672 -18.062 1 80.25 257 GLY B C 1
ATOM 5483 O O . GLY B 1 257 ? 10.898 -24.125 -19.141 1 80.25 257 GLY B O 1
ATOM 5484 N N . LEU B 1 258 ? 10.32 -24.766 -17.047 1 86 258 LEU B N 1
ATOM 5485 C CA . LEU B 1 258 ? 9.094 -23.969 -17.016 1 86 258 LEU B CA 1
ATOM 5486 C C . LEU B 1 258 ? 9.203 -22.828 -16 1 86 258 LEU B C 1
ATOM 5488 O O . LEU B 1 258 ? 9.531 -23.062 -14.836 1 86 258 LEU B O 1
ATOM 5492 N N . HIS B 1 259 ? 9.109 -21.578 -16.547 1 89.19 259 HIS B N 1
ATOM 5493 C CA . HIS B 1 259 ? 9.047 -20.406 -15.68 1 89.19 259 HIS B CA 1
ATOM 5494 C C . HIS B 1 259 ? 7.625 -19.875 -15.578 1 89.19 259 HIS B C 1
ATOM 5496 O O . HIS B 1 259 ? 7.004 -19.562 -16.594 1 89.19 259 HIS B O 1
ATOM 5502 N N . ILE B 1 260 ? 7.109 -19.891 -14.375 1 90 260 ILE B N 1
ATOM 5503 C CA . ILE B 1 260 ? 5.812 -19.266 -14.133 1 90 260 ILE B CA 1
ATOM 5504 C C . ILE B 1 260 ? 6.004 -17.828 -13.672 1 90 260 ILE B C 1
ATOM 5506 O O . ILE B 1 260 ? 6.617 -17.578 -12.633 1 90 260 ILE B O 1
ATOM 5510 N N . VAL B 1 261 ? 5.508 -16.906 -14.445 1 92.44 261 VAL B N 1
ATOM 5511 C CA . VAL B 1 261 ? 5.691 -15.492 -14.172 1 92.44 261 VAL B CA 1
ATOM 5512 C C . VAL B 1 261 ? 4.41 -14.906 -13.586 1 92.44 261 VAL B C 1
ATOM 5514 O O . VAL B 1 261 ? 3.357 -14.93 -14.227 1 92.44 261 VAL B O 1
ATOM 5517 N N . THR B 1 262 ? 4.484 -14.383 -12.359 1 92.62 262 THR B N 1
ATOM 5518 C CA . THR B 1 262 ? 3.35 -13.75 -11.695 1 92.62 262 THR B CA 1
ATOM 5519 C C . THR B 1 262 ? 3.701 -12.336 -11.258 1 92.62 262 THR B C 1
ATOM 5521 O O . THR B 1 262 ? 4.863 -11.922 -11.336 1 92.62 262 THR B O 1
ATOM 5524 N N . GLU B 1 263 ? 2.668 -11.586 -10.93 1 90 263 GLU B N 1
ATOM 5525 C CA . GLU B 1 263 ? 2.938 -10.281 -10.328 1 90 263 GLU B CA 1
ATOM 5526 C C . GLU B 1 263 ? 3.746 -10.422 -9.047 1 90 263 GLU B C 1
ATOM 5528 O O . GLU B 1 263 ? 3.629 -11.422 -8.336 1 90 263 GLU B O 1
ATOM 5533 N N . LEU B 1 264 ? 4.555 -9.453 -8.82 1 88.81 264 LEU B N 1
ATOM 5534 C CA . LEU B 1 264 ? 5.363 -9.469 -7.605 1 88.81 264 LEU B CA 1
ATOM 5535 C C . LEU B 1 264 ? 4.594 -8.883 -6.434 1 88.81 264 LEU B C 1
ATOM 5537 O O . LEU B 1 264 ? 4.059 -7.773 -6.527 1 88.81 264 LEU B O 1
ATOM 5541 N N . MET B 1 265 ? 4.457 -9.68 -5.391 1 86.81 265 MET B N 1
ATOM 5542 C CA . MET B 1 265 ? 3.939 -9.211 -4.113 1 86.81 265 MET B CA 1
ATOM 5543 C C . MET B 1 265 ? 5.078 -8.852 -3.162 1 86.81 265 MET B C 1
ATOM 5545 O O . MET B 1 265 ? 5.66 -9.734 -2.525 1 86.81 265 MET B O 1
ATOM 5549 N N . ALA B 1 266 ? 5.352 -7.617 -2.996 1 76.81 266 ALA B N 1
ATOM 5550 C CA . ALA B 1 266 ? 6.609 -7.094 -2.467 1 76.81 266 ALA B CA 1
ATOM 5551 C C . ALA B 1 266 ? 6.781 -7.465 -0.997 1 76.81 266 ALA B C 1
ATOM 5553 O O . ALA B 1 266 ? 7.906 -7.633 -0.52 1 76.81 266 ALA B O 1
ATOM 5554 N N . LYS B 1 267 ? 5.742 -7.652 -0.256 1 76.88 267 LYS B N 1
ATOM 5555 C CA . LYS B 1 267 ? 5.895 -7.883 1.178 1 76.88 267 LYS B CA 1
ATOM 5556 C C . LYS B 1 267 ? 5.934 -9.375 1.496 1 76.88 267 LYS B C 1
ATOM 5558 O O . LYS B 1 267 ? 6.121 -9.766 2.65 1 76.88 267 LYS B O 1
ATOM 5563 N N . GLY B 1 268 ? 5.758 -10.188 0.517 1 78.38 268 GLY B N 1
ATOM 5564 C CA . GLY B 1 268 ? 5.887 -11.617 0.713 1 78.38 268 GLY B CA 1
ATOM 5565 C C . GLY B 1 268 ? 4.648 -12.25 1.325 1 78.38 268 GLY B C 1
ATOM 5566 O O . GLY B 1 268 ? 3.533 -11.773 1.115 1 78.38 268 GLY B O 1
ATOM 5567 N N . ASN B 1 269 ? 4.863 -13.359 1.969 1 82.38 269 ASN B N 1
ATOM 5568 C CA . ASN B 1 269 ? 3.707 -14.109 2.455 1 82.38 269 ASN B CA 1
ATOM 5569 C C . ASN B 1 269 ? 3.201 -13.555 3.785 1 82.38 269 ASN B C 1
ATOM 5571 O O . ASN B 1 269 ? 3.949 -12.898 4.516 1 82.38 269 ASN B O 1
ATOM 5575 N N . LEU B 1 270 ? 1.999 -13.836 4.051 1 84.06 270 LEU B N 1
ATOM 5576 C CA . LEU B 1 270 ? 1.277 -13.273 5.188 1 84.06 270 LEU B CA 1
ATOM 5577 C C . LEU B 1 270 ? 1.899 -13.727 6.504 1 84.06 270 LEU B C 1
ATOM 5579 O O . LEU B 1 270 ? 1.957 -12.953 7.465 1 84.06 270 LEU B O 1
ATOM 5583 N N . VAL B 1 271 ? 2.398 -14.977 6.609 1 83.25 271 VAL B N 1
ATOM 5584 C CA . VAL B 1 271 ? 2.982 -15.484 7.848 1 83.25 271 VAL B CA 1
ATOM 5585 C C . VAL B 1 271 ? 4.148 -14.594 8.273 1 83.25 271 VAL B C 1
ATOM 5587 O O . VAL B 1 271 ? 4.215 -14.156 9.422 1 83.25 271 VAL B O 1
ATOM 5590 N N . ASN B 1 272 ? 5.004 -14.391 7.301 1 77 272 ASN B N 1
ATOM 5591 C CA . ASN B 1 272 ? 6.148 -13.531 7.586 1 77 272 ASN B CA 1
ATOM 5592 C C . ASN B 1 272 ? 5.719 -12.109 7.922 1 77 272 ASN B C 1
ATOM 5594 O O . ASN B 1 272 ? 6.27 -11.484 8.828 1 77 272 ASN B O 1
ATOM 5598 N N . PHE B 1 273 ? 4.816 -11.648 7.246 1 77.44 273 PHE B N 1
ATOM 5599 C CA . PHE B 1 273 ? 4.281 -10.312 7.484 1 77.44 273 PHE B CA 1
ATOM 5600 C C . PHE B 1 273 ? 3.744 -10.188 8.906 1 77.44 273 PHE B C 1
ATOM 5602 O O . PHE B 1 273 ? 4.039 -9.219 9.609 1 77.44 273 PHE B O 1
ATOM 5609 N N . LEU B 1 274 ? 2.949 -11.188 9.297 1 75.5 274 LEU B N 1
ATOM 5610 C CA . LE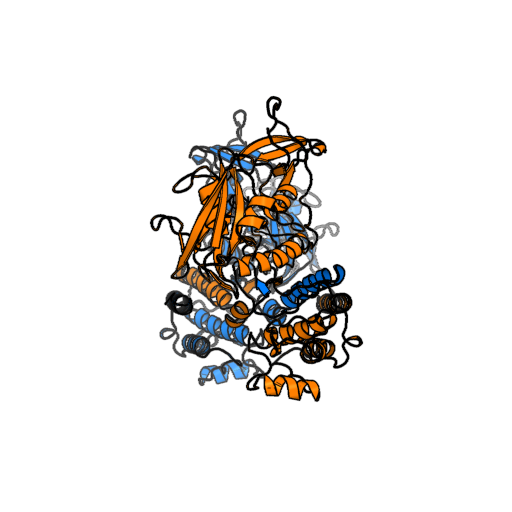U B 1 274 ? 2.348 -11.195 10.625 1 75.5 274 LEU B CA 1
ATOM 5611 C C . LEU B 1 274 ? 3.422 -11.242 11.711 1 75.5 274 LEU B C 1
ATOM 5613 O O . LEU B 1 274 ? 3.287 -10.594 12.75 1 75.5 274 LEU B O 1
ATOM 5617 N N . ARG B 1 275 ? 4.402 -11.93 11.422 1 71.5 275 ARG B N 1
ATOM 5618 C CA . ARG B 1 275 ? 5.445 -12.133 12.422 1 71.5 275 ARG B CA 1
ATOM 5619 C C . ARG B 1 275 ? 6.27 -10.867 12.625 1 71.5 275 ARG B C 1
ATOM 5621 O O . ARG B 1 275 ? 6.898 -10.688 13.672 1 71.5 275 ARG B O 1
ATOM 5628 N N . THR B 1 276 ? 6.281 -9.984 11.586 1 68.44 276 THR B N 1
ATOM 5629 C CA . THR B 1 276 ? 6.992 -8.719 11.75 1 68.44 276 THR B CA 1
ATOM 5630 C C . THR B 1 276 ? 6.211 -7.773 12.656 1 68.44 276 THR B C 1
ATOM 5632 O O . THR B 1 276 ? 6.785 -6.848 13.234 1 68.44 276 THR B O 1
ATOM 5635 N N . ARG B 1 277 ? 4.938 -8.047 12.992 1 62.72 277 ARG B N 1
ATOM 5636 C CA . ARG B 1 277 ? 4.031 -7.273 13.844 1 62.72 277 ARG B CA 1
ATOM 5637 C C . ARG B 1 277 ? 4.152 -5.781 13.555 1 62.72 277 ARG B C 1
ATOM 5639 O O . ARG B 1 277 ? 4.203 -4.965 14.477 1 62.72 277 ARG B O 1
ATOM 5646 N N . GLY B 1 278 ? 4.285 -5.418 12.281 1 66.38 278 GLY B N 1
ATOM 5647 C CA . GLY B 1 278 ? 4.316 -3.998 11.969 1 66.38 278 GLY B CA 1
ATOM 5648 C C . GLY B 1 278 ? 5.68 -3.367 12.188 1 66.38 278 GLY B C 1
ATOM 5649 O O . GLY B 1 278 ? 5.777 -2.168 12.453 1 66.38 278 GLY B O 1
ATOM 5650 N N . ARG B 1 279 ? 6.688 -4.242 12.125 1 70.12 279 ARG B N 1
ATOM 5651 C CA . ARG B 1 279 ? 8.055 -3.771 12.328 1 70.12 279 ARG B CA 1
ATOM 5652 C C . ARG B 1 279 ? 8.375 -2.604 11.406 1 70.12 279 ARG B C 1
ATOM 5654 O O . ARG B 1 279 ? 9.086 -1.673 11.789 1 70.12 279 ARG B O 1
ATOM 5661 N N . HIS B 1 280 ? 7.707 -2.674 10.297 1 75.06 280 HIS B N 1
ATOM 5662 C CA . HIS B 1 280 ? 8.008 -1.59 9.367 1 75.06 280 HIS B CA 1
ATOM 5663 C C . HIS B 1 280 ? 7.477 -0.258 9.891 1 75.06 280 HIS B C 1
ATOM 5665 O O . HIS B 1 280 ? 8.086 0.789 9.664 1 75.06 280 HIS B O 1
ATOM 5671 N N . ILE B 1 281 ? 6.383 -0.281 10.594 1 80.12 281 ILE B N 1
ATOM 5672 C CA . ILE B 1 281 ? 5.812 0.941 11.148 1 80.12 281 ILE B CA 1
ATOM 5673 C C . ILE B 1 281 ? 6.754 1.523 12.203 1 80.12 281 ILE B C 1
ATOM 5675 O O . ILE B 1 281 ? 6.953 2.738 12.258 1 80.12 281 ILE B O 1
ATOM 5679 N N . ILE B 1 282 ? 7.332 0.583 12.93 1 81.94 282 ILE B N 1
ATOM 5680 C CA . ILE B 1 282 ? 8.289 0.992 13.953 1 81.94 282 ILE B CA 1
ATOM 5681 C C . ILE B 1 282 ? 9.445 1.746 13.305 1 81.94 282 ILE B C 1
ATOM 5683 O O . ILE B 1 282 ? 9.836 2.818 13.773 1 81.94 282 ILE B O 1
ATOM 5687 N N . GLU B 1 283 ? 9.852 1.253 12.234 1 84.88 283 GLU B N 1
ATOM 5688 C CA . GLU B 1 283 ? 10.977 1.847 11.516 1 84.88 283 GLU B CA 1
ATOM 5689 C C . GLU B 1 283 ? 10.586 3.172 10.875 1 84.88 283 GLU B C 1
ATOM 5691 O O . GLU B 1 283 ? 11.352 4.137 10.906 1 84.88 283 GLU B O 1
ATOM 5696 N N . ASP B 1 284 ? 9.461 3.15 10.266 1 87.88 284 ASP B N 1
ATOM 5697 C CA . ASP B 1 284 ? 8.984 4.367 9.617 1 87.88 284 ASP B CA 1
ATOM 5698 C C . ASP B 1 284 ? 8.883 5.52 10.617 1 87.88 284 ASP B C 1
ATOM 5700 O O . ASP B 1 284 ? 9.352 6.629 10.344 1 87.88 284 ASP B O 1
ATOM 5704 N N . VAL B 1 285 ? 8.258 5.25 11.758 1 90.62 285 VAL B N 1
ATOM 5705 C CA . VAL B 1 285 ? 8.055 6.285 12.773 1 90.62 285 VAL B CA 1
ATOM 5706 C C . VAL B 1 285 ? 9.414 6.746 13.305 1 90.62 285 VAL B C 1
ATOM 5708 O O . VAL B 1 285 ? 9.641 7.949 13.469 1 90.62 285 VAL B O 1
ATOM 5711 N N . CYS B 1 286 ? 10.281 5.758 13.539 1 91.69 286 CYS B N 1
ATOM 5712 C CA . CYS B 1 286 ? 11.602 6.105 14.039 1 91.69 286 CYS B CA 1
ATOM 5713 C C . CYS B 1 286 ? 12.344 7.004 13.055 1 91.69 286 CYS B C 1
ATOM 5715 O O . CYS B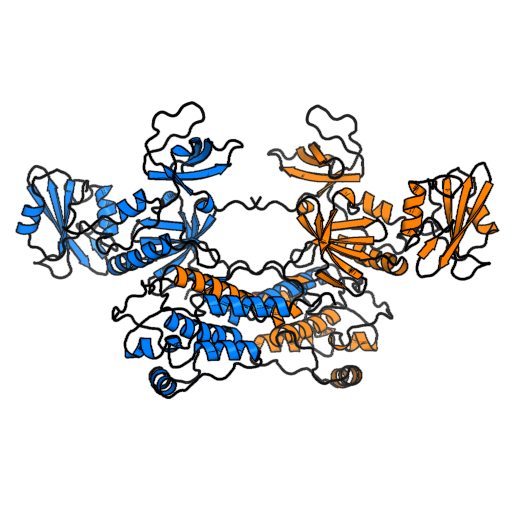 1 286 ? 12.977 7.98 13.453 1 91.69 286 CYS B O 1
ATOM 5717 N N . GLU B 1 287 ? 12.273 6.68 11.836 1 90.88 287 GLU B N 1
ATOM 5718 C CA . GLU B 1 287 ? 12.922 7.477 10.797 1 90.88 287 GLU B CA 1
ATOM 5719 C C . GLU B 1 287 ? 12.352 8.891 10.742 1 90.88 287 GLU B C 1
ATOM 5721 O O . GLU B 1 287 ? 13.094 9.859 10.594 1 90.88 287 GLU B O 1
ATOM 5726 N N . GLY B 1 288 ? 11.055 8.969 10.805 1 92.12 288 GLY B N 1
ATOM 5727 C CA . GLY B 1 288 ? 10.422 10.281 10.867 1 92.12 288 GLY B CA 1
ATOM 5728 C C . GLY B 1 288 ? 10.875 11.102 12.062 1 92.12 288 GLY B C 1
ATOM 5729 O O . GLY B 1 288 ? 11.18 12.289 11.922 1 92.12 288 GLY B O 1
ATOM 5730 N N . MET B 1 289 ? 10.914 10.43 13.211 1 92.94 289 MET B N 1
ATOM 5731 C CA . MET B 1 289 ? 11.312 11.117 14.43 1 92.94 289 MET B CA 1
ATOM 5732 C C . MET B 1 289 ? 12.797 11.477 14.398 1 92.94 289 MET B C 1
ATOM 5734 O O . MET B 1 289 ? 13.203 12.508 14.938 1 92.94 289 MET B O 1
ATOM 5738 N N . GLU B 1 290 ? 13.586 10.602 13.766 1 92.44 290 GLU B N 1
ATOM 5739 C CA . GLU B 1 290 ? 14.992 10.93 13.57 1 92.44 290 GLU B CA 1
ATOM 5740 C C . GLU B 1 290 ? 15.148 12.211 12.766 1 92.44 290 GLU B C 1
ATOM 5742 O O . GLU B 1 290 ? 16.016 13.039 13.062 1 92.44 290 GLU B O 1
ATOM 5747 N N . TYR B 1 291 ? 14.391 12.359 11.781 1 91.75 291 TYR B N 1
ATOM 5748 C CA . TYR B 1 291 ? 14.398 13.578 10.984 1 91.75 291 TYR B CA 1
ATOM 5749 C C . TYR B 1 291 ? 14.031 14.789 11.828 1 91.75 291 TYR B C 1
ATOM 5751 O O . TYR B 1 291 ? 14.703 15.828 11.766 1 91.75 291 TYR B O 1
ATOM 5759 N N . LEU B 1 292 ? 12.953 14.688 12.617 1 90.62 292 LEU B N 1
ATOM 5760 C CA . LEU B 1 292 ? 12.57 15.781 13.5 1 90.62 292 LEU B CA 1
ATOM 5761 C C . LEU B 1 292 ? 13.711 16.141 14.445 1 90.62 292 LEU B C 1
ATOM 5763 O O . LEU B 1 292 ? 14.008 17.312 14.648 1 90.62 292 LEU B O 1
ATOM 5767 N N . GLU B 1 293 ? 14.273 15.102 14.977 1 89.88 293 GLU B N 1
ATOM 5768 C CA . GLU B 1 293 ? 15.398 15.297 15.883 1 89.88 293 GLU B CA 1
ATOM 5769 C C . GLU B 1 293 ? 16.547 16.016 15.188 1 89.88 293 GLU B C 1
ATOM 5771 O O . GLU B 1 293 ? 17.172 16.906 15.781 1 89.88 293 GLU B O 1
ATOM 5776 N N . SER B 1 294 ? 16.828 15.664 13.969 1 90.44 294 SER B N 1
ATOM 5777 C CA . SER B 1 294 ? 17.906 16.281 13.211 1 90.44 294 SER B CA 1
ATOM 5778 C C . SER B 1 294 ? 17.625 17.766 12.969 1 90.44 294 SER B C 1
ATOM 5780 O O . SER B 1 294 ? 18.562 18.562 12.773 1 90.44 294 SER B O 1
ATOM 5782 N N . LYS B 1 295 ? 16.375 18.172 12.953 1 86.94 295 LYS B N 1
ATOM 5783 C CA . LYS B 1 295 ? 15.961 19.562 12.797 1 86.94 295 LYS B CA 1
ATOM 5784 C C . LYS B 1 295 ? 15.781 20.234 14.156 1 86.94 295 LYS B C 1
ATOM 5786 O O . LYS B 1 295 ? 15.305 21.375 14.227 1 86.94 295 LYS B O 1
ATOM 5791 N N . ARG B 1 296 ? 16.031 19.516 15.258 1 87.19 296 ARG B N 1
ATOM 5792 C CA . ARG B 1 296 ? 15.938 19.984 16.641 1 87.19 296 ARG B CA 1
ATOM 5793 C C . ARG B 1 296 ? 14.5 20.359 16.984 1 87.19 296 ARG B C 1
ATOM 5795 O O . ARG B 1 296 ? 14.25 21.359 17.656 1 87.19 296 ARG B O 1
ATOM 5802 N N . LEU B 1 297 ? 13.617 19.562 16.438 1 87.19 297 LEU B N 1
ATOM 5803 C CA . LEU B 1 297 ? 12.203 19.734 16.734 1 87.19 297 LEU B CA 1
ATOM 5804 C C . LEU B 1 297 ? 11.695 18.641 17.656 1 87.19 297 LEU B C 1
ATOM 5806 O O . LEU B 1 297 ? 12.07 17.469 17.516 1 87.19 297 LEU B O 1
ATOM 5810 N N . VAL B 1 298 ? 10.945 19.031 18.625 1 89.06 298 VAL B N 1
ATOM 5811 C CA . VAL B 1 298 ? 10.305 18.109 19.562 1 89.06 298 VAL B CA 1
ATOM 5812 C C . VAL B 1 298 ? 8.82 17.984 19.219 1 89.06 298 VAL B C 1
ATOM 5814 O O . VAL B 1 298 ? 8.102 19 19.188 1 89.06 298 VAL B O 1
ATOM 5817 N N . HIS B 1 299 ? 8.32 16.781 18.969 1 87.19 299 HIS B N 1
ATOM 5818 C CA . HIS B 1 299 ? 6.938 16.562 18.547 1 87.19 299 HIS B CA 1
ATOM 5819 C C . HIS B 1 299 ? 5.965 16.797 19.688 1 87.19 299 HIS B C 1
ATOM 5821 O O . HIS B 1 299 ? 4.945 17.469 19.516 1 87.19 299 HIS B O 1
ATOM 5827 N N . ARG B 1 300 ? 6.184 16.188 20.906 1 85.5 300 ARG B N 1
ATOM 5828 C CA . ARG B 1 300 ? 5.512 16.391 22.188 1 85.5 300 ARG B CA 1
ATOM 5829 C C . ARG B 1 300 ? 4.184 15.633 22.234 1 85.5 300 ARG B C 1
ATOM 5831 O O . ARG B 1 300 ? 3.525 15.594 23.266 1 85.5 300 ARG B O 1
ATOM 5838 N N . ASP B 1 301 ? 3.773 14.977 21.188 1 86.88 301 ASP B N 1
ATOM 5839 C CA . ASP B 1 301 ? 2.512 14.25 21.188 1 86.88 301 ASP B CA 1
ATOM 5840 C C . ASP B 1 301 ? 2.605 12.984 20.344 1 86.88 301 ASP B C 1
ATOM 5842 O O . ASP B 1 301 ? 1.67 12.648 19.609 1 86.88 301 ASP B O 1
ATOM 5846 N N . LEU B 1 302 ? 3.746 12.375 20.375 1 90.94 302 LEU B N 1
ATOM 5847 C CA . LEU B 1 302 ? 3.92 11.125 19.641 1 90.94 302 LEU B CA 1
ATOM 5848 C C . LEU B 1 302 ? 3.096 10.008 20.266 1 90.94 302 LEU B C 1
ATOM 5850 O O . LEU B 1 302 ? 3.23 9.727 21.453 1 90.94 302 LEU B O 1
ATOM 5854 N N . ALA B 1 303 ? 2.219 9.5 19.531 1 92.06 303 ALA B N 1
ATOM 5855 C CA . ALA B 1 303 ? 1.312 8.422 19.906 1 92.06 303 ALA B CA 1
ATOM 5856 C C . ALA B 1 303 ? 0.731 7.723 18.688 1 92.06 303 ALA B C 1
ATOM 5858 O O . ALA B 1 303 ? 0.78 8.266 17.578 1 92.06 303 ALA B O 1
ATOM 5859 N N . ALA B 1 304 ? 0.22 6.535 18.891 1 90.12 304 ALA B N 1
ATOM 5860 C CA . ALA B 1 304 ? -0.344 5.77 17.781 1 90.12 304 ALA B CA 1
ATOM 5861 C C . ALA B 1 304 ? -1.452 6.555 17.078 1 90.12 304 ALA B C 1
ATOM 5863 O O . ALA B 1 304 ? -1.623 6.445 15.867 1 90.12 304 ALA B O 1
ATOM 5864 N N . ARG B 1 305 ? -2.23 7.387 17.812 1 87 305 ARG B N 1
ATOM 5865 C CA . ARG B 1 305 ? -3.326 8.164 17.234 1 87 305 ARG B CA 1
ATOM 5866 C C . ARG B 1 305 ? -2.805 9.203 16.25 1 87 305 ARG B C 1
ATOM 5868 O O . ARG B 1 305 ? -3.553 9.688 15.398 1 87 305 ARG B O 1
ATOM 5875 N N . ASN B 1 306 ? -1.506 9.523 16.359 1 87.06 306 ASN B N 1
ATOM 5876 C CA . ASN B 1 306 ? -0.914 10.555 15.516 1 87.06 306 ASN B CA 1
ATOM 5877 C C . ASN B 1 306 ? -0.032 9.945 14.43 1 87.06 306 ASN B C 1
ATOM 5879 O O . ASN B 1 306 ? 0.77 10.648 13.812 1 87.06 306 ASN B O 1
ATOM 5883 N N . ILE B 1 307 ? -0.124 8.625 14.297 1 91 307 ILE B N 1
ATOM 5884 C CA . ILE B 1 307 ? 0.514 7.922 13.188 1 91 307 ILE B CA 1
ATOM 5885 C C . ILE B 1 307 ? -0.533 7.555 12.133 1 91 307 ILE B C 1
ATOM 5887 O O . ILE B 1 307 ? -1.526 6.895 12.445 1 91 307 ILE B O 1
ATOM 5891 N N . LEU B 1 308 ? -0.33 8.102 10.977 1 88.31 308 LEU B N 1
ATOM 5892 C CA . LEU B 1 308 ? -1.252 7.793 9.883 1 88.31 308 LEU B CA 1
ATOM 5893 C C . LEU B 1 308 ? -0.651 6.766 8.938 1 88.31 308 LEU B C 1
ATOM 5895 O O . LEU B 1 308 ? 0.562 6.75 8.719 1 88.31 308 LEU B O 1
ATOM 5899 N N . VAL B 1 309 ? -1.503 5.91 8.461 1 83.94 309 VAL B N 1
ATOM 5900 C CA . VAL B 1 309 ? -1.039 4.809 7.621 1 83.94 309 VAL B CA 1
ATOM 5901 C C . VAL B 1 309 ? -1.669 4.914 6.234 1 83.94 309 VAL B C 1
ATOM 5903 O O . VAL B 1 309 ? -2.836 5.293 6.105 1 83.94 309 VAL B O 1
ATOM 5906 N N . SER B 1 310 ? -0.909 4.879 5.289 1 76.38 310 SER B N 1
ATOM 5907 C CA . SER B 1 310 ? -1.396 4.941 3.914 1 76.38 310 SER B CA 1
ATOM 5908 C C . SER B 1 310 ? -1.817 3.566 3.412 1 76.38 310 SER B C 1
ATOM 5910 O O . SER B 1 310 ? -1.631 2.562 4.105 1 76.38 310 SER B O 1
ATOM 5912 N N . ASN B 1 311 ? -2.006 3.309 2.055 1 57.53 311 ASN B N 1
ATOM 5913 C CA . ASN B 1 311 ? -2.67 2.264 1.284 1 57.53 311 ASN B CA 1
ATOM 5914 C C . ASN B 1 311 ? -2.156 0.877 1.66 1 57.53 311 ASN B C 1
ATOM 5916 O O . ASN B 1 311 ? -0.945 0.661 1.742 1 57.53 311 ASN B O 1
ATOM 5920 N N . GLU B 1 312 ? -3.102 0.275 2.42 1 59 312 GLU B N 1
ATOM 5921 C CA . GLU B 1 312 ? -2.832 -1.109 2.799 1 59 312 GLU B CA 1
ATOM 5922 C C . GLU B 1 312 ? -2.645 -1.992 1.569 1 59 312 GLU B C 1
ATOM 5924 O O . GLU B 1 312 ? -3.221 -1.724 0.512 1 59 312 GLU B O 1
ATOM 5929 N N . GLY B 1 313 ? -1.539 -2.361 1.401 1 65.5 313 GLY B N 1
ATOM 5930 C CA . GLY B 1 313 ? -1.28 -3.438 0.458 1 65.5 313 GLY B CA 1
ATOM 5931 C C . GLY B 1 313 ? -2.439 -4.41 0.329 1 65.5 313 GLY B C 1
ATOM 5932 O O . GLY B 1 313 ? -3.355 -4.402 1.151 1 65.5 313 GLY B O 1
ATOM 5933 N N . VAL B 1 314 ? -2.803 -4.93 -0.755 1 76.44 314 VAL B N 1
ATOM 5934 C CA . VAL B 1 314 ? -3.791 -5.953 -1.081 1 76.44 314 VAL B CA 1
ATOM 5935 C C . VAL B 1 314 ? -3.234 -7.336 -0.75 1 76.44 314 VAL B C 1
ATOM 5937 O O . VAL B 1 314 ? -2.051 -7.602 -0.97 1 76.44 314 VAL B O 1
ATOM 5940 N N . ALA B 1 315 ? -4.105 -8.117 0.012 1 87 315 ALA B N 1
ATOM 5941 C CA . ALA B 1 315 ? -3.754 -9.516 0.205 1 87 315 ALA B CA 1
ATOM 5942 C C . ALA B 1 315 ? -4.316 -10.383 -0.918 1 87 315 ALA B C 1
ATOM 5944 O O . ALA B 1 315 ? -5.453 -10.188 -1.35 1 87 315 ALA B O 1
ATOM 5945 N N . LYS B 1 316 ? -3.514 -11.25 -1.454 1 91.31 316 LYS B N 1
ATOM 5946 C CA . LYS B 1 316 ? -3.938 -12.117 -2.551 1 91.31 316 LYS B CA 1
ATOM 5947 C C . LYS B 1 316 ? -3.641 -13.578 -2.242 1 91.31 316 LYS B C 1
ATOM 5949 O O . LYS B 1 316 ? -2.594 -13.898 -1.677 1 91.31 316 LYS B O 1
ATOM 5954 N N . VAL B 1 317 ? -4.609 -14.391 -2.566 1 92.06 317 VAL B N 1
ATOM 5955 C CA . VAL B 1 317 ? -4.43 -15.836 -2.455 1 92.06 317 VAL B CA 1
ATOM 5956 C C . VAL B 1 317 ? -3.465 -16.328 -3.533 1 92.06 317 VAL B C 1
ATOM 5958 O O . VAL B 1 317 ? -3.531 -15.875 -4.684 1 92.06 317 VAL B O 1
ATOM 5961 N N . SER B 1 318 ? -2.557 -17.141 -3.145 1 88.81 318 SER B N 1
ATOM 5962 C CA . SER B 1 318 ? -1.585 -17.688 -4.086 1 88.81 318 SER B CA 1
ATOM 5963 C C . SER B 1 318 ? -1.473 -19.203 -3.947 1 88.81 318 SER B C 1
ATOM 5965 O O . SER B 1 318 ? -2.254 -19.828 -3.225 1 88.81 318 SER B O 1
ATOM 5967 N N . ASP B 1 319 ? -0.53 -19.828 -4.742 1 79.31 319 ASP B N 1
ATOM 5968 C CA . ASP B 1 319 ? -0.189 -21.25 -4.734 1 79.31 319 ASP B CA 1
ATOM 5969 C C . ASP B 1 319 ? -1.404 -22.109 -5.074 1 79.31 319 ASP B C 1
ATOM 5971 O O . ASP B 1 319 ? -1.972 -22.766 -4.199 1 79.31 319 ASP B O 1
ATOM 5975 N N . PHE B 1 320 ? -1.698 -22.234 -6.289 1 80.31 320 PHE B N 1
ATOM 5976 C CA . PHE B 1 320 ? -2.828 -23 -6.793 1 80.31 320 PHE B CA 1
ATOM 5977 C C . PHE B 1 320 ? -2.383 -24.391 -7.223 1 80.31 320 PHE B C 1
ATOM 5979 O O . PHE B 1 320 ? -3.023 -25.016 -8.07 1 80.31 320 PHE B O 1
ATOM 5986 N N . GLY B 1 321 ? -1.347 -24.797 -6.688 1 74 321 GLY B N 1
ATOM 5987 C CA . GLY B 1 321 ? -0.756 -26.078 -7.051 1 74 321 GLY B CA 1
ATOM 5988 C C . GLY B 1 321 ? -1.666 -27.25 -6.77 1 74 321 GLY B C 1
ATOM 5989 O O . GLY B 1 321 ? -1.619 -28.266 -7.477 1 74 321 GLY B O 1
ATOM 5990 N N . LEU B 1 322 ? -2.467 -27.125 -5.828 1 67.12 322 LEU B N 1
ATOM 5991 C CA . LEU B 1 322 ? -3.342 -28.234 -5.453 1 67.12 322 LEU B CA 1
ATOM 5992 C C . LEU B 1 322 ? -4.773 -27.969 -5.902 1 67.12 322 LEU B C 1
ATOM 5994 O O . LEU B 1 322 ? -5.664 -28.781 -5.66 1 67.12 322 LEU B O 1
ATOM 5998 N N . THR B 1 323 ? -4.902 -26.859 -6.527 1 74.06 323 THR B N 1
ATOM 5999 C CA . THR B 1 323 ? -6.254 -26.438 -6.871 1 74.06 323 THR B CA 1
ATOM 6000 C C . THR B 1 323 ? -6.863 -27.359 -7.922 1 74.06 323 THR B C 1
ATOM 6002 O O . THR B 1 323 ? -6.195 -27.75 -8.883 1 74.06 323 THR B O 1
ATOM 6005 N N . LYS B 1 324 ? -7.965 -27.875 -7.625 1 72.19 324 LYS B N 1
ATOM 6006 C CA . LYS B 1 324 ? -8.695 -28.75 -8.531 1 72.19 324 LYS B CA 1
ATOM 6007 C C . LYS B 1 324 ? -10.164 -28.344 -8.625 1 72.19 324 LYS B C 1
ATOM 6009 O O . LYS B 1 324 ? -10.656 -27.578 -7.789 1 72.19 324 LYS B O 1
ATOM 6014 N N . LEU B 1 325 ? -10.703 -28.781 -9.805 1 65.69 325 LEU B N 1
ATOM 6015 C CA . LEU B 1 325 ? -12.148 -28.625 -9.898 1 65.69 325 LEU B CA 1
ATOM 6016 C C . LEU B 1 325 ? -12.852 -29.422 -8.805 1 65.69 325 LEU B C 1
ATOM 6018 O O . LEU B 1 325 ? -12.367 -30.469 -8.383 1 65.69 325 LEU B O 1
ATOM 6022 N N . ASP B 1 326 ? -13.734 -28.859 -8.242 1 59.34 326 ASP B N 1
ATOM 6023 C CA . ASP B 1 326 ? -14.508 -29.5 -7.188 1 59.34 326 ASP B CA 1
ATOM 6024 C C . ASP B 1 326 ? -14.906 -30.922 -7.59 1 59.34 326 ASP B C 1
ATOM 6026 O O . ASP B 1 326 ? -15.938 -31.125 -8.234 1 59.34 326 ASP B O 1
ATOM 6030 N N . CYS B 1 327 ? -13.812 -31.734 -7.938 1 53.78 327 CYS B N 1
ATOM 6031 C CA . CYS B 1 327 ? -14.18 -33.094 -8.273 1 53.78 327 CYS B CA 1
ATOM 6032 C C . CYS B 1 327 ? -13.695 -34.062 -7.207 1 53.78 327 CYS B C 1
ATOM 6034 O O . CYS B 1 327 ? -12.727 -33.781 -6.5 1 53.78 327 CYS B O 1
ATOM 6036 N N . LYS B 1 328 ? -14.562 -35 -6.773 1 51.19 328 LYS B N 1
ATOM 6037 C CA . LYS B 1 328 ? -14.406 -36.062 -5.785 1 51.19 328 LYS B CA 1
ATOM 6038 C C . LYS B 1 328 ? -13.133 -36.875 -6.051 1 51.19 328 LYS B C 1
ATOM 6040 O O . LYS B 1 328 ? -13.016 -38.031 -5.602 1 51.19 328 LYS B O 1
ATOM 6045 N N . ALA B 1 329 ? -12.273 -36.25 -6.777 1 46.81 329 ALA B N 1
ATOM 6046 C CA . ALA B 1 329 ? -11.234 -37.219 -7.125 1 46.81 329 ALA B CA 1
ATOM 6047 C C . ALA B 1 329 ? -10.211 -37.344 -6 1 46.81 329 ALA B C 1
ATOM 6049 O O . ALA B 1 329 ? -9.93 -36.375 -5.297 1 46.81 329 ALA B O 1
ATOM 6050 N N . SER B 1 330 ? -9.898 -38.594 -5.637 1 47.97 330 SER B N 1
ATOM 6051 C CA . SER B 1 330 ? -8.922 -39.062 -4.66 1 47.97 330 SER B CA 1
ATOM 6052 C C . SER B 1 330 ? -7.508 -38.625 -5.059 1 47.97 330 SER B C 1
ATOM 6054 O O . SER B 1 330 ? -7.141 -38.719 -6.23 1 47.97 330 SER B O 1
ATOM 6056 N N . ASP B 1 331 ? -6.852 -37.625 -4.531 1 53.34 331 ASP B N 1
ATOM 6057 C CA . ASP B 1 331 ? -5.461 -37.344 -4.879 1 53.34 331 ASP B CA 1
ATOM 6058 C C . ASP B 1 331 ? -4.531 -37.625 -3.703 1 53.34 331 ASP B C 1
ATOM 6060 O O . ASP B 1 331 ? -4.926 -37.5 -2.545 1 53.34 331 ASP B O 1
ATOM 6064 N N . ASN B 1 332 ? -3.533 -38.531 -3.949 1 52.28 332 ASN B N 1
ATOM 6065 C CA . ASN B 1 332 ? -2.484 -38.906 -3 1 52.28 332 ASN B CA 1
ATOM 6066 C C . ASN B 1 332 ? -1.631 -37.688 -2.627 1 52.28 332 ASN B C 1
ATOM 6068 O O . ASN B 1 332 ? -0.498 -37.844 -2.168 1 52.28 332 ASN B O 1
ATOM 6072 N N . ALA B 1 333 ? -2.115 -36.531 -2.814 1 56.94 333 ALA B N 1
ATOM 6073 C CA . ALA B 1 333 ? -1.251 -35.375 -2.568 1 56.94 333 ALA B CA 1
ATOM 6074 C C . ALA B 1 333 ? -1.011 -35.188 -1.074 1 56.94 333 ALA B C 1
ATOM 6076 O O . ALA B 1 333 ? -1.863 -35.531 -0.252 1 56.94 333 ALA B O 1
ATOM 6077 N N . LYS B 1 334 ? 0.279 -34.938 -0.689 1 69.81 334 LYS B N 1
ATOM 6078 C CA . LYS B 1 334 ? 0.61 -34.531 0.667 1 69.81 334 LYS B CA 1
ATOM 6079 C C . LYS B 1 334 ? -0.219 -33.312 1.078 1 69.81 334 LYS B C 1
ATOM 6081 O O . LYS B 1 334 ? -0.103 -32.219 0.477 1 69.81 334 LYS B O 1
ATOM 6086 N N . LEU B 1 335 ? -1.22 -33.562 1.866 1 79.5 335 LEU B N 1
ATOM 6087 C CA . LEU B 1 335 ? -2.156 -32.531 2.309 1 79.5 335 LEU B CA 1
ATOM 6088 C C . LEU B 1 335 ? -1.653 -31.844 3.574 1 79.5 335 LEU B C 1
ATOM 6090 O O . LEU B 1 335 ? -1.017 -32.469 4.418 1 79.5 335 LEU B O 1
ATOM 6094 N N . PRO B 1 336 ? -1.781 -30.531 3.645 1 88.12 336 PRO B N 1
ATOM 6095 C CA . PRO B 1 336 ? -1.474 -29.859 4.902 1 88.12 336 PRO B CA 1
ATOM 6096 C C . PRO B 1 336 ? -2.459 -30.188 6.016 1 88.12 336 PRO B C 1
ATOM 6098 O O . PRO B 1 336 ? -3.449 -29.484 6.211 1 88.12 336 PRO B O 1
ATOM 6101 N N . VAL B 1 337 ? -2.199 -31.125 6.77 1 90.38 337 VAL B N 1
ATOM 6102 C CA . VAL B 1 337 ? -3.1 -31.797 7.707 1 90.38 337 VAL B CA 1
ATOM 6103 C C . VAL B 1 337 ? -3.705 -30.766 8.656 1 90.38 337 VAL B C 1
ATOM 6105 O O . VAL B 1 337 ? -4.918 -30.734 8.875 1 90.38 337 VAL B O 1
ATOM 6108 N N . LYS B 1 338 ? -2.924 -29.828 9.188 1 94.44 338 LYS B N 1
ATOM 6109 C CA . LYS B 1 338 ? -3.367 -28.891 10.211 1 94.44 338 LYS B CA 1
ATOM 6110 C C . LYS B 1 338 ? -4.371 -27.891 9.641 1 94.44 338 LYS B C 1
ATOM 6112 O O . LYS B 1 338 ? -5.117 -27.25 10.391 1 94.44 338 LYS B O 1
ATOM 6117 N N . TRP B 1 339 ? -4.41 -27.75 8.328 1 95 339 TRP B N 1
ATOM 6118 C CA . TRP B 1 339 ? -5.289 -26.75 7.703 1 95 339 TRP B CA 1
ATOM 6119 C C . TRP B 1 339 ? -6.469 -27.438 7.02 1 95 339 TRP B C 1
ATOM 6121 O O . TRP B 1 339 ? -7.418 -26.766 6.602 1 95 339 TRP B O 1
ATOM 6131 N N . THR B 1 340 ? -6.43 -28.781 6.918 1 93.56 340 THR B N 1
ATOM 6132 C CA . THR B 1 340 ? -7.391 -29.5 6.094 1 93.56 340 THR B CA 1
ATOM 6133 C C . THR B 1 340 ? -8.578 -29.969 6.926 1 93.56 340 THR B C 1
ATOM 6135 O O . THR B 1 340 ? -8.406 -30.406 8.07 1 93.56 340 THR B O 1
ATOM 6138 N N . ALA B 1 341 ? -9.742 -29.969 6.367 1 94.62 341 ALA B N 1
ATOM 6139 C CA . ALA B 1 341 ? -10.977 -30.406 7.012 1 94.62 341 ALA B CA 1
ATOM 6140 C C . ALA B 1 341 ? -10.953 -31.906 7.273 1 94.62 341 ALA B C 1
ATOM 6142 O O . ALA B 1 341 ? -10.344 -32.656 6.516 1 94.62 341 ALA B O 1
ATOM 6143 N N . PRO B 1 342 ? -11.625 -32.344 8.336 1 93.69 342 PRO B N 1
ATOM 6144 C CA . PRO B 1 342 ? -11.609 -33.781 8.695 1 93.69 342 PRO B CA 1
ATOM 6145 C C . PRO B 1 342 ? -12.148 -34.656 7.582 1 93.69 342 PRO B C 1
ATOM 6147 O O . PRO B 1 342 ? -11.625 -35.75 7.348 1 93.69 342 PRO B O 1
ATOM 6150 N N . GLU B 1 343 ? -13.234 -34.281 6.832 1 92.31 343 GLU B N 1
ATOM 6151 C CA . GLU B 1 343 ? -13.781 -35.094 5.762 1 92.31 343 GLU B CA 1
ATOM 6152 C C . GLU B 1 343 ? -12.797 -35.219 4.605 1 92.31 343 GLU B C 1
ATOM 6154 O O . GLU B 1 343 ? -12.797 -36.25 3.9 1 92.31 343 GLU B O 1
ATOM 6159 N N . ALA B 1 344 ? -12.016 -34.219 4.328 1 89.12 344 ALA B N 1
ATOM 6160 C CA . ALA B 1 344 ? -11.008 -34.25 3.273 1 89.12 344 ALA B CA 1
ATOM 6161 C C . ALA B 1 344 ? -9.844 -35.156 3.662 1 89.12 344 ALA B C 1
ATOM 6163 O O . ALA B 1 344 ? -9.281 -35.844 2.812 1 89.12 344 ALA B O 1
ATOM 6164 N N . LEU B 1 345 ? -9.484 -35.156 4.91 1 86.5 345 LEU B N 1
ATOM 6165 C CA . LEU B 1 345 ? -8.391 -36 5.398 1 86.5 345 LEU B CA 1
ATOM 6166 C C . LEU B 1 345 ? -8.781 -37.469 5.375 1 86.5 345 LEU B C 1
ATOM 6168 O O . LEU B 1 345 ? -7.961 -38.344 5.059 1 86.5 345 LEU B O 1
ATOM 6172 N N . LYS B 1 346 ? -9.93 -37.75 5.711 1 82.38 346 LYS B N 1
ATOM 6173 C CA . LYS B 1 346 ? -10.391 -39.125 5.855 1 82.38 346 LYS B CA 1
ATOM 6174 C C . LYS B 1 346 ? -10.781 -39.719 4.508 1 82.38 346 LYS B C 1
ATOM 6176 O O . LYS B 1 346 ? -10.352 -40.812 4.156 1 82.38 346 LYS B O 1
ATOM 6181 N N . LYS B 1 347 ? -11.664 -38.969 3.775 1 71.19 347 LYS B N 1
ATOM 6182 C CA . LYS B 1 347 ? -12.297 -39.562 2.594 1 71.19 347 LYS B CA 1
ATOM 6183 C C . LYS B 1 347 ? -11.711 -38.969 1.312 1 71.19 347 LYS B C 1
ATOM 6185 O O . LYS B 1 347 ? -12.164 -39.281 0.212 1 71.19 347 LYS B O 1
ATOM 6190 N N . GLU B 1 348 ? -10.805 -38.094 1.504 1 73.31 348 GLU B N 1
ATOM 6191 C CA . GLU B 1 348 ? -10.211 -37.406 0.357 1 73.31 348 GLU B CA 1
ATOM 6192 C C . GLU B 1 348 ? -11.273 -36.688 -0.458 1 73.31 348 GLU B C 1
ATOM 6194 O O . GLU B 1 348 ? -11.227 -36.688 -1.69 1 73.31 348 GLU B O 1
ATOM 6199 N N . LYS B 1 349 ? -12.312 -36.25 0.249 1 81.19 349 LYS B N 1
ATOM 6200 C CA . LYS B 1 349 ? -13.375 -35.469 -0.38 1 81.19 349 LYS B CA 1
ATOM 6201 C C . LYS B 1 349 ? -13.148 -34 -0.182 1 81.19 349 LYS B C 1
ATOM 6203 O O . LYS B 1 349 ? -13.359 -33.469 0.914 1 81.19 349 LYS B O 1
ATOM 6208 N N . PHE B 1 350 ? -12.68 -33.406 -1.214 1 86.38 350 PHE B N 1
ATOM 6209 C CA . PHE B 1 350 ? -12.461 -31.953 -1.169 1 86.38 350 PHE B CA 1
ATOM 6210 C C . PHE B 1 350 ? -13.633 -31.203 -1.799 1 86.38 350 PHE B C 1
ATOM 6212 O O . PHE B 1 350 ? -14.195 -31.656 -2.797 1 86.38 350 PHE B O 1
ATOM 6219 N N . SER B 1 351 ? -14.039 -30.203 -1.147 1 88.19 351 SER B N 1
ATOM 6220 C CA . SER B 1 351 ? -15.039 -29.266 -1.667 1 88.19 351 SER B CA 1
ATOM 6221 C C . SER B 1 351 ? -14.727 -27.844 -1.243 1 88.19 351 SER B C 1
ATOM 6223 O O . SER B 1 351 ? -13.781 -27.594 -0.494 1 88.19 351 SER B O 1
ATOM 6225 N N . THR B 1 352 ? -15.508 -26.953 -1.772 1 90.94 352 THR B N 1
ATOM 6226 C CA . THR B 1 352 ? -15.359 -25.562 -1.36 1 90.94 352 THR B CA 1
ATOM 6227 C C . THR B 1 352 ? -15.555 -25.422 0.146 1 90.94 352 THR B C 1
ATOM 6229 O O . THR B 1 352 ? -14.992 -24.516 0.769 1 90.94 352 THR B O 1
ATOM 6232 N N . ARG B 1 353 ? -16.234 -26.391 0.694 1 93.38 353 ARG B N 1
ATOM 6233 C CA . ARG B 1 353 ? -16.484 -26.359 2.131 1 93.38 353 ARG B CA 1
ATOM 6234 C C . ARG B 1 353 ? -15.242 -26.734 2.918 1 93.38 353 ARG B C 1
ATOM 6236 O O . ARG B 1 353 ? -15.055 -26.281 4.047 1 93.38 353 ARG B O 1
ATOM 6243 N N . SER B 1 354 ? -14.438 -27.625 2.328 1 93.12 354 SER B N 1
ATOM 6244 C CA . SER B 1 354 ? -13.164 -27.922 2.969 1 93.12 354 SER B CA 1
ATOM 6245 C C . SER B 1 354 ? -12.258 -26.703 2.994 1 93.12 354 SER B C 1
ATOM 6247 O O . SER B 1 354 ? -11.508 -26.5 3.949 1 93.12 354 SER B O 1
ATOM 6249 N N . ASP B 1 355 ? -12.352 -25.875 1.931 1 93.56 355 ASP B N 1
ATOM 6250 C CA . ASP B 1 355 ? -11.609 -24.625 1.897 1 93.56 355 ASP B CA 1
ATOM 6251 C C . ASP B 1 355 ? -12.125 -23.656 2.955 1 93.56 355 ASP B C 1
ATOM 6253 O O . ASP B 1 355 ? -11.352 -22.859 3.512 1 93.56 355 ASP B O 1
ATOM 6257 N N . VAL B 1 356 ? -13.414 -23.703 3.236 1 96.44 356 VAL B N 1
ATOM 6258 C CA . VAL B 1 356 ? -13.992 -22.875 4.285 1 96.44 356 VAL B CA 1
ATOM 6259 C C . VAL B 1 356 ? -13.367 -23.234 5.633 1 96.44 356 VAL B C 1
ATOM 6261 O O . VAL B 1 356 ? -13.07 -22.359 6.445 1 96.44 356 VAL B O 1
ATOM 6264 N N . TRP B 1 357 ? -13.188 -24.547 5.848 1 96.5 357 TRP B N 1
ATOM 6265 C CA . TRP B 1 357 ? -12.484 -25 7.051 1 96.5 357 TRP B CA 1
ATOM 6266 C C . TRP B 1 357 ? -11.094 -24.375 7.129 1 96.5 357 TRP B C 1
ATOM 6268 O O . TRP B 1 357 ? -10.719 -23.812 8.164 1 96.5 357 TRP B O 1
ATOM 6278 N N . SER B 1 358 ? -10.375 -24.469 6.043 1 95.5 358 SER B N 1
ATOM 6279 C CA . SER B 1 358 ? -9.023 -23.906 5.98 1 95.5 358 SER B CA 1
ATOM 6280 C C . SER B 1 358 ? -9.039 -22.406 6.234 1 95.5 358 SER B C 1
ATOM 6282 O O . SER B 1 358 ? -8.109 -21.859 6.84 1 95.5 358 SER B O 1
ATOM 6284 N N . TYR B 1 359 ? -10.086 -21.734 5.723 1 96 359 TYR B N 1
ATOM 6285 C CA . TYR B 1 359 ? -10.227 -20.297 5.941 1 96 359 TYR B CA 1
ATOM 6286 C C . TYR B 1 359 ? -10.32 -19.969 7.426 1 96 359 TYR B C 1
ATOM 6288 O O . TYR B 1 359 ? -9.719 -19 7.898 1 96 359 TYR B O 1
ATOM 6296 N N . GLY B 1 360 ? -11.086 -20.75 8.148 1 96.12 360 GLY B N 1
ATOM 6297 C CA . GLY B 1 360 ? -11.133 -20.594 9.594 1 96.12 360 GLY B CA 1
ATOM 6298 C C . GLY B 1 360 ? -9.781 -20.719 10.258 1 96.12 360 GLY B C 1
ATOM 6299 O O . GLY B 1 360 ? -9.445 -19.938 11.156 1 96.12 360 GLY B O 1
ATOM 6300 N N . VAL B 1 361 ? -9.039 -21.719 9.82 1 96.19 361 VAL B N 1
ATOM 6301 C CA . VAL B 1 361 ? -7.707 -21.938 10.375 1 96.19 361 VAL B CA 1
ATOM 6302 C C . VAL B 1 361 ? -6.809 -20.75 10.039 1 96.19 361 VAL B C 1
ATOM 6304 O O . VAL B 1 361 ? -6.016 -20.312 10.875 1 96.19 361 VAL B O 1
ATOM 6307 N N . LEU B 1 362 ? -6.93 -20.281 8.828 1 93.88 362 LEU B N 1
ATOM 6308 C CA . LEU B 1 362 ? -6.191 -19.094 8.406 1 93.88 362 LEU B CA 1
ATOM 6309 C C . LEU B 1 362 ? -6.492 -17.906 9.32 1 93.88 362 LEU B C 1
ATOM 6311 O O . LEU B 1 362 ? -5.582 -17.172 9.703 1 93.88 362 LEU B O 1
ATOM 6315 N N . LEU B 1 363 ? -7.801 -17.703 9.641 1 92.25 363 LEU B N 1
ATOM 6316 C CA . LEU B 1 363 ? -8.172 -16.641 10.57 1 92.25 363 LEU B CA 1
ATOM 6317 C C . LEU B 1 363 ? -7.438 -16.797 11.898 1 92.25 363 LEU B C 1
ATOM 6319 O O . LEU B 1 363 ? -6.961 -15.82 12.477 1 92.25 363 LEU B O 1
ATOM 6323 N N . TRP B 1 364 ? -7.395 -18.016 12.328 1 92.38 364 TRP B N 1
ATOM 6324 C CA . TRP B 1 364 ? -6.699 -18.312 13.578 1 92.38 364 TRP B CA 1
ATOM 6325 C C . TRP B 1 364 ? -5.227 -17.922 13.484 1 92.38 364 TRP B C 1
ATOM 6327 O O . TRP B 1 364 ? -4.676 -17.312 14.398 1 92.38 364 TRP B O 1
ATOM 6337 N N . GLU B 1 365 ? -4.547 -18.266 12.367 1 90.31 365 GLU B N 1
ATOM 6338 C CA . GLU B 1 365 ? -3.16 -17.875 12.125 1 90.31 365 GLU B CA 1
ATOM 6339 C C . GLU B 1 365 ? -2.988 -16.359 12.203 1 90.31 365 GLU B C 1
ATOM 6341 O O . GLU B 1 365 ? -2.037 -15.875 12.812 1 90.31 365 GLU B O 1
ATOM 6346 N N . MET B 1 366 ? -3.898 -15.695 11.617 1 85.88 366 MET B N 1
ATOM 6347 C CA . MET B 1 366 ? -3.818 -14.242 11.555 1 85.88 366 MET B CA 1
ATOM 6348 C C . MET B 1 366 ? -3.895 -13.633 12.945 1 85.88 366 MET B C 1
ATOM 6350 O O . MET B 1 366 ? -3.076 -12.781 13.305 1 85.88 366 MET B O 1
ATOM 6354 N N . PHE B 1 367 ? -4.789 -14.109 13.719 1 83.25 367 PHE B N 1
ATOM 6355 C CA . PHE B 1 367 ? -5.027 -13.492 15.023 1 83.25 367 PHE B CA 1
ATOM 6356 C C . PHE B 1 367 ? -4.074 -14.055 16.062 1 83.25 367 PHE B C 1
ATOM 6358 O O . PHE B 1 367 ? -4.023 -13.562 17.203 1 83.25 367 PHE B O 1
ATOM 6365 N N . SER B 1 368 ? -3.303 -15.07 15.711 1 82.75 368 SER B N 1
ATOM 6366 C CA . SER B 1 368 ? -2.244 -15.578 16.578 1 82.75 368 SER B CA 1
ATOM 6367 C C . SER B 1 368 ? -0.873 -15.094 16.125 1 82.75 368 SER B C 1
ATOM 6369 O O . SER B 1 368 ? 0.153 -15.648 16.516 1 82.75 368 SER B O 1
ATOM 6371 N N . TYR B 1 369 ? -0.839 -14.18 15.188 1 76.94 369 TYR B N 1
ATOM 6372 C CA . TYR B 1 369 ? 0.37 -13.539 14.688 1 76.94 369 TYR B CA 1
ATOM 6373 C C . TYR B 1 369 ? 1.267 -14.547 13.977 1 76.94 369 TYR B C 1
ATOM 6375 O O . TYR B 1 369 ? 2.484 -14.547 14.164 1 76.94 369 TYR B O 1
ATOM 6383 N N . GLY B 1 370 ? 0.637 -15.484 13.266 1 81.88 370 GLY B N 1
ATOM 6384 C CA . GLY B 1 370 ? 1.383 -16.375 12.398 1 81.88 370 GLY B CA 1
ATOM 6385 C C . GLY B 1 370 ? 1.84 -17.656 13.094 1 81.88 370 GLY B C 1
ATOM 6386 O O . GLY B 1 370 ? 2.668 -18.391 12.555 1 81.88 370 GLY B O 1
ATOM 6387 N N . ARG B 1 371 ? 1.325 -17.922 14.25 1 84.69 371 ARG B N 1
ATOM 6388 C CA . ARG B 1 371 ? 1.643 -19.172 14.914 1 84.69 371 ARG B CA 1
ATOM 6389 C C . ARG B 1 371 ? 1.1 -20.359 14.125 1 84.69 371 ARG B C 1
ATOM 6391 O O . ARG B 1 371 ? 0.108 -20.234 13.406 1 84.69 371 ARG B O 1
ATOM 6398 N N . GLN B 1 372 ? 1.771 -21.516 14.32 1 89.25 372 GLN B N 1
ATOM 6399 C CA . GLN B 1 372 ? 1.27 -22.75 13.719 1 89.25 372 GLN B CA 1
ATOM 6400 C C . GLN B 1 372 ? -0.024 -23.203 14.383 1 89.25 372 GLN B C 1
ATOM 6402 O O . GLN B 1 372 ? -0.143 -23.156 15.609 1 89.25 372 GLN B O 1
ATOM 6407 N N . PRO B 1 373 ? -1.007 -23.516 13.578 1 94.5 373 PRO B N 1
ATOM 6408 C CA . PRO B 1 373 ? -2.24 -24.031 14.18 1 94.5 373 PRO B CA 1
ATOM 6409 C C . PRO B 1 373 ? -2.014 -25.297 15 1 94.5 373 PRO B C 1
ATOM 6411 O O . PRO B 1 373 ? -1.025 -26 14.789 1 94.5 373 PRO B O 1
ATOM 6414 N N . TYR B 1 374 ? -2.91 -25.516 15.969 1 95.31 374 TYR B N 1
ATOM 6415 C CA . TYR B 1 374 ? -2.861 -26.672 16.844 1 95.31 374 TYR B CA 1
ATOM 6416 C C . TYR B 1 374 ? -1.513 -26.781 17.547 1 95.31 374 TYR B C 1
ATOM 6418 O O . TYR B 1 374 ? -0.825 -27.797 17.438 1 95.31 374 TYR B O 1
ATOM 6426 N N . PRO B 1 375 ? -1.268 -25.734 18.25 1 91.81 375 PRO B N 1
ATOM 6427 C CA . PRO B 1 375 ? 0.046 -25.719 18.891 1 91.81 375 PRO B CA 1
ATOM 6428 C C . PRO B 1 375 ? 0.275 -26.906 19.812 1 91.81 375 PRO B C 1
ATOM 6430 O O . PRO B 1 375 ? -0.644 -27.328 20.531 1 91.81 375 PRO B O 1
ATOM 6433 N N . LYS B 1 376 ? 1.526 -27.484 19.75 1 91.06 376 LYS B N 1
ATOM 6434 C CA . LYS B 1 376 ? 2.016 -28.547 20.625 1 91.06 376 LYS B CA 1
ATOM 6435 C C . LYS B 1 376 ? 1.298 -29.875 20.328 1 91.06 376 LYS B C 1
ATOM 6437 O O . LYS B 1 376 ? 1.247 -30.75 21.188 1 91.06 376 LYS B O 1
ATOM 6442 N N . MET B 1 377 ? 0.644 -30.031 19.25 1 93.31 377 MET B N 1
ATOM 6443 C CA . MET B 1 377 ? -0.006 -31.266 18.844 1 93.31 377 MET B CA 1
ATOM 6444 C C . MET B 1 377 ? 0.707 -31.891 17.641 1 93.31 377 MET B C 1
ATOM 6446 O O . MET B 1 377 ? 1.118 -31.172 16.719 1 93.31 377 MET B O 1
ATOM 6450 N N . SER B 1 378 ? 0.866 -33.188 17.703 1 92.12 378 SER B N 1
ATOM 6451 C CA . SER B 1 378 ? 1.36 -33.906 16.531 1 92.12 378 SER B CA 1
ATOM 6452 C C . SER B 1 378 ? 0.286 -34.031 15.453 1 92.12 378 SER B C 1
ATOM 6454 O O . SER B 1 378 ? -0.896 -33.781 15.719 1 92.12 378 SER B O 1
ATOM 6456 N N . LEU B 1 379 ? 0.658 -34.375 14.234 1 92.25 379 LEU B N 1
ATOM 6457 C CA . LEU B 1 379 ? -0.287 -34.5 13.133 1 92.25 379 LEU B CA 1
ATOM 6458 C C . LEU B 1 379 ? -1.317 -35.594 13.438 1 92.25 379 LEU B C 1
ATOM 6460 O O . LEU B 1 379 ? -2.5 -35.438 13.133 1 92.25 379 LEU B O 1
ATOM 6464 N N . LYS B 1 380 ? -0.778 -36.625 14.023 1 92.06 380 LYS B N 1
ATOM 6465 C CA . LYS B 1 380 ? -1.665 -37.719 14.398 1 92.06 380 LYS B CA 1
ATOM 6466 C C . LYS B 1 380 ? -2.689 -37.281 15.43 1 92.06 380 LYS B C 1
ATOM 6468 O O . LYS B 1 380 ? -3.873 -37.594 15.328 1 92.06 380 LYS B O 1
ATOM 6473 N N . GLU B 1 381 ? -2.256 -36.531 16.422 1 94.88 381 GLU B N 1
ATOM 6474 C CA . GLU B 1 381 ? -3.143 -36 17.469 1 94.88 381 GLU B CA 1
ATOM 6475 C C . GLU B 1 381 ? -4.188 -35.062 16.859 1 94.88 381 GLU B C 1
ATOM 6477 O O . GLU B 1 381 ? -5.355 -35.094 17.25 1 94.88 381 GLU B O 1
ATOM 6482 N N . VAL B 1 382 ? -3.789 -34.219 15.938 1 94.94 382 VAL B N 1
ATOM 6483 C CA . VAL B 1 382 ? -4.699 -33.25 15.297 1 94.94 382 VAL B CA 1
ATOM 6484 C C . VAL B 1 382 ? -5.824 -34.031 14.594 1 94.94 382 VAL B C 1
ATOM 6486 O O . VAL B 1 382 ? -7.004 -33.719 14.789 1 94.94 382 VAL B O 1
ATOM 6489 N N . LYS B 1 383 ? -5.445 -35 13.797 1 93 383 LYS B N 1
ATOM 6490 C CA . LYS B 1 383 ? -6.43 -35.781 13.062 1 93 383 LYS B CA 1
ATOM 6491 C C . LYS B 1 383 ? -7.434 -36.438 14.008 1 93 383 LYS B C 1
ATOM 6493 O O . LYS B 1 383 ? -8.641 -36.344 13.797 1 93 383 LYS B O 1
ATOM 6498 N N . GLU B 1 384 ? -6.93 -37.031 15.086 1 94.62 384 GLU B N 1
ATOM 6499 C CA . GLU B 1 384 ? -7.766 -37.781 16.016 1 94.62 384 GLU B CA 1
ATOM 6500 C C . GLU B 1 384 ? -8.672 -36.844 16.828 1 94.62 384 GLU B C 1
ATOM 6502 O O . GLU B 1 384 ? -9.875 -37.094 16.938 1 94.62 384 GLU B O 1
ATOM 6507 N N . LEU B 1 385 ? -8.125 -35.781 17.328 1 96.19 385 LEU B N 1
ATOM 6508 C CA . LEU B 1 385 ? -8.867 -34.875 18.203 1 96.19 385 LEU B CA 1
ATOM 6509 C C . LEU B 1 385 ? -9.906 -34.094 17.422 1 96.19 385 LEU B C 1
ATOM 6511 O O . LEU B 1 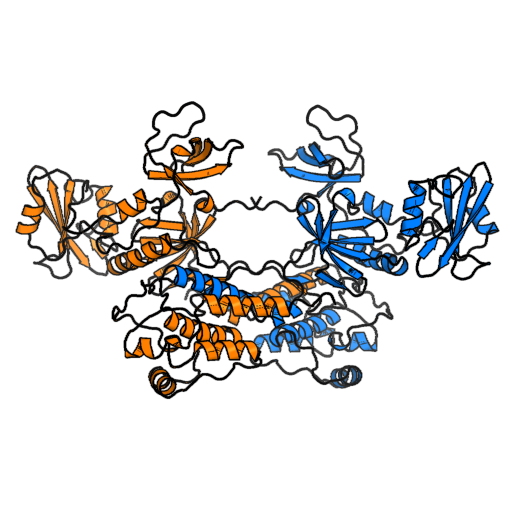385 ? -11.016 -33.875 17.922 1 96.19 385 LEU B O 1
ATOM 6515 N N . VAL B 1 386 ? -9.578 -33.656 16.266 1 95.69 386 VAL B N 1
ATOM 6516 C CA . VAL B 1 386 ? -10.516 -32.875 15.438 1 95.69 386 VAL B CA 1
ATOM 6517 C C . VAL B 1 386 ? -11.711 -33.781 15.07 1 95.69 386 VAL B C 1
ATOM 6519 O O . VAL B 1 386 ? -12.852 -33.312 15.07 1 95.69 386 VAL B O 1
ATOM 6522 N N . GLU B 1 387 ? -11.445 -35 14.734 1 93.5 387 GLU B N 1
ATOM 6523 C CA . GLU B 1 387 ? -12.508 -35.938 14.43 1 93.5 387 GLU B CA 1
ATOM 6524 C C . GLU B 1 387 ? -13.422 -36.156 15.625 1 93.5 387 GLU B C 1
ATOM 6526 O O . GLU B 1 387 ? -14.617 -36.406 15.469 1 93.5 387 GLU B O 1
ATOM 6531 N N . GLN B 1 388 ? -12.844 -36.062 16.828 1 95 388 GLN B N 1
ATOM 6532 C CA . GLN B 1 388 ? -13.602 -36.25 18.062 1 95 388 GLN B CA 1
ATOM 6533 C C . GLN B 1 388 ? -14.32 -34.969 18.484 1 95 388 GLN B C 1
ATOM 6535 O O . GLN B 1 388 ? -15.008 -34.969 19.5 1 95 388 GLN B O 1
ATOM 6540 N N . GLY B 1 389 ? -14.07 -33.844 17.75 1 95.06 389 GLY B N 1
ATOM 6541 C CA . GLY B 1 389 ? -14.852 -32.625 18.016 1 95.06 389 GLY B CA 1
ATOM 6542 C C . GLY B 1 389 ? -14.016 -31.484 18.547 1 95.06 389 GLY B C 1
ATOM 6543 O O . GLY B 1 389 ? -14.539 -30.391 18.781 1 95.06 389 GLY B O 1
ATOM 6544 N N . TYR B 1 390 ? -12.75 -31.75 18.594 1 96.81 390 TYR B N 1
ATOM 6545 C CA . TYR B 1 390 ? -11.875 -30.688 19.094 1 96.81 390 TYR B CA 1
ATOM 6546 C C . TYR B 1 390 ? -11.844 -29.5 18.141 1 96.81 390 TYR B C 1
ATOM 6548 O O . TYR B 1 390 ? -11.844 -29.688 16.922 1 96.81 390 TYR B O 1
ATOM 6556 N N . ARG B 1 391 ? -11.859 -28.344 18.703 1 97.5 391 ARG B N 1
ATOM 6557 C CA . ARG B 1 391 ? -11.609 -27.094 18 1 97.5 391 ARG B CA 1
ATOM 6558 C C . ARG B 1 391 ? -10.641 -26.203 18.766 1 97.5 391 ARG B C 1
ATOM 6560 O O . ARG B 1 391 ? -10.672 -26.172 20 1 97.5 391 ARG B O 1
ATOM 6567 N N . MET B 1 392 ? -9.758 -25.516 18.031 1 96.94 392 MET B N 1
ATOM 6568 C CA . MET B 1 392 ? -8.789 -24.641 18.672 1 96.94 392 MET B CA 1
ATOM 6569 C C . MET B 1 392 ? -9.508 -23.547 19.469 1 96.94 392 MET B C 1
ATOM 6571 O O . MET B 1 392 ? -10.57 -23.078 19.062 1 96.94 392 MET B O 1
ATOM 6575 N N . GLU B 1 393 ? -8.875 -23.062 20.562 1 95.94 393 GLU B N 1
ATOM 6576 C CA . GLU B 1 393 ? -9.383 -21.938 21.344 1 95.94 393 GLU B CA 1
ATOM 6577 C C . GLU B 1 393 ? -9.07 -20.609 20.672 1 95.94 393 GLU B C 1
ATOM 6579 O O . GLU B 1 393 ? -8.133 -20.531 19.859 1 95.94 393 GLU B O 1
ATOM 6584 N N . ALA B 1 394 ? -9.906 -19.688 21.016 1 93.19 394 ALA B N 1
ATOM 6585 C CA . ALA B 1 394 ? -9.672 -18.359 20.469 1 93.19 394 ALA B CA 1
ATOM 6586 C C . ALA B 1 394 ? -8.273 -17.859 20.812 1 93.19 394 ALA B C 1
ATOM 6588 O O . ALA B 1 394 ? -7.812 -18.031 21.953 1 93.19 394 ALA B O 1
ATOM 6589 N N . PRO B 1 395 ? -7.543 -17.344 19.781 1 85.94 395 PRO B N 1
ATOM 6590 C CA . PRO B 1 395 ? -6.293 -16.672 20.141 1 85.94 395 PRO B CA 1
ATOM 6591 C C . PRO B 1 395 ? -6.5 -15.547 21.156 1 85.94 395 PRO B C 1
ATOM 6593 O O . PRO B 1 395 ? -7.621 -15.055 21.312 1 85.94 395 PRO B O 1
ATOM 6596 N N . GLU B 1 396 ? -5.43 -15.117 21.797 1 77.81 396 GLU B N 1
ATOM 6597 C CA . GLU B 1 396 ? -5.492 -14.055 22.781 1 77.81 396 GLU B CA 1
ATOM 6598 C C . GLU B 1 396 ? -5.965 -12.742 22.172 1 77.81 396 GLU B C 1
ATOM 6600 O O . GLU B 1 396 ? -5.48 -12.344 21.109 1 77.81 396 GLU B O 1
ATOM 6605 N N . GLU B 1 397 ? -7.016 -12.164 22.797 1 72.94 397 GLU B N 1
ATOM 6606 C CA . GLU B 1 397 ? -7.547 -10.852 22.438 1 72.94 397 GLU B CA 1
ATOM 6607 C C . GLU B 1 397 ? -8.242 -10.898 21.078 1 72.94 397 GLU B C 1
ATOM 6609 O O . GLU B 1 397 ? -8.359 -9.875 20.406 1 72.94 397 GLU B O 1
ATOM 6614 N N . CYS B 1 398 ? -8.523 -12.047 20.609 1 80.88 398 CYS B N 1
ATOM 6615 C CA . CYS B 1 398 ? -9.328 -12.18 19.406 1 80.88 398 CYS B CA 1
ATOM 6616 C C . CYS B 1 398 ? -10.758 -11.703 19.641 1 80.88 398 CYS B C 1
ATOM 6618 O O . CYS B 1 398 ? -11.406 -12.125 20.609 1 80.88 398 CYS B O 1
ATOM 6620 N N . PRO B 1 399 ? -11.211 -10.773 18.828 1 78.5 399 PRO B N 1
ATOM 6621 C CA . PRO B 1 399 ? -12.602 -10.359 18.984 1 78.5 399 PRO B CA 1
ATOM 6622 C C . PRO B 1 399 ? -13.578 -11.539 18.922 1 78.5 399 PRO B C 1
ATOM 6624 O O . PRO B 1 399 ? -13.414 -12.438 18.094 1 78.5 399 PRO B O 1
ATOM 6627 N N . PRO B 1 400 ? -14.539 -11.516 19.797 1 86.75 400 PRO B N 1
ATOM 6628 C CA . PRO B 1 400 ? -15.5 -12.617 19.828 1 86.75 400 PRO B CA 1
ATOM 6629 C C . PRO B 1 400 ? -16.188 -12.844 18.484 1 86.75 400 PRO B C 1
ATOM 6631 O O . PRO B 1 400 ? -16.484 -13.984 18.125 1 86.75 400 PRO B O 1
ATOM 6634 N N . SER B 1 401 ? -16.422 -11.789 17.797 1 84.12 401 SER B N 1
ATOM 6635 C CA . SER B 1 401 ? -17.094 -11.906 16.5 1 84.12 401 SER B CA 1
ATOM 6636 C C . SER B 1 401 ? -16.234 -12.688 15.508 1 84.12 401 SER B C 1
ATOM 6638 O O . SER B 1 401 ? -16.766 -13.461 14.703 1 84.12 401 SER B O 1
ATOM 6640 N N . VAL B 1 402 ? -14.969 -12.5 15.578 1 86.62 402 VAL B N 1
ATOM 6641 C CA . VAL B 1 402 ? -14.047 -13.188 14.68 1 86.62 402 VAL B CA 1
ATOM 6642 C C . VAL B 1 402 ? -13.961 -14.664 15.062 1 86.62 402 VAL B C 1
ATOM 6644 O O . VAL B 1 402 ? -13.93 -15.531 14.188 1 86.62 402 VAL B O 1
ATOM 6647 N N . TYR B 1 403 ? -13.93 -14.883 16.344 1 92.56 403 TYR B N 1
ATOM 6648 C CA . TYR B 1 403 ? -13.867 -16.281 16.766 1 92.56 403 TYR B CA 1
ATOM 6649 C C . TYR B 1 403 ? -15.156 -17.016 16.406 1 92.56 403 TYR B C 1
ATOM 6651 O O . TYR B 1 403 ? -15.117 -18.203 16.062 1 92.56 403 TYR B O 1
ATOM 6659 N N . ALA B 1 404 ? -16.266 -16.297 16.516 1 93.5 404 ALA B N 1
ATOM 6660 C CA . ALA B 1 404 ? -17.516 -16.891 16.078 1 93.5 404 ALA B CA 1
ATOM 6661 C C . ALA B 1 404 ? -17.453 -17.281 14.609 1 93.5 404 ALA B C 1
ATOM 6663 O O . ALA B 1 404 ? -17.984 -18.328 14.211 1 93.5 404 ALA B O 1
ATOM 6664 N N . LEU B 1 405 ? -16.859 -16.469 13.844 1 92.38 405 LEU B N 1
ATOM 6665 C CA . LEU B 1 405 ? -16.672 -16.766 12.422 1 92.38 405 LEU B CA 1
ATOM 6666 C C . LEU B 1 405 ? -15.82 -18.016 12.242 1 92.38 405 LEU B C 1
ATOM 6668 O O . LEU B 1 405 ? -16.125 -18.859 11.398 1 92.38 405 LEU B O 1
ATOM 6672 N N . MET B 1 406 ? -14.711 -18.156 12.992 1 95.5 406 MET B N 1
ATOM 6673 C CA . MET B 1 406 ? -13.859 -19.344 12.945 1 95.5 406 MET B CA 1
ATOM 6674 C C . MET B 1 406 ? -14.672 -20.594 13.242 1 95.5 406 MET B C 1
ATOM 6676 O O . MET B 1 406 ? -14.594 -21.578 12.5 1 95.5 406 MET B O 1
ATOM 6680 N N . ARG B 1 407 ? -15.43 -20.5 14.227 1 96.69 407 ARG B N 1
ATOM 6681 C CA . ARG B 1 407 ? -16.203 -21.641 14.68 1 96.69 407 ARG B CA 1
ATOM 6682 C C . ARG B 1 407 ? -17.219 -22.062 13.633 1 96.69 407 ARG B C 1
ATOM 6684 O O . ARG B 1 407 ? -17.469 -23.266 13.438 1 96.69 407 ARG B O 1
ATOM 6691 N N . CYS B 1 408 ? -17.812 -21.078 12.984 1 96.69 408 CYS B N 1
ATOM 6692 C CA . CYS B 1 408 ? -18.734 -21.375 11.906 1 96.69 408 CYS B CA 1
ATOM 6693 C C . CYS B 1 408 ? -18.047 -22.141 10.781 1 96.69 408 CYS B C 1
ATOM 6695 O O . CYS B 1 408 ? -18.641 -23.031 10.172 1 96.69 408 CYS B O 1
ATOM 6697 N N . CYS B 1 409 ? -16.844 -21.812 10.555 1 97.44 409 CYS B N 1
ATOM 6698 C CA . CYS B 1 409 ? -16.078 -22.469 9.492 1 97.44 409 CYS B CA 1
ATOM 6699 C C . CYS B 1 409 ? -15.672 -23.875 9.898 1 97.44 409 CYS B C 1
ATOM 6701 O O . CYS B 1 409 ? -15.375 -24.719 9.039 1 97.44 409 CYS B O 1
ATOM 6703 N N . TRP B 1 410 ? -15.672 -24.172 11.211 1 97.88 410 TRP B N 1
ATOM 6704 C CA . TRP B 1 410 ? -15.148 -25.438 11.719 1 97.88 410 TRP B CA 1
ATOM 6705 C C . TRP B 1 410 ? -16.281 -26.375 12.094 1 97.88 410 TRP B C 1
ATOM 6707 O O . TRP B 1 410 ? -16.078 -27.328 12.852 1 97.88 410 TRP B O 1
ATOM 6717 N N . GLU B 1 411 ? -17.469 -26.078 11.594 1 97.44 411 GLU B N 1
ATOM 6718 C CA . GLU B 1 411 ? -18.562 -27.031 11.781 1 97.44 411 GLU B CA 1
ATOM 6719 C C . GLU B 1 411 ? -18.172 -28.406 11.281 1 97.44 411 GLU B C 1
ATOM 6721 O O . GLU B 1 411 ? -17.547 -28.547 10.227 1 97.44 411 GLU B O 1
ATOM 6726 N N . ALA B 1 412 ? -18.562 -29.453 12.016 1 95.25 412 ALA B N 1
ATOM 6727 C CA . ALA B 1 412 ? -18.188 -30.828 11.695 1 95.25 412 ALA B CA 1
ATOM 6728 C C . ALA B 1 412 ? -18.766 -31.266 10.352 1 95.25 412 ALA B C 1
ATOM 6730 O O . ALA B 1 412 ? -18.078 -31.891 9.547 1 95.25 412 ALA B O 1
ATOM 6731 N N . GLU B 1 413 ? -20.016 -30.922 10.156 1 94.88 413 GLU B N 1
ATOM 6732 C CA . GLU B 1 413 ? -20.672 -31.25 8.891 1 94.88 413 GLU B CA 1
ATOM 6733 C C . GLU B 1 413 ? -20.391 -30.188 7.832 1 94.88 413 GLU B C 1
ATOM 6735 O O . GLU B 1 413 ? -20.75 -29.031 8 1 94.88 413 GLU B O 1
ATOM 6740 N N . PRO B 1 414 ? -19.797 -30.578 6.719 1 94.81 414 PRO B N 1
ATOM 6741 C CA . PRO B 1 414 ? -19.422 -29.594 5.688 1 94.81 414 PRO B CA 1
ATOM 6742 C C . PRO B 1 414 ? -20.609 -28.766 5.223 1 94.81 414 PRO B C 1
ATOM 6744 O O . PRO B 1 414 ? -20.469 -27.562 4.984 1 94.81 414 PRO B O 1
ATOM 6747 N N . ARG B 1 415 ? -21.781 -29.328 5.141 1 94.44 415 ARG B N 1
ATOM 6748 C CA . ARG B 1 415 ? -22.969 -28.641 4.625 1 94.44 415 ARG B CA 1
ATOM 6749 C C . ARG B 1 415 ? -23.406 -27.547 5.57 1 94.44 415 ARG B C 1
ATOM 6751 O O . ARG B 1 415 ? -24.141 -26.625 5.168 1 94.44 415 ARG B O 1
ATOM 6758 N N . LYS B 1 416 ? -23.047 -27.625 6.789 1 96.56 416 LYS B N 1
ATOM 6759 C CA . LYS B 1 416 ? -23.422 -26.641 7.781 1 96.56 416 LYS B CA 1
ATOM 6760 C C . LYS B 1 416 ? -22.469 -25.438 7.766 1 96.56 416 LYS B C 1
ATOM 6762 O O . LYS B 1 416 ? -22.75 -24.406 8.383 1 96.56 416 LYS B O 1
ATOM 6767 N N . ARG B 1 417 ? -21.359 -25.594 7.094 1 96.56 417 ARG B N 1
ATOM 6768 C CA . ARG B 1 417 ? -20.438 -24.469 6.953 1 96.56 417 ARG B CA 1
ATOM 6769 C C . ARG B 1 417 ? -20.953 -23.469 5.934 1 96.56 417 ARG B C 1
ATOM 6771 O O . ARG B 1 417 ? -21.562 -23.844 4.934 1 96.56 417 ARG B O 1
ATOM 6778 N N . PRO B 1 418 ? -20.734 -22.203 6.164 1 95.38 418 PRO B N 1
ATOM 6779 C CA . PRO B 1 418 ? -21.172 -21.203 5.188 1 95.38 418 PRO B CA 1
ATOM 6780 C C . PRO B 1 418 ? -20.359 -21.25 3.895 1 95.38 418 PRO B C 1
ATOM 6782 O O . PRO B 1 418 ? -19.219 -21.719 3.893 1 95.38 418 PRO B O 1
ATOM 6785 N N . SER B 1 419 ? -21 -20.859 2.785 1 94.56 419 SER B N 1
ATOM 6786 C CA . SER B 1 419 ? -20.25 -20.609 1.562 1 94.56 419 SER B CA 1
ATOM 6787 C C . SER B 1 419 ? -19.391 -19.359 1.685 1 94.56 419 SER B C 1
ATOM 6789 O O . SER B 1 419 ? -19.609 -18.547 2.59 1 94.56 419 SER B O 1
ATOM 6791 N N . PHE B 1 420 ? -18.391 -19.219 0.874 1 93.5 420 PHE B N 1
ATOM 6792 C CA . PHE B 1 420 ? -17.594 -18 0.875 1 93.5 420 PHE B CA 1
ATOM 6793 C C . PHE B 1 420 ? -18.453 -16.797 0.536 1 93.5 420 PHE B C 1
ATOM 6795 O O . PHE B 1 420 ? -18.219 -15.695 1.044 1 93.5 420 PHE B O 1
ATOM 6802 N N . GLN B 1 421 ? -19.469 -17 -0.316 1 91.62 421 GLN B N 1
ATOM 6803 C CA . GLN B 1 421 ? -20.406 -15.93 -0.626 1 91.62 421 GLN B CA 1
ATOM 6804 C C . GLN B 1 421 ? -21.094 -15.422 0.635 1 91.62 421 GLN B C 1
ATOM 6806 O O . GLN B 1 421 ? -21.188 -14.211 0.858 1 91.62 421 GLN B O 1
ATOM 6811 N N . LYS B 1 422 ? -21.578 -16.328 1.402 1 91.94 422 LYS B N 1
ATOM 6812 C CA . LYS B 1 422 ? -22.234 -15.977 2.65 1 91.94 422 LYS B CA 1
ATOM 6813 C C . LYS B 1 422 ? -21.266 -15.328 3.629 1 91.94 422 LYS B C 1
ATOM 6815 O O . LYS B 1 422 ? -21.641 -14.398 4.352 1 91.94 422 LYS B O 1
ATOM 6820 N N . LEU B 1 423 ? -20.062 -15.867 3.689 1 91.81 423 LEU B N 1
ATOM 6821 C CA . LEU B 1 423 ? -19.031 -15.289 4.551 1 91.81 423 LEU B CA 1
ATOM 6822 C C . LEU B 1 423 ? -18.75 -13.844 4.16 1 91.81 423 LEU B C 1
ATOM 6824 O O . LEU B 1 423 ? -18.625 -12.977 5.027 1 91.81 423 LEU B O 1
ATOM 6828 N N . GLN B 1 424 ? -18.625 -13.586 2.867 1 88.31 424 GLN B N 1
ATOM 6829 C CA . GLN B 1 424 ? -18.359 -12.242 2.363 1 88.31 424 GLN B CA 1
ATOM 6830 C C . GLN B 1 424 ? -19.484 -11.281 2.771 1 88.31 424 GLN B C 1
ATOM 6832 O O . GLN B 1 424 ? -19.203 -10.141 3.154 1 88.31 424 GLN B O 1
ATOM 6837 N N . GLU B 1 425 ? -20.672 -11.734 2.678 1 87.19 425 GLU B N 1
ATOM 6838 C CA . GLU B 1 425 ? -21.828 -10.922 3.07 1 87.19 425 GLU B CA 1
ATOM 6839 C C . GLU B 1 425 ? -21.781 -10.57 4.555 1 87.19 425 GLU B C 1
ATOM 6841 O O . GLU B 1 425 ? -22.062 -9.438 4.938 1 87.19 425 GLU B O 1
ATOM 6846 N N . LYS B 1 426 ? -21.453 -11.547 5.301 1 85.06 426 LYS B N 1
ATOM 6847 C CA . LYS B 1 426 ? -21.359 -11.344 6.742 1 85.06 426 LYS B CA 1
ATOM 6848 C C . LYS B 1 426 ? -20.266 -10.336 7.082 1 85.06 426 LYS B C 1
ATOM 6850 O O . LYS B 1 426 ? -20.453 -9.469 7.938 1 85.06 426 LYS B O 1
ATOM 6855 N N . LEU B 1 427 ? -19.109 -10.484 6.461 1 83.62 427 LEU B N 1
ATOM 6856 C CA . LEU B 1 427 ? -17.984 -9.602 6.707 1 83.62 427 LEU B CA 1
ATOM 6857 C C . LEU B 1 427 ? -18.297 -8.172 6.289 1 83.62 427 LEU B C 1
ATOM 6859 O O . LEU B 1 427 ? -17.938 -7.219 6.984 1 83.62 427 LEU B O 1
ATOM 6863 N N . GLU B 1 428 ? -18.984 -8.023 5.184 1 76.81 428 GLU B N 1
ATOM 6864 C CA . GLU B 1 428 ? -19.375 -6.703 4.691 1 76.81 428 GLU B CA 1
ATOM 6865 C C . GLU B 1 428 ? -20.359 -6.027 5.645 1 76.81 428 GLU B C 1
ATOM 6867 O O . GLU B 1 428 ? -20.281 -4.816 5.863 1 76.81 428 GLU B O 1
ATOM 6872 N N . ARG B 1 429 ? -21.234 -6.766 6.238 1 75.69 429 ARG B N 1
ATOM 6873 C CA . ARG B 1 429 ? -22.203 -6.242 7.188 1 75.69 429 ARG B CA 1
ATOM 6874 C C . ARG B 1 429 ? -21.531 -5.754 8.461 1 75.69 429 ARG B C 1
ATOM 6876 O O . ARG B 1 429 ? -21.906 -4.723 9.023 1 75.69 429 ARG B O 1
ATOM 6883 N N . GLU B 1 430 ? -20.5 -6.48 8.859 1 71.25 430 GLU B N 1
ATOM 6884 C CA . GLU B 1 430 ? -19.766 -6.109 10.07 1 71.25 430 GLU B CA 1
ATOM 6885 C C . GLU B 1 430 ? -18.969 -4.824 9.867 1 71.25 430 GLU B C 1
ATOM 6887 O O . GLU B 1 430 ? -18.797 -4.035 10.797 1 71.25 430 GLU B O 1
ATOM 6892 N N . LEU B 1 431 ? -18.438 -4.684 8.742 1 60.66 431 LEU B N 1
ATOM 6893 C CA . LEU B 1 431 ? -17.656 -3.49 8.422 1 60.66 431 LEU B CA 1
ATOM 6894 C C . LEU B 1 431 ? -18.562 -2.26 8.352 1 60.66 431 LEU B C 1
ATOM 6896 O O . LEU B 1 431 ? -18.172 -1.176 8.789 1 60.66 431 LEU B O 1
ATOM 6900 N N . THR B 1 432 ? -19.625 -2.395 7.723 1 57.22 432 THR B N 1
ATOM 6901 C CA . THR B 1 432 ? -20.578 -1.29 7.605 1 57.22 432 THR B CA 1
ATOM 6902 C C . THR B 1 432 ? -21.078 -0.866 8.984 1 57.22 432 THR B C 1
ATOM 6904 O O . THR B 1 432 ? -21.344 0.315 9.211 1 57.22 432 THR B O 1
ATOM 6907 N N . LYS B 1 433 ? -21.141 -1.749 9.883 1 56.16 433 LYS B N 1
ATOM 6908 C CA . LYS B 1 433 ? -21.609 -1.432 11.234 1 56.16 433 LYS B CA 1
ATOM 6909 C C . LYS B 1 433 ? -20.547 -0.641 12 1 56.16 433 LYS B C 1
ATOM 6911 O O . LYS B 1 433 ? -20.875 0.192 12.844 1 56.16 433 LYS B O 1
ATOM 6916 N N . GLN B 1 434 ? -19.359 -1.013 11.805 1 52.06 434 GLN B N 1
ATOM 6917 C CA . GLN B 1 434 ? -18.297 -0.347 12.539 1 52.06 434 GLN B CA 1
ATOM 6918 C C . GLN B 1 434 ? -18.047 1.059 12 1 52.06 434 GLN B C 1
ATOM 6920 O O . GLN B 1 434 ? -17.344 1.853 12.625 1 52.06 434 GLN B O 1
ATOM 6925 N N . GLN B 1 435 ? -18.328 1.352 10.805 1 45.53 435 GLN B N 1
ATOM 6926 C CA . GLN B 1 435 ? -18.234 2.75 10.398 1 45.53 435 GLN B CA 1
ATOM 6927 C C . GLN B 1 435 ? -19.109 3.641 11.281 1 45.53 435 GLN B C 1
ATOM 6929 O O . GLN B 1 435 ? -20.297 3.373 11.453 1 45.53 435 GLN B O 1
ATOM 6934 N N . PRO B 1 436 ? -18.594 4.359 12.211 1 40.38 436 PRO B N 1
ATOM 6935 C CA . PRO B 1 436 ? -19.422 5.227 13.055 1 40.38 436 PRO B CA 1
ATOM 6936 C C . PRO B 1 436 ? -20.562 5.887 12.281 1 40.38 436 PRO B C 1
ATOM 6938 O O . PRO B 1 436 ? -20.391 6.25 11.117 1 40.38 436 PRO B O 1
ATOM 6941 N N . CYS B 1 437 ? -21.922 5.535 12.586 1 30.89 437 CYS B N 1
ATOM 6942 C CA . CYS B 1 437 ? -23.031 6.438 12.289 1 30.89 437 CYS B CA 1
ATOM 6943 C C . CYS B 1 437 ? -22.641 7.883 12.57 1 30.89 437 CYS B C 1
ATOM 6945 O O . CYS B 1 437 ? -22.078 8.188 13.625 1 30.89 437 CYS B O 1
ATOM 6947 N N . SER B 1 438 ? -22.359 8.633 11.562 1 29.19 438 SER B N 1
ATOM 6948 C CA . SER B 1 438 ? -22.609 10.062 11.758 1 29.19 438 SER B CA 1
ATOM 6949 C C . SER B 1 438 ? -23.859 10.289 12.602 1 29.19 438 SER B C 1
ATOM 6951 O O . SER B 1 438 ? -24.453 11.367 12.555 1 29.19 438 SER B O 1
ATOM 6953 N N . GLY B 1 439 ? -24.219 9.469 13.734 1 24.11 439 GLY B N 1
ATOM 6954 C CA . GLY B 1 439 ? -25.109 10.297 14.539 1 24.11 439 GLY B CA 1
ATOM 6955 C C . GLY B 1 439 ? -24.422 11.531 15.102 1 24.11 439 GLY B C 1
ATOM 6956 O O . GLY B 1 439 ? -23.203 11.547 15.273 1 24.11 439 GLY B O 1
#

Secondary structure (DSSP, 8-state):
-----GGGGEEEESS-B-SPPTTBPPB-TT-EEEEEEE-SSTTEEEEEETTT--EEEEEGGGEE---PPP--TTEES-TTB--S--HHHHHHHTPSP-TTEEEEEE-SSSTT-EEEEEEETTEEEEEEEEEETTEEESSSSS-BSSHHHHHHHHHH--TTSSS---EE-PPTT-EEHHHHHHHHT-BPPGGGEEEEEEEEEETTEEEEEEEETTEEEEEEEE--HHHHHHHHHHHHHHHT---TTBPPEEEEEESSSEEEEEE--TTEEHHHHHHHTTHHHHHHHHHHHHHHHHTTEE-S--SGGGEEE-----EEE---TT-EES----------GGGS-HHHHHH----HHHHHHHHHHHHHHHHTTTPPSSTT--HHHHHHHHHTT--PPPPTT--HHHHHHHHHHT-SSGGGSPPHHHHHHHHHHHHHHHS----/-----GGGGEEEESS-B-SPPTTBPPB-TT-EEEEEEE-SSTTEEEEEETTT--EEEEEGGGEE---PPP--TTEES-TTB--S--HHHHHHHTPSP-TTEEEEEE-SSSTT-EEEEEEETTEEEEEEEEEETTEEESSSSS-BSSHHHHHHHHHH--TTSSS---EE-PPTT-EEHHHHHHHHT-BPPGGGEEEEEEEEEETTEEEEEEEETTEEEEEEEE--HHHHHHHHHHHHHHHT---TTBPPEEEEEESSSEEEEEE--TTEEHHHHHHHTTHHHHHHHHHHHHHHHHTTEE-S--SGGGEEE-----EEE---TT-EES----------GGGS-HHHHHH----HHHHHHHHHHHHHHHHTTTPPSSTT--HHHHHHHHHTT--PPPPTT--HHHHHHHHHHT-SSGGGSPPHHHHHHHHHHHHHHHS----

Foldseek 3Di:
DPPPDLLVQKKFFCAFDQPDDVQADGDHGLFIWGFDDDDPDPFWTFIAGQVVRDTGIDTPVRIHAFDFFDQDPQEAQAQLEQEADDPVVLFVLCPPADFLEWGKYADPVDHPWIWIWGGDPRDIDIFIWDQDPQWTDRPVPDIANDPLQVLVCQQVPVPPHPHRRPHGRGHPSHDYNQVVQSNRNQEDDCVQKAWDDFDDADPAATWTWIDGVRAIKIKGFHQYSVSLRLCSSVVSVQSPDDDPQAWHFSHWYRHNGIITITHDDPVDDPLVVLQCVPVVVVVVVVVVVVVCVVVVHDPPDDDPVPDDDDDDDHHHDYDCSVPDDQDQDQDPDPDPLLQFALCCVPSVRDDLLRVLLSVLVVLQCNLQSNDRHPPPDDSVRSNVVLLVPDDDDRHPPPPPVSNVSSVLSSDNDSVSRDHVVVVVVVVVVVVVVPPDPPD/DPPPDLLVQKKFFCAFDCPDDVQADGDHGLFIWGFDDDDPDQFWTFIAGQPVRDTGIDTPVRIHAFDFFDQDPQEAQAQLEQEADDPVVLFVLCPPADFLEWGKYADPVDHPWIWIWGGDPRDIDIFIWDQDPQWTDRPVPDIANDPLQVLVCQQVPVPPHPHRRPHGRGHPSHDYNQVVQSNRNQEDDCVQKAWDDFDDADPAATWTWIDGVRAIKIKGFHQYSVVLRLCSSVVSVQSPDDDPQAWHFSHWYRHNGIITITHDDPVDDPLVVLQCVPVVVVVVVVVVVVVCVVVVHDPPDDDPVPDDDDDPDHHHDYDCSVPDDQDQDQDPDPDPLLQFALCCVPSVRDDLLRVLLSVLVVLQCNLQSNDRHPPPDDSVRSNVVLLVPDDDDRHPPPPPVSNVSSVLSSDNDSVSRDHVVVVVVVVVVVVVVPPDPPD

Radius of gyration: 35.09 Å; Cα contacts (8 Å, |Δi|>4): 1759; chains: 2; bounding box: 58×113×87 Å